Protein AF-0000000066988654 (afdb_homodimer)

Nearest PDB structures (foldseek):
  7bqj-assembly1_A  TM=7.215E-01  e=1.063E-19  Aspergillus bombycis
  7bql-assembly1_B  TM=7.149E-01  e=2.206E-19  Aspergillus bombycis
  7bql-assembly1_A  TM=7.098E-01  e=1.613E-19  Aspergillus bombycis
  7bqj-assembly1_B  TM=7.060E-01  e=3.916E-19  Aspergillus bombycis
  7bqk-assembly1_B  TM=7.089E-01  e=3.916E-19  Aspergillus bombycis

Solvent-accessible surface area (backbone atoms only — not comparable to full-atom values): 42427 Å² total; per-residue (Å²): 127,85,69,79,77,72,83,55,58,46,62,52,28,48,52,42,31,52,50,34,45,50,61,68,60,55,52,78,53,91,38,76,63,52,49,52,49,50,27,44,48,46,15,51,53,20,43,49,50,16,62,74,42,30,53,47,67,55,57,61,50,50,53,50,42,47,49,45,48,51,35,37,55,51,46,33,43,74,54,45,44,49,63,70,41,41,66,72,91,40,52,38,38,45,62,56,51,12,59,74,51,67,32,37,44,70,47,46,44,58,42,48,47,39,36,39,42,71,54,41,24,34,76,32,98,50,89,67,23,35,23,51,26,86,45,36,58,42,44,16,82,87,29,57,56,26,28,44,53,52,40,47,38,65,51,30,46,35,17,45,59,34,42,65,63,44,33,70,72,74,38,53,53,69,40,67,49,65,35,58,15,43,40,14,46,55,74,75,38,31,84,33,35,50,69,60,51,34,62,76,34,57,72,57,36,51,36,45,55,51,28,69,62,31,29,85,74,79,68,45,86,61,50,52,37,56,90,80,16,76,56,61,47,46,65,53,13,58,51,36,66,72,46,60,90,77,45,50,34,38,34,32,49,61,34,58,75,36,63,65,58,38,54,43,51,74,59,21,62,74,44,52,43,56,23,28,34,40,24,16,48,57,74,44,38,52,50,33,59,69,63,61,53,74,78,50,55,60,38,45,74,40,69,41,60,66,86,41,79,53,83,74,60,49,27,44,31,40,37,32,57,68,50,55,41,53,29,20,69,66,50,33,18,48,33,47,30,30,51,48,72,20,45,34,87,89,38,87,79,25,33,39,38,38,39,35,66,35,40,55,93,76,50,47,42,72,55,37,39,54,29,53,36,19,40,21,50,7,16,34,52,41,34,72,68,53,50,46,51,37,22,57,73,22,59,32,36,66,78,42,77,33,70,53,90,94,47,46,52,32,37,37,33,33,28,69,115,128,85,68,79,76,72,83,57,57,48,61,51,28,49,52,43,32,53,51,33,45,50,62,68,63,54,52,77,53,91,39,75,63,52,49,51,48,48,27,44,49,46,16,51,53,21,44,50,50,15,60,75,41,30,52,47,68,56,56,61,50,49,51,53,40,48,49,45,49,52,34,36,54,49,46,33,40,74,55,46,45,49,64,71,41,41,64,74,90,41,54,36,38,46,62,57,51,12,59,75,53,66,32,37,45,69,46,47,44,58,41,49,48,39,36,39,43,72,53,41,24,35,76,32,96,50,88,67,23,34,22,50,27,86,44,37,58,42,44,16,81,86,30,56,55,25,28,44,54,51,40,47,39,66,51,30,44,36,17,45,59,34,42,65,61,47,34,69,73,74,37,54,53,70,41,66,48,65,35,59,16,44,37,13,45,55,75,75,38,31,85,33,35,50,71,59,52,36,61,77,35,57,70,57,36,52,36,45,55,50,26,69,63,32,27,86,74,80,70,46,87,60,51,54,36,56,90,80,16,76,52,60,48,45,66,54,13,59,51,36,66,71,46,59,89,76,46,50,32,38,34,31,48,63,34,60,74,35,63,66,56,39,53,45,52,73,57,21,60,73,41,52,45,55,23,28,34,41,24,16,49,59,72,43,37,52,50,34,60,70,64,59,54,73,79,50,56,60,39,44,74,38,68,42,60,67,87,41,80,52,84,73,61,48,28,44,31,40,38,32,58,70,50,57,42,54,30,18,71,67,48,34,18,51,34,47,29,30,50,47,73,18,46,34,86,90,40,90,78,26,33,40,39,37,38,36,65,35,40,54,94,76,50,47,43,72,56,38,40,54,29,52,35,19,39,23,51,8,16,33,52,42,34,74,69,54,52,44,52,36,22,56,70,24,59,32,36,65,78,43,79,34,69,52,88,94,46,44,53,32,35,38,35,32,29,71,114

Foldseek 3Di:
DPPPPQPDLVVLVVVLVVLVCVLVVVPVPVDPVSNVVSVVVSVVSVVVSCCSPDDPVVVVVVVVLVVLLLVLLLVCLVLLLLVPADAPPDKDALVVSCVVSVHDSVVSLVSVVSCCVVPQWDAHPDPRIIHGDPNSNCCHPVHLSVLVSNCCCLLPVQLVVCVVVLCVVPNPDFFADQFSFSNCVSLPHRPHGNLVSCVVPVVNVVSNVSNVVPLVPQVHDAQAADPRHLDHPLVLLVVLVVDDQQAAAEEEEQCQLCPVVLNCCVHHPNDDLLNYEYEHAPVRLVVSVVVVDPSNVNHHYDYDDLLDADPRAAHQEYEAEADQQLADLVSSLSSLLSVLVRHDPVDQNRKYKYKYFAADPDHDPVSVSSQVSSSSSSGGHHDPVSVQVSQVSSQWHFPDWGDDPPGRIIMTIITHD/DPPPPQPDLVVLVVVLVVLVVVLVVVPVPVDPVSNVVSVVVSVVSVVVSCCSPDDPVVVVVVVVLVVLLLVLLLVCLVLLLLVPADAPPDKDALVVSCVVSVHDSVVSLVSVVSCCVVPQWDAHPDPRIIHGDPNSNCCHPPHLSVLVSNCCCLLPVQLVVCVVVLCVVPNPDFFADQFSFSNCVSLPHRPHGNLVSCVVPVVNVVSNVSNVVPLVPQVHDAQAADPRHLDHPLVLLVVLVVDDQQAAAEEEEQCQLPPVVLNCCVHHPNDDLLNYEYEHAPVRLVVSVVVVDPSNVNHHYDYDDLLDADPRAAHQEYEAEADQQLADLVSSLSSLLSVLVRHDPVDQNRKYKYKYFAADPDHDPVSVSSQVSSSSSSGGHHHPVSVQVSQVSSQWHFPDWGDDPPGRIIMTIITHD

Radius of gyration: 30.55 Å; Cα contacts (8 Å, |Δi|>4): 1547; chains: 2; bounding box: 59×98×73 Å

InterPro domains:
  IPR001077 O-methyltransferase, C-terminal domain [PF00891] (190-396)
  IPR016461 O-methyltransferase-like [PS51683] (61-416)
  IPR029063 S-adenosyl-L-methionine-dependent methyltransferase superfamily [G3DSA:3.40.50.150] (143-414)
  IPR029063 S-adenosyl-L-methionine-dependent methyltransferase superfamily [SSF53335] (158-408)

Organism: NCBI:txid100816

Structure (mmCIF, N/CA/C/O backbone):
data_AF-0000000066988654-model_v1
#
loop_
_entity.id
_entity.type
_entity.pdbx_description
1 polymer 'Demethylsterigmatocystin 6-O-methyltransferase'
#
loop_
_atom_site.group_PDB
_atom_site.id
_atom_site.type_symbol
_atom_site.label_atom_id
_atom_site.label_alt_id
_atom_site.label_comp_id
_atom_site.label_asym_id
_atom_site.label_entity_id
_atom_site.label_seq_id
_atom_site.pdbx_PDB_ins_code
_atom_site.Cartn_x
_atom_site.Cartn_y
_atom_site.Cartn_z
_atom_site.occupancy
_atom_site.B_iso_or_equiv
_atom_site.auth_seq_id
_atom_site.auth_comp_id
_atom_site.auth_asym_id
_atom_site.auth_atom_id
_atom_site.pdbx_PDB_model_num
ATOM 1 N N . MET A 1 1 ? -22.656 -23 20.594 1 20 1 MET A N 1
ATOM 2 C CA . MET A 1 1 ? -22.234 -21.625 20.375 1 20 1 MET A CA 1
ATOM 3 C C . MET A 1 1 ? -20.734 -21.484 20.516 1 20 1 MET A C 1
ATOM 5 O O . MET A 1 1 ? -20.188 -21.578 21.609 1 20 1 MET A O 1
ATOM 9 N N . ALA A 1 2 ? -19.938 -21.953 19.656 1 29.58 2 ALA A N 1
ATOM 10 C CA . ALA A 1 2 ? -18.516 -22.125 19.906 1 29.58 2 ALA A CA 1
ATOM 11 C C . ALA A 1 2 ? -17.891 -20.812 20.375 1 29.58 2 ALA A C 1
ATOM 13 O O . ALA A 1 2 ? -17.953 -19.797 19.688 1 29.58 2 ALA A O 1
ATOM 14 N N . SER A 1 3 ? -17.781 -20.453 21.516 1 32.28 3 SER A N 1
ATOM 15 C CA . SER A 1 3 ? -17.328 -19.266 22.219 1 32.28 3 SER A CA 1
ATOM 16 C C . SER A 1 3 ? -16 -18.766 21.656 1 32.28 3 SER A C 1
ATOM 18 O O . SER A 1 3 ? -15.055 -19.547 21.5 1 32.28 3 SER A O 1
ATOM 20 N N . ALA A 1 4 ? -15.961 -17.906 20.672 1 40.44 4 ALA A N 1
ATOM 21 C CA . ALA A 1 4 ? -14.75 -17.25 20.188 1 40.44 4 ALA A CA 1
ATOM 22 C C . ALA A 1 4 ? -13.688 -17.172 21.281 1 40.44 4 ALA A C 1
ATOM 24 O O . ALA A 1 4 ? -13.867 -16.484 22.281 1 40.44 4 ALA A O 1
ATOM 25 N N . SER A 1 5 ? -13.055 -18.141 21.719 1 48.09 5 SER A N 1
ATOM 26 C CA . SER A 1 5 ? -12.062 -18.203 22.797 1 48.09 5 SER A CA 1
ATOM 27 C C . SER A 1 5 ? -11.141 -16.984 22.766 1 48.09 5 SER A C 1
ATOM 29 O O . SER A 1 5 ? -10.617 -16.625 21.719 1 48.09 5 SER A O 1
ATOM 31 N N . SER A 1 6 ? -11.359 -15.898 23.625 1 66.75 6 SER A N 1
ATOM 32 C CA . SER A 1 6 ? -10.68 -14.625 23.875 1 66.75 6 SER A CA 1
ATOM 33 C C . SER A 1 6 ? -9.164 -14.789 23.844 1 66.75 6 SER A C 1
ATOM 35 O O . SER A 1 6 ? -8.633 -15.797 24.312 1 66.75 6 SER A O 1
ATOM 37 N N . PHE A 1 7 ? -8.5 -14.273 22.859 1 80.81 7 PHE A N 1
ATOM 38 C CA . PHE A 1 7 ? -7.043 -14.25 22.812 1 80.81 7 PHE A CA 1
ATOM 39 C C . PHE A 1 7 ? -6.461 -14.102 24.203 1 80.81 7 PHE A C 1
ATOM 41 O O . PHE A 1 7 ? -6.766 -13.133 24.906 1 80.81 7 PHE A O 1
ATOM 48 N N . ASP A 1 8 ? -5.852 -15.188 24.672 1 90.31 8 ASP A N 1
ATOM 49 C CA . ASP A 1 8 ? -5.184 -15.148 25.969 1 90.31 8 ASP A CA 1
ATOM 50 C C . ASP A 1 8 ? -3.803 -14.508 25.859 1 90.31 8 ASP A C 1
ATOM 52 O O . ASP A 1 8 ? -2.818 -15.188 25.562 1 90.31 8 ASP A O 1
ATOM 56 N N . LEU A 1 9 ? -3.725 -13.297 26.203 1 91.5 9 LEU A N 1
ATOM 57 C CA . LEU A 1 9 ? -2.521 -12.492 26.016 1 91.5 9 LEU A CA 1
ATOM 58 C C . LEU A 1 9 ? -1.376 -13.023 26.875 1 91.5 9 LEU A C 1
ATOM 60 O O . LEU A 1 9 ? -0.246 -13.148 26.391 1 91.5 9 LEU A O 1
ATOM 64 N N . VAL A 1 10 ? -1.632 -13.344 28.094 1 92.81 10 VAL A N 1
ATOM 65 C CA . VAL A 1 10 ? -0.591 -13.789 29.016 1 92.81 10 VAL A CA 1
ATOM 66 C C . VAL A 1 10 ? -0.024 -15.133 28.547 1 92.81 10 VAL A C 1
ATOM 68 O O . VAL A 1 10 ? 1.194 -15.312 28.516 1 92.81 10 VAL A O 1
ATOM 71 N N . ARG A 1 11 ? -0.885 -15.992 28.203 1 92.31 11 ARG A N 1
ATOM 72 C CA . ARG A 1 11 ? -0.431 -17.281 27.703 1 92.31 11 ARG A CA 1
ATOM 73 C C . ARG A 1 11 ? 0.415 -17.125 26.453 1 92.31 11 ARG A C 1
ATOM 75 O O . ARG A 1 11 ? 1.434 -17.797 26.281 1 92.31 11 ARG A O 1
ATOM 82 N N . ALA A 1 12 ? -0.025 -16.266 25.594 1 91.06 12 ALA A N 1
ATOM 83 C CA . ALA A 1 12 ? 0.728 -16 24.375 1 91.06 12 ALA A CA 1
ATOM 84 C C . ALA A 1 12 ? 2.102 -15.422 24.688 1 91.06 12 ALA A C 1
ATOM 86 O O . ALA A 1 12 ? 3.1 -15.797 24.078 1 91.06 12 ALA A O 1
ATOM 87 N N . ALA A 1 13 ? 2.16 -14.555 25.609 1 93.62 13 ALA A N 1
ATOM 88 C CA . ALA A 1 13 ? 3.424 -13.938 26 1 93.62 13 ALA A CA 1
ATOM 89 C C . ALA A 1 13 ? 4.355 -14.953 26.641 1 93.62 13 ALA A C 1
ATOM 91 O O . ALA A 1 13 ? 5.57 -14.906 26.453 1 93.62 13 ALA A O 1
ATOM 92 N N . GLU A 1 14 ? 3.781 -15.852 27.406 1 94.19 14 GLU A N 1
ATOM 93 C CA . GLU A 1 14 ? 4.566 -16.922 28.016 1 94.19 14 GLU A CA 1
ATOM 94 C C . GLU A 1 14 ? 5.172 -17.844 26.953 1 94.19 14 GLU A C 1
ATOM 96 O O . GLU A 1 14 ? 6.352 -18.188 27.031 1 94.19 14 GLU A O 1
ATOM 101 N N . ALA A 1 15 ? 4.328 -18.203 26.062 1 91.19 15 ALA A N 1
ATOM 102 C CA . ALA A 1 15 ? 4.801 -19.047 24.969 1 91.19 15 ALA A CA 1
ATOM 103 C C . ALA A 1 15 ? 5.906 -18.344 24.172 1 91.19 15 ALA A C 1
ATOM 105 O O . ALA A 1 15 ? 6.891 -18.984 23.781 1 91.19 15 ALA A O 1
ATOM 106 N N . LEU A 1 16 ? 5.738 -17.109 23.906 1 92.88 16 LEU A N 1
ATOM 107 C CA . LEU A 1 16 ? 6.734 -16.328 23.203 1 92.88 16 LEU A CA 1
ATOM 108 C C . LEU A 1 16 ? 8.062 -16.312 23.953 1 92.88 16 LEU A C 1
ATOM 110 O O . LEU A 1 16 ? 9.125 -16.438 23.344 1 92.88 16 LEU A O 1
ATOM 114 N N . LEU A 1 17 ? 8.008 -16.141 25.25 1 93.5 17 LEU A N 1
ATOM 115 C CA . LEU A 1 17 ? 9.227 -16.125 26.047 1 93.5 17 LEU A CA 1
ATOM 116 C C . LEU A 1 17 ? 9.922 -17.484 26 1 93.5 17 LEU A C 1
ATOM 118 O O . LEU A 1 17 ? 11.148 -17.547 25.906 1 93.5 17 LEU A O 1
ATOM 122 N N . GLU A 1 18 ? 9.148 -18.531 26.047 1 92.38 18 GLU A N 1
ATOM 123 C CA . GLU A 1 18 ? 9.727 -19.859 25.953 1 92.38 18 GLU A CA 1
ATOM 124 C C . GLU A 1 18 ? 10.453 -20.062 24.609 1 92.38 18 GLU A C 1
ATOM 126 O O . GLU A 1 18 ? 11.57 -20.578 24.578 1 92.38 18 GLU A O 1
ATOM 131 N N . ASP A 1 19 ? 9.82 -19.672 23.562 1 90.88 19 ASP A N 1
ATOM 132 C CA . ASP A 1 19 ? 10.414 -19.797 22.234 1 90.88 19 ASP A CA 1
ATOM 133 C C . ASP A 1 19 ? 11.648 -18.906 22.094 1 90.88 19 ASP A C 1
ATOM 135 O O . ASP A 1 19 ? 12.625 -19.297 21.453 1 90.88 19 ASP A O 1
ATOM 139 N N . ALA A 1 20 ? 11.57 -17.734 22.641 1 91.75 20 ALA A N 1
ATOM 140 C CA . ALA A 1 20 ? 12.711 -16.812 22.609 1 91.75 20 ALA A CA 1
ATOM 141 C C . ALA A 1 20 ? 13.922 -17.422 23.312 1 91.75 20 ALA A C 1
ATOM 143 O O . ALA A 1 20 ? 15.047 -17.328 22.812 1 91.75 20 ALA A O 1
ATOM 144 N N . LYS A 1 21 ? 13.68 -18.047 24.453 1 91.31 21 LYS A N 1
ATOM 145 C CA . LYS A 1 21 ? 14.75 -18.703 25.188 1 91.31 21 LYS A CA 1
ATOM 146 C C . LYS A 1 21 ? 15.328 -19.875 24.391 1 91.31 21 LYS A C 1
ATOM 148 O O . LYS A 1 21 ? 16.531 -20.094 24.375 1 91.31 21 LYS A O 1
ATOM 153 N N . LYS A 1 22 ? 14.43 -20.594 23.781 1 87.94 22 LYS A N 1
ATOM 154 C CA . LYS A 1 22 ? 14.875 -21.703 22.938 1 87.94 22 LYS A CA 1
ATOM 155 C C . LYS A 1 22 ? 15.758 -21.203 21.797 1 87.94 22 LYS A C 1
ATOM 157 O O . LYS A 1 22 ? 16.781 -21.812 21.484 1 87.94 22 LYS A O 1
ATOM 162 N N . LEU A 1 23 ? 15.367 -20.156 21.188 1 87.44 23 LEU A N 1
ATOM 163 C CA . LEU A 1 23 ? 16.125 -19.609 20.078 1 87.44 23 LEU A CA 1
ATOM 164 C C . LEU A 1 23 ? 17.484 -19.094 20.547 1 87.44 23 LEU A C 1
ATOM 166 O O . LEU A 1 23 ? 18.5 -19.281 19.859 1 87.44 23 LEU A O 1
ATOM 170 N N . ALA A 1 24 ? 17.516 -18.453 21.656 1 82.94 24 ALA A N 1
ATOM 171 C CA . ALA A 1 24 ? 18.75 -17.891 22.203 1 82.94 24 ALA A CA 1
ATOM 172 C C . ALA A 1 24 ? 19.703 -19 22.641 1 82.94 24 ALA A C 1
ATOM 174 O O . ALA A 1 24 ? 20.922 -18.844 22.578 1 82.94 24 ALA A O 1
ATOM 175 N N . ALA A 1 25 ? 19.156 -19.969 23.312 1 75.88 25 ALA A N 1
ATOM 176 C CA . ALA A 1 25 ? 19.969 -21.062 23.828 1 75.88 25 ALA A CA 1
ATOM 177 C C . ALA A 1 25 ? 20.641 -21.844 22.688 1 75.88 25 ALA A C 1
ATOM 179 O O . ALA A 1 25 ? 21.516 -22.656 22.938 1 75.88 25 ALA A O 1
ATOM 180 N N . THR A 1 26 ? 20.719 -21.188 21.516 1 59.22 26 THR A N 1
ATOM 181 C CA . THR A 1 26 ? 21.359 -21.859 20.391 1 59.22 26 THR A CA 1
ATOM 182 C C . THR A 1 26 ? 21.141 -23.375 20.469 1 59.22 26 THR A C 1
ATOM 184 O O . THR A 1 26 ? 22.078 -24.156 20.281 1 59.22 26 THR A O 1
ATOM 187 N N . ILE A 1 27 ? 20.141 -23.672 21.078 1 51.34 27 ILE A N 1
ATOM 188 C CA . ILE A 1 27 ? 20.047 -25.125 21.062 1 51.34 27 ILE A CA 1
ATOM 189 C C . ILE A 1 27 ? 20.344 -25.641 19.656 1 51.34 27 ILE A C 1
ATOM 191 O O . ILE A 1 27 ? 19.922 -25.047 18.656 1 51.34 27 ILE A O 1
ATOM 195 N N . GLU A 1 28 ? 21.391 -26.406 19.641 1 54.25 28 GLU A N 1
ATOM 196 C CA . GLU A 1 28 ? 21.781 -27.141 18.438 1 54.25 28 GLU A CA 1
ATOM 197 C C . GLU A 1 28 ? 20.578 -27.453 17.562 1 54.25 28 GLU A C 1
ATOM 199 O O . GLU A 1 28 ? 19.734 -28.281 17.922 1 54.25 28 GLU A O 1
ATOM 204 N N . PHE A 1 29 ? 20.188 -26.344 16.984 1 59.72 29 PHE A N 1
ATOM 205 C CA . PHE A 1 29 ? 19.172 -26.719 16 1 59.72 29 PHE A CA 1
ATOM 206 C C . PHE A 1 29 ? 19.656 -27.844 15.109 1 59.72 29 PHE A C 1
ATOM 208 O O . PHE A 1 29 ? 20.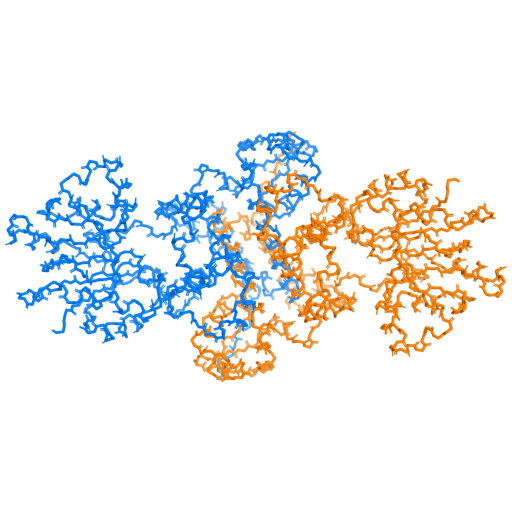828 -27.859 14.703 1 59.72 29 PHE A O 1
ATOM 215 N N . HIS A 1 30 ? 19.094 -28.859 15.156 1 58.12 30 HIS A N 1
ATOM 216 C CA . HIS A 1 30 ? 19.469 -29.984 14.32 1 58.12 30 HIS A CA 1
ATOM 217 C C . HIS A 1 30 ? 19.531 -29.578 12.852 1 58.12 30 HIS A C 1
ATOM 219 O O . HIS A 1 30 ? 20.219 -30.234 12.055 1 58.12 30 HIS A O 1
ATOM 225 N N . SER A 1 31 ? 18.781 -28.5 12.445 1 63.44 31 SER A N 1
ATOM 226 C CA . SER A 1 31 ? 18.781 -28.109 11.047 1 63.44 31 SER A CA 1
ATOM 227 C C . SER A 1 31 ? 18.438 -26.625 10.883 1 63.44 31 SER A C 1
ATOM 229 O O . SER A 1 31 ? 17.828 -26.031 11.773 1 63.44 31 SER A O 1
ATOM 231 N N . GLU A 1 32 ? 19 -26.031 9.945 1 73.31 32 GLU A N 1
ATOM 232 C CA . GLU A 1 32 ? 18.672 -24.672 9.531 1 73.31 32 GLU A CA 1
ATOM 233 C C . GLU A 1 32 ? 17.156 -24.5 9.391 1 73.31 32 GLU A C 1
ATOM 235 O O . GLU A 1 32 ? 16.625 -23.422 9.688 1 73.31 32 GLU A O 1
ATOM 240 N N . SER A 1 33 ? 16.578 -25.594 9.148 1 77.62 33 SER A N 1
ATOM 241 C CA . SER A 1 33 ? 15.133 -25.562 8.953 1 77.62 33 SER A CA 1
ATOM 242 C C . SER A 1 33 ? 14.398 -25.391 10.273 1 77.62 33 SER A C 1
ATOM 244 O O . SER A 1 33 ? 13.398 -24.672 10.352 1 77.62 33 SER A O 1
ATOM 246 N N . GLU A 1 34 ? 14.961 -25.953 11.281 1 79.69 34 GLU A N 1
ATOM 247 C CA . GLU A 1 34 ? 14.32 -25.859 12.586 1 79.69 34 GLU A CA 1
ATOM 248 C C . GLU A 1 34 ? 14.414 -24.438 13.141 1 79.69 34 GLU A C 1
ATOM 250 O O . GLU A 1 34 ? 13.453 -23.922 13.703 1 79.69 34 GLU A O 1
ATOM 255 N N . GLU A 1 35 ? 15.531 -23.938 13.008 1 84.75 35 GLU A N 1
ATOM 256 C CA . GLU A 1 35 ? 15.711 -22.562 13.453 1 84.75 35 GLU A CA 1
ATOM 257 C C . GLU A 1 35 ? 14.773 -21.609 12.711 1 84.75 35 GLU A C 1
ATOM 259 O O . GLU A 1 35 ? 14.164 -20.734 13.312 1 84.75 35 GLU A O 1
ATOM 264 N N . LEU A 1 36 ? 14.727 -21.844 11.43 1 86.38 36 LEU A N 1
ATOM 265 C CA . LEU A 1 36 ? 13.875 -21.016 10.586 1 86.38 36 LEU A CA 1
ATOM 266 C C . LEU A 1 36 ? 12.414 -21.109 11.023 1 86.38 36 LEU A C 1
ATOM 268 O O . LEU A 1 36 ? 11.719 -20.094 11.102 1 86.38 36 LEU A O 1
ATOM 272 N N . MET A 1 37 ? 12.023 -22.219 11.375 1 86.44 37 MET A N 1
ATOM 273 C CA . MET A 1 37 ? 10.641 -22.422 11.797 1 86.44 37 MET A CA 1
ATOM 274 C C . MET A 1 37 ? 10.375 -21.766 13.148 1 86.44 37 MET A C 1
ATOM 276 O O . MET A 1 37 ? 9.297 -21.219 13.367 1 86.44 37 MET A O 1
ATOM 280 N N . LEU A 1 38 ? 11.328 -21.906 13.977 1 88.56 38 LEU A N 1
ATOM 281 C CA . LEU A 1 38 ? 11.188 -21.297 15.289 1 88.56 38 LEU A CA 1
ATOM 282 C C . LEU A 1 38 ? 11.117 -19.766 15.172 1 88.56 38 LEU A C 1
ATOM 284 O O . LEU A 1 38 ? 10.289 -19.125 15.82 1 88.56 38 LEU A O 1
ATOM 288 N N . ARG A 1 39 ? 11.953 -19.219 14.336 1 90.56 39 ARG A N 1
ATOM 289 C CA . ARG A 1 39 ? 11.938 -17.781 14.094 1 90.56 39 ARG A CA 1
ATOM 290 C C . ARG A 1 39 ? 10.594 -17.328 13.547 1 90.56 39 ARG A C 1
ATOM 292 O O . ARG A 1 39 ? 10.047 -16.312 13.984 1 90.56 39 ARG A O 1
ATOM 299 N N . ARG A 1 40 ? 10.062 -18.062 12.656 1 90.44 40 ARG A N 1
ATOM 300 C CA . ARG A 1 40 ? 8.758 -17.75 12.078 1 90.44 40 ARG A CA 1
ATOM 301 C C . ARG A 1 40 ? 7.656 -17.844 13.125 1 90.44 40 ARG A C 1
ATOM 303 O O . ARG A 1 40 ? 6.734 -17.016 13.141 1 90.44 40 ARG A O 1
ATOM 310 N N . SER A 1 41 ? 7.797 -18.797 13.945 1 90.38 41 SER A N 1
ATOM 311 C CA . SER A 1 41 ? 6.809 -18.984 15.008 1 90.38 41 SER A CA 1
ATOM 312 C C . SER A 1 41 ? 6.82 -17.797 15.977 1 90.38 41 SER A C 1
ATOM 314 O O . SER A 1 41 ? 5.766 -17.281 16.344 1 90.38 41 SER A O 1
ATOM 316 N N . ILE A 1 42 ? 7.977 -17.375 16.391 1 92.69 42 ILE A N 1
ATOM 317 C CA . ILE A 1 42 ? 8.125 -16.234 17.281 1 92.69 42 ILE A CA 1
ATOM 318 C C . ILE A 1 42 ? 7.531 -14.984 16.641 1 92.69 42 ILE A C 1
ATOM 320 O O . ILE A 1 42 ? 6.742 -14.266 17.25 1 92.69 42 ILE A O 1
ATOM 324 N N . ALA A 1 43 ? 7.891 -14.797 15.383 1 93.5 43 ALA A N 1
ATOM 325 C CA . ALA A 1 43 ? 7.41 -13.625 14.664 1 93.5 43 ALA A CA 1
ATOM 326 C C . ALA A 1 43 ? 5.887 -13.641 14.539 1 93.5 43 ALA A C 1
ATOM 328 O O . ALA A 1 43 ? 5.234 -12.617 14.75 1 93.5 43 ALA A O 1
ATOM 329 N N . GLN A 1 44 ? 5.359 -14.766 14.242 1 90.31 44 GLN A N 1
ATOM 330 C CA . GLN A 1 44 ? 3.918 -14.891 14.07 1 90.31 44 GLN A CA 1
ATOM 331 C C . GLN A 1 44 ? 3.178 -14.625 15.375 1 90.31 44 GLN A C 1
ATOM 333 O O . GLN A 1 44 ? 2.182 -13.898 15.391 1 90.31 44 GLN A O 1
ATOM 338 N N . THR A 1 45 ? 3.645 -15.234 16.422 1 92.5 45 THR A N 1
ATOM 339 C CA . THR A 1 45 ? 3.029 -15.031 17.719 1 92.5 45 THR A CA 1
ATOM 340 C C . THR A 1 45 ? 3.117 -13.562 18.141 1 92.5 45 THR A C 1
ATOM 342 O O . THR A 1 45 ? 2.152 -13 18.656 1 92.5 45 THR A O 1
ATOM 345 N N . SER A 1 46 ? 4.242 -12.984 17.906 1 94.88 46 SER A N 1
ATOM 346 C CA . SER A 1 46 ? 4.445 -11.578 18.234 1 94.88 46 SER A CA 1
ATOM 347 C C . SER A 1 46 ? 3.496 -10.68 17.453 1 94.88 46 SER A C 1
ATOM 349 O O . SER A 1 46 ? 2.924 -9.734 18 1 94.88 46 SER A O 1
ATOM 351 N N . ARG A 1 47 ? 3.301 -10.953 16.203 1 92.19 47 ARG A N 1
ATOM 352 C CA . ARG A 1 47 ? 2.383 -10.172 15.375 1 92.19 47 ARG A CA 1
ATOM 353 C C . ARG A 1 47 ? 0.952 -10.289 15.883 1 92.19 47 ARG A C 1
ATOM 355 O O . ARG A 1 47 ? 0.205 -9.305 15.891 1 92.19 47 ARG A O 1
ATOM 362 N N . ARG A 1 48 ? 0.648 -11.484 16.266 1 90.62 48 ARG A N 1
ATOM 363 C CA . ARG A 1 48 ? -0.693 -11.695 16.797 1 90.62 48 ARG A CA 1
ATOM 364 C C . ARG A 1 48 ? -0.9 -10.914 18.094 1 90.62 48 ARG A C 1
ATOM 366 O O . ARG A 1 48 ? -1.947 -10.289 18.281 1 90.62 48 ARG A O 1
ATOM 373 N N . ILE A 1 49 ? 0.056 -10.922 18.984 1 93.06 49 ILE A N 1
ATOM 374 C CA . ILE A 1 49 ? -0.014 -10.164 20.219 1 93.06 49 ILE A CA 1
ATOM 375 C C . ILE A 1 49 ? -0.163 -8.68 19.922 1 93.06 49 ILE A C 1
ATOM 377 O O . ILE A 1 49 ? -1.012 -8 20.5 1 93.06 49 ILE A O 1
ATOM 381 N N . ALA A 1 50 ? 0.635 -8.203 19 1 93.75 50 ALA A N 1
ATOM 382 C CA . ALA A 1 50 ? 0.574 -6.789 18.625 1 93.75 50 ALA A CA 1
ATOM 383 C C . ALA A 1 50 ? -0.813 -6.422 18.109 1 93.75 50 ALA A C 1
ATOM 385 O O . ALA A 1 50 ? -1.391 -5.414 18.516 1 93.75 50 ALA A O 1
ATOM 386 N N . PHE A 1 51 ? -1.342 -7.266 17.281 1 91.44 51 PHE A N 1
ATOM 387 C CA . PHE A 1 51 ? -2.643 -7.008 16.688 1 91.44 51 PHE A CA 1
ATOM 388 C C . PHE A 1 51 ? -3.74 -7 17.734 1 91.44 51 PHE A C 1
ATOM 390 O O . PHE A 1 51 ? -4.598 -6.117 17.734 1 91.44 51 PHE A O 1
ATOM 397 N N . GLU A 1 52 ? -3.686 -7.941 18.609 1 89.81 52 GLU A N 1
ATOM 398 C CA . GLU A 1 52 ? -4.75 -8.125 19.578 1 89.81 52 GLU A CA 1
ATOM 399 C C . GLU A 1 52 ? -4.676 -7.07 20.688 1 89.81 52 GLU A C 1
ATOM 401 O O . GLU A 1 52 ? -5.664 -6.809 21.375 1 89.81 52 GLU A O 1
ATOM 406 N N . THR A 1 53 ? -3.576 -6.457 20.828 1 91.5 53 THR A N 1
ATOM 407 C CA . THR A 1 53 ? -3.418 -5.527 21.953 1 91.5 53 THR A CA 1
ATOM 408 C C . THR A 1 53 ? -3.479 -4.082 21.453 1 91.5 53 THR A C 1
ATOM 410 O O . THR A 1 53 ? -3.896 -3.188 22.203 1 91.5 53 THR A O 1
ATOM 413 N N . ALA A 1 54 ? -3.092 -3.824 20.219 1 92.38 54 ALA A N 1
ATOM 414 C CA . ALA A 1 54 ? -3.084 -2.465 19.688 1 92.38 54 ALA A CA 1
ATOM 415 C C . ALA A 1 54 ? -4.492 -1.878 19.672 1 92.38 54 ALA A C 1
ATOM 417 O O . ALA A 1 54 ? -5.449 -2.564 19.312 1 92.38 54 ALA A O 1
ATOM 418 N N . PRO A 1 55 ? -4.605 -0.606 20.078 1 91.25 55 PRO A N 1
ATOM 419 C CA . PRO A 1 55 ? -5.887 0.043 19.781 1 91.25 55 PRO A CA 1
ATOM 420 C C . PRO A 1 55 ? -6.285 -0.072 18.312 1 91.25 55 PRO A C 1
ATOM 422 O O . PRO A 1 55 ? -5.43 0.023 17.438 1 91.25 55 PRO A O 1
ATOM 425 N N . PRO A 1 56 ? -7.566 -0.314 18.078 1 92.06 56 PRO A N 1
ATOM 426 C CA . PRO A 1 56 ? -8.023 -0.563 16.719 1 92.06 56 PRO A CA 1
ATOM 427 C C . PRO A 1 56 ? -7.57 0.515 15.734 1 92.06 56 PRO A C 1
ATOM 429 O O . PRO A 1 56 ? -7.156 0.202 14.617 1 92.06 56 PRO A O 1
ATOM 432 N N . ILE A 1 57 ? -7.555 1.752 16.125 1 90.69 57 ILE A N 1
ATOM 433 C CA . ILE A 1 57 ? -7.188 2.842 15.234 1 90.69 57 ILE A CA 1
ATOM 434 C C . ILE A 1 57 ? -5.711 2.732 14.859 1 90.69 57 ILE A C 1
ATOM 436 O O . ILE A 1 57 ? -5.316 3.076 13.742 1 90.69 57 ILE A O 1
ATOM 440 N N . ASP A 1 58 ? -4.883 2.232 15.797 1 92.06 58 ASP A N 1
ATOM 441 C CA . ASP A 1 58 ? -3.457 2.074 15.523 1 92.06 58 ASP A CA 1
ATOM 442 C C . ASP A 1 58 ? -3.213 1.005 14.461 1 92.06 58 ASP A C 1
ATOM 444 O O . ASP A 1 58 ? -2.252 1.093 13.695 1 92.06 58 ASP A O 1
ATOM 448 N N . VAL A 1 59 ? -4.109 0.013 14.414 1 93.06 59 VAL A N 1
ATOM 449 C CA . VAL A 1 59 ? -4.023 -1.024 13.391 1 93.06 59 VAL A CA 1
ATOM 450 C C . VAL A 1 59 ? -4.297 -0.419 12.016 1 93.06 59 VAL A C 1
ATOM 452 O O . VAL A 1 59 ? -3.57 -0.689 11.055 1 93.06 59 VAL A O 1
ATOM 455 N N . VAL A 1 60 ? -5.277 0.416 11.953 1 93.94 60 VAL A N 1
ATOM 456 C CA . VAL A 1 60 ? -5.629 1.091 10.703 1 93.94 60 VAL A CA 1
ATOM 457 C C . VAL A 1 60 ? -4.469 1.979 10.258 1 93.94 60 VAL A C 1
ATOM 459 O O . VAL A 1 60 ? -4.062 1.937 9.094 1 93.94 60 VAL A O 1
ATOM 462 N N . LYS A 1 61 ? -3.865 2.678 11.164 1 92.81 61 LYS A N 1
ATOM 463 C CA . LYS A 1 61 ? -2.789 3.613 10.852 1 92.81 61 LYS A CA 1
ATOM 464 C C . LYS A 1 61 ? -1.525 2.875 10.422 1 92.81 61 LYS A C 1
ATOM 466 O O . LYS A 1 61 ? -0.755 3.381 9.602 1 92.81 61 LYS A O 1
ATOM 471 N N . SER A 1 62 ? -1.354 1.705 10.969 1 93.88 62 SER A N 1
ATOM 472 C CA . SER A 1 62 ? -0.171 0.929 10.609 1 93.88 62 SER A CA 1
ATOM 473 C C . SER A 1 62 ? -0.162 0.582 9.125 1 93.88 62 SER A C 1
ATOM 475 O O . SER A 1 62 ? 0.902 0.493 8.516 1 93.88 62 SER A O 1
ATOM 477 N N . ASP A 1 63 ? -1.343 0.433 8.508 1 96.56 63 ASP A N 1
ATOM 478 C CA . ASP A 1 63 ? -1.429 0.188 7.074 1 96.56 63 ASP A CA 1
ATOM 479 C C . ASP A 1 63 ? -0.87 1.368 6.281 1 96.56 63 ASP A C 1
ATOM 481 O O . ASP A 1 63 ? -0.212 1.179 5.254 1 96.56 63 ASP A O 1
ATOM 485 N N . TRP A 1 64 ? -1.118 2.531 6.824 1 96.44 64 TRP A N 1
ATOM 486 C CA . TRP A 1 64 ? -0.678 3.74 6.133 1 96.44 64 TRP A CA 1
ATOM 487 C C . TRP A 1 64 ? 0.843 3.854 6.152 1 96.44 64 TRP A C 1
ATOM 489 O O . TRP A 1 64 ? 1.45 4.309 5.18 1 96.44 64 TRP A O 1
ATOM 499 N N . VAL A 1 65 ? 1.396 3.428 7.246 1 96.19 65 VAL A N 1
ATOM 500 C CA . VAL A 1 65 ? 2.85 3.43 7.367 1 96.19 65 VAL A CA 1
ATOM 501 C C . VAL A 1 65 ? 3.457 2.496 6.324 1 96.19 65 VAL A C 1
ATOM 503 O O . VAL A 1 65 ? 4.426 2.855 5.648 1 96.19 65 VAL A O 1
ATOM 506 N N . VAL A 1 66 ? 2.867 1.375 6.137 1 97.06 66 VAL A N 1
ATOM 507 C CA . VAL A 1 66 ? 3.398 0.387 5.203 1 97.06 66 VAL A CA 1
ATOM 508 C C . VAL A 1 66 ? 3.268 0.904 3.771 1 97.06 66 VAL A C 1
ATOM 510 O O . VAL A 1 66 ? 4.152 0.684 2.943 1 97.06 66 VAL A O 1
ATOM 513 N N . LEU A 1 67 ? 2.174 1.594 3.449 1 97.94 67 LEU A N 1
ATOM 514 C CA . LEU A 1 67 ? 2.02 2.184 2.123 1 97.94 67 LEU A CA 1
ATOM 515 C C . LEU A 1 67 ? 3.189 3.107 1.8 1 97.94 67 LEU A C 1
ATOM 517 O O . LEU A 1 67 ? 3.771 3.023 0.715 1 97.94 67 LEU A O 1
ATOM 521 N N . ALA A 1 68 ? 3.525 3.928 2.779 1 97.94 68 ALA A N 1
ATOM 522 C CA . ALA A 1 68 ? 4.625 4.867 2.582 1 97.94 68 ALA A CA 1
ATOM 523 C C . ALA A 1 68 ? 5.965 4.137 2.523 1 97.94 68 ALA A C 1
ATOM 525 O O . ALA A 1 68 ? 6.859 4.527 1.767 1 97.94 68 ALA A O 1
ATOM 526 N N . ASP A 1 69 ? 6.074 3.15 3.338 1 97.75 69 ASP A N 1
ATOM 527 C CA . ASP A 1 69 ? 7.273 2.314 3.344 1 97.75 69 ASP A CA 1
ATOM 528 C C . ASP A 1 69 ? 7.508 1.683 1.973 1 97.75 69 ASP A C 1
ATOM 530 O O . ASP A 1 69 ? 8.609 1.764 1.427 1 97.75 69 ASP A O 1
ATOM 534 N N . VAL A 1 70 ? 6.48 1.137 1.382 1 98.25 70 VAL A N 1
ATOM 535 C CA . VAL A 1 70 ? 6.547 0.521 0.06 1 98.25 70 VAL A CA 1
ATOM 536 C C . VAL A 1 70 ? 6.93 1.571 -0.981 1 98.25 70 VAL A C 1
ATOM 538 O O . VAL A 1 70 ? 7.75 1.31 -1.862 1 98.25 70 VAL A O 1
ATOM 541 N N . ALA A 1 71 ? 6.348 2.717 -0.864 1 98.19 71 ALA A N 1
ATOM 542 C CA . ALA A 1 71 ? 6.668 3.797 -1.793 1 98.19 71 ALA A CA 1
ATOM 543 C C . ALA A 1 71 ? 8.148 4.156 -1.727 1 98.19 71 ALA A C 1
ATOM 545 O O . ALA A 1 71 ? 8.797 4.324 -2.76 1 98.19 71 ALA A O 1
ATOM 546 N N . ALA A 1 72 ? 8.664 4.238 -0.528 1 98.44 72 ALA A N 1
ATOM 547 C CA . ALA A 1 72 ? 10.047 4.672 -0.307 1 98.44 72 ALA A CA 1
ATOM 548 C C . ALA A 1 72 ? 11.039 3.639 -0.832 1 98.44 72 ALA A C 1
ATOM 550 O O . ALA A 1 72 ? 11.953 3.977 -1.582 1 98.44 72 ALA A O 1
ATOM 551 N N . TRP A 1 73 ? 10.859 2.369 -0.429 1 98.44 73 TRP A N 1
ATOM 552 C CA . TRP A 1 73 ? 11.844 1.405 -0.911 1 98.44 73 TRP A CA 1
ATOM 553 C C . TRP A 1 73 ? 11.68 1.155 -2.406 1 98.44 73 TRP A C 1
ATOM 555 O O . TRP A 1 73 ? 12.648 0.866 -3.107 1 98.44 73 TRP A O 1
ATOM 565 N N . ASN A 1 74 ? 10.445 1.276 -2.979 1 98.12 74 ASN A N 1
ATOM 566 C CA . ASN A 1 74 ? 10.242 1.094 -4.414 1 98.12 74 ASN A CA 1
ATOM 567 C C . ASN A 1 74 ? 11 2.146 -5.223 1 98.12 74 ASN A C 1
ATOM 569 O O . ASN A 1 74 ? 11.633 1.825 -6.227 1 98.12 74 ASN A O 1
ATOM 573 N N . ILE A 1 75 ? 10.922 3.406 -4.805 1 98.12 75 ILE A N 1
ATOM 574 C CA . ILE A 1 75 ? 11.602 4.457 -5.555 1 98.12 75 ILE A CA 1
ATOM 575 C C . ILE A 1 75 ? 13.109 4.328 -5.379 1 98.12 75 ILE A C 1
ATOM 577 O O . ILE A 1 75 ? 13.875 4.582 -6.312 1 98.12 75 ILE A O 1
ATOM 581 N N . PHE A 1 76 ? 13.594 3.949 -4.125 1 98.69 76 PHE A N 1
ATOM 582 C CA . PHE A 1 76 ? 15.016 3.686 -3.9 1 98.69 76 PHE A CA 1
ATOM 583 C C . PHE A 1 76 ? 15.5 2.545 -4.789 1 98.69 76 PHE A C 1
ATOM 585 O O . PHE A 1 76 ? 16.609 2.592 -5.316 1 98.69 76 PHE A O 1
ATOM 592 N N . MET A 1 77 ? 14.688 1.526 -4.977 1 97.62 77 MET A N 1
ATOM 593 C CA . MET A 1 77 ? 15.016 0.426 -5.875 1 97.62 77 MET A CA 1
ATOM 594 C C . MET A 1 77 ? 15.086 0.905 -7.32 1 97.62 77 MET A C 1
ATOM 596 O O . MET A 1 77 ? 16.031 0.59 -8.039 1 97.62 77 MET A O 1
ATOM 600 N N . ASP A 1 78 ? 14.086 1.659 -7.703 1 96.62 78 ASP A N 1
ATOM 601 C CA . ASP A 1 78 ? 14.016 2.188 -9.062 1 96.62 78 ASP A CA 1
ATOM 602 C C . ASP A 1 78 ? 15.25 3.021 -9.391 1 96.62 78 ASP A C 1
ATOM 604 O O . ASP A 1 78 ? 15.773 2.953 -10.508 1 96.62 78 ASP A O 1
ATOM 608 N N . TRP A 1 79 ? 15.742 3.756 -8.398 1 98.06 79 TRP A N 1
ATOM 609 C CA . TRP A 1 79 ? 16.906 4.617 -8.57 1 98.06 79 TRP A CA 1
ATOM 610 C C . TRP A 1 79 ? 18.203 3.842 -8.328 1 98.06 79 TRP A C 1
ATOM 612 O O . TRP A 1 79 ? 19.297 4.398 -8.43 1 98.06 79 TRP A O 1
ATOM 622 N N . LYS A 1 80 ? 18.125 2.566 -7.902 1 97.69 80 LYS A N 1
ATOM 623 C CA . LYS A 1 80 ? 19.25 1.717 -7.527 1 97.69 80 LYS A CA 1
ATOM 624 C C . LYS A 1 80 ? 20.016 2.305 -6.344 1 97.69 80 LYS A C 1
ATOM 626 O O . LYS A 1 80 ? 21.25 2.199 -6.277 1 97.69 80 LYS A O 1
ATOM 631 N N . ALA A 1 81 ? 19.281 2.986 -5.508 1 98.75 81 ALA A N 1
ATOM 632 C CA . ALA A 1 81 ? 19.891 3.607 -4.336 1 98.75 81 ALA A CA 1
ATOM 633 C C . ALA A 1 81 ? 20.484 2.555 -3.404 1 98.75 81 ALA A C 1
ATOM 635 O O . ALA A 1 81 ? 21.578 2.744 -2.855 1 98.75 81 ALA A O 1
ATOM 636 N N . PHE A 1 82 ? 19.812 1.431 -3.207 1 98.62 82 PHE A N 1
ATOM 637 C CA . PHE A 1 82 ? 20.281 0.386 -2.305 1 98.62 82 PHE A CA 1
ATOM 638 C C . PHE A 1 82 ? 21.625 -0.178 -2.779 1 98.62 82 PHE A C 1
ATOM 640 O O . PHE A 1 82 ? 22.438 -0.622 -1.968 1 98.62 82 PHE A O 1
ATOM 647 N N . ASP A 1 83 ? 21.906 -0.162 -4.094 1 98.44 83 ASP A N 1
ATOM 648 C CA . ASP A 1 83 ? 23.156 -0.67 -4.66 1 98.44 83 ASP A CA 1
ATOM 649 C C . ASP A 1 83 ? 24.344 0.194 -4.238 1 98.44 83 ASP A C 1
ATOM 651 O O . ASP A 1 83 ? 25.469 -0.285 -4.184 1 98.44 83 ASP A O 1
ATOM 655 N N . HIS A 1 84 ? 24.062 1.412 -3.961 1 98.62 84 HIS A N 1
ATOM 656 C CA . HIS A 1 84 ? 25.125 2.355 -3.648 1 98.62 84 HIS A CA 1
ATOM 657 C C . HIS A 1 84 ? 25.422 2.369 -2.154 1 98.62 84 HIS A C 1
ATOM 659 O O . HIS A 1 84 ? 26.422 2.947 -1.726 1 98.62 84 HIS A O 1
ATOM 665 N N . ILE A 1 85 ? 24.547 1.809 -1.35 1 98.56 85 ILE A N 1
ATOM 666 C CA . ILE A 1 85 ? 24.828 1.673 0.076 1 98.56 85 ILE A CA 1
ATOM 667 C C . ILE A 1 85 ? 25.797 0.52 0.303 1 98.56 85 ILE A C 1
ATOM 669 O O . ILE A 1 85 ? 25.578 -0.595 -0.175 1 98.56 85 ILE A O 1
ATOM 673 N N . PRO A 1 86 ? 26.891 0.753 0.928 1 97.19 86 PRO A N 1
ATOM 674 C CA . PRO A 1 86 ? 27.859 -0.332 1.152 1 97.19 86 PRO A CA 1
ATOM 675 C C . PRO A 1 86 ? 27.312 -1.419 2.076 1 97.19 86 PRO A C 1
ATOM 677 O O . PRO A 1 86 ? 26.391 -1.162 2.865 1 97.19 86 PRO A O 1
ATOM 680 N N . PHE A 1 87 ? 27.875 -2.592 1.975 1 93.06 87 PHE A N 1
ATOM 681 C CA . PHE A 1 87 ? 27.469 -3.678 2.861 1 93.06 87 PHE A CA 1
ATOM 682 C C . PHE A 1 87 ? 27.859 -3.375 4.301 1 93.06 87 PHE A C 1
ATOM 684 O O . PHE A 1 87 ? 28.859 -2.682 4.547 1 93.06 87 PHE A O 1
ATOM 691 N N . PRO A 1 88 ? 27.047 -3.879 5.199 1 83.88 88 PRO A N 1
ATOM 692 C CA . PRO A 1 88 ? 27.406 -3.68 6.605 1 83.88 88 PRO A CA 1
ATOM 693 C C . PRO A 1 88 ? 28.812 -4.156 6.926 1 83.88 88 PRO A C 1
ATOM 695 O O . PRO A 1 88 ? 29.281 -5.141 6.352 1 83.88 88 PRO A O 1
ATOM 698 N N . PRO A 1 89 ? 29.562 -3.445 7.703 1 85.94 89 PRO A N 1
ATOM 699 C CA . PRO A 1 89 ? 29.094 -2.424 8.648 1 85.94 89 PRO A CA 1
ATOM 700 C C . PRO A 1 89 ? 29.281 -1.004 8.117 1 85.94 89 PRO A C 1
ATOM 702 O O . PRO A 1 89 ? 29.109 -0.035 8.852 1 85.94 89 PRO A O 1
ATOM 705 N N . ASP A 1 90 ? 29.625 -0.909 6.836 1 94.06 90 ASP A N 1
ATOM 706 C CA . ASP A 1 90 ? 29.922 0.414 6.289 1 94.06 90 ASP A CA 1
ATOM 707 C C . ASP A 1 90 ? 28.625 1.188 6.023 1 94.06 90 ASP A C 1
ATOM 709 O O . ASP A 1 90 ? 27.547 0.603 5.969 1 94.06 90 ASP A O 1
ATOM 713 N N . SER A 1 91 ? 28.75 2.518 5.996 1 97.5 91 SER A N 1
ATOM 714 C CA . SER A 1 91 ? 27.625 3.426 5.832 1 97.5 91 SER A CA 1
ATOM 715 C C . SER A 1 91 ? 27.906 4.477 4.766 1 97.5 91 SER A C 1
ATOM 717 O O . SER A 1 91 ? 29.031 4.57 4.262 1 97.5 91 SER A O 1
ATOM 719 N N . ILE A 1 92 ? 26.953 5.141 4.355 1 98.5 92 ILE A N 1
ATOM 720 C CA . ILE A 1 92 ? 27.062 6.219 3.381 1 98.5 92 ILE A CA 1
ATOM 721 C C . ILE A 1 92 ? 26.297 7.445 3.877 1 98.5 92 ILE A C 1
ATOM 723 O O . ILE A 1 92 ? 25.297 7.312 4.578 1 98.5 92 ILE A O 1
ATOM 727 N N . SER A 1 93 ? 26.75 8.602 3.537 1 98.5 93 SER A N 1
ATOM 728 C CA . SER A 1 93 ? 26 9.805 3.891 1 98.5 93 SER A CA 1
ATOM 729 C C . SER A 1 93 ? 24.812 10.008 2.963 1 98.5 93 SER A C 1
ATOM 731 O O . SER A 1 93 ? 24.844 9.602 1.799 1 98.5 93 SER A O 1
ATOM 733 N N . ILE A 1 94 ? 23.828 10.648 3.434 1 98.31 94 ILE A N 1
ATOM 734 C CA . ILE A 1 94 ? 22.656 10.969 2.617 1 98.31 94 ILE A CA 1
ATOM 735 C C . ILE A 1 94 ? 23.094 11.836 1.432 1 98.31 94 ILE A C 1
ATOM 737 O O . ILE A 1 94 ? 22.594 11.648 0.314 1 98.31 94 ILE A O 1
ATOM 741 N N . ARG A 1 95 ? 23.984 12.734 1.685 1 98.44 95 ARG A N 1
ATOM 742 C CA . ARG A 1 95 ? 24.516 13.586 0.627 1 98.44 95 ARG A CA 1
ATOM 743 C C . ARG A 1 95 ? 25.172 12.758 -0.469 1 98.44 95 ARG A C 1
ATOM 745 O O . ARG A 1 95 ? 24.875 12.945 -1.653 1 98.44 95 ARG A O 1
ATOM 752 N N . ASP A 1 96 ? 26.031 11.836 -0.078 1 98.75 96 ASP A N 1
ATOM 753 C CA . ASP A 1 96 ? 26.734 11.008 -1.05 1 98.75 96 ASP A CA 1
ATOM 754 C C . ASP A 1 96 ? 25.766 10.086 -1.791 1 98.75 96 ASP A C 1
ATOM 756 O O . ASP A 1 96 ? 25.938 9.828 -2.984 1 98.75 96 ASP A O 1
ATOM 760 N N . LEU A 1 97 ? 24.797 9.602 -1.089 1 98.81 97 LEU A N 1
ATOM 761 C CA . LEU A 1 97 ? 23.781 8.758 -1.729 1 98.81 97 LEU A CA 1
ATOM 762 C C . LEU A 1 97 ? 23 9.555 -2.766 1 98.81 97 LEU A C 1
ATOM 764 O O . LEU A 1 97 ? 22.75 9.07 -3.873 1 98.81 97 LEU A O 1
ATOM 768 N N . ALA A 1 98 ? 22.594 10.781 -2.393 1 98.88 98 ALA A N 1
ATOM 769 C CA . ALA A 1 98 ? 21.875 11.656 -3.311 1 98.88 98 ALA A CA 1
ATOM 770 C C . ALA A 1 98 ? 22.688 11.914 -4.574 1 98.88 98 ALA A C 1
ATOM 772 O O . ALA A 1 98 ? 22.156 11.867 -5.688 1 98.88 98 ALA A O 1
ATOM 773 N N . LEU A 1 99 ? 23.953 12.133 -4.402 1 98.75 99 LEU A N 1
ATOM 774 C CA . LEU A 1 99 ? 24.844 12.352 -5.535 1 98.75 99 LEU A CA 1
ATOM 775 C C . LEU A 1 99 ? 24.922 11.102 -6.406 1 98.75 99 LEU A C 1
ATOM 777 O O . LEU A 1 99 ? 24.891 11.195 -7.633 1 98.75 99 LEU A O 1
ATOM 781 N N . ALA A 1 100 ? 25.078 9.992 -5.758 1 98.69 100 ALA A N 1
ATOM 782 C CA . ALA A 1 100 ? 25.234 8.727 -6.469 1 98.69 100 ALA A CA 1
ATOM 783 C C . ALA A 1 100 ? 24.031 8.43 -7.355 1 98.69 100 ALA A C 1
ATOM 785 O O . ALA A 1 100 ? 24.172 7.848 -8.438 1 98.69 100 ALA A O 1
ATOM 786 N N . VAL A 1 101 ? 22.875 8.844 -6.922 1 98.56 101 VAL A N 1
ATOM 787 C CA . VAL A 1 101 ? 21.672 8.5 -7.68 1 98.56 101 VAL A CA 1
ATOM 788 C C . VAL A 1 101 ? 21.188 9.734 -8.445 1 98.56 101 VAL A C 1
ATOM 790 O O . VAL A 1 101 ? 20.094 9.711 -9.023 1 98.56 101 VAL A O 1
ATOM 793 N N . ASN A 1 102 ? 21.906 10.812 -8.422 1 98.5 102 ASN A N 1
ATOM 794 C CA . ASN A 1 102 ? 21.578 12.047 -9.109 1 98.5 102 ASN A CA 1
ATOM 795 C C . ASN A 1 102 ? 20.188 12.555 -8.727 1 98.5 102 ASN A C 1
ATOM 797 O O . ASN A 1 102 ? 19.344 12.773 -9.586 1 98.5 102 ASN A O 1
ATOM 801 N N . ALA A 1 103 ? 19.953 12.695 -7.492 1 98.75 103 ALA A N 1
ATOM 802 C CA . ALA A 1 103 ? 18.703 13.172 -6.934 1 98.75 103 ALA A CA 1
ATOM 803 C C . ALA A 1 103 ? 18.938 14.305 -5.938 1 98.75 103 ALA A C 1
ATOM 805 O O . ALA A 1 103 ? 20.031 14.438 -5.387 1 98.75 103 ALA A O 1
ATOM 806 N N . GLN A 1 104 ? 17.938 15.133 -5.781 1 98.56 104 GLN A N 1
ATOM 807 C CA . GLN A 1 104 ? 18 16.203 -4.793 1 98.56 104 GLN A CA 1
ATOM 808 C C . GLN A 1 104 ? 18.203 15.648 -3.389 1 98.56 104 GLN A C 1
ATOM 810 O O . GLN A 1 104 ? 17.5 14.719 -2.975 1 98.56 104 GLN A O 1
ATOM 815 N N . GLU A 1 105 ? 19.156 16.188 -2.672 1 98.31 105 GLU A N 1
ATOM 816 C CA . GLU A 1 105 ? 19.531 15.688 -1.354 1 98.31 105 GLU A CA 1
ATOM 817 C C . GLU A 1 105 ? 18.344 15.711 -0.394 1 98.31 105 GLU A C 1
ATOM 819 O O . GLU A 1 105 ? 18.141 14.766 0.37 1 98.31 105 GLU A O 1
ATOM 824 N N . SER A 1 106 ? 17.531 16.781 -0.412 1 97.06 106 SER A N 1
ATOM 825 C CA . SER A 1 106 ? 16.406 16.891 0.505 1 97.06 106 SER A CA 1
ATOM 826 C C . SER A 1 106 ? 15.375 15.805 0.256 1 97.06 106 SER A C 1
ATOM 828 O O . SER A 1 106 ? 14.789 15.266 1.2 1 97.06 106 SER A O 1
ATOM 830 N N . LEU A 1 107 ? 15.141 15.508 -0.994 1 98.25 107 LEU A N 1
ATOM 831 C CA . LEU A 1 107 ? 14.211 14.438 -1.343 1 98.25 107 LEU A CA 1
ATOM 832 C C . LEU A 1 107 ? 14.727 13.094 -0.838 1 98.25 107 LEU A C 1
ATOM 834 O O . LEU A 1 107 ? 13.977 12.344 -0.203 1 98.25 107 LEU A O 1
ATOM 838 N N . VAL A 1 108 ? 16.031 12.758 -1.104 1 98.69 108 VAL A N 1
ATOM 839 C CA . VAL A 1 108 ? 16.625 11.508 -0.655 1 98.69 108 VAL A CA 1
ATOM 840 C C . VAL A 1 108 ? 16.578 11.422 0.868 1 98.69 108 VAL A C 1
ATOM 842 O O . VAL A 1 108 ? 16.312 10.352 1.427 1 98.69 108 VAL A O 1
ATOM 845 N N . SER A 1 109 ? 16.781 12.516 1.475 1 97.31 109 SER A N 1
ATOM 846 C CA . SER A 1 109 ? 16.734 12.578 2.932 1 97.31 109 SER A CA 1
ATOM 847 C C . SER A 1 109 ? 15.352 12.203 3.453 1 97.31 109 SER A C 1
ATOM 849 O O . SER A 1 109 ? 15.234 11.445 4.418 1 97.31 109 SER A O 1
ATOM 851 N N . ARG A 1 110 ? 14.305 12.719 2.898 1 97.38 110 ARG A N 1
ATOM 852 C CA . ARG A 1 110 ? 12.938 12.43 3.318 1 97.38 110 ARG A CA 1
ATOM 853 C C . ARG A 1 110 ? 12.609 10.953 3.139 1 97.38 110 ARG A C 1
ATOM 855 O O . ARG A 1 110 ? 12.031 10.328 4.027 1 97.38 110 ARG A O 1
ATOM 862 N N . LEU A 1 111 ? 13 10.398 2.023 1 98.19 111 LEU A N 1
ATOM 863 C CA . LEU A 1 111 ? 12.758 8.992 1.734 1 98.19 111 LEU A CA 1
ATOM 864 C C . LEU A 1 111 ? 13.562 8.102 2.678 1 98.19 111 LEU A C 1
ATOM 866 O O . LEU A 1 111 ? 13.016 7.168 3.27 1 98.19 111 LEU A O 1
ATOM 870 N N . ALA A 1 112 ? 14.836 8.422 2.861 1 97.94 112 ALA A N 1
ATOM 871 C CA . ALA A 1 112 ? 15.719 7.648 3.736 1 97.94 112 ALA A CA 1
ATOM 872 C C . ALA A 1 112 ? 15.234 7.699 5.184 1 97.94 112 ALA A C 1
ATOM 874 O O . ALA A 1 112 ? 15.32 6.707 5.91 1 97.94 112 ALA A O 1
ATOM 875 N N . SER A 1 113 ? 14.75 8.836 5.539 1 96.38 113 SER A N 1
ATOM 876 C CA . SER A 1 113 ? 14.305 9.016 6.918 1 96.38 113 SER A CA 1
ATOM 877 C C . SER A 1 113 ? 13.133 8.102 7.242 1 96.38 113 SER A C 1
ATOM 879 O O . SER A 1 113 ? 13.016 7.609 8.367 1 96.38 113 SER A O 1
ATOM 881 N N . LEU A 1 114 ? 12.211 7.945 6.312 1 97.38 114 LEU A N 1
ATOM 882 C CA . LEU A 1 114 ? 11.125 6.996 6.523 1 97.38 114 LEU A CA 1
ATOM 883 C C . LEU A 1 114 ? 11.664 5.574 6.668 1 97.38 114 LEU A C 1
ATOM 885 O O . LEU A 1 114 ? 11.258 4.84 7.57 1 97.38 114 LEU A O 1
ATOM 889 N N . LEU A 1 115 ? 12.617 5.16 5.805 1 97.94 115 LEU A N 1
ATOM 890 C CA . LEU A 1 115 ? 13.172 3.811 5.824 1 97.94 115 LEU A CA 1
ATOM 891 C C . LEU A 1 115 ? 13.953 3.564 7.113 1 97.94 115 LEU A C 1
ATOM 893 O O . LEU A 1 115 ? 13.969 2.445 7.629 1 97.94 115 LEU A O 1
ATOM 897 N N . LEU A 1 116 ? 14.578 4.633 7.617 1 96.5 116 LEU A N 1
ATOM 898 C CA . LEU A 1 116 ? 15.242 4.562 8.914 1 96.5 116 LEU A CA 1
ATOM 899 C C . LEU A 1 116 ? 14.219 4.398 10.039 1 96.5 116 LEU A C 1
ATOM 901 O O . LEU A 1 116 ? 14.406 3.57 10.93 1 96.5 116 LEU A O 1
ATOM 905 N N . ALA A 1 117 ? 13.133 5.148 9.945 1 94.62 117 ALA A N 1
ATOM 906 C CA . ALA A 1 117 ? 12.117 5.156 10.992 1 94.62 117 ALA A CA 1
ATOM 907 C C . ALA A 1 117 ? 11.438 3.795 11.109 1 94.62 117 ALA A C 1
ATOM 909 O O . ALA A 1 117 ? 11.039 3.381 12.203 1 94.62 117 ALA A O 1
ATOM 910 N N . VAL A 1 118 ? 11.297 3.049 10.031 1 94.69 118 VAL A N 1
ATOM 911 C CA . VAL A 1 118 ? 10.594 1.772 10.07 1 94.69 118 VAL A CA 1
ATOM 912 C C . VAL A 1 118 ? 11.594 0.63 10.211 1 94.69 118 VAL A C 1
ATOM 914 O O . VAL A 1 118 ? 11.211 -0.543 10.195 1 94.69 118 VAL A O 1
ATOM 917 N N . GLY A 1 119 ? 12.883 0.945 10.18 1 94 119 GLY A N 1
ATOM 918 C CA . GLY A 1 119 ? 13.914 -0.03 10.5 1 94 119 GLY A CA 1
ATOM 919 C C . GLY A 1 119 ? 14.445 -0.752 9.281 1 94 119 GLY A C 1
ATOM 920 O O . GLY A 1 119 ? 15.211 -1.712 9.406 1 94 119 GLY A O 1
ATOM 921 N N . LYS A 1 120 ? 14.133 -0.392 8.102 1 96.56 120 LYS A N 1
ATOM 922 C CA . LYS A 1 120 ? 14.633 -1.049 6.891 1 96.56 120 LYS A CA 1
ATOM 923 C C . LYS A 1 120 ? 16.031 -0.551 6.527 1 96.56 120 LYS A C 1
ATOM 925 O O . LYS A 1 120 ? 16.75 -1.213 5.781 1 96.56 120 LYS A O 1
ATOM 930 N N . LEU A 1 121 ? 16.328 0.612 6.953 1 97.19 121 LEU A N 1
ATOM 931 C CA . LEU A 1 121 ? 17.719 1.09 7.023 1 97.19 121 LEU A CA 1
ATOM 932 C C . LEU A 1 121 ? 18.125 1.35 8.469 1 97.19 121 LEU A C 1
ATOM 934 O O . LEU A 1 121 ? 17.266 1.463 9.352 1 97.19 121 LEU A O 1
ATOM 938 N N . VAL A 1 122 ? 19.438 1.393 8.719 1 95.56 122 VAL A N 1
ATOM 939 C CA . VAL A 1 122 ? 19.938 1.675 10.062 1 95.56 122 VAL A CA 1
ATOM 940 C C . VAL A 1 122 ? 20.859 2.889 10.031 1 95.56 122 VAL A C 1
ATOM 942 O O . VAL A 1 122 ? 21.547 3.119 9.039 1 95.56 122 VAL A O 1
ATOM 945 N N . PRO A 1 123 ? 20.797 3.658 11.109 1 94.94 123 PRO A N 1
ATOM 946 C CA . PRO A 1 123 ? 21.688 4.812 11.156 1 94.94 123 PRO A CA 1
ATOM 947 C C . PRO A 1 123 ? 23.156 4.41 11.164 1 94.94 123 PRO A C 1
ATOM 949 O O . PRO A 1 123 ? 23.531 3.41 11.781 1 94.94 123 PRO A O 1
ATOM 952 N N . GLY A 1 124 ? 23.984 5.184 10.422 1 94.75 124 GLY A N 1
ATOM 953 C CA . GLY A 1 124 ? 25.422 5.027 10.523 1 94.75 124 GLY A CA 1
ATOM 954 C C . GLY A 1 124 ? 26 5.648 11.781 1 94.75 124 GLY A C 1
ATOM 955 O O . GLY A 1 124 ? 25.266 6.156 12.625 1 94.75 124 GLY A O 1
ATOM 956 N N . PRO A 1 125 ? 27.281 5.5 11.891 1 93.69 125 PRO A N 1
ATOM 957 C CA . PRO A 1 125 ? 27.953 6 13.094 1 93.69 125 PRO A CA 1
ATOM 958 C C . PRO A 1 125 ? 27.984 7.527 13.164 1 93.69 125 PRO A C 1
ATOM 960 O O . PRO A 1 125 ? 28.125 8.094 14.25 1 93.69 125 PRO A O 1
ATOM 963 N N . LYS A 1 126 ? 27.906 8.188 12.016 1 94 126 LYS A N 1
ATOM 964 C CA . LYS A 1 126 ? 27.906 9.648 11.953 1 94 126 LYS A CA 1
ATOM 965 C C . LYS A 1 126 ? 26.516 10.18 11.625 1 94 126 LYS A C 1
ATOM 967 O O . LYS A 1 126 ? 25.688 9.461 11.055 1 94 126 LYS A O 1
ATOM 972 N N . PRO A 1 127 ? 26.203 11.398 12.055 1 92.5 127 PRO A N 1
ATOM 973 C CA . PRO A 1 127 ? 24.922 11.992 11.688 1 92.5 127 PRO A CA 1
ATOM 974 C C . PRO A 1 127 ? 24.688 12 10.18 1 92.5 127 PRO A C 1
ATOM 976 O O . PRO A 1 127 ? 25.625 12.211 9.406 1 92.5 127 PRO A O 1
ATOM 979 N N . ASN A 1 128 ? 23.516 11.734 9.797 1 94.38 128 ASN A N 1
ATOM 980 C CA . ASN A 1 128 ? 23.062 11.805 8.414 1 94.38 128 ASN A CA 1
ATOM 981 C C . ASN A 1 128 ? 23.719 10.727 7.555 1 94.38 128 ASN A C 1
ATOM 983 O O . ASN A 1 128 ? 23.953 10.938 6.359 1 94.38 128 ASN A O 1
ATOM 987 N N . THR A 1 129 ? 24.141 9.727 8.203 1 97.12 129 THR A N 1
ATOM 988 C CA . THR A 1 129 ? 24.625 8.562 7.48 1 97.12 129 THR A CA 1
ATOM 989 C C . THR A 1 129 ? 23.688 7.371 7.695 1 97.12 129 THR A C 1
ATOM 991 O O . THR A 1 129 ? 22.953 7.328 8.68 1 97.12 129 THR A O 1
ATOM 994 N N . LEU A 1 130 ? 23.672 6.504 6.723 1 98 130 LEU A N 1
ATOM 995 C CA . LEU A 1 130 ? 22.797 5.34 6.809 1 98 130 LEU A CA 1
ATOM 996 C C . LEU A 1 130 ? 23.5 4.098 6.266 1 98 130 LEU A C 1
ATOM 998 O O . LEU A 1 130 ? 24.469 4.203 5.508 1 98 130 LEU A O 1
ATOM 1002 N N . ALA A 1 131 ? 23.047 2.961 6.742 1 97.94 131 ALA A N 1
ATOM 1003 C CA . ALA A 1 131 ? 23.578 1.658 6.344 1 97.94 131 ALA A CA 1
ATOM 1004 C C . ALA A 1 131 ? 22.453 0.675 6.055 1 97.94 131 ALA A C 1
ATOM 1006 O O . ALA A 1 131 ? 21.281 0.946 6.367 1 97.94 131 ALA A O 1
ATOM 1007 N N . HIS A 1 132 ? 22.844 -0.449 5.422 1 97.31 132 HIS A N 1
ATOM 1008 C CA . HIS A 1 132 ? 21.891 -1.522 5.184 1 97.31 132 HIS A CA 1
ATOM 1009 C C . HIS A 1 132 ? 21.453 -2.166 6.492 1 97.31 132 HIS A C 1
ATOM 1011 O O . HIS A 1 132 ? 22.25 -2.338 7.406 1 97.31 132 HIS A O 1
ATOM 1017 N N . SER A 1 133 ? 20.188 -2.465 6.582 1 95.38 133 SER A N 1
ATOM 1018 C CA . SER A 1 133 ? 19.703 -3.441 7.555 1 95.38 133 SER A CA 1
ATOM 1019 C C . SER A 1 133 ? 19.75 -4.855 6.984 1 95.38 133 SER A C 1
ATOM 1021 O O . SER A 1 133 ? 20.109 -5.051 5.824 1 95.38 133 SER A O 1
ATOM 1023 N N . ARG A 1 134 ? 19.344 -5.816 7.781 1 92.81 134 ARG A N 1
ATOM 1024 C CA . ARG A 1 134 ? 19.234 -7.195 7.312 1 92.81 134 ARG A CA 1
ATOM 1025 C C . ARG A 1 134 ? 18.156 -7.332 6.242 1 92.81 134 ARG A C 1
ATOM 1027 O O . ARG A 1 134 ? 18.156 -8.297 5.477 1 92.81 134 ARG A O 1
ATOM 1034 N N . VAL A 1 135 ? 17.281 -6.387 6.141 1 95.44 135 VAL A N 1
ATOM 1035 C CA . VAL A 1 135 ? 16.172 -6.453 5.203 1 95.44 135 VAL A CA 1
ATOM 1036 C C . VAL A 1 135 ? 16.516 -5.711 3.918 1 95.44 135 VAL A C 1
ATOM 1038 O O . VAL A 1 135 ? 16.312 -6.223 2.818 1 95.44 135 VAL A O 1
ATOM 1041 N N . SER A 1 136 ? 17.141 -4.535 4.039 1 97.19 136 SER A N 1
ATOM 1042 C CA . SER A 1 136 ? 17.312 -3.648 2.895 1 97.19 136 SER A CA 1
ATOM 1043 C C . SER A 1 136 ? 18.297 -4.234 1.891 1 97.19 136 SER A C 1
ATOM 1045 O O . SER A 1 136 ? 18.266 -3.896 0.706 1 97.19 136 SER A O 1
ATOM 1047 N N . VAL A 1 137 ? 19.172 -5.121 2.324 1 96.25 137 VAL A N 1
ATOM 1048 C CA . VAL A 1 137 ? 20.125 -5.766 1.419 1 96.25 137 VAL A CA 1
ATOM 1049 C C . VAL A 1 137 ? 19.359 -6.543 0.347 1 96.25 137 VAL A C 1
ATOM 1051 O O . VAL A 1 137 ? 19.828 -6.68 -0.783 1 96.25 137 VAL A O 1
ATOM 1054 N N . LEU A 1 138 ? 18.172 -6.965 0.646 1 95 138 LEU A N 1
ATOM 1055 C CA . LEU A 1 138 ? 17.375 -7.773 -0.27 1 95 138 LEU A CA 1
ATOM 1056 C C . LEU A 1 138 ? 16.828 -6.922 -1.415 1 95 138 LEU A C 1
ATOM 1058 O O . LEU A 1 138 ? 16.375 -7.457 -2.426 1 95 138 LEU A O 1
ATOM 1062 N N . TYR A 1 139 ? 16.859 -5.602 -1.257 1 96.88 139 TYR A N 1
ATOM 1063 C CA . TYR A 1 139 ? 16.312 -4.707 -2.271 1 96.88 139 TYR A CA 1
ATOM 1064 C C . TYR A 1 139 ? 17.375 -4.348 -3.311 1 96.88 139 TYR A C 1
ATOM 1066 O O . TYR A 1 139 ? 17.078 -3.68 -4.301 1 96.88 139 TYR A O 1
ATOM 1074 N N . ARG A 1 140 ? 18.594 -4.762 -3.082 1 96.88 140 ARG A N 1
ATOM 1075 C CA . ARG A 1 140 ? 19.625 -4.527 -4.082 1 96.88 140 ARG A CA 1
ATOM 1076 C C . ARG A 1 140 ? 19.297 -5.23 -5.395 1 96.88 140 ARG A C 1
ATOM 1078 O O . ARG A 1 140 ? 18.703 -6.316 -5.391 1 96.88 140 ARG A O 1
ATOM 1085 N N . SER A 1 141 ? 19.734 -4.668 -6.477 1 93.44 141 SER A N 1
ATOM 1086 C CA . SER A 1 141 ? 19.375 -5.152 -7.805 1 93.44 141 SER A CA 1
ATOM 1087 C C . SER A 1 141 ? 19.922 -6.555 -8.047 1 93.44 141 SER A C 1
ATOM 1089 O O . SER A 1 141 ? 19.406 -7.297 -8.883 1 93.44 141 SER A O 1
ATOM 1091 N N . SER A 1 142 ? 20.906 -6.93 -7.328 1 90.12 142 SER A N 1
ATOM 1092 C CA . SER A 1 142 ? 21.531 -8.242 -7.492 1 90.12 142 SER A CA 1
ATOM 1093 C C . SER A 1 142 ? 20.703 -9.328 -6.812 1 90.12 142 SER A C 1
ATOM 1095 O O . SER A 1 142 ? 20.891 -10.516 -7.078 1 90.12 142 SER A O 1
ATOM 1097 N N . SER A 1 143 ? 19.844 -8.914 -5.922 1 89.56 143 SER A N 1
ATOM 1098 C CA . SER A 1 143 ? 19 -9.867 -5.203 1 89.56 143 SER A CA 1
ATOM 1099 C C . SER A 1 143 ? 17.781 -10.25 -6.02 1 89.56 143 SER A C 1
ATOM 1101 O O . SER A 1 143 ? 17.109 -9.383 -6.582 1 89.56 143 SER A O 1
ATOM 1103 N N . PRO A 1 144 ? 17.453 -11.5 -6.078 1 84.44 144 PRO A N 1
ATOM 1104 C CA . PRO A 1 144 ? 16.219 -11.906 -6.766 1 84.44 144 PRO A CA 1
ATOM 1105 C C . PRO A 1 144 ? 14.961 -11.367 -6.086 1 84.44 144 PRO A C 1
ATOM 1107 O O . PRO A 1 144 ? 13.93 -11.211 -6.734 1 84.44 144 PRO A O 1
ATOM 1110 N N . VAL A 1 145 ? 15.07 -11.07 -4.84 1 90.38 145 VAL A N 1
ATOM 1111 C CA . VAL A 1 145 ? 13.938 -10.57 -4.07 1 90.38 145 VAL A CA 1
ATOM 1112 C C . VAL A 1 145 ? 13.531 -9.188 -4.586 1 90.38 145 VAL A C 1
ATOM 1114 O O . VAL A 1 145 ? 12.352 -8.844 -4.578 1 90.38 145 VAL A O 1
ATOM 1117 N N . SER A 1 146 ? 14.531 -8.461 -5.082 1 93.75 146 SER A N 1
ATOM 1118 C CA . SER A 1 146 ? 14.266 -7.109 -5.566 1 93.75 146 SER A CA 1
ATOM 1119 C C . SER A 1 146 ? 13.312 -7.129 -6.758 1 93.75 146 SER A C 1
ATOM 1121 O O . SER A 1 146 ? 12.43 -6.273 -6.871 1 93.75 146 SER A O 1
ATOM 1123 N N . ALA A 1 147 ? 13.445 -8.102 -7.633 1 92.12 147 ALA A N 1
ATOM 1124 C CA . ALA A 1 147 ? 12.562 -8.219 -8.789 1 92.12 147 ALA A CA 1
ATOM 1125 C C . ALA A 1 147 ? 11.141 -8.555 -8.359 1 92.12 147 ALA A C 1
ATOM 1127 O O . ALA A 1 147 ? 10.18 -7.98 -8.883 1 92.12 147 ALA A O 1
ATOM 1128 N N . LEU A 1 148 ? 11.008 -9.43 -7.414 1 91.19 148 LEU A N 1
ATOM 1129 C CA . LEU A 1 148 ? 9.695 -9.789 -6.895 1 91.19 148 LEU A CA 1
ATOM 1130 C C . LEU A 1 148 ? 9.023 -8.602 -6.223 1 91.19 148 LEU A C 1
ATOM 1132 O O . LEU A 1 148 ? 7.812 -8.406 -6.359 1 91.19 148 LEU A O 1
ATOM 1136 N N . ALA A 1 149 ? 9.828 -7.891 -5.5 1 94.69 149 ALA A N 1
ATOM 1137 C CA . ALA A 1 149 ? 9.312 -6.699 -4.836 1 94.69 149 ALA A CA 1
ATOM 1138 C C . ALA A 1 149 ? 8.781 -5.691 -5.852 1 94.69 149 ALA A C 1
ATOM 1140 O O . ALA A 1 149 ? 7.699 -5.129 -5.668 1 94.69 149 ALA A O 1
ATOM 1141 N N . ALA A 1 150 ? 9.508 -5.516 -6.918 1 94.44 150 ALA A N 1
ATOM 1142 C CA . ALA A 1 150 ? 9.07 -4.602 -7.973 1 94.44 150 ALA A CA 1
ATOM 1143 C C . ALA A 1 150 ? 7.773 -5.082 -8.609 1 94.44 150 ALA A C 1
ATOM 1145 O O . ALA A 1 150 ? 6.895 -4.277 -8.93 1 94.44 150 ALA A O 1
ATOM 1146 N N . VAL A 1 151 ? 7.656 -6.316 -8.766 1 92.88 151 VAL A N 1
ATOM 1147 C CA . VAL A 1 151 ? 6.461 -6.902 -9.367 1 92.88 151 VAL A CA 1
ATOM 1148 C C . VAL A 1 151 ? 5.27 -6.727 -8.43 1 92.88 151 VAL A C 1
ATOM 1150 O O . VAL A 1 151 ? 4.141 -6.516 -8.875 1 92.88 151 VAL A O 1
ATOM 1153 N N . SER A 1 152 ? 5.52 -6.84 -7.117 1 94.69 152 SER A N 1
ATOM 1154 C CA . SER A 1 152 ? 4.449 -6.648 -6.148 1 94.69 152 SER A CA 1
ATOM 1155 C C . SER A 1 152 ? 3.848 -5.25 -6.258 1 94.69 152 SER A C 1
ATOM 1157 O O . SER A 1 152 ? 2.664 -5.055 -5.98 1 94.69 152 SER A O 1
ATOM 1159 N N . VAL A 1 153 ? 4.648 -4.32 -6.684 1 96.38 153 VAL A N 1
ATOM 1160 C CA . VAL A 1 153 ? 4.145 -2.965 -6.871 1 96.38 153 VAL A CA 1
ATOM 1161 C C . VAL A 1 153 ? 3.453 -2.854 -8.227 1 96.38 153 VAL A C 1
ATOM 1163 O O . VAL A 1 153 ? 2.309 -2.402 -8.312 1 96.38 153 VAL A O 1
ATOM 1166 N N . GLY A 1 154 ? 4.078 -3.32 -9.266 1 96.25 154 GLY A N 1
ATOM 1167 C CA . GLY A 1 154 ? 3.559 -3.164 -10.609 1 96.25 154 GLY A CA 1
ATOM 1168 C C . GLY A 1 154 ? 2.318 -3.996 -10.875 1 96.25 154 GLY A C 1
ATOM 1169 O O . GLY A 1 154 ? 1.392 -3.543 -11.547 1 96.25 154 GLY A O 1
ATOM 1170 N N . ASN A 1 155 ? 2.299 -5.23 -10.359 1 96.44 155 ASN A N 1
ATOM 1171 C CA . ASN A 1 155 ? 1.16 -6.125 -10.539 1 96.44 155 ASN A CA 1
ATOM 1172 C C . ASN A 1 155 ? 0.142 -5.973 -9.414 1 96.44 155 ASN A C 1
ATOM 1174 O O . ASN A 1 155 ? -1.011 -6.387 -9.555 1 96.44 155 ASN A O 1
ATOM 1178 N N . GLY A 1 156 ? 0.617 -5.477 -8.305 1 97.31 156 GLY A N 1
ATOM 1179 C CA . GLY A 1 156 ? -0.238 -5.387 -7.137 1 97.31 156 GLY A CA 1
ATOM 1180 C C . GLY A 1 156 ? -0.679 -3.969 -6.824 1 97.31 156 GLY A C 1
ATOM 1181 O O . GLY A 1 156 ? -1.753 -3.539 -7.25 1 97.31 156 GLY A O 1
ATOM 1182 N N . MET A 1 157 ? 0.162 -3.176 -6.266 1 97.94 157 MET A N 1
ATOM 1183 C CA . MET A 1 157 ? -0.16 -1.855 -5.734 1 97.94 157 MET A CA 1
ATOM 1184 C C . MET A 1 157 ? -0.78 -0.971 -6.809 1 97.94 157 MET A C 1
ATOM 1186 O O . MET A 1 157 ? -1.797 -0.317 -6.574 1 97.94 157 MET A O 1
ATOM 1190 N N . LYS A 1 158 ? -0.188 -0.894 -8 1 97.25 158 LYS A N 1
ATOM 1191 C CA . LYS A 1 158 ? -0.658 -0.003 -9.055 1 97.25 158 LYS A CA 1
ATOM 1192 C C . LYS A 1 158 ? -2.09 -0.34 -9.461 1 97.25 158 LYS A C 1
ATOM 1194 O O . LYS A 1 158 ? -2.969 0.523 -9.43 1 97.25 158 LYS A O 1
ATOM 1199 N N . PRO A 1 159 ? -2.383 -1.606 -9.773 1 98.25 159 PRO A N 1
ATOM 1200 C CA . PRO A 1 159 ? -3.783 -1.925 -10.07 1 98.25 159 PRO A CA 1
ATOM 1201 C C . PRO A 1 159 ? -4.695 -1.736 -8.859 1 98.25 159 PRO A C 1
ATOM 1203 O O . PRO A 1 159 ? -5.824 -1.262 -9.008 1 98.25 159 PRO A O 1
ATOM 1206 N N . TYR A 1 160 ? -4.281 -2.129 -7.617 1 98.44 160 TYR A N 1
ATOM 1207 C CA . TYR A 1 160 ? -5.082 -1.979 -6.406 1 98.44 160 TYR A CA 1
ATOM 1208 C C . TYR A 1 160 ? -5.559 -0.542 -6.238 1 98.44 160 TYR A C 1
ATOM 1210 O O . TYR A 1 160 ? -6.715 -0.301 -5.887 1 98.44 160 TYR A O 1
ATOM 1218 N N . ALA A 1 161 ? -4.668 0.384 -6.535 1 96.44 161 ALA A N 1
ATOM 1219 C CA . ALA A 1 161 ? -4.957 1.806 -6.367 1 96.44 161 ALA A CA 1
ATOM 1220 C C . ALA A 1 161 ? -6.047 2.26 -7.332 1 96.44 161 ALA A C 1
ATOM 1222 O O . ALA A 1 161 ? -6.66 3.312 -7.137 1 96.44 161 ALA A O 1
ATOM 1223 N N . HIS A 1 162 ? -6.387 1.476 -8.359 1 96.81 162 HIS A N 1
ATOM 1224 C CA . HIS A 1 162 ? -7.34 1.873 -9.383 1 96.81 162 HIS A CA 1
ATOM 1225 C C . HIS A 1 162 ? -8.609 1.03 -9.312 1 96.81 162 HIS A C 1
ATOM 1227 O O . HIS A 1 162 ? -9.508 1.181 -10.148 1 96.81 162 HIS A O 1
ATOM 1233 N N . TRP A 1 163 ? -8.719 0.124 -8.336 1 98.06 163 TRP A N 1
ATOM 1234 C CA . TRP A 1 163 ? -9.859 -0.773 -8.234 1 98.06 163 TRP A CA 1
ATOM 1235 C C . TRP A 1 163 ? -11.164 0.014 -8.211 1 98.06 163 TRP A C 1
ATOM 1237 O O . TRP A 1 163 ? -12.125 -0.334 -8.898 1 98.06 163 TRP A O 1
ATOM 1247 N N . PRO A 1 164 ? -11.266 1.153 -7.402 1 96.38 164 PRO A N 1
ATOM 1248 C CA . PRO A 1 164 ? -12.547 1.862 -7.387 1 96.38 164 PRO A CA 1
ATOM 1249 C C . PRO A 1 164 ? -12.969 2.348 -8.773 1 96.38 164 PRO A C 1
ATOM 1251 O O . PRO A 1 164 ? -14.117 2.15 -9.18 1 96.38 164 PRO A O 1
ATOM 1254 N N . GLU A 1 165 ? -12.047 2.953 -9.516 1 95.12 165 GLU A N 1
ATOM 1255 C CA . GLU A 1 165 ? -12.352 3.43 -10.859 1 95.12 165 GLU A CA 1
ATOM 1256 C C . GLU A 1 165 ? -12.641 2.268 -11.805 1 95.12 165 GLU A C 1
ATOM 1258 O O . GLU A 1 165 ? -13.555 2.346 -12.633 1 95.12 165 GLU A O 1
ATOM 1263 N N . TYR A 1 166 ? -11.859 1.208 -11.688 1 97.69 166 TYR A N 1
ATOM 1264 C CA . TYR A 1 166 ? -12.023 0.038 -12.539 1 97.69 166 TYR A CA 1
ATOM 1265 C C . TYR A 1 166 ? -13.406 -0.58 -12.367 1 97.69 166 TYR A C 1
ATOM 1267 O O . TYR A 1 166 ? -14.117 -0.813 -13.344 1 97.69 166 TYR A O 1
ATOM 1275 N N . PHE A 1 167 ? -13.828 -0.824 -11.109 1 98.12 167 PHE A N 1
ATOM 1276 C CA . PHE A 1 167 ? -15.078 -1.524 -10.852 1 98.12 167 PHE A CA 1
ATOM 1277 C C . PHE A 1 167 ? -16.281 -0.618 -11.125 1 98.12 167 PHE A C 1
ATOM 1279 O O . PHE A 1 167 ? -17.375 -1.1 -11.414 1 98.12 167 PHE A O 1
ATOM 1286 N N . ARG A 1 168 ? -16.078 0.664 -11.055 1 96.44 168 ARG A N 1
ATOM 1287 C CA . ARG A 1 168 ? -17.125 1.59 -11.477 1 96.44 168 ARG A CA 1
ATOM 1288 C C . ARG A 1 168 ? -17.359 1.504 -12.984 1 96.44 168 ARG A C 1
ATOM 1290 O O . ARG A 1 168 ? -18.5 1.568 -13.445 1 96.44 168 ARG A O 1
ATOM 1297 N N . LYS A 1 169 ? -16.281 1.34 -13.695 1 97 169 LYS A N 1
ATOM 1298 C CA . LYS A 1 169 ? -16.344 1.358 -15.148 1 97 169 LYS A CA 1
ATOM 1299 C C . LYS A 1 169 ? -16.781 0.003 -15.695 1 97 169 LYS A C 1
ATOM 1301 O O . LYS A 1 169 ? -17.578 -0.066 -16.641 1 97 169 LYS A O 1
ATOM 1306 N N . TYR A 1 170 ? -16.25 -1.023 -15.125 1 97.56 170 TYR A N 1
ATOM 1307 C CA . TYR A 1 170 ? -16.422 -2.328 -15.75 1 97.56 170 TYR A CA 1
ATOM 1308 C C . TYR A 1 170 ? -17.328 -3.215 -14.906 1 97.56 170 TYR A C 1
ATOM 1310 O O . TYR A 1 170 ? -17.562 -4.379 -15.242 1 97.56 170 TYR A O 1
ATOM 1318 N N . GLY A 1 171 ? -17.859 -2.684 -13.789 1 97.62 171 GLY A N 1
ATOM 1319 C CA . GLY A 1 171 ? -18.812 -3.406 -12.953 1 97.62 171 GLY A CA 1
ATOM 1320 C C . GLY A 1 171 ? -18.156 -4.121 -11.789 1 97.62 171 GLY A C 1
ATOM 1321 O O . GLY A 1 171 ? -16.938 -4.34 -11.789 1 97.62 171 GLY A O 1
ATOM 1322 N N . ARG A 1 172 ? -18.953 -4.473 -10.781 1 98.38 172 ARG A N 1
ATOM 1323 C CA . ARG A 1 172 ? -18.484 -5.152 -9.586 1 98.38 172 ARG A CA 1
ATOM 1324 C C . ARG A 1 172 ? -18.484 -6.668 -9.773 1 98.38 172 ARG A C 1
ATOM 1326 O O . ARG A 1 172 ? -19.203 -7.383 -9.078 1 98.38 172 ARG A O 1
ATOM 1333 N N . ARG A 1 173 ? -17.641 -7.055 -10.68 1 98.19 173 ARG A N 1
ATOM 1334 C CA . ARG A 1 173 ? -17.5 -8.453 -11.07 1 98.19 173 ARG A CA 1
ATOM 1335 C C . ARG A 1 173 ? -16.062 -8.781 -11.453 1 98.19 173 ARG A C 1
ATOM 1337 O O . ARG A 1 173 ? -15.273 -7.879 -11.742 1 98.19 173 ARG A O 1
ATOM 1344 N N . GLU A 1 174 ? -15.695 -10.062 -11.406 1 97.69 174 GLU A N 1
ATOM 1345 C CA . GLU A 1 174 ? -14.383 -10.508 -11.859 1 97.69 174 GLU A CA 1
ATOM 1346 C C . GLU A 1 174 ? -14.203 -10.273 -13.359 1 97.69 174 GLU A C 1
ATOM 1348 O O . GLU A 1 174 ? -15.164 -10.367 -14.125 1 97.69 174 GLU A O 1
ATOM 1353 N N . PRO A 1 175 ? -12.969 -10 -13.773 1 95.88 175 PRO A N 1
ATOM 1354 C CA . PRO A 1 175 ? -12.742 -9.938 -15.219 1 95.88 175 PRO A CA 1
ATOM 1355 C C . PRO A 1 175 ? -13.039 -11.266 -15.922 1 95.88 175 PRO A C 1
ATOM 1357 O O . PRO A 1 175 ? -12.727 -12.328 -15.383 1 95.88 175 PRO A O 1
ATOM 1360 N N . ALA A 1 176 ? -13.633 -11.18 -17.094 1 91.56 176 ALA A N 1
ATOM 1361 C CA . ALA A 1 176 ? -14.062 -12.391 -17.797 1 91.56 176 ALA A CA 1
ATOM 1362 C C . ALA A 1 176 ? -13.164 -12.688 -18.984 1 91.56 176 ALA A C 1
ATOM 1364 O O . ALA A 1 176 ? -13.047 -13.844 -19.406 1 91.56 176 ALA A O 1
ATOM 1365 N N . GLY A 1 177 ? -12.555 -11.664 -19.562 1 93 177 GLY A N 1
ATOM 1366 C CA . GLY A 1 177 ? -11.758 -11.82 -20.766 1 93 177 GLY A CA 1
ATOM 1367 C C . GLY A 1 177 ? -10.297 -11.477 -20.578 1 93 177 GLY A C 1
ATOM 1368 O O . GLY A 1 177 ? -9.844 -11.266 -19.453 1 93 177 GLY A O 1
ATOM 1369 N N . GLN A 1 178 ? -9.578 -11.477 -21.688 1 94.56 178 GLN A N 1
ATOM 1370 C CA . GLN A 1 178 ? -8.141 -11.234 -21.641 1 94.56 178 GLN A CA 1
ATOM 1371 C C . GLN A 1 178 ? -7.84 -9.75 -21.469 1 94.56 178 GLN A C 1
ATOM 1373 O O . GLN A 1 178 ? -6.734 -9.375 -21.078 1 94.56 178 GLN A O 1
ATOM 1378 N N . THR A 1 179 ? -8.859 -8.953 -21.891 1 96.69 179 THR A N 1
ATOM 1379 C CA . THR A 1 179 ? -8.68 -7.508 -21.828 1 96.69 179 THR A CA 1
ATOM 1380 C C . THR A 1 179 ? -9.57 -6.898 -20.766 1 96.69 179 THR A C 1
ATOM 1382 O O . THR A 1 179 ? -10.305 -7.613 -20.078 1 96.69 179 THR A O 1
ATOM 1385 N N . HIS A 1 180 ? -9.445 -5.637 -20.562 1 97.56 180 HIS A N 1
ATOM 1386 C CA . HIS A 1 180 ? -10.211 -4.906 -19.562 1 97.56 180 HIS A CA 1
ATOM 1387 C C . HIS A 1 180 ? -10.008 -5.5 -18.172 1 97.56 180 HIS A C 1
ATOM 1389 O O . HIS A 1 180 ? -10.977 -5.738 -17.438 1 97.56 180 HIS A O 1
ATOM 1395 N N . THR A 1 181 ? -8.758 -5.844 -17.875 1 98.12 181 THR A N 1
ATOM 1396 C CA . THR A 1 181 ? -8.367 -6.281 -16.547 1 98.12 181 THR A CA 1
ATOM 1397 C C . THR A 1 181 ? -7.918 -5.094 -15.703 1 98.12 181 THR A C 1
ATOM 1399 O O . THR A 1 181 ? -7.566 -4.039 -16.234 1 98.12 181 THR A O 1
ATOM 1402 N N . PRO A 1 182 ? -7.922 -5.246 -14.359 1 98.38 182 PRO A N 1
ATOM 1403 C CA . PRO A 1 182 ? -7.398 -4.156 -13.531 1 98.38 182 PRO A CA 1
ATOM 1404 C C . PRO A 1 182 ? -5.965 -3.775 -13.891 1 98.38 182 PRO A C 1
ATOM 1406 O O . PRO A 1 182 ? -5.605 -2.596 -13.844 1 98.38 182 PRO A O 1
ATOM 1409 N N . PHE A 1 183 ? -5.152 -4.75 -14.281 1 98.12 183 PHE A N 1
ATOM 1410 C CA . PHE A 1 183 ? -3.775 -4.477 -14.672 1 98.12 183 PHE A CA 1
ATOM 1411 C C . PHE A 1 183 ? -3.732 -3.605 -15.922 1 98.12 183 PHE A C 1
ATOM 1413 O O . PHE A 1 183 ? -3.135 -2.527 -15.914 1 98.12 183 PHE A O 1
ATOM 1420 N N . GLY A 1 184 ? -4.402 -4.078 -16.984 1 97.94 184 GLY A N 1
ATOM 1421 C CA . GLY A 1 184 ? -4.418 -3.303 -18.219 1 97.94 184 GLY A CA 1
ATOM 1422 C C . GLY A 1 184 ? -4.969 -1.901 -18.031 1 97.94 184 GLY A C 1
ATOM 1423 O O . GLY A 1 184 ? -4.41 -0.936 -18.562 1 97.94 184 GLY A O 1
ATOM 1424 N N . PHE A 1 185 ? -5.973 -1.793 -17.25 1 97.88 185 PHE A N 1
ATOM 1425 C CA . PHE A 1 185 ? -6.617 -0.515 -16.969 1 97.88 185 PHE A CA 1
ATOM 1426 C C . PHE A 1 185 ? -5.66 0.427 -16.25 1 97.88 185 PHE A C 1
ATOM 1428 O O . PHE A 1 185 ? -5.492 1.579 -16.656 1 97.88 185 PHE A O 1
ATOM 1435 N N . SER A 1 186 ? -4.977 -0.057 -15.234 1 97.12 186 SER A N 1
ATOM 1436 C CA . SER A 1 186 ? -4.145 0.772 -14.367 1 97.12 186 SER A CA 1
ATOM 1437 C C . SER A 1 186 ? -2.854 1.182 -15.062 1 97.12 186 SER A C 1
ATOM 1439 O O . SER A 1 186 ? -2.234 2.184 -14.703 1 97.12 186 SER A O 1
ATOM 1441 N N . TRP A 1 187 ? -2.434 0.419 -16.047 1 96.56 187 TRP A N 1
ATOM 1442 C CA . TRP A 1 187 ? -1.219 0.73 -16.797 1 96.56 187 TRP A CA 1
ATOM 1443 C C . TRP A 1 187 ? -1.545 1.526 -18.062 1 96.56 187 TRP A C 1
ATOM 1445 O O . TRP A 1 187 ? -0.664 1.786 -18.875 1 96.56 187 TRP A O 1
ATOM 1455 N N . GLY A 1 188 ? -2.85 1.84 -18.281 1 95.5 188 GLY A N 1
ATOM 1456 C CA . GLY A 1 188 ? -3.256 2.787 -19.312 1 95.5 188 GLY A CA 1
ATOM 1457 C C . GLY A 1 188 ? -3.625 2.123 -20.625 1 95.5 188 GLY A C 1
ATOM 1458 O O . GLY A 1 188 ? -3.777 2.797 -21.641 1 95.5 188 GLY A O 1
ATOM 1459 N N . HIS A 1 189 ? -3.771 0.745 -20.578 1 97.5 189 HIS A N 1
ATOM 1460 C CA . HIS A 1 189 ? -4.074 0.006 -21.797 1 97.5 189 HIS A CA 1
ATOM 1461 C C . HIS A 1 189 ? -5.129 -1.065 -21.547 1 97.5 189 HIS A C 1
ATOM 1463 O O . HIS A 1 189 ? -4.863 -2.258 -21.719 1 97.5 189 HIS A O 1
ATOM 1469 N N . PRO A 1 190 ? -6.344 -0.651 -21.219 1 97.25 190 PRO A N 1
ATOM 1470 C CA . PRO A 1 190 ? -7.383 -1.622 -20.875 1 97.25 190 PRO A CA 1
ATOM 1471 C C . PRO A 1 190 ? -7.742 -2.539 -22.047 1 97.25 190 PRO A C 1
ATOM 1473 O O . PRO A 1 190 ? -8.328 -3.607 -21.828 1 97.25 190 PRO A O 1
ATOM 1476 N N . GLU A 1 191 ? -7.363 -2.146 -23.266 1 97.56 191 GLU A N 1
ATOM 1477 C CA . GLU A 1 191 ? -7.746 -2.896 -24.469 1 97.56 191 GLU A CA 1
ATOM 1478 C C . GLU A 1 191 ? -6.742 -4.004 -24.766 1 97.56 191 GLU A C 1
ATOM 1480 O O . GLU A 1 191 ? -6.934 -4.781 -25.703 1 97.56 191 GLU A O 1
ATOM 1485 N N . LEU A 1 192 ? -5.703 -4.102 -24.016 1 97 192 LEU A N 1
ATOM 1486 C CA . LEU A 1 192 ? -4.656 -5.094 -24.234 1 97 192 LEU A CA 1
ATOM 1487 C C . LEU A 1 192 ? -4.602 -6.102 -23.094 1 97 192 LEU A C 1
ATOM 1489 O O . LEU A 1 192 ? -4.859 -5.75 -21.938 1 97 192 LEU A O 1
ATOM 1493 N N . PRO A 1 193 ? -4.215 -7.355 -23.438 1 95.38 193 PRO A N 1
ATOM 1494 C CA . PRO A 1 193 ? -3.939 -8.305 -22.359 1 95.38 193 PRO A CA 1
ATOM 1495 C C . PRO A 1 193 ? -2.703 -7.926 -21.547 1 95.38 193 PRO A C 1
ATOM 1497 O O . PRO A 1 193 ? -1.806 -7.25 -22.062 1 95.38 193 PRO A O 1
ATOM 1500 N N . PRO A 1 194 ? -2.605 -8.359 -20.328 1 94.81 194 PRO A N 1
ATOM 1501 C CA . PRO A 1 194 ? -1.529 -7.965 -19.422 1 94.81 194 PRO A CA 1
ATOM 1502 C C . PRO A 1 194 ? -0.141 -8.203 -20 1 94.81 194 PRO A C 1
ATOM 1504 O O . PRO A 1 194 ? 0.765 -7.391 -19.812 1 94.81 194 PRO A O 1
ATOM 1507 N N . TRP A 1 195 ? 0.118 -9.305 -20.703 1 89.56 195 TRP A N 1
ATOM 1508 C CA . TRP A 1 195 ? 1.444 -9.609 -21.219 1 89.56 195 TRP A CA 1
ATOM 1509 C C . TRP A 1 195 ? 1.85 -8.609 -22.297 1 89.56 195 TRP A C 1
ATOM 1511 O O . TRP A 1 195 ? 3.027 -8.258 -22.422 1 89.56 195 TRP A O 1
ATOM 1521 N N . GLU A 1 196 ? 0.871 -8.18 -23.125 1 92.25 196 GLU A N 1
ATOM 1522 C CA . GLU A 1 196 ? 1.149 -7.152 -24.125 1 92.25 196 GLU A CA 1
ATOM 1523 C C . GLU A 1 196 ? 1.416 -5.801 -23.469 1 92.25 196 GLU A C 1
ATOM 1525 O O . GLU A 1 196 ? 2.252 -5.027 -23.938 1 92.25 196 GLU A O 1
ATOM 1530 N N . VAL A 1 197 ? 0.675 -5.547 -22.391 1 95.62 197 VAL A N 1
ATOM 1531 C CA . VAL A 1 197 ? 0.898 -4.32 -21.641 1 95.62 197 VAL A CA 1
ATOM 1532 C C . VAL A 1 197 ? 2.32 -4.305 -21.078 1 95.62 197 VAL A C 1
ATOM 1534 O O . VAL A 1 197 ? 3.01 -3.285 -21.156 1 95.62 197 VAL A O 1
ATOM 1537 N N . LYS A 1 198 ? 2.775 -5.441 -20.516 1 93 198 LYS A N 1
ATOM 1538 C CA . LYS A 1 198 ? 4.133 -5.551 -19.984 1 93 198 LYS A CA 1
ATOM 1539 C C . LYS A 1 198 ? 5.172 -5.324 -21.078 1 93 198 LYS A C 1
ATOM 1541 O O . LYS A 1 198 ? 6.191 -4.672 -20.859 1 93 198 LYS A O 1
ATOM 1546 N N . ALA A 1 199 ? 4.871 -5.793 -22.281 1 89.5 199 ALA A N 1
ATOM 1547 C CA . ALA A 1 199 ? 5.793 -5.66 -23.406 1 89.5 199 ALA A CA 1
ATOM 1548 C C . ALA A 1 199 ? 5.957 -4.199 -23.812 1 89.5 199 ALA A C 1
ATOM 1550 O O . ALA A 1 199 ? 7.008 -3.803 -24.312 1 89.5 199 ALA A O 1
ATOM 1551 N N . LEU A 1 200 ? 4.949 -3.367 -23.562 1 93.25 200 LEU A N 1
ATOM 1552 C CA . LEU A 1 200 ? 5.004 -1.942 -23.859 1 93.25 200 LEU A CA 1
ATOM 1553 C C . LEU A 1 200 ? 5.875 -1.199 -22.859 1 93.25 200 LEU A C 1
ATOM 1555 O O . LEU A 1 200 ? 6.234 -0.041 -23.078 1 93.25 200 LEU A O 1
ATOM 1559 N N . ASN A 1 201 ? 6.227 -1.879 -21.781 1 91.31 201 ASN A N 1
ATOM 1560 C CA . ASN A 1 201 ? 7.105 -1.344 -20.75 1 91.31 201 ASN A CA 1
ATOM 1561 C C . ASN A 1 201 ? 8.336 -2.221 -20.547 1 91.31 201 ASN A C 1
ATOM 1563 O O . ASN A 1 201 ? 8.422 -2.973 -19.578 1 91.31 201 ASN A O 1
ATOM 1567 N N . PRO A 1 202 ? 9.312 -2.055 -21.375 1 89.44 202 PRO A N 1
ATOM 1568 C CA . PRO A 1 202 ? 10.445 -2.986 -21.438 1 89.44 202 PRO A CA 1
ATOM 1569 C C . PRO A 1 202 ? 11.172 -3.117 -20.094 1 89.44 202 PRO A C 1
ATOM 1571 O O . PRO A 1 202 ? 11.633 -4.207 -19.75 1 89.44 202 PRO A O 1
ATOM 1574 N N . GLU A 1 203 ? 11.312 -2.012 -19.438 1 87.88 203 GLU A N 1
ATOM 1575 C CA . GLU A 1 203 ? 11.984 -2.082 -18.141 1 87.88 203 GLU A CA 1
ATOM 1576 C C . GLU A 1 203 ? 11.234 -2.994 -17.188 1 87.88 203 GLU A C 1
ATOM 1578 O O . GLU A 1 203 ? 11.836 -3.854 -16.531 1 87.88 203 GLU A O 1
ATOM 1583 N N . TYR A 1 204 ? 9.977 -2.816 -17.172 1 90.06 204 TYR A N 1
ATOM 1584 C CA . TYR A 1 204 ? 9.164 -3.645 -16.281 1 90.06 204 TYR A CA 1
ATOM 1585 C C . TYR A 1 204 ? 9.141 -5.09 -16.75 1 90.06 204 TYR A C 1
ATOM 1587 O O . TYR A 1 204 ? 9.172 -6.02 -15.945 1 90.06 204 TYR A O 1
ATOM 1595 N N . ALA A 1 205 ? 9.062 -5.281 -18.047 1 87.56 205 ALA A N 1
ATOM 1596 C CA . ALA A 1 205 ? 9.07 -6.625 -18.609 1 87.56 205 ALA A CA 1
ATOM 1597 C C . ALA A 1 205 ? 10.32 -7.395 -18.203 1 87.56 205 ALA A C 1
ATOM 1599 O O . ALA A 1 205 ? 10.25 -8.578 -17.875 1 87.56 205 ALA A O 1
ATOM 1600 N N . THR A 1 206 ? 11.414 -6.691 -18.188 1 84.69 206 THR A N 1
ATOM 1601 C CA . THR A 1 206 ? 12.688 -7.297 -17.812 1 84.69 206 THR A CA 1
ATOM 1602 C C . THR A 1 206 ? 12.68 -7.688 -16.328 1 84.69 206 THR A C 1
ATOM 1604 O O . THR A 1 206 ? 13.125 -8.781 -15.969 1 84.69 206 THR A O 1
ATOM 1607 N N . ILE A 1 207 ? 12.18 -6.82 -15.57 1 87.94 207 ILE A N 1
ATOM 1608 C CA . ILE A 1 207 ? 12.086 -7.078 -14.141 1 87.94 207 ILE A CA 1
ATOM 1609 C C . ILE A 1 207 ? 11.172 -8.266 -13.883 1 87.94 207 ILE A C 1
ATOM 1611 O O . ILE A 1 207 ? 11.484 -9.148 -13.078 1 87.94 207 ILE A O 1
ATOM 1615 N N . PHE A 1 208 ? 10.109 -8.32 -14.594 1 87.12 208 PHE A N 1
ATOM 1616 C CA . PHE A 1 208 ? 9.156 -9.406 -14.438 1 87.12 208 PHE A CA 1
ATOM 1617 C C . PHE A 1 208 ? 9.789 -10.742 -14.812 1 87.12 208 PHE A C 1
ATOM 1619 O O . PHE A 1 208 ? 9.672 -11.719 -14.07 1 87.12 208 PHE A O 1
ATOM 1626 N N . ALA A 1 209 ? 10.414 -10.75 -15.844 1 78.5 209 ALA A N 1
ATOM 1627 C CA . ALA A 1 209 ? 11.086 -11.961 -16.297 1 78.5 209 ALA A CA 1
ATOM 1628 C C . ALA A 1 209 ? 12.094 -12.453 -15.266 1 78.5 209 ALA A C 1
ATOM 1630 O O . ALA A 1 209 ? 12.188 -13.648 -15.008 1 78.5 209 ALA A O 1
ATOM 1631 N N . LYS A 1 210 ? 12.805 -11.508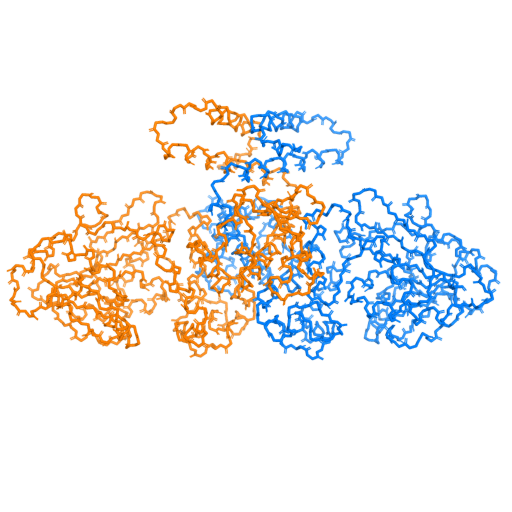 -14.695 1 80.5 210 LYS A N 1
ATOM 1632 C CA . LYS A 1 210 ? 13.781 -11.836 -13.656 1 80.5 210 LYS A CA 1
ATOM 1633 C C . LYS A 1 210 ? 13.094 -12.422 -12.422 1 80.5 210 LYS A C 1
ATOM 1635 O O . LYS A 1 210 ? 13.602 -13.367 -11.805 1 80.5 210 LYS A O 1
ATOM 1640 N N . SER A 1 211 ? 12 -11.852 -12.117 1 82.12 211 SER A N 1
ATOM 1641 C CA . SER A 1 211 ? 11.258 -12.305 -10.945 1 82.12 211 SER A CA 1
ATOM 1642 C C . SER A 1 211 ? 10.742 -13.727 -11.125 1 82.12 211 SER A C 1
ATOM 1644 O O . SER A 1 211 ? 10.656 -14.492 -10.164 1 82.12 211 SER A O 1
ATOM 1646 N N . MET A 1 212 ? 10.398 -14.086 -12.328 1 72.75 212 MET A N 1
ATOM 1647 C CA . MET A 1 212 ? 9.867 -15.422 -12.617 1 72.75 212 MET A CA 1
ATOM 1648 C C . MET A 1 212 ? 10.953 -16.484 -12.5 1 72.75 212 MET A C 1
ATOM 1650 O O . MET A 1 212 ? 10.664 -17.656 -12.32 1 72.75 212 MET A O 1
ATOM 1654 N N . LYS A 1 213 ? 12.195 -16.031 -12.711 1 64.19 213 LYS A N 1
ATOM 1655 C CA . LYS A 1 213 ? 13.32 -16.953 -12.625 1 64.19 213 LYS A CA 1
ATOM 1656 C C . LYS A 1 213 ? 13.688 -17.234 -11.172 1 64.19 213 LYS A C 1
ATOM 1658 O O . LYS A 1 213 ? 14.43 -18.172 -10.891 1 64.19 213 LYS A O 1
ATOM 1663 N N . SER A 1 214 ? 13.211 -16.344 -10.375 1 58 214 SER A N 1
ATOM 1664 C CA . SER A 1 214 ? 13.547 -16.516 -8.969 1 58 214 SER A CA 1
ATOM 1665 C C . SER A 1 214 ? 12.844 -17.734 -8.383 1 58 214 SER A C 1
ATOM 1667 O O . SER A 1 214 ? 11.727 -17.625 -7.871 1 58 214 SER A O 1
ATOM 1669 N N . LYS A 1 215 ? 13.164 -19 -8.938 1 51.31 215 LYS A N 1
ATOM 1670 C CA . LYS A 1 215 ? 12.664 -20.328 -8.625 1 51.31 215 LYS A CA 1
ATOM 1671 C C . LYS A 1 215 ? 12.352 -20.469 -7.137 1 51.31 215 LYS A C 1
ATOM 1673 O O . LYS A 1 215 ? 11.352 -21.078 -6.758 1 51.31 215 LYS A O 1
ATOM 1678 N N . GLN A 1 216 ? 13.312 -20.125 -6.316 1 45.72 216 GLN A N 1
ATOM 1679 C CA . GLN A 1 216 ? 13.336 -20.406 -4.883 1 45.72 216 GLN A CA 1
ATOM 1680 C C . GLN A 1 216 ? 12.266 -19.594 -4.148 1 45.72 216 GLN A C 1
ATOM 1682 O O . GLN A 1 216 ? 11.797 -20.016 -3.084 1 45.72 216 GLN A O 1
ATOM 1687 N N . ILE A 1 217 ? 11.867 -18.562 -4.742 1 45.03 217 ILE A N 1
ATOM 1688 C CA . ILE A 1 217 ? 11.039 -17.688 -3.928 1 45.03 217 ILE A CA 1
ATOM 1689 C C . ILE A 1 217 ? 9.562 -17.875 -4.293 1 45.03 217 ILE A C 1
ATOM 1691 O O . ILE A 1 217 ? 8.703 -17.906 -3.414 1 45.03 217 ILE A O 1
ATOM 1695 N N . VAL A 1 218 ? 9.219 -17.969 -5.602 1 44.91 218 VAL A N 1
ATOM 1696 C CA . VAL A 1 218 ? 7.82 -18.062 -6.023 1 44.91 218 VAL A CA 1
ATOM 1697 C C . VAL A 1 218 ? 7.469 -19.516 -6.316 1 44.91 218 VAL A C 1
ATOM 1699 O O . VAL A 1 218 ? 6.398 -19.812 -6.855 1 44.91 218 VAL A O 1
ATOM 1702 N N . GLY A 1 219 ? 8.117 -20.594 -5.547 1 47.12 219 GLY A N 1
ATOM 1703 C CA . GLY A 1 219 ? 7.637 -21.969 -5.637 1 47.12 219 GLY A CA 1
ATOM 1704 C C . GLY A 1 219 ? 8.352 -22.781 -6.695 1 47.12 219 GLY A C 1
ATOM 1705 O O . GLY A 1 219 ? 7.828 -23.797 -7.164 1 47.12 219 GLY A O 1
ATOM 1706 N N . GLY A 1 220 ? 9.508 -22.406 -7.145 1 49.16 220 GLY A N 1
ATOM 1707 C CA . GLY A 1 220 ? 9.812 -22.938 -8.469 1 49.16 220 GLY A CA 1
ATOM 1708 C C . GLY A 1 220 ? 10.328 -24.359 -8.438 1 49.16 220 GLY A C 1
ATOM 1709 O O . GLY A 1 220 ? 9.953 -25.172 -9.281 1 49.16 220 GLY A O 1
ATOM 1710 N N . HIS A 1 221 ? 11.266 -24.859 -7.52 1 57.31 221 HIS A N 1
ATOM 1711 C CA . HIS A 1 221 ? 11.82 -26.109 -8.016 1 57.31 221 HIS A CA 1
ATOM 1712 C C . HIS A 1 221 ? 10.953 -27.297 -7.594 1 57.31 221 HIS A C 1
ATOM 1714 O O . HIS A 1 221 ? 10.844 -27.594 -6.402 1 57.31 221 HIS A O 1
ATOM 1720 N N . MET A 1 222 ? 10.062 -27.562 -8.352 1 70.69 222 MET A N 1
ATOM 1721 C CA . MET A 1 222 ? 9.266 -28.766 -8.133 1 70.69 222 MET A CA 1
ATOM 1722 C C . MET A 1 222 ? 9.852 -29.953 -8.891 1 70.69 222 MET A C 1
ATOM 1724 O O . MET A 1 222 ? 10.094 -29.859 -10.102 1 70.69 222 MET A O 1
ATOM 1728 N N . ALA A 1 223 ? 10.211 -30.906 -8.062 1 78.69 223 ALA A N 1
ATOM 1729 C CA . ALA A 1 223 ? 10.617 -32.125 -8.734 1 78.69 223 ALA A CA 1
ATOM 1730 C C . ALA A 1 223 ? 9.531 -32.625 -9.695 1 78.69 223 ALA A C 1
ATOM 1732 O O . ALA A 1 223 ? 8.344 -32.562 -9.375 1 78.69 223 ALA A O 1
ATOM 1733 N N . VAL A 1 224 ? 10 -33 -10.875 1 87.62 224 VAL A N 1
ATOM 1734 C CA . VAL A 1 224 ? 9.023 -33.375 -11.891 1 87.62 224 VAL A CA 1
ATOM 1735 C C . VAL A 1 224 ? 8.938 -34.875 -12 1 87.62 224 VAL A C 1
ATOM 1737 O O . VAL A 1 224 ? 8 -35.406 -12.609 1 87.62 224 VAL A O 1
ATOM 1740 N N . ALA A 1 225 ? 9.961 -35.562 -11.422 1 88.12 225 ALA A N 1
ATOM 1741 C CA . ALA A 1 225 ? 9.969 -37 -11.453 1 88.12 225 ALA A CA 1
ATOM 1742 C C . ALA A 1 225 ? 10.648 -37.594 -10.211 1 88.12 225 ALA A C 1
ATOM 1744 O O . ALA A 1 225 ? 11.398 -36.875 -9.531 1 88.12 225 ALA A O 1
ATOM 1745 N N . GLY A 1 226 ? 10.312 -38.844 -9.914 1 86.75 226 GLY A N 1
ATOM 1746 C CA . GLY A 1 226 ? 10.93 -39.5 -8.781 1 86.75 226 GLY A CA 1
ATOM 1747 C C . GLY A 1 226 ? 10.141 -39.375 -7.496 1 86.75 226 GLY A C 1
ATOM 1748 O O . GLY A 1 226 ? 9.031 -38.844 -7.5 1 86.75 226 GLY A O 1
ATOM 1749 N N . PRO A 1 227 ? 10.602 -39.844 -6.418 1 86.69 227 PRO A N 1
ATOM 1750 C CA . PRO A 1 227 ? 9.867 -39.938 -5.152 1 86.69 227 PRO A CA 1
ATOM 1751 C C . PRO A 1 227 ? 9.594 -38.562 -4.535 1 86.69 227 PRO A C 1
ATOM 1753 O O . PRO A 1 227 ? 8.641 -38.406 -3.766 1 86.69 227 PRO A O 1
ATOM 1756 N N . ALA A 1 228 ? 10.375 -37.688 -4.891 1 85.81 228 ALA A N 1
ATOM 1757 C CA . ALA A 1 228 ? 10.25 -36.344 -4.293 1 85.81 228 ALA A CA 1
ATOM 1758 C C . ALA A 1 228 ? 9.227 -35.5 -5.047 1 85.81 228 ALA A C 1
ATOM 1760 O O . ALA A 1 228 ? 8.797 -34.469 -4.555 1 85.81 228 ALA A O 1
ATOM 1761 N N . ALA A 1 229 ? 8.852 -36 -6.199 1 89.94 229 ALA A N 1
ATOM 1762 C CA . ALA A 1 229 ? 7.934 -35.219 -7.035 1 89.94 229 ALA A CA 1
ATOM 1763 C C . ALA A 1 229 ? 6.5 -35.344 -6.512 1 89.94 229 ALA A C 1
ATOM 1765 O O . ALA A 1 229 ? 6.078 -36.375 -6.035 1 89.94 229 ALA A O 1
ATOM 1766 N N . LEU A 1 230 ? 5.82 -34.25 -6.547 1 90.69 230 LEU A N 1
ATOM 1767 C CA . LEU A 1 230 ? 4.398 -34.25 -6.219 1 90.69 230 LEU A CA 1
ATOM 1768 C C . LEU A 1 230 ? 3.623 -35.156 -7.184 1 90.69 230 LEU A C 1
ATOM 1770 O O . LEU A 1 230 ? 2.68 -35.844 -6.781 1 90.69 230 LEU A O 1
ATOM 1774 N N . TYR A 1 231 ? 4.02 -35.094 -8.383 1 93.5 231 TYR A N 1
ATOM 1775 C CA . TYR A 1 231 ? 3.523 -35.938 -9.469 1 93.5 231 TYR A CA 1
ATOM 1776 C C . TYR A 1 231 ? 4.676 -36.531 -10.273 1 93.5 231 TYR A C 1
ATOM 1778 O O . TYR A 1 231 ? 5.5 -35.781 -10.82 1 93.5 231 TYR A O 1
ATOM 1786 N N . ASP A 1 232 ? 4.723 -37.781 -10.383 1 94.75 232 ASP A N 1
ATOM 1787 C CA . ASP A 1 232 ? 5.844 -38.469 -11.023 1 94.75 232 ASP A CA 1
ATOM 1788 C C . ASP A 1 232 ? 5.609 -38.625 -12.523 1 94.75 232 ASP A C 1
ATOM 1790 O O . ASP A 1 232 ? 4.793 -39.469 -12.938 1 94.75 232 ASP A O 1
ATOM 1794 N N . LEU A 1 233 ? 6.402 -37.969 -13.344 1 95.5 233 LEU A N 1
ATOM 1795 C CA . LEU A 1 233 ? 6.266 -38 -14.797 1 95.5 233 LEU A CA 1
ATOM 1796 C C . LEU A 1 233 ? 7.078 -39.125 -15.406 1 95.5 233 LEU A C 1
ATOM 1798 O O . LEU A 1 233 ? 7.207 -39.219 -16.641 1 95.5 233 LEU A O 1
ATOM 1802 N N . SER A 1 234 ? 7.605 -40 -14.609 1 94.69 234 SER A N 1
ATOM 1803 C CA . SER A 1 234 ? 8.469 -41.062 -15.117 1 94.69 234 SER A CA 1
ATOM 1804 C C . SER A 1 234 ? 7.73 -41.938 -16.141 1 94.69 234 SER A C 1
ATOM 1806 O O . SER A 1 234 ? 8.352 -42.469 -17.047 1 94.69 234 SER A O 1
ATOM 1808 N N . TRP A 1 235 ? 6.438 -42.062 -16.062 1 94.62 235 TRP A N 1
ATOM 1809 C CA . TRP A 1 235 ? 5.637 -42.875 -16.969 1 94.62 235 TRP A CA 1
ATOM 1810 C C . TRP A 1 235 ? 5.746 -42.375 -18.406 1 94.62 235 TRP A C 1
ATOM 1812 O O . TRP A 1 235 ? 5.551 -43.125 -19.344 1 94.62 235 TRP A O 1
ATOM 1822 N N . VAL A 1 236 ? 6.074 -41.094 -18.594 1 95.81 236 VAL A N 1
ATOM 1823 C CA . VAL A 1 236 ? 6.223 -40.5 -19.922 1 95.81 236 VAL A CA 1
ATOM 1824 C C . VAL A 1 236 ? 7.371 -41.156 -20.672 1 95.81 236 VAL A C 1
ATOM 1826 O O . VAL A 1 236 ? 7.34 -41.281 -21.891 1 95.81 236 VAL A O 1
ATOM 1829 N N . GLY A 1 237 ? 8.398 -41.562 -19.922 1 94.12 237 GLY A N 1
ATOM 1830 C CA . GLY A 1 237 ? 9.508 -42.281 -20.516 1 94.12 237 GLY A CA 1
ATOM 1831 C C . GLY A 1 237 ? 9.086 -43.562 -21.203 1 94.12 237 GLY A C 1
ATOM 1832 O O . GLY A 1 237 ? 9.602 -43.906 -22.281 1 94.12 237 GLY A O 1
ATOM 1833 N N . GLU A 1 238 ? 8.219 -44.219 -20.594 1 93.06 238 GLU A N 1
ATOM 1834 C CA . GLU A 1 238 ? 7.699 -45.438 -21.188 1 93.06 238 GLU A CA 1
ATOM 1835 C C . GLU A 1 238 ? 6.926 -45.156 -22.469 1 93.06 238 GLU A C 1
ATOM 1837 O O . GLU A 1 238 ? 7.023 -45.906 -23.438 1 93.06 238 GLU A O 1
ATOM 1842 N N . GLU A 1 239 ? 6.211 -44.125 -22.422 1 93.75 239 GLU A N 1
ATOM 1843 C CA . GLU A 1 239 ? 5.496 -43.688 -23.625 1 93.75 239 GLU A CA 1
ATOM 1844 C C . GLU A 1 239 ? 6.469 -43.312 -24.734 1 93.75 239 GLU A C 1
ATOM 1846 O O . GLU A 1 239 ? 6.227 -43.594 -25.906 1 93.75 239 GLU A O 1
ATOM 1851 N N . ALA A 1 240 ? 7.484 -42.656 -24.344 1 94.44 240 ALA A N 1
ATOM 1852 C CA . ALA A 1 240 ? 8.5 -42.219 -25.297 1 94.44 240 ALA A CA 1
ATOM 1853 C C . ALA A 1 240 ? 9.133 -43.438 -26.016 1 94.44 240 ALA A C 1
ATOM 1855 O O . ALA A 1 240 ? 9.414 -43.375 -27.203 1 94.44 240 ALA A O 1
ATOM 1856 N N . ALA A 1 241 ? 9.328 -44.469 -25.281 1 92.44 241 ALA A N 1
ATOM 1857 C CA . ALA A 1 241 ? 9.953 -45.656 -25.828 1 92.44 241 ALA A CA 1
ATOM 1858 C C . ALA A 1 241 ? 9.039 -46.344 -26.828 1 92.44 241 ALA A C 1
ATOM 1860 O O . ALA A 1 241 ? 9.516 -47.031 -27.75 1 92.44 241 ALA A O 1
ATOM 1861 N N . ARG A 1 242 ? 7.777 -46.156 -26.672 1 90 242 ARG A N 1
ATOM 1862 C CA . ARG A 1 242 ? 6.797 -46.812 -27.531 1 90 242 ARG A CA 1
ATOM 1863 C C . ARG A 1 242 ? 6.531 -46 -28.797 1 90 242 ARG A C 1
ATOM 1865 O O . ARG A 1 242 ? 6.113 -46.531 -29.812 1 90 242 ARG A O 1
ATOM 1872 N N . LYS A 1 243 ? 6.812 -44.781 -28.688 1 86.81 243 LYS A N 1
ATOM 1873 C CA . LYS A 1 243 ? 6.508 -43.906 -29.812 1 86.81 243 LYS A CA 1
ATOM 1874 C C . LYS A 1 243 ? 7.691 -43.812 -30.781 1 86.81 243 LYS A C 1
ATOM 1876 O O . LYS A 1 243 ? 8.836 -44.031 -30.375 1 86.81 243 LYS A O 1
ATOM 1881 N N . GLY A 1 244 ? 7.328 -43.688 -32.031 1 76.62 244 GLY A N 1
ATOM 1882 C CA . GLY A 1 244 ? 8.359 -43.562 -33.062 1 76.62 244 GLY A CA 1
ATOM 1883 C C . GLY A 1 244 ? 9.117 -42.25 -33 1 76.62 244 GLY A C 1
ATOM 1884 O O . GLY A 1 244 ? 8.688 -41.312 -32.344 1 76.62 244 GLY A O 1
ATOM 1885 N N . ASP A 1 245 ? 10.188 -42.312 -33.75 1 72.44 245 ASP A N 1
ATOM 1886 C CA . ASP A 1 245 ? 11.047 -41.125 -33.844 1 72.44 245 ASP A CA 1
ATOM 1887 C C . ASP A 1 245 ? 10.297 -39.969 -34.5 1 72.44 245 ASP A C 1
ATOM 1889 O O . ASP A 1 245 ? 9.516 -40.156 -35.406 1 72.44 245 ASP A O 1
ATOM 1893 N N . GLY A 1 246 ? 10.258 -38.812 -33.938 1 75.81 246 GLY A N 1
ATOM 1894 C CA . GLY A 1 246 ? 9.664 -37.625 -34.531 1 75.81 246 GLY A CA 1
ATOM 1895 C C . GLY A 1 246 ? 8.297 -37.312 -33.938 1 75.81 246 GLY A C 1
ATOM 1896 O O . GLY A 1 246 ? 7.734 -36.25 -34.219 1 75.81 246 GLY A O 1
ATOM 1897 N N . GLU A 1 247 ? 7.738 -38.312 -33.281 1 87.31 247 GLU A N 1
ATOM 1898 C CA . GLU A 1 247 ? 6.441 -38.062 -32.656 1 87.31 247 GLU A CA 1
ATOM 1899 C C . GLU A 1 247 ? 6.594 -37.312 -31.344 1 87.31 247 GLU A C 1
ATOM 1901 O O . GLU A 1 247 ? 7.5 -37.594 -30.562 1 87.31 247 GLU A O 1
ATOM 1906 N N . ALA A 1 248 ? 5.723 -36.406 -31.25 1 93.81 248 ALA A N 1
ATOM 1907 C CA . ALA A 1 248 ? 5.777 -35.625 -30.016 1 93.81 248 ALA A CA 1
ATOM 1908 C C . ALA A 1 248 ? 5.25 -36.406 -28.828 1 93.81 248 ALA A C 1
ATOM 1910 O O . ALA A 1 248 ? 4.184 -37.031 -28.906 1 93.81 248 ALA A O 1
ATOM 1911 N N . VAL A 1 249 ? 5.992 -36.469 -27.797 1 96.88 249 VAL A N 1
ATOM 1912 C CA . VAL A 1 249 ? 5.609 -37.156 -26.562 1 96.88 249 VAL A CA 1
ATOM 1913 C C . VAL A 1 249 ? 5.203 -36.125 -25.516 1 96.88 249 VAL A C 1
ATOM 1915 O O . VAL A 1 249 ? 4.184 -36.281 -24.844 1 96.88 249 VAL A O 1
ATOM 1918 N N . VAL A 1 250 ? 6 -35.062 -25.375 1 97.88 250 VAL A N 1
ATOM 1919 C CA . VAL A 1 250 ? 5.75 -34 -24.406 1 97.88 250 VAL A CA 1
ATOM 1920 C C . VAL A 1 250 ? 5.582 -32.688 -25.109 1 97.88 250 VAL A C 1
ATOM 1922 O O . VAL A 1 250 ? 6.418 -32.281 -25.938 1 97.88 250 VAL A O 1
ATOM 1925 N N . VAL A 1 251 ? 4.52 -32.031 -24.891 1 98.5 251 VAL A N 1
ATOM 1926 C CA . VAL A 1 251 ? 4.34 -30.641 -25.328 1 98.5 251 VAL A CA 1
ATOM 1927 C C . VAL A 1 251 ? 4.281 -29.719 -24.109 1 98.5 251 VAL A C 1
ATOM 1929 O O . VAL A 1 251 ? 3.387 -29.844 -23.266 1 98.5 251 VAL A O 1
ATOM 1932 N N . ASP A 1 252 ? 5.234 -28.875 -23.906 1 97.94 252 ASP A N 1
ATOM 1933 C CA . ASP A 1 252 ? 5.25 -27.844 -22.891 1 97.94 252 ASP A CA 1
ATOM 1934 C C . ASP A 1 252 ? 4.578 -26.562 -23.391 1 97.94 252 ASP A C 1
ATOM 1936 O O . ASP A 1 252 ? 5.207 -25.75 -24.078 1 97.94 252 ASP A O 1
ATOM 1940 N N . VAL A 1 253 ? 3.336 -26.406 -23.016 1 98.12 253 VAL A N 1
ATOM 1941 C CA . VAL A 1 253 ? 2.49 -25.328 -23.5 1 98.12 253 VAL A CA 1
ATOM 1942 C C . VAL A 1 253 ? 2.775 -24.047 -22.719 1 98.12 253 VAL A C 1
ATOM 1944 O O . VAL A 1 253 ? 2.656 -24.031 -21.484 1 98.12 253 VAL A O 1
ATOM 1947 N N . GLY A 1 254 ? 3.084 -22.969 -23.422 1 95.75 254 GLY A N 1
ATOM 1948 C CA . GLY A 1 254 ? 3.471 -21.75 -22.734 1 95.75 254 GLY A CA 1
ATOM 1949 C C . GLY A 1 254 ? 4.703 -21.938 -21.859 1 95.75 254 GLY A C 1
ATOM 1950 O O . GLY A 1 254 ? 4.719 -21.516 -20.703 1 95.75 254 GLY A O 1
ATOM 1951 N N . GLY A 1 255 ? 5.746 -22.562 -22.391 1 93.38 255 GLY A N 1
ATOM 1952 C CA . GLY A 1 255 ? 6.848 -23.078 -21.578 1 93.38 255 GLY A CA 1
ATOM 1953 C C . GLY A 1 255 ? 7.965 -22.062 -21.391 1 93.38 255 GLY A C 1
ATOM 1954 O O . GLY A 1 255 ? 8.977 -22.359 -20.75 1 93.38 255 GLY A O 1
ATOM 1955 N N . GLY A 1 256 ? 7.84 -20.859 -21.953 1 90.19 256 GLY A N 1
ATOM 1956 C CA . GLY A 1 256 ? 8.844 -19.828 -21.781 1 90.19 256 GLY A CA 1
ATOM 1957 C C . GLY A 1 256 ? 10.195 -20.203 -22.344 1 90.19 256 GLY A C 1
ATOM 1958 O O . GLY A 1 256 ? 10.297 -20.625 -23.5 1 90.19 256 GLY A O 1
ATOM 1959 N N . LEU A 1 257 ? 11.203 -20.141 -21.516 1 88.62 257 LEU A N 1
ATOM 1960 C CA . LEU A 1 257 ? 12.555 -20.422 -21.984 1 88.62 257 LEU A CA 1
ATOM 1961 C C . LEU A 1 257 ? 12.883 -21.906 -21.828 1 88.62 257 LEU A C 1
ATOM 1963 O O . LEU A 1 257 ? 14.016 -22.328 -22.078 1 88.62 257 LEU A O 1
ATOM 1967 N N . GLY A 1 258 ? 11.953 -22.625 -21.359 1 91.75 258 GLY A N 1
ATOM 1968 C CA . GLY A 1 258 ? 12.055 -24.078 -21.438 1 91.75 258 GLY A CA 1
ATOM 1969 C C . GLY A 1 258 ? 12.617 -24.703 -20.172 1 91.75 258 GLY A C 1
ATOM 1970 O O . GLY A 1 258 ? 13.125 -25.828 -20.203 1 91.75 258 GLY A O 1
ATOM 1971 N N . GLN A 1 259 ? 12.516 -24 -19.078 1 87.81 259 GLN A N 1
ATOM 1972 C CA . GLN A 1 259 ? 13.086 -24.516 -17.828 1 87.81 259 GLN A CA 1
ATOM 1973 C C . GLN A 1 259 ? 12.422 -25.828 -17.438 1 87.81 259 GLN A C 1
ATOM 1975 O O . GLN A 1 259 ? 13.102 -26.781 -17.047 1 87.81 259 GLN A O 1
ATOM 1980 N N . LEU A 1 260 ? 11.109 -25.938 -17.469 1 90.81 260 LEU A N 1
ATOM 1981 C CA . LEU A 1 260 ? 10.406 -27.172 -17.109 1 90.81 260 LEU A CA 1
ATOM 1982 C C . LEU A 1 260 ? 10.836 -28.328 -18 1 90.81 260 LEU A C 1
ATOM 1984 O O . LEU A 1 260 ? 11.086 -29.422 -17.516 1 90.81 260 LEU A O 1
ATOM 1988 N N . LEU A 1 261 ? 10.906 -28.062 -19.25 1 93.06 261 LEU A N 1
ATOM 1989 C CA . LEU A 1 261 ? 11.258 -29.094 -20.203 1 93.06 261 LEU A CA 1
ATOM 1990 C C . LEU A 1 261 ? 12.672 -29.609 -19.938 1 93.06 261 LEU A C 1
ATOM 1992 O O . LEU A 1 261 ? 12.938 -30.812 -20.078 1 93.06 261 LEU A O 1
ATOM 1996 N N . LYS A 1 262 ? 13.562 -28.641 -19.609 1 93.25 262 LYS A N 1
ATOM 1997 C CA . LYS A 1 262 ? 14.914 -29.062 -19.234 1 93.25 262 LYS A CA 1
ATOM 1998 C C . LYS A 1 262 ? 14.891 -30.047 -18.078 1 93.25 262 LYS A C 1
ATOM 2000 O O . LYS A 1 262 ? 15.578 -31.062 -18.125 1 93.25 262 LYS A O 1
ATOM 2005 N N . ASP A 1 263 ? 14.117 -29.734 -17.094 1 91.56 263 ASP A N 1
ATOM 2006 C CA . ASP A 1 263 ? 14.008 -30.594 -15.914 1 91.56 263 ASP A CA 1
ATOM 2007 C C . ASP A 1 263 ? 13.414 -31.953 -16.297 1 91.56 263 ASP A C 1
ATOM 2009 O O . ASP A 1 263 ? 13.867 -33 -15.789 1 91.56 263 ASP A O 1
ATOM 2013 N N . VAL A 1 264 ? 12.438 -31.984 -17.172 1 94.75 264 VAL A N 1
ATOM 2014 C CA . VAL A 1 264 ? 11.758 -33.219 -17.578 1 94.75 264 VAL A CA 1
ATOM 2015 C C . VAL A 1 264 ? 12.703 -34.094 -18.375 1 94.75 264 VAL A C 1
ATOM 2017 O O . VAL A 1 264 ? 12.859 -35.281 -18.078 1 94.75 264 VAL A O 1
ATOM 2020 N N . ILE A 1 265 ? 13.352 -33.469 -19.359 1 95.19 265 ILE A N 1
ATOM 2021 C CA . ILE A 1 265 ? 14.281 -34.219 -20.203 1 95.19 265 ILE A CA 1
ATOM 2022 C C . ILE A 1 265 ? 15.398 -34.812 -19.359 1 95.19 265 ILE A C 1
ATOM 2024 O O . ILE A 1 265 ? 15.812 -35.938 -19.562 1 95.19 265 ILE A O 1
ATOM 2028 N N . GLY A 1 266 ? 15.828 -34.062 -18.375 1 94.06 266 GLY A N 1
ATOM 2029 C CA . GLY A 1 266 ? 16.922 -34.5 -17.516 1 94.06 266 GLY A CA 1
ATOM 2030 C C . GLY A 1 266 ? 16.5 -35.531 -16.516 1 94.06 266 GLY A C 1
ATOM 2031 O O . GLY A 1 266 ? 17.328 -36.312 -16.047 1 94.06 266 GLY A O 1
ATOM 2032 N N . SER A 1 267 ? 15.227 -35.656 -16.203 1 94 267 SER A N 1
ATOM 2033 C CA . SER A 1 267 ? 14.797 -36.469 -15.07 1 94 267 SER A CA 1
ATOM 2034 C C . SER A 1 267 ? 14.039 -37.719 -15.547 1 94 267 SER A C 1
ATOM 2036 O O . SER A 1 267 ? 13.883 -38.688 -14.805 1 94 267 SER A O 1
ATOM 2038 N N . VAL A 1 268 ? 13.469 -37.719 -16.766 1 94.88 268 VAL A N 1
ATOM 2039 C CA . VAL A 1 268 ? 12.648 -38.812 -17.266 1 94.88 268 VAL A CA 1
ATOM 2040 C C . VAL A 1 268 ? 13.492 -39.719 -18.172 1 94.88 268 VAL A C 1
ATOM 2042 O O . VAL A 1 268 ? 13.852 -39.344 -19.281 1 94.88 268 VAL A O 1
ATOM 2045 N N . PRO A 1 269 ? 13.695 -40.875 -17.688 1 92.12 269 PRO A N 1
ATOM 2046 C CA . PRO A 1 269 ? 14.508 -41.781 -18.5 1 92.12 269 PRO A CA 1
ATOM 2047 C C . PRO A 1 269 ? 13.859 -42.094 -19.844 1 92.12 269 PRO A C 1
ATOM 2049 O O . PRO A 1 269 ? 12.633 -42.188 -19.938 1 92.12 269 PRO A O 1
ATOM 2052 N N . MET A 1 270 ? 14.648 -42.25 -20.953 1 92.25 270 MET A N 1
ATOM 2053 C CA . MET A 1 270 ? 14.242 -42.75 -22.281 1 92.25 270 MET A CA 1
ATOM 2054 C C . MET A 1 270 ? 13.617 -41.625 -23.094 1 92.25 270 MET A C 1
ATOM 2056 O O . MET A 1 270 ? 13.398 -41.75 -24.297 1 92.25 270 MET A O 1
ATOM 2060 N N . LEU A 1 271 ? 13.273 -40.531 -22.438 1 95.19 271 LEU A N 1
ATOM 2061 C CA . LEU A 1 271 ? 12.727 -39.375 -23.172 1 95.19 271 LEU A CA 1
ATOM 2062 C C . LEU A 1 271 ? 13.828 -38.656 -23.953 1 95.19 271 LEU A C 1
ATOM 2064 O O . LEU A 1 271 ? 14.875 -38.312 -23.375 1 95.19 271 LEU A O 1
ATOM 2068 N N . LYS A 1 272 ? 13.602 -38.438 -25.219 1 94.44 272 LYS A N 1
ATOM 2069 C CA . LYS A 1 272 ? 14.562 -37.719 -26.047 1 94.44 272 LYS A CA 1
ATOM 2070 C C . LYS A 1 272 ? 14.102 -36.281 -26.297 1 94.44 272 LYS A C 1
ATOM 2072 O O . LYS A 1 272 ? 12.906 -36.031 -26.422 1 94.44 272 LYS A O 1
ATOM 2077 N N . ALA A 1 273 ? 15.023 -35.375 -26.391 1 94.94 273 ALA A N 1
ATOM 2078 C CA . ALA A 1 273 ? 14.727 -33.969 -26.625 1 94.94 273 ALA A CA 1
ATOM 2079 C C . ALA A 1 273 ? 13.914 -33.781 -27.891 1 94.94 273 ALA A C 1
ATOM 2081 O O . ALA A 1 273 ? 13.047 -32.906 -27.969 1 94.94 273 ALA A O 1
ATOM 2082 N N . GLU A 1 274 ? 14.164 -34.625 -28.891 1 94.75 274 GLU A N 1
ATOM 2083 C CA . GLU A 1 274 ? 13.508 -34.5 -30.188 1 94.75 274 GLU A CA 1
ATOM 2084 C C . GLU A 1 274 ? 12.023 -34.844 -30.078 1 94.75 274 GLU A C 1
ATOM 2086 O O . GLU A 1 274 ? 11.25 -34.562 -31 1 94.75 274 GLU A O 1
ATOM 2091 N N . GLN A 1 275 ? 11.656 -35.469 -29 1 96.75 275 GLN A N 1
ATOM 2092 C CA . GLN A 1 275 ? 10.266 -35.875 -28.781 1 96.75 275 GLN A CA 1
ATOM 2093 C C . GLN A 1 275 ? 9.516 -34.812 -27.969 1 96.75 275 GLN A C 1
ATOM 2095 O O . GLN A 1 275 ? 8.367 -35.031 -27.578 1 96.75 275 GLN A O 1
ATOM 2100 N N . CYS A 1 276 ? 10.172 -33.719 -27.688 1 97.44 276 CYS A N 1
ATOM 2101 C CA . CYS A 1 276 ? 9.609 -32.656 -26.875 1 97.44 276 CYS A CA 1
ATOM 2102 C C . CYS A 1 276 ? 9.383 -31.391 -27.703 1 97.44 276 CYS A C 1
ATOM 2104 O O . CYS A 1 276 ? 10.195 -31.062 -28.578 1 97.44 276 CYS A O 1
ATOM 2106 N N . VAL A 1 277 ? 8.266 -30.75 -27.469 1 98.19 277 VAL A N 1
ATOM 2107 C CA . VAL A 1 277 ? 7.922 -29.5 -28.125 1 98.19 277 VAL A CA 1
ATOM 2108 C C . VAL A 1 277 ? 7.781 -28.375 -27.094 1 98.19 277 VAL A C 1
ATOM 2110 O O . VAL A 1 277 ? 7.109 -28.562 -26.078 1 98.19 277 VAL A O 1
ATOM 2113 N N . LEU A 1 278 ? 8.461 -27.297 -27.266 1 98.06 278 LEU A N 1
ATOM 2114 C CA . LEU A 1 278 ? 8.32 -26.078 -26.469 1 98.06 278 LEU A CA 1
ATOM 2115 C C . LEU A 1 278 ? 7.484 -25.047 -27.203 1 98.06 278 LEU A C 1
ATOM 2117 O O . LEU A 1 278 ? 7.867 -24.578 -28.281 1 98.06 278 LEU A O 1
ATOM 2121 N N . GLN A 1 279 ? 6.348 -24.734 -26.641 1 98.19 279 GLN A N 1
ATOM 2122 C CA . GLN A 1 279 ? 5.453 -23.766 -27.266 1 98.19 279 GLN A CA 1
ATOM 2123 C C . GLN A 1 279 ? 5.371 -22.484 -26.453 1 98.19 279 GLN A C 1
ATOM 2125 O O . GLN A 1 279 ? 5.344 -22.531 -25.219 1 98.19 279 GLN A O 1
ATOM 2130 N N . ASP A 1 280 ? 5.316 -21.359 -27.031 1 95.88 280 ASP A N 1
ATOM 2131 C CA . ASP A 1 280 ? 5.031 -20.047 -26.469 1 95.88 280 ASP A CA 1
ATOM 2132 C C . ASP A 1 280 ? 4.789 -19.016 -27.562 1 95.88 280 ASP A C 1
ATOM 2134 O O . ASP A 1 280 ? 4.77 -19.359 -28.75 1 95.88 280 ASP A O 1
ATOM 2138 N N . ARG A 1 281 ? 4.527 -17.812 -27.188 1 92.62 281 ARG A N 1
ATOM 2139 C CA . ARG A 1 281 ? 4.398 -16.734 -28.156 1 92.62 281 ARG A CA 1
ATOM 2140 C C . ARG A 1 281 ? 5.684 -16.547 -28.953 1 92.62 281 ARG A C 1
ATOM 2142 O O . ARG A 1 281 ? 6.766 -16.922 -28.5 1 92.62 281 ARG A O 1
ATOM 2149 N N . GLY A 1 282 ? 5.578 -15.922 -30.125 1 93.44 282 GLY A N 1
ATOM 2150 C CA . GLY A 1 282 ? 6.688 -15.781 -31.062 1 93.44 282 GLY A CA 1
ATOM 2151 C C . GLY A 1 282 ? 7.902 -15.117 -30.438 1 93.44 282 GLY A C 1
ATOM 2152 O O . GLY A 1 282 ? 9.016 -15.625 -30.547 1 93.44 282 GLY A O 1
ATOM 2153 N N . GLU A 1 283 ? 7.688 -14.031 -29.781 1 87.62 283 GLU A N 1
ATOM 2154 C CA . GLU A 1 283 ? 8.797 -13.281 -29.188 1 87.62 283 GLU A CA 1
ATOM 2155 C C . GLU A 1 283 ? 9.523 -14.102 -28.125 1 87.62 283 GLU A C 1
ATOM 2157 O O . GLU A 1 283 ? 10.742 -14 -27.984 1 87.62 283 GLU A O 1
ATOM 2162 N N . VAL A 1 284 ? 8.875 -14.93 -27.438 1 88.06 284 VAL A N 1
ATOM 2163 C CA . VAL A 1 284 ? 9.453 -15.75 -26.375 1 88.06 284 VAL A CA 1
ATOM 2164 C C . VAL A 1 284 ? 10.25 -16.906 -26.984 1 88.06 284 VAL A C 1
ATOM 2166 O O . VAL A 1 284 ? 11.352 -17.219 -26.516 1 88.06 284 VAL A O 1
ATOM 2169 N N . ILE A 1 285 ? 9.703 -17.516 -27.984 1 94.94 285 ILE A N 1
ATOM 2170 C CA . ILE A 1 285 ? 10.383 -18.609 -28.656 1 94.94 285 ILE A CA 1
ATOM 2171 C C . ILE A 1 285 ? 11.68 -18.109 -29.281 1 94.94 285 ILE A C 1
ATOM 2173 O O . ILE A 1 285 ? 12.703 -18.797 -29.234 1 94.94 285 ILE A O 1
ATOM 2177 N N . GLU A 1 286 ? 11.578 -16.906 -29.859 1 94.19 286 GLU A N 1
ATOM 2178 C CA . GLU A 1 286 ? 12.797 -16.312 -30.422 1 94.19 286 GLU A CA 1
ATOM 2179 C C . GLU A 1 286 ? 13.852 -16.109 -29.344 1 94.19 286 GLU A C 1
ATOM 2181 O O . GLU A 1 286 ? 15.039 -16.344 -29.578 1 94.19 286 GLU A O 1
ATOM 2186 N N . GLU A 1 287 ? 13.398 -15.664 -28.219 1 87.5 287 GLU A N 1
ATOM 2187 C CA . GLU A 1 287 ? 14.32 -15.484 -27.094 1 87.5 287 GLU A CA 1
ATOM 2188 C C . GLU A 1 287 ? 14.906 -16.828 -26.641 1 87.5 287 GLU A C 1
ATOM 2190 O O . GLU A 1 287 ? 16.094 -16.906 -26.328 1 87.5 287 GLU A O 1
ATOM 2195 N N . ALA A 1 288 ? 14.133 -17.859 -26.562 1 91.5 288 ALA A N 1
ATOM 2196 C CA . ALA A 1 288 ? 14.586 -19.188 -26.156 1 91.5 288 ALA A CA 1
ATOM 2197 C C . ALA A 1 288 ? 15.625 -19.734 -27.141 1 91.5 288 ALA A C 1
ATOM 2199 O O . ALA A 1 288 ? 16.641 -20.297 -26.734 1 91.5 288 ALA A O 1
ATOM 2200 N N . ARG A 1 289 ? 15.359 -19.531 -28.422 1 95.62 289 ARG A N 1
ATOM 2201 C CA . ARG A 1 289 ? 16.297 -19.953 -29.453 1 95.62 289 ARG A CA 1
ATOM 2202 C C . ARG A 1 289 ? 17.625 -19.219 -29.312 1 95.62 289 ARG A C 1
ATOM 2204 O O . ARG A 1 289 ? 18.703 -19.828 -29.406 1 95.62 289 ARG A O 1
ATOM 2211 N N . ALA A 1 290 ? 17.5 -17.922 -29.078 1 94 290 ALA A N 1
ATOM 2212 C CA . ALA A 1 290 ? 18.688 -17.078 -28.953 1 94 290 ALA A CA 1
ATOM 2213 C C . ALA A 1 290 ? 19.516 -17.469 -27.734 1 94 290 ALA A C 1
ATOM 2215 O O . ALA A 1 290 ? 20.734 -17.344 -27.75 1 94 290 ALA A O 1
ATOM 2216 N N . ALA A 1 291 ? 18.891 -17.891 -26.734 1 89.75 291 ALA A N 1
ATOM 2217 C CA . ALA A 1 291 ? 19.594 -18.281 -25.516 1 89.75 291 ALA A CA 1
ATOM 2218 C C . ALA A 1 291 ? 20.5 -19.484 -25.75 1 89.75 291 ALA A C 1
ATOM 2220 O O . ALA A 1 291 ? 21.516 -19.641 -25.078 1 89.75 291 ALA A O 1
ATOM 2221 N N . GLY A 1 292 ? 20.156 -20.297 -26.688 1 92.5 292 GLY A N 1
ATOM 2222 C CA . GLY A 1 292 ? 21 -21.406 -27.094 1 92.5 292 GLY A CA 1
ATOM 2223 C C . GLY A 1 292 ? 21.297 -22.375 -25.953 1 92.5 292 GLY A C 1
ATOM 2224 O O . GLY A 1 292 ? 22.453 -22.797 -25.797 1 92.5 292 GLY A O 1
ATOM 2225 N N . ASP A 1 293 ? 20.391 -22.688 -25.172 1 92.94 293 ASP A N 1
ATOM 2226 C CA . ASP A 1 293 ? 20.562 -23.594 -24.047 1 92.94 293 ASP A CA 1
ATOM 2227 C C . ASP A 1 293 ? 20.844 -25.016 -24.547 1 92.94 293 ASP A C 1
ATOM 2229 O O . ASP A 1 293 ? 20.016 -25.625 -25.234 1 92.94 293 ASP A O 1
ATOM 2233 N N . GLU A 1 294 ? 21.906 -25.594 -24.141 1 95.19 294 GLU A N 1
ATOM 2234 C CA . GLU A 1 294 ? 22.359 -26.906 -24.609 1 95.19 294 GLU A CA 1
ATOM 2235 C C . GLU A 1 294 ? 21.391 -28 -24.156 1 95.19 294 GLU A C 1
ATOM 2237 O O . GLU A 1 294 ? 21.203 -28.984 -24.875 1 95.19 294 GLU A O 1
ATOM 2242 N N . ALA A 1 295 ? 20.766 -27.781 -23.078 1 94.12 295 ALA A N 1
ATOM 2243 C CA . ALA A 1 295 ? 19.844 -28.781 -22.531 1 94.12 295 ALA A CA 1
ATOM 2244 C C . ALA A 1 295 ? 18.578 -28.891 -23.375 1 94.12 295 ALA A C 1
ATOM 2246 O O . ALA A 1 295 ? 17.828 -29.859 -23.25 1 94.12 295 ALA A O 1
ATOM 2247 N N . LEU A 1 296 ? 18.375 -27.969 -24.281 1 96.25 296 LEU A N 1
ATOM 2248 C CA . LEU A 1 296 ? 17.172 -27.969 -25.109 1 96.25 296 LEU A CA 1
ATOM 2249 C C . LEU A 1 296 ? 17.516 -28.297 -26.562 1 96.25 296 LEU A C 1
ATOM 2251 O O . LEU A 1 296 ? 16.688 -28.125 -27.453 1 96.25 296 LEU A O 1
ATOM 2255 N N . ARG A 1 297 ? 18.781 -28.656 -26.719 1 95.5 297 ARG A N 1
ATOM 2256 C CA . ARG A 1 297 ? 19.156 -29.047 -28.078 1 95.5 297 ARG A CA 1
ATOM 2257 C C . ARG A 1 297 ? 18.297 -30.203 -28.562 1 95.5 297 ARG A C 1
ATOM 2259 O O . ARG A 1 297 ? 18.156 -31.219 -27.859 1 95.5 297 ARG A O 1
ATOM 2266 N N . GLY A 1 298 ? 17.734 -30.047 -29.703 1 95 298 GLY A N 1
ATOM 2267 C CA . GLY A 1 298 ? 16.891 -31.078 -30.266 1 95 298 GLY A CA 1
ATOM 2268 C C . GLY A 1 298 ? 15.406 -30.828 -30.031 1 95 298 GLY A C 1
ATOM 2269 O O . GLY A 1 298 ? 14.562 -31.406 -30.719 1 95 298 GLY A O 1
ATOM 2270 N N . VAL A 1 299 ? 15.039 -30.031 -29 1 97.06 299 VAL A N 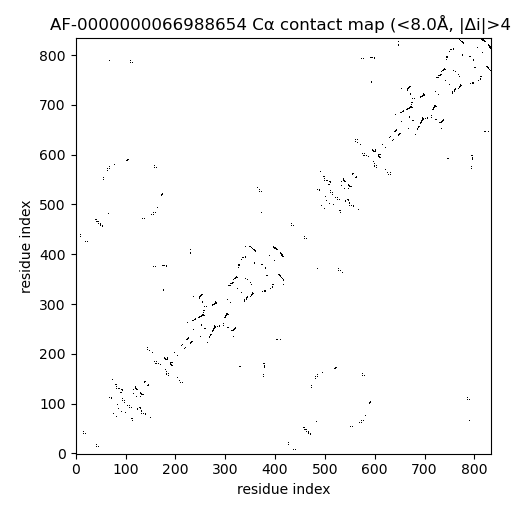1
ATOM 2271 C CA . VAL A 1 299 ? 13.648 -29.688 -28.703 1 97.06 299 VAL A CA 1
ATOM 2272 C C . VAL A 1 299 ? 13.047 -28.891 -29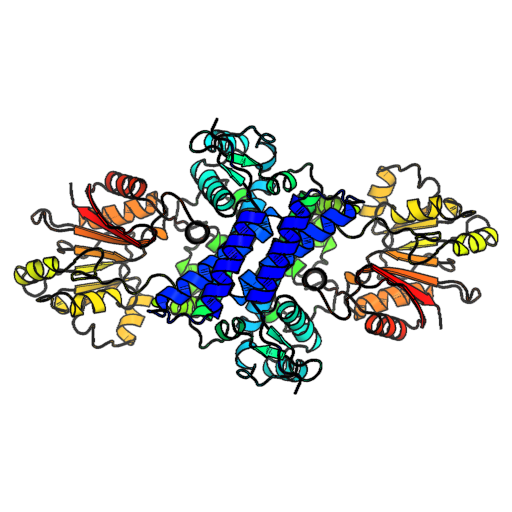.859 1 97.06 299 VAL A C 1
ATOM 2274 O O . VAL A 1 299 ? 13.703 -28.016 -30.422 1 97.06 299 VAL A O 1
ATOM 2277 N N . VAL A 1 300 ? 11.867 -29.25 -30.281 1 97.19 300 VAL A N 1
ATOM 2278 C CA . VAL A 1 300 ? 11.164 -28.469 -31.297 1 97.19 300 VAL A CA 1
ATOM 2279 C C . VAL A 1 300 ? 10.555 -27.219 -30.656 1 97.19 300 VAL A C 1
ATOM 2281 O O . VAL A 1 300 ? 9.664 -27.328 -29.812 1 97.19 300 VAL A O 1
ATOM 2284 N N . MET A 1 301 ? 11.023 -26.094 -31 1 97.75 301 MET A N 1
ATOM 2285 C CA . MET A 1 301 ? 10.484 -24.828 -30.5 1 97.75 301 MET A CA 1
ATOM 2286 C C . MET A 1 301 ? 9.461 -24.266 -31.484 1 97.75 301 MET A C 1
ATOM 2288 O O . MET A 1 301 ? 9.758 -24.094 -32.656 1 97.75 301 MET A O 1
ATOM 2292 N N . MET A 1 302 ? 8.273 -23.984 -31 1 97.81 302 MET A N 1
ATOM 2293 C CA . MET A 1 302 ? 7.148 -23.656 -31.875 1 97.81 302 MET A CA 1
ATOM 2294 C C . MET A 1 302 ? 6.383 -22.438 -31.344 1 97.81 302 MET A C 1
ATOM 2296 O O . MET A 1 302 ? 5.996 -22.406 -30.188 1 97.81 302 MET A O 1
ATOM 2300 N N . GLU A 1 303 ? 6.211 -21.422 -32.188 1 97.62 303 GLU A N 1
ATOM 2301 C CA . GLU A 1 303 ? 5.305 -20.328 -31.875 1 97.62 303 GLU A CA 1
ATOM 2302 C C . GLU A 1 303 ? 3.861 -20.812 -31.781 1 97.62 303 GLU A C 1
ATOM 2304 O O . GLU A 1 303 ? 3.367 -21.469 -32.719 1 97.62 303 GLU A O 1
ATOM 2309 N N . HIS A 1 304 ? 3.225 -20.516 -30.641 1 97.62 304 HIS A N 1
ATOM 2310 C CA . HIS A 1 304 ? 1.835 -20.922 -30.484 1 97.62 304 HIS A CA 1
ATOM 2311 C C . HIS A 1 304 ? 1.127 -20.078 -29.422 1 97.62 304 HIS A C 1
ATOM 2313 O O . HIS A 1 304 ? 1.702 -19.781 -28.375 1 97.62 304 HIS A O 1
ATOM 2319 N N . ASP A 1 305 ? -0.08 -19.672 -29.75 1 95.62 305 ASP A N 1
ATOM 2320 C CA . ASP A 1 305 ? -1.033 -19.078 -28.812 1 95.62 305 ASP A CA 1
ATOM 2321 C C . ASP A 1 305 ? -2.014 -20.125 -28.297 1 95.62 305 ASP A C 1
ATOM 2323 O O . ASP A 1 305 ? -2.893 -20.578 -29.031 1 95.62 305 ASP A O 1
ATOM 2327 N N . PHE A 1 306 ? -1.901 -20.469 -27.016 1 97.31 306 PHE A N 1
ATOM 2328 C CA . PHE A 1 306 ? -2.66 -21.609 -26.5 1 97.31 306 PHE A CA 1
ATOM 2329 C C . PHE A 1 306 ? -4.141 -21.266 -26.406 1 97.31 306 PHE A C 1
ATOM 2331 O O . PHE A 1 306 ? -4.949 -22.109 -26 1 97.31 306 PHE A O 1
ATOM 2338 N N . HIS A 1 307 ? -4.562 -20.094 -26.797 1 95.88 307 HIS A N 1
ATOM 2339 C CA . HIS A 1 307 ? -5.977 -19.766 -26.938 1 95.88 307 HIS A CA 1
ATOM 2340 C C . HIS A 1 307 ? -6.52 -20.203 -28.297 1 95.88 307 HIS A C 1
ATOM 2342 O O . HIS A 1 307 ? -7.727 -20.141 -28.531 1 95.88 307 HIS A O 1
ATOM 2348 N N . THR A 1 308 ? -5.684 -20.641 -29.156 1 96.94 308 THR A N 1
ATOM 2349 C CA . THR A 1 308 ? -6.066 -21.141 -30.469 1 96.94 308 THR A CA 1
ATOM 2350 C C . THR A 1 308 ? -5.906 -22.656 -30.547 1 96.94 308 THR A C 1
ATOM 2352 O O . THR A 1 308 ? -5.441 -23.281 -29.594 1 96.94 308 THR A O 1
ATOM 2355 N N . VAL A 1 309 ? -6.238 -23.156 -31.688 1 97.75 309 VAL A N 1
ATOM 2356 C CA . VAL A 1 309 ? -6.211 -24.594 -31.875 1 97.75 309 VAL A CA 1
ATOM 2357 C C . VAL A 1 309 ? -4.793 -25.125 -31.656 1 97.75 309 VAL A C 1
ATOM 2359 O O . VAL A 1 309 ? -3.828 -24.547 -32.156 1 97.75 309 VAL A O 1
ATOM 2362 N N . GLN A 1 310 ? -4.676 -26.219 -30.859 1 98.25 310 GLN A N 1
ATOM 2363 C CA . GLN A 1 310 ? -3.389 -26.859 -30.625 1 98.25 310 GLN A CA 1
ATOM 2364 C C . GLN A 1 310 ? -2.877 -27.562 -31.875 1 98.25 310 GLN A C 1
ATOM 2366 O O . GLN A 1 310 ? -3.486 -28.516 -32.344 1 98.25 310 GLN A O 1
ATOM 2371 N N . PRO A 1 311 ? -1.761 -27.062 -32.375 1 97.62 311 PRO A N 1
ATOM 2372 C CA . PRO A 1 311 ? -1.271 -27.641 -33.625 1 97.62 311 PRO A CA 1
ATOM 2373 C C . PRO A 1 311 ? -0.637 -29.016 -33.469 1 97.62 311 PRO A C 1
ATOM 2375 O O . PRO A 1 311 ? -0.602 -29.812 -34.406 1 97.62 311 PRO A O 1
ATOM 2378 N N . VAL A 1 312 ? -0.052 -29.297 -32.344 1 97.69 312 VAL A N 1
ATOM 2379 C CA . VAL A 1 312 ? 0.562 -30.594 -32.094 1 97.69 312 VAL A CA 1
ATOM 2380 C C . VAL A 1 312 ? -0.475 -31.547 -31.5 1 97.69 312 VAL A C 1
ATOM 2382 O O . VAL A 1 312 ? -0.876 -31.406 -30.344 1 97.69 312 VAL A O 1
ATOM 2385 N N . LYS A 1 313 ? -0.795 -32.531 -32.281 1 95.88 313 LYS A N 1
ATOM 2386 C CA . LYS A 1 313 ? -1.799 -33.5 -31.859 1 95.88 313 LYS A CA 1
ATOM 2387 C C . LYS A 1 313 ? -1.152 -34.844 -31.516 1 95.88 313 LYS A C 1
ATOM 2389 O O . LYS A 1 313 ? -0.061 -35.156 -31.984 1 95.88 313 LYS A O 1
ATOM 2394 N N . GLY A 1 314 ? -1.813 -35.469 -30.562 1 94.88 314 GLY A N 1
ATOM 2395 C CA . GLY A 1 314 ? -1.468 -36.875 -30.328 1 94.88 314 GLY A CA 1
ATOM 2396 C C . GLY A 1 314 ? -0.325 -37.031 -29.344 1 94.88 314 GLY A C 1
ATOM 2397 O O . GLY A 1 314 ? 0.213 -38.156 -29.203 1 94.88 314 GLY A O 1
ATOM 2398 N N . ALA A 1 315 ? 0.139 -36 -28.688 1 96.94 315 ALA A N 1
ATOM 2399 C CA . ALA A 1 315 ? 1.188 -36.125 -27.688 1 96.94 315 ALA A CA 1
ATOM 2400 C C . ALA A 1 315 ? 0.702 -36.938 -26.484 1 96.94 315 ALA A C 1
ATOM 2402 O O . ALA A 1 315 ? -0.505 -37.094 -26.281 1 96.94 315 ALA A O 1
ATOM 2403 N N . SER A 1 316 ? 1.673 -37.531 -25.766 1 96.62 316 SER A N 1
ATOM 2404 C CA . SER A 1 316 ? 1.332 -38.312 -24.578 1 96.62 316 SER A CA 1
ATOM 2405 C C . SER A 1 316 ? 0.976 -37.438 -23.406 1 96.62 316 SER A C 1
ATOM 2407 O O . SER A 1 316 ? 0.179 -37.812 -22.547 1 96.62 316 SER A O 1
ATOM 2409 N N . VAL A 1 317 ? 1.626 -36.25 -23.328 1 98.06 317 VAL A N 1
ATOM 2410 C CA . VAL A 1 317 ? 1.327 -35.344 -22.219 1 98.06 317 VAL A CA 1
ATOM 2411 C C . VAL A 1 317 ? 1.473 -33.875 -22.672 1 98.06 317 VAL A C 1
ATOM 2413 O O . VAL A 1 317 ? 2.395 -33.562 -23.422 1 98.06 317 VAL A O 1
ATOM 2416 N N . TYR A 1 318 ? 0.528 -33.125 -22.406 1 98.56 318 TYR A N 1
ATOM 2417 C CA . TYR A 1 318 ? 0.575 -31.672 -22.484 1 98.56 318 TYR A CA 1
ATOM 2418 C C . TYR A 1 318 ? 0.755 -31.047 -21.109 1 98.56 318 TYR A C 1
ATOM 2420 O O . TYR A 1 318 ? -0.047 -31.297 -20.203 1 98.56 318 TYR A O 1
ATOM 2428 N N . LEU A 1 319 ? 1.821 -30.281 -20.906 1 97.75 319 LEU A N 1
ATOM 2429 C CA . LEU A 1 319 ? 2.16 -29.703 -19.609 1 97.75 319 LEU A CA 1
ATOM 2430 C C . LEU A 1 319 ? 1.808 -28.219 -19.562 1 97.75 319 LEU A C 1
ATOM 2432 O O . LEU A 1 319 ? 2.125 -27.469 -20.5 1 97.75 319 LEU A O 1
ATOM 2436 N N . LEU A 1 320 ? 1.085 -27.844 -18.562 1 97.06 320 LEU A N 1
ATOM 2437 C CA . LEU A 1 320 ? 0.808 -26.453 -18.25 1 97.06 320 LEU A CA 1
ATOM 2438 C C . LEU A 1 320 ? 1.385 -26.078 -16.891 1 97.06 320 LEU A C 1
ATOM 2440 O O . LEU A 1 320 ? 0.875 -26.5 -15.859 1 97.06 320 LEU A O 1
ATOM 2444 N N . ARG A 1 321 ? 2.412 -25.328 -16.938 1 94.19 321 ARG A N 1
ATOM 2445 C CA . ARG A 1 321 ? 2.98 -24.875 -15.68 1 94.19 321 ARG A CA 1
ATOM 2446 C C . ARG A 1 321 ? 2.689 -23.391 -15.453 1 94.19 321 ARG A C 1
ATOM 2448 O O . ARG A 1 321 ? 3.209 -22.531 -16.172 1 94.19 321 ARG A O 1
ATOM 2455 N N . ARG A 1 322 ? 1.861 -23.094 -14.391 1 91.56 322 ARG A N 1
ATOM 2456 C CA . ARG A 1 322 ? 1.534 -21.734 -14 1 91.56 322 ARG A CA 1
ATOM 2457 C C . ARG A 1 322 ? 0.929 -20.953 -15.164 1 91.56 322 ARG A C 1
ATOM 2459 O O . ARG A 1 322 ? 1.42 -19.875 -15.523 1 91.56 322 ARG A O 1
ATOM 2466 N N . ILE A 1 323 ? -0.107 -21.516 -15.742 1 94.88 323 ILE A N 1
ATOM 2467 C CA . ILE A 1 323 ? -0.774 -20.922 -16.891 1 94.88 323 ILE A CA 1
ATOM 2468 C C . ILE A 1 323 ? -2.213 -20.562 -16.531 1 94.88 323 ILE A C 1
ATOM 2470 O O . ILE A 1 323 ? -2.619 -19.391 -16.641 1 94.88 323 ILE A O 1
ATOM 2474 N N . LEU A 1 324 ? -2.945 -21.562 -16.031 1 97.25 324 LEU A N 1
ATOM 2475 C CA . LEU A 1 324 ? -4.387 -21.375 -15.875 1 97.25 324 LEU A CA 1
ATOM 2476 C C . LEU A 1 324 ? -4.695 -20.312 -14.836 1 97.25 324 LEU A C 1
ATOM 2478 O O . LEU A 1 324 ? -5.727 -19.625 -14.93 1 97.25 324 LEU A O 1
ATOM 2482 N N . LEU A 1 325 ? -3.824 -20.078 -13.852 1 96.44 325 LEU A N 1
ATOM 2483 C CA . LEU A 1 325 ? -4.074 -19.125 -12.781 1 96.44 325 LEU A CA 1
ATOM 2484 C C . LEU A 1 325 ? -4.09 -17.703 -13.312 1 96.44 325 LEU A C 1
ATOM 2486 O O . LEU A 1 325 ? -4.57 -16.781 -12.641 1 96.44 325 LEU A O 1
ATOM 2490 N N . ASP A 1 326 ? -3.607 -17.484 -14.539 1 95.25 326 ASP A N 1
ATOM 2491 C CA . ASP A 1 326 ? -3.555 -16.156 -15.133 1 95.25 326 ASP A CA 1
ATOM 2492 C C . ASP A 1 326 ? -4.871 -15.82 -15.828 1 95.25 326 ASP A C 1
ATOM 2494 O O . ASP A 1 326 ? -5.059 -14.688 -16.297 1 95.25 326 ASP A O 1
ATOM 2498 N N . TYR A 1 327 ? -5.805 -16.766 -15.812 1 97.38 327 TYR A N 1
ATOM 2499 C CA . TYR A 1 327 ? -6.98 -16.578 -16.656 1 97.38 327 TYR A CA 1
ATOM 2500 C C . TYR A 1 327 ? -8.258 -16.859 -15.883 1 97.38 327 TYR A C 1
ATOM 2502 O O . TYR A 1 327 ? -8.25 -17.625 -14.906 1 97.38 327 TYR A O 1
ATOM 2510 N N . SER A 1 328 ? -9.352 -16.266 -16.375 1 97.31 328 SER A N 1
ATOM 2511 C CA . SER A 1 328 ? -10.68 -16.547 -15.844 1 97.31 328 SER A CA 1
ATOM 2512 C C . SER A 1 328 ? -11.078 -18 -16.078 1 97.31 328 SER A C 1
ATOM 2514 O O . SER A 1 328 ? -10.43 -18.703 -16.859 1 97.31 328 SER A O 1
ATOM 2516 N N . ASP A 1 329 ? -12.125 -18.422 -15.414 1 96.88 329 ASP A N 1
ATOM 2517 C CA . ASP A 1 329 ? -12.594 -19.797 -15.578 1 96.88 329 ASP A CA 1
ATOM 2518 C C . ASP A 1 329 ? -12.977 -20.062 -17.031 1 96.88 329 ASP A C 1
ATOM 2520 O O . ASP A 1 329 ? -12.672 -21.141 -17.562 1 96.88 329 ASP A O 1
ATOM 2524 N N . LYS A 1 330 ? -13.609 -19.109 -17.594 1 96.31 330 LYS A N 1
ATOM 2525 C CA . LYS A 1 330 ? -14.039 -19.266 -18.984 1 96.31 330 LYS A CA 1
ATOM 2526 C C . LYS A 1 330 ? -12.836 -19.469 -19.906 1 96.31 330 LYS A C 1
ATOM 2528 O O . LYS A 1 330 ? -12.82 -20.375 -20.734 1 96.31 330 LYS A O 1
ATOM 2533 N N . LEU A 1 331 ? -11.844 -18.656 -19.781 1 97.5 331 LEU A N 1
ATOM 2534 C CA . LEU A 1 331 ? -10.656 -18.719 -20.625 1 97.5 331 LEU A CA 1
ATOM 2535 C C . LEU A 1 331 ? -9.836 -19.969 -20.312 1 97.5 331 LEU A C 1
ATOM 2537 O O . LEU A 1 331 ? -9.305 -20.609 -21.219 1 97.5 331 LEU A O 1
ATOM 2541 N N . ALA A 1 332 ? -9.695 -20.297 -19.047 1 98.12 332 ALA A N 1
ATOM 2542 C CA . ALA A 1 332 ? -8.961 -21.5 -18.641 1 98.12 332 ALA A CA 1
ATOM 2543 C C . ALA A 1 332 ? -9.609 -22.75 -19.203 1 98.12 332 ALA A C 1
ATOM 2545 O O . ALA A 1 332 ? -8.914 -23.641 -19.703 1 98.12 332 ALA A O 1
ATOM 2546 N N . ALA A 1 333 ? -10.906 -22.828 -19.141 1 98 333 ALA A N 1
ATOM 2547 C CA . ALA A 1 333 ? -11.625 -23.953 -19.734 1 98 333 ALA A CA 1
ATOM 2548 C C . ALA A 1 333 ? -11.391 -24.016 -21.25 1 98 333 ALA A C 1
ATOM 2550 O O . ALA A 1 333 ? -11.289 -25.094 -21.828 1 98 333 ALA A O 1
ATOM 2551 N N . GLY A 1 334 ? -11.391 -22.828 -21.812 1 97.88 334 GLY A N 1
ATOM 2552 C CA . GLY A 1 334 ? -11.102 -22.766 -23.234 1 97.88 334 GLY A CA 1
ATOM 2553 C C . GLY A 1 334 ? -9.742 -23.328 -23.594 1 97.88 334 GLY A C 1
ATOM 2554 O O . GLY A 1 334 ? -9.609 -24.078 -24.578 1 97.88 334 GLY A O 1
ATOM 2555 N N . ILE A 1 335 ? -8.727 -22.984 -22.828 1 98.38 335 ILE A N 1
ATOM 2556 C CA . ILE A 1 335 ? -7.379 -23.5 -23.031 1 98.38 335 ILE A CA 1
ATOM 2557 C C . ILE A 1 335 ? -7.387 -25.016 -22.906 1 98.38 335 ILE A C 1
ATOM 2559 O O . ILE A 1 335 ? -6.836 -25.719 -23.75 1 98.38 335 ILE A O 1
ATOM 2563 N N . LEU A 1 336 ? -8.016 -25.5 -21.891 1 98.56 336 LEU A N 1
ATOM 2564 C CA . LEU A 1 336 ? -8.078 -26.938 -21.641 1 98.56 336 LEU A CA 1
ATOM 2565 C C . LEU A 1 336 ? -8.836 -27.641 -22.766 1 98.56 336 LEU A C 1
ATOM 2567 O O . LEU A 1 336 ? -8.477 -28.766 -23.156 1 98.56 336 LEU A O 1
ATOM 2571 N N . ARG A 1 337 ? -9.859 -27.031 -23.297 1 98 337 ARG A N 1
ATOM 2572 C CA . ARG A 1 337 ? -10.633 -27.625 -24.391 1 98 337 ARG A CA 1
ATOM 2573 C C . ARG A 1 337 ? -9.758 -27.812 -25.641 1 98 337 ARG A C 1
ATOM 2575 O O . ARG A 1 337 ? -9.898 -28.797 -26.359 1 98 337 ARG A O 1
ATOM 2582 N N . ARG A 1 338 ? -8.945 -26.797 -25.922 1 97.88 338 ARG A N 1
ATOM 2583 C CA . ARG A 1 338 ? -8.023 -26.906 -27.047 1 97.88 338 ARG A CA 1
ATOM 2584 C C . ARG A 1 338 ? -7.09 -28.094 -26.891 1 97.88 338 ARG A C 1
ATOM 2586 O O . ARG A 1 338 ? -6.785 -28.781 -27.859 1 97.88 338 ARG A O 1
ATOM 2593 N N . LEU A 1 339 ? -6.66 -28.344 -25.688 1 98.31 339 LEU A N 1
ATOM 2594 C CA . LEU A 1 339 ? -5.766 -29.469 -25.406 1 98.31 339 LEU A CA 1
ATOM 2595 C C . LEU A 1 339 ? -6.527 -30.781 -25.422 1 98.31 339 LEU A C 1
ATOM 2597 O O . LEU A 1 339 ? -5.988 -31.812 -25.844 1 98.31 339 LEU A O 1
ATOM 2601 N N . ALA A 1 340 ? -7.746 -30.766 -24.953 1 97.69 340 ALA A N 1
ATOM 2602 C CA . ALA A 1 340 ? -8.594 -31.953 -25 1 97.69 340 ALA A CA 1
ATOM 2603 C C . ALA A 1 340 ? -8.742 -32.469 -26.422 1 97.69 340 ALA A C 1
ATOM 2605 O O . ALA A 1 340 ? -8.648 -33.656 -26.688 1 97.69 340 ALA A O 1
ATOM 2606 N N . ASP A 1 341 ? -8.961 -31.484 -27.312 1 96.94 341 ASP A N 1
ATOM 2607 C CA . ASP A 1 341 ? -9.133 -31.812 -28.719 1 96.94 341 ASP A CA 1
ATOM 2608 C C . ASP A 1 341 ? -7.855 -32.406 -29.312 1 96.94 341 ASP A C 1
ATOM 2610 O O . ASP A 1 341 ? -7.902 -33.125 -30.328 1 96.94 341 ASP A O 1
ATOM 2614 N N . ALA A 1 342 ? -6.738 -32.125 -28.672 1 97.25 342 ALA A N 1
ATOM 2615 C CA . ALA A 1 342 ? -5.445 -32.562 -29.203 1 97.25 342 ALA A CA 1
ATOM 2616 C C . ALA A 1 342 ? -5.039 -33.906 -28.625 1 97.25 342 ALA A C 1
ATOM 2618 O O . ALA A 1 342 ? -4.129 -34.562 -29.141 1 97.25 342 ALA A O 1
ATOM 2619 N N . LEU A 1 343 ? -5.676 -34.375 -27.547 1 96.81 343 LEU A N 1
ATOM 2620 C CA . LEU A 1 343 ? -5.367 -35.656 -26.953 1 96.81 343 LEU A CA 1
ATOM 2621 C C . LEU A 1 343 ? -5.633 -36.781 -27.953 1 96.81 343 LEU A C 1
ATOM 2623 O O . LEU A 1 343 ? -6.609 -36.75 -28.703 1 96.81 343 LEU A O 1
ATOM 2627 N N . PRO A 1 344 ? -4.785 -37.781 -27.938 1 93.69 344 PRO A N 1
ATOM 2628 C CA . PRO A 1 344 ? -5.02 -38.906 -28.859 1 93.69 344 PRO A CA 1
ATOM 2629 C C . PRO A 1 344 ? -6.195 -39.75 -28.422 1 93.69 344 PRO A C 1
ATOM 2631 O O . PRO A 1 344 ? -6.309 -40.125 -27.25 1 93.69 344 PRO A O 1
ATOM 2634 N N . ALA A 1 345 ? -6.969 -40.094 -29.344 1 88.69 345 ALA A N 1
ATOM 2635 C CA . ALA A 1 345 ? -8.141 -40.906 -29.078 1 88.69 345 ALA A CA 1
ATOM 2636 C C . ALA A 1 345 ? -7.738 -42.375 -28.812 1 88.69 345 ALA A C 1
ATOM 2638 O O . ALA A 1 345 ? -8.43 -43.094 -28.078 1 88.69 345 ALA A O 1
ATOM 2639 N N . ASP A 1 346 ? -6.613 -42.719 -29.328 1 88.81 346 ASP A N 1
ATOM 2640 C CA . ASP A 1 346 ? -6.227 -44.125 -29.281 1 88.81 346 ASP A CA 1
ATOM 2641 C C . ASP A 1 346 ? -5.262 -44.375 -28.125 1 88.81 346 ASP A C 1
ATOM 2643 O O . ASP A 1 346 ? -4.711 -45.469 -28.016 1 88.81 346 ASP A O 1
ATOM 2647 N N . ASN A 1 347 ? -4.965 -43.406 -27.344 1 91.38 347 ASN A N 1
ATOM 2648 C CA . ASN A 1 347 ? -4.102 -43.562 -26.172 1 91.38 347 ASN A CA 1
ATOM 2649 C C . ASN A 1 347 ? -4.785 -43.062 -24.906 1 91.38 347 ASN A C 1
ATOM 2651 O O . ASN A 1 347 ? -4.648 -41.875 -24.531 1 91.38 347 ASN A O 1
ATOM 2655 N N . PRO A 1 348 ? -5.434 -43.875 -24.172 1 91 348 PRO A N 1
ATOM 2656 C CA . PRO A 1 348 ? -6.152 -43.469 -22.969 1 91 348 PRO A CA 1
ATOM 2657 C C . PRO A 1 348 ? -5.215 -43.031 -21.844 1 91 348 PRO A C 1
ATOM 2659 O O . PRO A 1 348 ? -5.668 -42.438 -20.859 1 91 348 PRO A O 1
ATOM 2662 N N . GLU A 1 349 ? -3.949 -43.219 -22.047 1 92.88 349 GLU A N 1
ATOM 2663 C CA . GLU A 1 349 ? -2.986 -42.844 -21.016 1 92.88 349 GLU A CA 1
ATOM 2664 C C . GLU A 1 349 ? -2.518 -41.406 -21.203 1 92.88 349 GLU A C 1
ATOM 2666 O O . GLU A 1 349 ? -1.911 -40.844 -20.297 1 92.88 349 GLU A O 1
ATOM 2671 N N . ALA A 1 350 ? -2.852 -40.812 -22.359 1 96.38 350 ALA A N 1
ATOM 2672 C CA . ALA A 1 350 ? -2.459 -39.438 -22.609 1 96.38 350 ALA A CA 1
ATOM 2673 C C . ALA A 1 350 ? -3.098 -38.5 -21.594 1 96.38 350 ALA A C 1
ATOM 2675 O O . ALA A 1 350 ? -4.207 -38.75 -21.109 1 96.38 350 ALA A O 1
ATOM 2676 N N . ARG A 1 351 ? -2.326 -37.438 -21.172 1 98.12 351 ARG A N 1
ATOM 2677 C CA . ARG A 1 351 ? -2.777 -36.594 -20.078 1 98.12 351 ARG A CA 1
ATOM 2678 C C . ARG A 1 351 ? -2.494 -35.125 -20.375 1 98.12 351 ARG A C 1
ATOM 2680 O O . ARG A 1 351 ? -1.597 -34.812 -21.156 1 98.12 351 ARG A O 1
ATOM 2687 N N . ILE A 1 352 ? -3.297 -34.312 -19.828 1 98.62 352 ILE A N 1
ATOM 2688 C CA . ILE A 1 352 ? -2.969 -32.906 -19.578 1 98.62 352 ILE A CA 1
ATOM 2689 C C . ILE A 1 352 ? -2.584 -32.719 -18.109 1 98.62 352 ILE A C 1
ATOM 2691 O O . ILE A 1 352 ? -3.334 -33.094 -17.219 1 98.62 352 ILE A O 1
ATOM 2695 N N . VAL A 1 353 ? -1.433 -32.188 -17.859 1 98.25 353 VAL A N 1
ATOM 2696 C CA . VAL A 1 353 ? -0.944 -32 -16.484 1 98.25 353 VAL A CA 1
ATOM 2697 C C . VAL A 1 353 ? -0.75 -30.531 -16.203 1 98.25 353 VAL A C 1
ATOM 2699 O O . VAL A 1 353 ? -0 -29.844 -16.891 1 98.25 353 VAL A O 1
ATOM 2702 N N . VAL A 1 354 ? -1.444 -30.062 -15.203 1 97.62 354 VAL A N 1
ATOM 2703 C CA . VAL A 1 354 ? -1.351 -28.672 -14.766 1 97.62 354 VAL A CA 1
ATOM 2704 C C . VAL A 1 354 ? -0.543 -28.594 -13.477 1 97.62 354 VAL A C 1
ATOM 2706 O O . VAL A 1 354 ? -0.835 -29.297 -12.508 1 97.62 354 VAL A O 1
ATOM 2709 N N . MET A 1 355 ? 0.514 -27.797 -13.469 1 95.06 355 MET A N 1
ATOM 2710 C CA . MET A 1 355 ? 1.346 -27.562 -12.289 1 95.06 355 MET A CA 1
ATOM 2711 C C . MET A 1 355 ? 1.312 -26.094 -11.875 1 95.06 355 MET A C 1
ATOM 2713 O O . MET A 1 355 ? 1.939 -25.25 -12.516 1 95.06 355 MET A O 1
ATOM 2717 N N . GLU A 1 356 ? 0.646 -25.812 -10.773 1 93.31 356 GLU A N 1
ATOM 2718 C CA . GLU A 1 356 ? 0.603 -24.406 -10.383 1 93.31 356 GLU A CA 1
ATOM 2719 C C . GLU A 1 356 ? 0.16 -24.266 -8.93 1 93.31 356 GLU A C 1
ATOM 2721 O O . GLU A 1 356 ? 0.137 -25.234 -8.18 1 93.31 356 GLU A O 1
ATOM 2726 N N . GLU A 1 357 ? 0.073 -23.031 -8.445 1 93.31 357 GLU A N 1
ATOM 2727 C CA . GLU A 1 357 ? -0.361 -22.75 -7.078 1 93.31 357 GLU A CA 1
ATOM 2728 C C . GLU A 1 357 ? -1.873 -22.906 -6.938 1 93.31 357 GLU A C 1
ATOM 2730 O O . GLU A 1 357 ? -2.627 -22.531 -7.84 1 93.31 357 GLU A O 1
ATOM 2735 N N . ARG A 1 358 ? -2.271 -23.469 -5.801 1 95.62 358 ARG A N 1
ATOM 2736 C CA . ARG A 1 358 ? -3.691 -23.688 -5.547 1 95.62 358 ARG A CA 1
ATOM 2737 C C . ARG A 1 358 ? -4.207 -22.734 -4.473 1 95.62 358 ARG A C 1
ATOM 2739 O O . ARG A 1 358 ? -3.424 -22.156 -3.719 1 95.62 358 ARG A O 1
ATOM 2746 N N . LEU A 1 359 ? -5.52 -22.547 -4.48 1 96.12 359 LEU A N 1
ATOM 2747 C CA . LEU A 1 359 ? -6.207 -21.906 -3.359 1 96.12 359 LEU A CA 1
ATOM 2748 C C . LEU A 1 359 ? -6.344 -22.875 -2.188 1 96.12 359 LEU A C 1
ATOM 2750 O O . LEU A 1 359 ? -6.965 -23.938 -2.32 1 96.12 359 LEU A O 1
ATOM 2754 N N . LEU A 1 360 ? -5.789 -22.5 -1.102 1 93.81 360 LEU A N 1
ATOM 2755 C CA . LEU A 1 360 ? -5.844 -23.359 0.078 1 93.81 360 LEU A CA 1
ATOM 2756 C C . LEU A 1 360 ? -7.254 -23.391 0.657 1 93.81 360 LEU A C 1
ATOM 2758 O O . LEU A 1 360 ? -8.008 -22.422 0.535 1 93.81 360 LEU A O 1
ATOM 2762 N N . GLU A 1 361 ? -7.59 -24.484 1.27 1 88 361 GLU A N 1
ATOM 2763 C CA . GLU A 1 361 ? -8.898 -24.609 1.91 1 88 361 GLU A CA 1
ATOM 2764 C C . GLU A 1 361 ? -9.078 -23.578 3.016 1 88 361 GLU A C 1
ATOM 2766 O O . GLU A 1 361 ? -10.156 -23 3.17 1 88 361 GLU A O 1
ATOM 2771 N N . VAL A 1 362 ? -8.117 -23.453 3.773 1 86.69 362 VAL A N 1
ATOM 2772 C CA . VAL A 1 362 ? -8.016 -22.359 4.727 1 86.69 362 VAL A CA 1
ATOM 2773 C C . VAL A 1 362 ? -6.91 -21.391 4.289 1 86.69 362 VAL A C 1
ATOM 2775 O O . VAL A 1 362 ? -5.742 -21.578 4.637 1 86.69 362 VAL A O 1
ATOM 2778 N N . PRO A 1 363 ? -7.262 -20.406 3.625 1 87.44 363 PRO A N 1
ATOM 2779 C CA . PRO A 1 363 ? -6.238 -19.562 3.008 1 87.44 363 PRO A CA 1
ATOM 2780 C C . PRO A 1 363 ? -5.469 -18.734 4.027 1 87.44 363 PRO A C 1
ATOM 2782 O O . PRO A 1 363 ? -6.066 -18.172 4.953 1 87.44 363 PRO A O 1
ATOM 2785 N N . THR A 1 364 ? -4.152 -18.766 3.885 1 90.62 364 THR A N 1
ATOM 2786 C CA . THR A 1 364 ? -3.293 -17.828 4.594 1 90.62 364 THR A CA 1
ATOM 2787 C C . THR A 1 364 ? -3.277 -16.469 3.887 1 90.62 364 THR A C 1
ATOM 2789 O O . THR A 1 364 ? -3.697 -16.359 2.732 1 90.62 364 THR A O 1
ATOM 2792 N N . PRO A 1 365 ? -2.84 -15.438 4.578 1 92.94 365 PRO A N 1
ATOM 2793 C CA . PRO A 1 365 ? -2.701 -14.148 3.896 1 92.94 365 PRO A CA 1
ATOM 2794 C C . PRO A 1 365 ? -1.836 -14.227 2.641 1 92.94 365 PRO A C 1
ATOM 2796 O O . PRO A 1 365 ? -2.182 -13.648 1.608 1 92.94 365 PRO A O 1
ATOM 2799 N N . GLN A 1 366 ? -0.769 -15.031 2.662 1 91.31 366 GLN A N 1
ATOM 2800 C CA . GLN A 1 366 ? 0.142 -15.172 1.53 1 91.31 366 GLN A CA 1
ATOM 2801 C C . GLN A 1 366 ? -0.556 -15.836 0.344 1 91.31 366 GLN A C 1
ATOM 2803 O O . GLN A 1 366 ? -0.334 -15.445 -0.806 1 91.31 366 GLN A O 1
ATOM 2808 N N . ASN A 1 367 ? -1.356 -16.812 0.667 1 93.5 367 ASN A N 1
ATOM 2809 C CA . ASN A 1 367 ? -2.119 -17.484 -0.376 1 93.5 367 ASN A CA 1
ATOM 2810 C C . ASN A 1 367 ? -3.143 -16.547 -1.017 1 93.5 367 ASN A C 1
ATOM 2812 O O . ASN A 1 367 ? -3.307 -16.547 -2.238 1 93.5 367 ASN A O 1
ATOM 2816 N N . ARG A 1 368 ? -3.723 -15.719 -0.225 1 94.38 368 ARG A N 1
ATOM 2817 C CA . ARG A 1 368 ? -4.785 -14.844 -0.71 1 94.38 368 ARG A CA 1
ATOM 2818 C C . ARG A 1 368 ? -4.215 -13.68 -1.52 1 94.38 368 ARG A C 1
ATOM 2820 O O . ARG A 1 368 ? -4.84 -13.219 -2.475 1 94.38 368 ARG A O 1
ATOM 2827 N N . ILE A 1 369 ? -3.061 -13.219 -1.155 1 95.19 369 ILE A N 1
ATOM 2828 C CA . ILE A 1 369 ? -2.516 -12.094 -1.912 1 95.19 369 ILE A CA 1
ATOM 2829 C C . ILE A 1 369 ? -2.143 -12.555 -3.32 1 95.19 369 ILE A C 1
ATOM 2831 O O . ILE A 1 369 ? -2.295 -11.805 -4.285 1 95.19 369 ILE A O 1
ATOM 2835 N N . VAL A 1 370 ? -1.664 -13.805 -3.455 1 94.12 370 VAL A N 1
ATOM 2836 C CA . VAL A 1 370 ? -1.399 -14.328 -4.789 1 94.12 370 VAL A CA 1
ATOM 2837 C C . VAL A 1 370 ? -2.689 -14.344 -5.605 1 94.12 370 VAL A C 1
ATOM 2839 O O . VAL A 1 370 ? -2.707 -13.906 -6.758 1 94.12 370 VAL A O 1
ATOM 2842 N N . ASP A 1 371 ? -3.725 -14.773 -4.953 1 96.69 371 ASP A N 1
ATOM 2843 C CA . ASP A 1 371 ? -5.023 -14.82 -5.621 1 96.69 371 ASP A CA 1
ATOM 2844 C C . ASP A 1 371 ? -5.465 -13.422 -6.062 1 96.69 371 ASP A C 1
ATOM 2846 O O . ASP A 1 371 ? -5.988 -13.25 -7.164 1 96.69 371 ASP A O 1
ATOM 2850 N N . LEU A 1 372 ? -5.266 -12.406 -5.273 1 97.56 372 LEU A N 1
ATOM 2851 C CA . LEU A 1 372 ? -5.719 -11.062 -5.609 1 97.56 372 LEU A CA 1
ATOM 2852 C C . LEU A 1 372 ? -4.836 -10.445 -6.691 1 97.56 372 LEU A C 1
ATOM 2854 O O . LEU A 1 372 ? -5.312 -9.648 -7.508 1 97.56 372 LEU A O 1
ATOM 2858 N N . VAL A 1 373 ? -3.584 -10.805 -6.707 1 96.75 373 VAL A N 1
ATOM 2859 C CA . VAL A 1 373 ? -2.727 -10.367 -7.805 1 96.75 373 VAL A CA 1
ATOM 2860 C C . VAL A 1 373 ? -3.193 -11 -9.109 1 96.75 373 VAL A C 1
ATOM 2862 O O . VAL A 1 373 ? -3.217 -10.344 -10.156 1 96.75 373 VAL A O 1
ATOM 2865 N N . MET A 1 374 ? -3.621 -12.258 -9.023 1 97.12 374 MET A N 1
ATOM 2866 C CA . MET A 1 374 ? -4.164 -12.891 -10.219 1 97.12 374 MET A CA 1
ATOM 2867 C C . MET A 1 374 ? -5.445 -12.203 -10.672 1 97.12 374 MET A C 1
ATOM 2869 O O . MET A 1 374 ? -5.711 -12.094 -1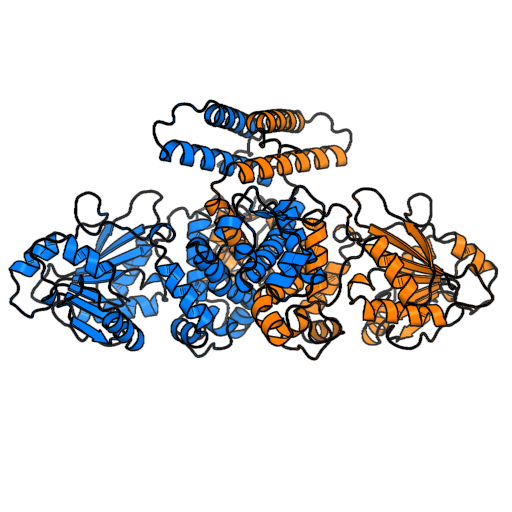1.867 1 97.12 374 MET A O 1
ATOM 2873 N N . LEU A 1 375 ? -6.25 -11.781 -9.734 1 98.12 375 LEU A N 1
ATOM 2874 C CA . LEU A 1 375 ? -7.445 -11.016 -10.078 1 98.12 375 LEU A CA 1
ATOM 2875 C C . LEU A 1 375 ? -7.09 -9.812 -10.945 1 98.12 375 LEU A C 1
ATOM 2877 O O . LEU A 1 375 ? -7.789 -9.516 -11.914 1 98.12 375 LEU A O 1
ATOM 2881 N N . ASN A 1 376 ? -6 -9.102 -10.617 1 98.19 376 ASN A N 1
ATOM 2882 C CA . ASN A 1 376 ? -5.555 -7.945 -11.391 1 98.19 376 ASN A CA 1
ATOM 2883 C C . ASN A 1 376 ? -5.23 -8.328 -12.836 1 98.19 376 ASN A C 1
ATOM 2885 O O . ASN A 1 376 ? -5.379 -7.508 -13.742 1 98.19 376 ASN A O 1
ATOM 2889 N N . LEU A 1 377 ? -4.816 -9.617 -13.023 1 97.06 377 LEU A N 1
ATOM 2890 C CA . LEU A 1 377 ? -4.43 -10.086 -14.352 1 97.06 377 LEU A CA 1
ATOM 2891 C C . LEU A 1 377 ? -5.617 -10.711 -15.07 1 97.06 377 LEU A C 1
ATOM 2893 O O . LEU A 1 377 ? -5.52 -11.062 -16.25 1 97.06 377 LEU A O 1
ATOM 2897 N N . GLY A 1 378 ? -6.719 -10.859 -14.367 1 97.38 378 GLY A N 1
ATOM 2898 C CA . GLY A 1 378 ? -7.895 -11.484 -14.945 1 97.38 378 GLY A CA 1
ATOM 2899 C C . GLY A 1 378 ? -8.016 -12.961 -14.602 1 97.38 378 GLY A C 1
ATOM 2900 O O . GLY A 1 378 ? -8.867 -13.664 -15.148 1 97.38 378 GLY A O 1
ATOM 2901 N N . GLY A 1 379 ? -7.172 -13.398 -13.711 1 97.62 379 GLY A N 1
ATOM 2902 C CA . GLY A 1 379 ? -7.133 -14.805 -13.352 1 97.62 379 GLY A CA 1
ATOM 2903 C C . GLY A 1 379 ? -7.551 -15.07 -11.922 1 97.62 379 GLY A C 1
ATOM 2904 O O . GLY A 1 379 ? -8.312 -14.297 -11.336 1 97.62 379 GLY A O 1
ATOM 2905 N N . LYS A 1 380 ? -7.152 -16.297 -11.375 1 97.25 380 LYS A N 1
ATOM 2906 C CA . LYS A 1 380 ? -7.488 -16.688 -10.008 1 97.25 380 LYS A CA 1
ATOM 2907 C C . LYS A 1 380 ? -6.785 -17.984 -9.617 1 97.25 380 LYS A C 1
ATOM 2909 O O . LYS A 1 380 ? -6.387 -18.766 -10.484 1 97.25 380 LYS A O 1
ATOM 2914 N N . LEU A 1 381 ? -6.586 -18.141 -8.328 1 97.19 381 LEU A N 1
ATOM 2915 C CA . LEU A 1 381 ? -6.219 -19.453 -7.809 1 97.19 381 LEU A CA 1
ATOM 2916 C C . LEU A 1 381 ? -7.445 -20.359 -7.691 1 97.19 381 LEU A C 1
ATOM 2918 O O . LEU A 1 381 ? -8.562 -19.875 -7.496 1 97.19 381 LEU A O 1
ATOM 2922 N N . ARG A 1 382 ? -7.176 -21.594 -7.82 1 97.75 382 ARG A N 1
ATOM 2923 C CA . ARG A 1 382 ? -8.266 -22.562 -7.777 1 97.75 382 ARG A CA 1
ATOM 2924 C C . ARG A 1 382 ? -7.961 -23.688 -6.801 1 97.75 382 ARG A C 1
ATOM 2926 O O . ARG A 1 382 ? -6.801 -24.062 -6.613 1 97.75 382 ARG A O 1
ATOM 2933 N N . ASN A 1 383 ? -9 -24.141 -6.117 1 96.12 383 ASN A N 1
ATOM 2934 C CA . ASN A 1 383 ? -8.883 -25.328 -5.277 1 96.12 383 ASN A CA 1
ATOM 2935 C C . ASN A 1 383 ? -9.32 -26.578 -6.023 1 96.12 383 ASN A C 1
ATOM 2937 O O . ASN A 1 383 ? -9.656 -26.516 -7.207 1 96.12 383 ASN A O 1
ATOM 2941 N N . ARG A 1 384 ? -9.289 -27.703 -5.363 1 97.06 384 ARG A N 1
ATOM 2942 C CA . ARG A 1 384 ? -9.594 -28.984 -5.984 1 97.06 384 ARG A CA 1
ATOM 2943 C C . ARG A 1 384 ? -10.961 -28.969 -6.66 1 97.06 384 ARG A C 1
ATOM 2945 O O . ARG A 1 384 ? -11.109 -29.422 -7.797 1 97.06 384 ARG A O 1
ATOM 2952 N N . THR A 1 385 ? -11.945 -28.438 -5.98 1 96.88 385 THR A N 1
ATOM 2953 C CA . THR A 1 385 ? -13.312 -28.375 -6.5 1 96.88 385 THR A CA 1
ATOM 2954 C C . THR A 1 385 ? -13.375 -27.531 -7.77 1 96.88 385 THR A C 1
ATOM 2956 O O . THR A 1 385 ? -13.977 -27.938 -8.766 1 96.88 385 THR A O 1
ATOM 2959 N N . MET A 1 386 ? -12.734 -26.453 -7.754 1 97.06 386 MET A N 1
ATOM 2960 C CA . MET A 1 386 ? -12.734 -25.531 -8.883 1 97.06 386 MET A CA 1
ATOM 2961 C C . MET A 1 386 ? -12.023 -26.141 -10.086 1 97.06 386 MET A C 1
ATOM 2963 O O . MET A 1 386 ? -12.445 -25.953 -11.227 1 97.06 386 MET A O 1
ATOM 2967 N N . PHE A 1 387 ? -10.938 -26.875 -9.852 1 98.19 387 PHE A N 1
ATOM 2968 C CA . PHE A 1 387 ? -10.25 -27.562 -10.938 1 98.19 387 PHE A CA 1
ATOM 2969 C C . PHE A 1 387 ? -11.148 -28.625 -11.555 1 98.19 387 PHE A C 1
ATOM 2971 O O . PHE A 1 387 ? -11.102 -28.844 -12.766 1 98.19 387 PHE A O 1
ATOM 2978 N N . GLY A 1 388 ? -11.891 -29.297 -10.711 1 98.12 388 GLY A N 1
ATOM 2979 C CA . GLY A 1 388 ? -12.867 -30.25 -11.219 1 98.12 388 GLY A CA 1
ATOM 2980 C C . GLY A 1 388 ? -13.914 -29.625 -12.109 1 98.12 388 GLY A C 1
ATOM 2981 O O . GLY A 1 388 ? -14.273 -30.188 -13.148 1 98.12 388 GLY A O 1
ATOM 2982 N N . GLU A 1 389 ? -14.375 -28.469 -11.695 1 97.62 389 GLU A N 1
ATOM 2983 C CA . GLU A 1 389 ? -15.367 -27.75 -12.484 1 97.62 389 GLU A CA 1
ATOM 2984 C C . GLU A 1 389 ? -14.789 -27.328 -13.836 1 97.62 389 GLU A C 1
ATOM 2986 O O . GLU A 1 389 ? -15.508 -27.328 -14.844 1 97.62 389 GLU A O 1
ATOM 2991 N N . LEU A 1 390 ? -13.531 -27 -13.859 1 97.56 390 LEU A N 1
ATOM 2992 C CA . LEU A 1 390 ? -12.875 -26.656 -15.109 1 97.56 390 LEU A CA 1
ATOM 2993 C C . LEU A 1 390 ? -12.852 -27.844 -16.062 1 97.56 390 LEU A C 1
ATOM 2995 O O . LEU A 1 390 ? -13.047 -27.703 -17.266 1 97.56 390 LEU A O 1
ATOM 2999 N N . ALA A 1 391 ? -12.539 -28.984 -15.516 1 97.5 391 ALA A N 1
ATOM 3000 C CA . ALA A 1 391 ? -12.5 -30.219 -16.312 1 97.5 391 ALA A CA 1
ATOM 3001 C C . ALA A 1 391 ? -13.844 -30.453 -17 1 97.5 391 ALA A C 1
ATOM 3003 O O . ALA A 1 391 ? -13.898 -30.734 -18.203 1 97.5 391 ALA A O 1
ATOM 3004 N N . ALA A 1 392 ? -14.867 -30.312 -16.234 1 96.88 392 ALA A N 1
ATOM 3005 C CA . ALA A 1 392 ? -16.219 -30.531 -16.75 1 96.88 392 ALA A CA 1
ATOM 3006 C C . ALA A 1 392 ? -16.531 -29.547 -17.875 1 96.88 392 ALA A C 1
ATOM 3008 O O . ALA A 1 392 ? -17.078 -29.938 -18.906 1 96.88 392 ALA A O 1
ATOM 3009 N N . ALA A 1 393 ? -16.188 -28.375 -17.672 1 97.38 393 ALA A N 1
ATOM 3010 C CA . ALA A 1 393 ? -16.453 -27.312 -18.641 1 97.38 393 ALA A CA 1
ATOM 3011 C C . ALA A 1 393 ? -15.641 -27.516 -19.922 1 97.38 393 ALA A C 1
ATOM 3013 O O . ALA A 1 393 ? -16.031 -27.062 -21 1 97.38 393 ALA A O 1
ATOM 3014 N N . ALA A 1 394 ? -14.523 -28.188 -19.797 1 97.88 394 ALA A N 1
ATOM 3015 C CA . ALA A 1 394 ? -13.609 -28.359 -20.922 1 97.88 394 ALA A CA 1
ATOM 3016 C C . ALA A 1 394 ? -13.828 -29.703 -21.609 1 97.88 394 ALA A C 1
ATOM 3018 O O . ALA A 1 394 ? -13.164 -30 -22.609 1 97.88 394 ALA A O 1
ATOM 3019 N N . GLY A 1 395 ? -14.75 -30.484 -21.109 1 96.62 395 GLY A N 1
ATOM 3020 C CA . GLY A 1 395 ? -14.953 -31.812 -21.656 1 96.62 395 GLY A CA 1
ATOM 3021 C C . GLY A 1 395 ? -13.844 -32.781 -21.297 1 96.62 395 GLY A C 1
ATOM 3022 O O . GLY A 1 395 ? -13.422 -33.594 -22.125 1 96.62 395 GLY A O 1
ATOM 3023 N N . LEU A 1 396 ? -13.297 -32.656 -20.125 1 98.12 396 LEU A N 1
ATOM 3024 C CA . LEU A 1 396 ? -12.234 -33.531 -19.594 1 98.12 396 LEU A CA 1
ATOM 3025 C C . LEU A 1 396 ? -12.656 -34.156 -18.281 1 98.12 396 LEU A C 1
ATOM 3027 O O . LEU A 1 396 ? -13.68 -33.812 -17.703 1 98.12 396 LEU A O 1
ATOM 3031 N N . LYS A 1 397 ? -11.93 -35.125 -17.859 1 97.38 397 LYS A N 1
ATOM 3032 C CA . LYS A 1 397 ? -12.047 -35.719 -16.531 1 97.38 397 LYS A CA 1
ATOM 3033 C C . LYS A 1 397 ? -10.812 -35.406 -15.688 1 97.38 397 LYS A C 1
ATOM 3035 O O . LYS A 1 397 ? -9.68 -35.594 -16.156 1 97.38 397 LYS A O 1
ATOM 3040 N N . MET A 1 398 ? -11.047 -34.969 -14.492 1 98.19 398 MET A N 1
ATOM 3041 C CA . MET A 1 398 ? -9.93 -34.844 -13.555 1 98.19 398 MET A CA 1
ATOM 3042 C C . MET A 1 398 ? -9.625 -36.219 -12.922 1 98.19 398 MET A C 1
ATOM 3044 O O . MET A 1 398 ? -10.406 -36.719 -12.117 1 98.19 398 MET A O 1
ATOM 3048 N N . VAL A 1 399 ? -8.562 -36.75 -13.188 1 97.88 399 VAL A N 1
ATOM 3049 C CA . VAL A 1 399 ? -8.273 -38.125 -12.758 1 97.88 399 VAL A CA 1
ATOM 3050 C C . VAL A 1 399 ? -7.254 -38.094 -11.617 1 97.88 399 VAL A C 1
ATOM 3052 O O . VAL A 1 399 ? -6.988 -39.125 -10.992 1 97.88 399 VAL A O 1
ATOM 3055 N N . GLY A 1 400 ? -6.711 -36.938 -11.367 1 97.81 400 GLY A N 1
ATOM 3056 C CA . GLY A 1 400 ? -5.773 -36.812 -10.266 1 97.81 400 GLY A CA 1
ATOM 3057 C C . GLY A 1 400 ? -5.629 -35.375 -9.75 1 97.81 400 GLY A C 1
ATOM 3058 O O . GLY A 1 400 ? -5.684 -34.438 -10.523 1 97.81 400 GLY A O 1
ATOM 3059 N N . PHE A 1 401 ? -5.426 -35.219 -8.438 1 97.44 401 PHE A N 1
ATOM 3060 C CA . PHE A 1 401 ? -5.09 -34 -7.742 1 97.44 401 PHE A CA 1
ATOM 3061 C C . PHE A 1 401 ? -4.031 -34.25 -6.676 1 97.44 401 PHE A C 1
ATOM 3063 O O . PHE A 1 401 ? -4.285 -34.938 -5.691 1 97.44 401 PHE A O 1
ATOM 3070 N N . TYR A 1 402 ? -2.885 -33.688 -6.875 1 96.44 402 TYR A N 1
ATOM 3071 C CA . TYR A 1 402 ? -1.729 -33.938 -6.027 1 96.44 402 TYR A CA 1
ATOM 3072 C C . TYR A 1 402 ? -1.284 -32.688 -5.301 1 96.44 402 TYR A C 1
ATOM 3074 O O . TYR A 1 402 ? -0.923 -31.688 -5.934 1 96.44 402 TYR A O 1
ATOM 3082 N N . ALA A 1 403 ? -1.361 -32.75 -4.016 1 93.62 403 ALA A N 1
ATOM 3083 C CA . ALA A 1 403 ? -0.981 -31.609 -3.184 1 93.62 403 ALA A CA 1
ATOM 3084 C C . ALA A 1 403 ? -0.537 -32.062 -1.799 1 93.62 403 ALA A C 1
ATOM 3086 O O . ALA A 1 403 ? -0.866 -33.188 -1.369 1 93.62 403 ALA A O 1
ATOM 3087 N N . ARG A 1 404 ? 0.318 -31.312 -1.144 1 88.62 404 ARG A N 1
ATOM 3088 C CA . ARG A 1 404 ? 0.722 -31.547 0.239 1 88.62 404 ARG A CA 1
ATOM 3089 C C . ARG A 1 404 ? 0.095 -30.516 1.173 1 88.62 404 ARG A C 1
ATOM 3091 O O . ARG A 1 404 ? -0.172 -29.391 0.767 1 88.62 404 ARG A O 1
ATOM 3098 N N . GLY A 1 405 ? -0.088 -30.938 2.398 1 84.5 405 GLY A N 1
ATOM 3099 C CA . GLY A 1 405 ? -0.713 -30.047 3.363 1 84.5 405 GLY A CA 1
ATOM 3100 C C . GLY A 1 405 ? 0.03 -28.734 3.533 1 84.5 405 GLY A C 1
ATOM 3101 O O . GLY A 1 405 ? 1.257 -28.719 3.652 1 84.5 405 GLY A O 1
ATOM 3102 N N . GLY A 1 406 ? -0.657 -27.656 3.471 1 83.44 406 GLY A N 1
ATOM 3103 C CA . GLY A 1 406 ? -0.105 -26.344 3.723 1 83.44 406 GLY A CA 1
ATOM 3104 C C . GLY A 1 406 ? 0.696 -25.797 2.555 1 83.44 406 GLY A C 1
ATOM 3105 O O . GLY A 1 406 ? 0.979 -24.594 2.492 1 83.44 406 GLY A O 1
ATOM 3106 N N . ASP A 1 407 ? 1.135 -26.625 1.671 1 86.44 407 ASP A N 1
ATOM 3107 C CA . ASP A 1 407 ? 1.858 -26.219 0.471 1 86.44 407 ASP A CA 1
ATOM 3108 C C . ASP A 1 407 ? 0.894 -25.797 -0.632 1 86.44 407 ASP A C 1
ATOM 3110 O O . ASP A 1 407 ? 0.02 -26.562 -1.034 1 86.44 407 ASP A O 1
ATOM 3114 N N . PRO A 1 408 ? 1.059 -24.609 -1.104 1 91.56 408 PRO A N 1
ATOM 3115 C CA . PRO A 1 408 ? 0.116 -24.125 -2.115 1 91.56 408 PRO A CA 1
ATOM 3116 C C . PRO A 1 408 ? 0.366 -24.734 -3.494 1 91.56 408 PRO A C 1
ATOM 3118 O O . PRO A 1 408 ? -0.442 -24.547 -4.41 1 91.56 408 PRO A O 1
ATOM 3121 N N . THR A 1 409 ? 1.424 -25.453 -3.686 1 91.75 409 THR A N 1
ATOM 3122 C CA . THR A 1 409 ? 1.699 -26.094 -4.969 1 91.75 409 THR A CA 1
ATOM 3123 C C . THR A 1 409 ? 0.792 -27.297 -5.18 1 91.75 409 THR A C 1
ATOM 3125 O O . THR A 1 409 ? 0.54 -28.062 -4.246 1 91.75 409 THR A O 1
ATOM 3128 N N . CYS A 1 410 ? 0.364 -27.406 -6.418 1 94.88 410 CYS A N 1
ATOM 3129 C CA . CYS A 1 410 ? -0.44 -28.578 -6.734 1 94.88 410 CYS A CA 1
ATOM 3130 C C . CYS A 1 410 ? -0.207 -29.031 -8.172 1 94.88 410 CYS A C 1
ATOM 3132 O O . CYS A 1 410 ? 0.362 -28.281 -8.977 1 94.88 410 CYS A O 1
ATOM 3134 N N . VAL A 1 411 ? -0.5 -30.219 -8.43 1 96.75 411 VAL A N 1
ATOM 3135 C CA . VAL A 1 411 ? -0.534 -30.797 -9.773 1 96.75 411 VAL A CA 1
ATOM 3136 C C . VAL A 1 411 ? -1.907 -31.406 -10.039 1 96.75 411 VAL A C 1
ATOM 3138 O O . VAL A 1 411 ? -2.438 -32.156 -9.211 1 96.75 411 VAL A O 1
ATOM 3141 N N . VAL A 1 412 ? -2.492 -31.062 -11.156 1 98.12 412 VAL A N 1
ATOM 3142 C CA . VAL A 1 412 ? -3.789 -31.594 -11.57 1 98.12 412 VAL A CA 1
ATOM 3143 C C . VAL A 1 412 ? -3.629 -32.438 -12.844 1 98.12 412 VAL A C 1
ATOM 3145 O O . VAL A 1 412 ? -2.959 -32 -13.789 1 98.12 412 VAL A O 1
ATOM 3148 N N . GLU A 1 413 ? -4.141 -33.562 -12.82 1 98.25 413 GLU A N 1
ATOM 3149 C CA . GLU A 1 413 ? -4.082 -34.469 -13.953 1 98.25 413 GLU A CA 1
ATOM 3150 C C . GLU A 1 413 ? -5.445 -34.625 -14.625 1 98.25 413 GLU A C 1
ATOM 3152 O O . GLU A 1 413 ? -6.418 -35.031 -13.984 1 98.25 413 GLU A O 1
ATOM 3157 N N . TYR A 1 414 ? -5.492 -34.25 -15.906 1 98.44 414 TYR A N 1
ATOM 3158 C CA . TYR A 1 414 ? -6.723 -34.375 -16.688 1 98.44 414 TYR A CA 1
ATOM 3159 C C . TYR A 1 414 ? -6.578 -35.438 -17.766 1 98.44 414 TYR A C 1
ATOM 3161 O O . TYR A 1 414 ? -5.484 -35.656 -18.281 1 98.44 414 TYR A O 1
ATOM 3169 N N . ALA A 1 415 ? -7.672 -36.094 -18.125 1 97.75 415 ALA A N 1
ATOM 3170 C CA . ALA A 1 415 ? -7.777 -37.062 -19.203 1 97.75 415 ALA A CA 1
ATOM 3171 C C . ALA A 1 415 ? -9.008 -36.812 -20.062 1 97.75 415 ALA A C 1
ATOM 3173 O O . ALA A 1 415 ? -9.922 -36.094 -19.656 1 97.75 415 ALA A O 1
ATOM 3174 N N . GLY A 1 416 ? -8.914 -37.312 -21.281 1 94.62 416 GLY A N 1
ATOM 3175 C CA . GLY A 1 416 ? -10.102 -37.25 -22.109 1 94.62 416 GLY A CA 1
ATOM 3176 C C . GLY A 1 416 ? -11.281 -38 -21.516 1 94.62 416 GLY A C 1
ATOM 3177 O O . GLY A 1 416 ? -11.102 -38.844 -20.641 1 94.62 416 GLY A O 1
ATOM 3178 N N . LEU A 1 417 ? -12.477 -37.656 -21.969 1 88.19 417 LEU A N 1
ATOM 3179 C CA . LEU A 1 417 ? -13.672 -38.375 -21.516 1 88.19 417 LEU A CA 1
ATOM 3180 C C . LEU A 1 417 ? -13.75 -39.75 -22.125 1 88.19 417 LEU A C 1
ATOM 3182 O O . LEU A 1 417 ? -13.289 -39.969 -23.25 1 88.19 417 LEU A O 1
ATOM 3186 N N . MET B 1 1 ? 33.062 3.666 19.188 1 19.53 1 MET B N 1
ATOM 3187 C CA . MET B 1 1 ? 32.375 2.801 18.219 1 19.53 1 MET B CA 1
ATOM 3188 C C . MET B 1 1 ? 31.031 2.326 18.766 1 19.53 1 MET B C 1
ATOM 3190 O O . MET B 1 1 ? 30.984 1.486 19.672 1 19.53 1 MET B O 1
ATOM 3194 N N . ALA B 1 2 ? 30.094 3.076 18.953 1 30.64 2 ALA B N 1
ATOM 3195 C CA . ALA B 1 2 ? 28.906 2.738 19.734 1 30.64 2 ALA B CA 1
ATOM 3196 C C . ALA B 1 2 ? 28.297 1.418 19.266 1 30.64 2 ALA B C 1
ATOM 3198 O O . ALA B 1 2 ? 27.906 1.285 18.094 1 30.64 2 ALA B O 1
ATOM 3199 N N . SER B 1 3 ? 28.594 0.341 19.625 1 31.64 3 SER B N 1
ATOM 3200 C CA . SER B 1 3 ? 28.266 -1.04 19.297 1 31.64 3 SER B CA 1
ATOM 3201 C C . SER B 1 3 ? 26.75 -1.229 19.141 1 31.64 3 SER B C 1
ATOM 3203 O O . SER B 1 3 ? 25.984 -0.774 20 1 31.64 3 SER B O 1
ATOM 3205 N N . ALA B 1 4 ? 26.203 -1.121 17.969 1 40.88 4 ALA B N 1
ATOM 3206 C CA . ALA B 1 4 ? 24.812 -1.469 17.703 1 40.88 4 ALA B CA 1
ATOM 3207 C C . ALA B 1 4 ? 24.297 -2.494 18.703 1 40.88 4 ALA B C 1
ATOM 3209 O O . ALA B 1 4 ? 24.719 -3.654 18.688 1 40.88 4 ALA B O 1
ATOM 3210 N N . SER B 1 5 ? 24.062 -2.303 19.906 1 48.69 5 SER B N 1
ATOM 3211 C CA . SER B 1 5 ? 23.594 -3.238 20.922 1 48.69 5 SER B CA 1
ATOM 3212 C C . SER B 1 5 ? 22.531 -4.176 20.375 1 48.69 5 SER B C 1
ATOM 3214 O O . SER B 1 5 ? 21.578 -3.73 19.734 1 48.69 5 SER B O 1
ATOM 3216 N N . SER B 1 6 ? 22.828 -5.469 19.984 1 66.75 6 SER B N 1
ATOM 3217 C CA . SER B 1 6 ? 22.078 -6.602 19.453 1 66.75 6 SER B CA 1
ATOM 3218 C C . SER B 1 6 ? 20.734 -6.754 20.141 1 66.75 6 SER B C 1
ATOM 3220 O O . SER B 1 6 ? 20.625 -6.527 21.344 1 66.75 6 SER B O 1
ATOM 3222 N N . PHE B 1 7 ? 19.625 -6.488 19.5 1 81.19 7 PHE B N 1
ATOM 3223 C CA . PHE B 1 7 ? 18.297 -6.734 20.016 1 81.19 7 PHE B CA 1
ATOM 3224 C C . PHE B 1 7 ? 18.281 -7.977 20.906 1 81.19 7 PHE B C 1
ATOM 3226 O O . PHE B 1 7 ? 18.641 -9.062 20.453 1 81.19 7 PHE B O 1
ATOM 3233 N N . ASP B 1 8 ? 18.109 -7.719 22.219 1 90.44 8 ASP B N 1
ATOM 3234 C CA . ASP B 1 8 ? 18.016 -8.82 23.156 1 90.44 8 ASP B CA 1
ATOM 3235 C C . ASP B 1 8 ? 16.609 -9.414 23.172 1 90.44 8 ASP B C 1
ATOM 3237 O O . ASP B 1 8 ? 15.727 -8.938 23.891 1 90.44 8 ASP B O 1
ATOM 3241 N N . LEU B 1 9 ? 16.438 -10.461 22.484 1 91.62 9 LEU B N 1
ATOM 3242 C CA . LEU B 1 9 ? 15.133 -11.078 22.25 1 91.62 9 LEU B CA 1
ATOM 3243 C C . LEU B 1 9 ? 14.531 -11.57 23.562 1 91.62 9 LEU B C 1
ATOM 3245 O O . LEU B 1 9 ? 13.344 -11.344 23.828 1 91.62 9 LEU B O 1
ATOM 3249 N N . VAL B 1 10 ? 15.297 -12.227 24.375 1 92.94 10 VAL B N 1
ATOM 3250 C CA . VAL B 1 10 ? 14.797 -12.812 25.625 1 92.94 10 VAL B CA 1
ATOM 3251 C C . VAL B 1 10 ? 14.352 -11.703 26.562 1 92.94 10 VAL B C 1
ATOM 3253 O O . VAL B 1 10 ? 13.273 -11.781 27.156 1 92.94 10 VAL B O 1
ATOM 3256 N N . ARG B 1 11 ? 15.148 -10.734 26.672 1 92.56 11 ARG B N 1
ATOM 3257 C CA . ARG B 1 11 ? 14.789 -9.609 27.531 1 92.56 11 ARG B CA 1
ATOM 3258 C C . ARG B 1 11 ? 13.508 -8.945 27.047 1 92.56 11 ARG B C 1
ATOM 3260 O O . ARG B 1 11 ? 12.648 -8.57 27.859 1 92.56 11 ARG B O 1
ATOM 3267 N N . ALA B 1 12 ? 13.406 -8.789 25.781 1 91.25 12 ALA B N 1
ATOM 3268 C CA . ALA B 1 12 ? 12.203 -8.188 25.203 1 91.25 12 ALA B CA 1
ATOM 3269 C C . ALA B 1 12 ? 10.977 -9.055 25.484 1 91.25 12 ALA B C 1
ATOM 3271 O O . ALA B 1 12 ? 9.906 -8.539 25.812 1 91.25 12 ALA B O 1
ATOM 3272 N N . ALA B 1 13 ? 11.125 -10.297 25.375 1 93.81 13 ALA B N 1
ATOM 3273 C CA . ALA B 1 13 ? 10.031 -11.227 25.625 1 93.81 13 ALA B CA 1
ATOM 3274 C C . ALA B 1 13 ? 9.633 -11.219 27.109 1 93.81 13 ALA B C 1
ATOM 3276 O O . ALA B 1 13 ? 8.445 -11.336 27.438 1 93.81 13 ALA B O 1
ATOM 3277 N N . GLU B 1 14 ? 10.609 -11.102 27.953 1 94.19 14 GLU B N 1
ATOM 3278 C CA . GLU B 1 14 ? 10.336 -11 29.391 1 94.19 14 GLU B CA 1
ATOM 3279 C C . GLU B 1 14 ? 9.539 -9.734 29.719 1 94.19 14 GLU B C 1
ATOM 3281 O O . GLU B 1 14 ? 8.57 -9.781 30.469 1 94.19 14 GLU B O 1
ATOM 3286 N N . ALA B 1 15 ? 10.023 -8.68 29.156 1 91.44 15 ALA B N 1
ATOM 3287 C CA . ALA B 1 15 ? 9.328 -7.41 29.359 1 91.44 15 ALA B CA 1
ATOM 3288 C C . ALA B 1 15 ? 7.891 -7.484 28.859 1 91.44 15 ALA B C 1
ATOM 3290 O O . ALA B 1 15 ? 6.969 -6.965 29.484 1 91.44 15 ALA B O 1
ATOM 3291 N N . LEU B 1 16 ? 7.715 -8.055 27.719 1 92.94 16 LEU B N 1
ATOM 3292 C CA . LEU B 1 16 ? 6.391 -8.227 27.141 1 92.94 16 LEU B CA 1
ATOM 3293 C C . LEU B 1 16 ? 5.484 -9.031 28.062 1 92.94 16 LEU B C 1
ATOM 3295 O O . LEU B 1 16 ? 4.312 -8.695 28.234 1 92.94 16 LEU B O 1
ATOM 3299 N N . LEU B 1 17 ? 6 -10.086 28.625 1 93.56 17 LEU B N 1
ATOM 3300 C CA . LEU B 1 17 ? 5.223 -10.914 29.531 1 93.56 17 LEU B CA 1
ATOM 3301 C C . LEU B 1 17 ? 4.82 -10.133 30.781 1 93.56 17 LEU B C 1
ATOM 3303 O O . LEU B 1 17 ? 3.686 -10.242 31.25 1 93.56 17 LEU B O 1
ATOM 3307 N N . GLU B 1 18 ? 5.723 -9.344 31.281 1 92.44 18 GLU B N 1
ATOM 3308 C CA . GLU B 1 18 ? 5.414 -8.508 32.438 1 92.44 18 GLU B CA 1
ATOM 3309 C C . GLU B 1 18 ? 4.277 -7.535 32.125 1 92.44 18 GLU B C 1
ATOM 3311 O O . GLU B 1 18 ? 3.352 -7.383 32.938 1 92.44 18 GLU B O 1
ATOM 3316 N N . ASP B 1 19 ? 4.363 -6.895 31.016 1 90.94 19 ASP B N 1
ATOM 3317 C CA . ASP B 1 19 ? 3.332 -5.941 30.609 1 90.94 19 ASP B CA 1
ATOM 3318 C C . ASP B 1 19 ? 1.999 -6.648 30.375 1 90.94 19 ASP B C 1
ATOM 3320 O O . ASP B 1 19 ? 0.938 -6.102 30.672 1 90.94 19 ASP B O 1
ATOM 3324 N N . ALA B 1 20 ? 2.07 -7.809 29.75 1 91.69 20 ALA B N 1
ATOM 3325 C CA . ALA B 1 20 ? 0.861 -8.586 29.5 1 91.69 20 ALA B CA 1
ATOM 3326 C C . ALA B 1 20 ? 0.158 -8.945 30.812 1 91.69 20 ALA B C 1
ATOM 3328 O O . ALA B 1 20 ? -1.069 -8.859 30.906 1 91.69 20 ALA B O 1
ATOM 3329 N N . LYS B 1 21 ? 0.937 -9.336 31.812 1 91.31 21 LYS B N 1
ATOM 3330 C CA . LYS B 1 21 ? 0.377 -9.648 33.125 1 91.31 21 LYS B CA 1
ATOM 3331 C C . LYS B 1 21 ? -0.231 -8.406 33.781 1 91.31 21 LYS B C 1
ATOM 3333 O O . LYS B 1 21 ? -1.296 -8.484 34.406 1 91.31 21 LYS B O 1
ATOM 3338 N N . LYS B 1 22 ? 0.462 -7.324 33.625 1 88.19 22 LYS B N 1
ATOM 3339 C CA . LYS B 1 22 ? -0.063 -6.066 34.156 1 88.19 22 LYS B CA 1
ATOM 3340 C C . LYS B 1 22 ? -1.395 -5.711 33.5 1 88.19 22 LYS B C 1
ATOM 3342 O O . LYS B 1 22 ? -2.326 -5.27 34.156 1 88.19 22 LYS B O 1
ATOM 3347 N N . LEU B 1 23 ? -1.461 -5.863 32.219 1 87.75 23 LEU B N 1
ATOM 3348 C CA . LEU B 1 23 ? -2.684 -5.539 31.484 1 87.75 23 LEU B CA 1
ATOM 3349 C C . LEU B 1 23 ? -3.824 -6.461 31.906 1 87.75 23 LEU B C 1
ATOM 3351 O O . LEU B 1 23 ? -4.965 -6.02 32.062 1 87.75 23 LEU B O 1
ATOM 3355 N N . ALA B 1 24 ? -3.527 -7.711 32.062 1 83.19 24 ALA B N 1
ATOM 3356 C CA . ALA B 1 24 ? -4.535 -8.703 32.438 1 83.19 24 ALA B CA 1
ATOM 3357 C C . ALA B 1 24 ? -5.016 -8.484 33.875 1 83.19 24 ALA B C 1
ATOM 3359 O O . ALA B 1 24 ? -6.176 -8.766 34.188 1 83.19 24 ALA B O 1
ATOM 3360 N N . ALA B 1 25 ? -4.074 -8.25 34.75 1 76.06 25 ALA B N 1
ATOM 3361 C CA . ALA B 1 25 ? -4.406 -8.07 36.156 1 76.06 25 ALA B CA 1
ATOM 3362 C C . ALA B 1 25 ? -5.301 -6.852 36.344 1 76.06 25 ALA B C 1
ATOM 3364 O O . ALA B 1 25 ? -5.859 -6.656 37.438 1 76.06 25 ALA B O 1
ATOM 3365 N N . THR B 1 26 ? -5.965 -6.402 35.281 1 59.41 26 THR B N 1
ATOM 3366 C CA . THR B 1 26 ? -6.855 -5.254 35.406 1 59.41 26 THR B CA 1
ATOM 3367 C C . THR B 1 26 ? -6.344 -4.301 36.5 1 59.41 26 THR B C 1
ATOM 3369 O O . THR B 1 26 ? -7.133 -3.725 37.25 1 59.41 26 THR B O 1
ATOM 3372 N N . ILE B 1 27 ? -5.184 -4.371 36.688 1 51.25 27 ILE B N 1
ATOM 3373 C CA . ILE B 1 27 ? -4.867 -3.41 37.75 1 51.25 27 ILE B CA 1
ATOM 3374 C C . ILE B 1 27 ? -5.555 -2.078 37.469 1 51.25 27 ILE B C 1
ATOM 3376 O O . ILE B 1 27 ? -5.586 -1.63 36.312 1 51.25 27 ILE B O 1
ATOM 3380 N N . GLU B 1 28 ? -6.383 -1.739 38.375 1 53.72 28 GLU B N 1
ATOM 3381 C CA . GLU B 1 28 ? -7.066 -0.45 38.375 1 53.72 28 GLU B CA 1
ATOM 3382 C C . GLU B 1 28 ? -6.25 0.614 37.656 1 53.72 28 GLU B C 1
ATOM 3384 O O . GLU B 1 28 ? -5.219 1.063 38.156 1 53.72 28 GLU B O 1
ATOM 3389 N N . PHE B 1 29 ? -6.293 0.395 36.375 1 59.94 29 PHE B N 1
ATOM 3390 C CA . PHE B 1 29 ? -5.691 1.543 35.719 1 59.94 29 PHE B CA 1
ATOM 3391 C C . PHE B 1 29 ? -6.281 2.846 36.25 1 59.94 29 PHE B C 1
ATOM 3393 O O . PHE B 1 29 ? -7.484 2.932 36.469 1 59.94 29 PHE B O 1
ATOM 3400 N N . HIS B 1 30 ? -5.551 3.57 36.812 1 57.66 30 HIS B N 1
ATOM 3401 C CA . HIS B 1 30 ? -6.012 4.852 37.312 1 57.66 30 HIS B CA 1
ATOM 3402 C C . HIS B 1 30 ? -6.723 5.66 36.25 1 57.66 30 HIS B C 1
ATOM 3404 O O . HIS B 1 30 ? -7.516 6.551 36.531 1 57.66 30 HIS B O 1
ATOM 3410 N N . SER B 1 31 ? -6.41 5.387 34.906 1 63.91 31 SER B N 1
ATOM 3411 C CA . SER B 1 31 ? -7.031 6.172 33.844 1 63.91 31 SER B CA 1
ATOM 3412 C C . SER B 1 31 ? -7.062 5.395 32.531 1 63.91 31 SER B C 1
ATOM 3414 O O . SER B 1 31 ? -6.285 4.457 32.344 1 63.91 31 SER B O 1
ATOM 3416 N N . GLU B 1 32 ? -8.047 5.59 31.812 1 73.38 32 GLU B N 1
ATOM 3417 C CA . GLU B 1 32 ? -8.164 5.078 30.438 1 73.38 32 GLU B CA 1
ATOM 3418 C C . GLU B 1 32 ? -6.895 5.344 29.641 1 73.38 32 GLU B C 1
ATOM 3420 O O . GLU B 1 32 ? -6.496 4.531 28.797 1 73.38 32 GLU B O 1
ATOM 3425 N N . SER B 1 33 ? -6.266 6.328 30.078 1 77.69 33 SER B N 1
ATOM 3426 C CA . SER B 1 33 ? -5.043 6.727 29.391 1 77.69 33 SER B CA 1
ATOM 3427 C C . SER B 1 33 ? -3.895 5.777 29.703 1 77.69 33 SER B C 1
ATOM 3429 O O . SER B 1 33 ? -3.098 5.441 28.828 1 77.69 33 SER B O 1
ATOM 3431 N N . GLU B 1 34 ? -3.898 5.289 30.906 1 79.94 34 GLU B N 1
ATOM 3432 C CA . GLU B 1 34 ? -2.826 4.379 31.297 1 79.94 34 GLU B CA 1
ATOM 3433 C C . GLU B 1 34 ? -2.961 3.031 30.594 1 79.94 34 GLU B C 1
ATOM 3435 O O . GLU B 1 34 ? -1.968 2.459 30.141 1 79.94 34 GLU B O 1
ATOM 3440 N N . GLU B 1 35 ? -4.121 2.602 30.578 1 84.94 35 GLU B N 1
ATOM 3441 C CA . GLU B 1 35 ? -4.371 1.348 29.875 1 84.94 35 GLU B CA 1
ATOM 3442 C C . GLU B 1 35 ? -3.99 1.46 28.406 1 84.94 35 GLU B C 1
ATOM 3444 O O . GLU B 1 35 ? -3.369 0.553 27.844 1 84.94 35 GLU B O 1
ATOM 3449 N N . LEU B 1 36 ? -4.398 2.553 27.844 1 86.38 36 LEU B N 1
ATOM 3450 C CA . LEU B 1 36 ? -4.109 2.799 26.422 1 86.38 36 LEU B CA 1
ATOM 3451 C C . LEU B 1 36 ? -2.605 2.809 26.172 1 86.38 36 LEU B C 1
ATOM 3453 O O . LEU B 1 36 ? -2.133 2.225 25.203 1 86.38 36 LEU B O 1
ATOM 3457 N N . MET B 1 37 ? -1.905 3.344 27.047 1 86.38 37 MET B N 1
ATOM 3458 C CA . MET B 1 37 ? -0.455 3.424 26.891 1 86.38 37 MET B CA 1
ATOM 3459 C C . MET B 1 37 ? 0.185 2.047 27.031 1 86.38 37 MET B C 1
ATOM 3461 O O . MET B 1 37 ? 1.15 1.731 26.344 1 86.38 37 MET B O 1
ATOM 3465 N N . LEU B 1 38 ? -0.329 1.35 27.969 1 88.5 38 LEU B N 1
ATOM 3466 C CA . LEU B 1 38 ? 0.191 0.003 28.188 1 88.5 38 LEU B CA 1
ATOM 3467 C C . LEU B 1 38 ? -0.073 -0.881 26.969 1 88.5 38 LEU B C 1
ATOM 3469 O O . LEU B 1 38 ? 0.808 -1.626 26.531 1 88.5 38 LEU B O 1
ATOM 3473 N N . ARG B 1 39 ? -1.247 -0.773 26.406 1 90.62 39 ARG B N 1
ATOM 3474 C CA . ARG B 1 39 ? -1.597 -1.524 25.219 1 90.62 39 ARG B CA 1
ATOM 3475 C C . ARG B 1 39 ? -0.677 -1.16 24.047 1 90.62 39 ARG B C 1
ATOM 3477 O O . ARG B 1 39 ? -0.204 -2.039 23.328 1 90.62 39 ARG B O 1
ATOM 3484 N N . ARG B 1 40 ? -0.402 0.07 23.906 1 90.5 40 ARG B N 1
ATOM 3485 C CA . ARG B 1 40 ? 0.487 0.536 22.844 1 90.5 40 ARG B CA 1
ATOM 3486 C C . ARG B 1 40 ? 1.908 0.029 23.062 1 90.5 40 ARG B C 1
ATOM 3488 O O . ARG B 1 40 ? 2.592 -0.346 22.109 1 90.5 40 ARG B O 1
ATOM 3495 N N . SER B 1 41 ? 2.279 0.023 24.281 1 90.25 41 SER B N 1
ATOM 3496 C CA . SER B 1 41 ? 3.617 -0.461 24.609 1 90.25 41 SER B CA 1
ATOM 3497 C C . SER B 1 41 ? 3.766 -1.942 24.281 1 90.25 41 SER B C 1
ATOM 3499 O O . SER B 1 41 ? 4.762 -2.354 23.688 1 90.25 41 SER B O 1
ATOM 3501 N N . ILE B 1 42 ? 2.805 -2.744 24.641 1 92.62 42 ILE B N 1
ATOM 3502 C CA . ILE B 1 42 ? 2.811 -4.172 24.359 1 92.62 42 ILE B CA 1
ATOM 3503 C C . ILE B 1 42 ? 2.859 -4.391 22.844 1 92.62 42 ILE B C 1
ATOM 3505 O O . ILE B 1 42 ? 3.674 -5.172 22.344 1 92.62 42 ILE B O 1
ATOM 3509 N N . ALA B 1 43 ? 2.02 -3.654 22.156 1 93.56 43 ALA B N 1
ATOM 3510 C CA . ALA B 1 43 ? 1.954 -3.793 20.703 1 93.56 43 ALA B CA 1
ATOM 3511 C C . ALA B 1 43 ? 3.283 -3.412 20.047 1 93.56 43 ALA B C 1
ATOM 3513 O O . ALA B 1 43 ? 3.766 -4.109 19.156 1 93.56 43 ALA B O 1
ATOM 3514 N N . GLN B 1 44 ? 3.852 -2.367 20.516 1 90.31 44 GLN B N 1
ATOM 3515 C CA . GLN B 1 44 ? 5.109 -1.886 19.953 1 90.31 44 GLN B CA 1
ATOM 3516 C C . GLN B 1 44 ? 6.234 -2.889 20.188 1 90.31 44 GLN B C 1
ATOM 3518 O O . GLN B 1 44 ? 7 -3.193 19.266 1 90.31 44 GLN B O 1
ATOM 3523 N N . THR B 1 45 ? 6.328 -3.346 21.391 1 92.5 45 THR B N 1
ATOM 3524 C CA . THR B 1 45 ? 7.355 -4.328 21.719 1 92.5 45 THR B CA 1
ATOM 3525 C C . THR B 1 45 ? 7.164 -5.602 20.906 1 92.5 45 THR B C 1
ATOM 3527 O O . THR B 1 45 ? 8.133 -6.176 20.391 1 92.5 45 THR B O 1
ATOM 3530 N N . SER B 1 46 ? 5.949 -6.027 20.781 1 94.94 46 SER B N 1
ATOM 3531 C CA . SER B 1 46 ? 5.637 -7.223 20.016 1 94.94 46 SER B CA 1
ATOM 3532 C C . SER B 1 46 ? 6.016 -7.047 18.547 1 94.94 46 SER B C 1
ATOM 3534 O O . SER B 1 46 ? 6.574 -7.957 17.938 1 94.94 46 SER B O 1
ATOM 3536 N N . ARG B 1 47 ? 5.758 -5.902 17.984 1 92.31 47 ARG B N 1
ATOM 3537 C CA . ARG B 1 47 ? 6.121 -5.629 16.594 1 92.31 47 ARG B CA 1
ATOM 3538 C C . ARG B 1 47 ? 7.633 -5.664 16.406 1 92.31 47 ARG B C 1
ATOM 3540 O O . ARG B 1 47 ? 8.125 -6.168 15.391 1 92.31 47 ARG B O 1
ATOM 3547 N N . ARG B 1 48 ? 8.281 -5.109 17.375 1 90.75 48 ARG B N 1
ATOM 3548 C CA . ARG B 1 48 ? 9.742 -5.117 17.297 1 90.75 48 ARG B CA 1
ATOM 3549 C C . ARG B 1 48 ? 10.281 -6.543 17.359 1 90.75 48 ARG B C 1
ATOM 3551 O O . ARG B 1 48 ? 11.188 -6.895 16.594 1 90.75 48 ARG B O 1
ATOM 3558 N N . ILE B 1 49 ? 9.766 -7.371 18.219 1 93.06 49 ILE B N 1
ATOM 3559 C CA . ILE B 1 49 ? 10.172 -8.766 18.328 1 93.06 49 ILE B CA 1
ATOM 3560 C C . ILE B 1 49 ? 9.914 -9.477 17 1 93.06 49 ILE B C 1
ATOM 3562 O O . ILE B 1 49 ? 10.781 -10.195 16.484 1 93.06 49 ILE B O 1
ATOM 3566 N N . ALA B 1 50 ? 8.75 -9.258 16.453 1 93.75 50 ALA B N 1
ATOM 3567 C CA . ALA B 1 50 ? 8.398 -9.891 15.18 1 93.75 50 ALA B CA 1
ATOM 3568 C C . ALA B 1 50 ? 9.383 -9.492 14.086 1 93.75 50 ALA B C 1
ATOM 3570 O O . ALA B 1 50 ? 9.875 -10.344 13.352 1 93.75 50 ALA B O 1
ATOM 3571 N N . PHE B 1 51 ? 9.695 -8.242 14.047 1 91.38 51 PHE B N 1
ATOM 3572 C CA . PHE B 1 51 ? 10.586 -7.719 13.023 1 91.38 51 PHE B CA 1
ATOM 3573 C C . PHE B 1 51 ? 11.984 -8.305 13.172 1 91.38 51 PHE B C 1
ATOM 3575 O O . PHE B 1 51 ? 12.594 -8.727 12.188 1 91.38 51 PHE B O 1
ATOM 3582 N N . GLU B 1 52 ? 12.445 -8.344 14.367 1 89.81 52 GLU B N 1
ATOM 3583 C CA . GLU B 1 52 ? 13.82 -8.75 14.633 1 89.81 52 GLU B CA 1
ATOM 3584 C C . GLU B 1 52 ? 13.984 -10.266 14.492 1 89.81 52 GLU B C 1
ATOM 3586 O O . GLU B 1 52 ? 15.102 -10.758 14.289 1 89.81 52 GLU B O 1
ATOM 3591 N N . THR B 1 53 ? 12.938 -10.961 14.547 1 91.56 53 THR B N 1
ATOM 3592 C CA . THR B 1 53 ? 13.055 -12.414 14.539 1 91.56 53 THR B CA 1
ATOM 3593 C C . THR B 1 53 ? 12.656 -12.984 13.172 1 91.56 53 THR B C 1
ATOM 3595 O O . THR B 1 53 ? 13.156 -14.031 12.758 1 91.56 53 THR B O 1
ATOM 3598 N N . ALA B 1 54 ? 11.781 -12.328 12.453 1 92.5 54 ALA B N 1
ATOM 3599 C CA . ALA B 1 54 ? 11.312 -12.82 11.156 1 92.5 54 ALA B CA 1
ATOM 3600 C C . ALA B 1 54 ? 12.469 -12.922 10.164 1 92.5 54 ALA B C 1
ATOM 3602 O O . ALA B 1 54 ? 13.32 -12.039 10.102 1 92.5 54 ALA B O 1
ATOM 3603 N N . PRO B 1 55 ? 12.492 -14.023 9.406 1 91.25 55 PRO B N 1
ATOM 3604 C CA . PRO B 1 55 ? 13.414 -13.992 8.266 1 91.25 55 PRO B CA 1
ATOM 3605 C C . PRO B 1 55 ? 13.227 -12.758 7.387 1 91.25 55 PRO B C 1
ATOM 3607 O O . PRO B 1 55 ? 12.094 -12.32 7.16 1 91.25 55 PRO B O 1
ATOM 3610 N N . PRO B 1 56 ? 14.344 -12.195 6.945 1 92.12 56 PRO B N 1
ATOM 3611 C CA . PRO B 1 56 ? 14.273 -10.938 6.195 1 92.12 56 PRO B CA 1
ATOM 3612 C C . PRO B 1 56 ? 13.281 -10.992 5.035 1 92.12 56 PRO B C 1
ATOM 3614 O O . PRO B 1 56 ? 12.531 -10.039 4.812 1 92.12 56 PRO B O 1
ATOM 3617 N N . ILE B 1 57 ? 13.195 -12.086 4.344 1 90.81 57 ILE B N 1
ATOM 3618 C CA . ILE B 1 57 ? 12.312 -12.195 3.188 1 90.81 57 ILE B CA 1
ATOM 3619 C C . ILE B 1 57 ? 10.852 -12.125 3.639 1 90.81 57 ILE B C 1
ATOM 3621 O O . ILE B 1 57 ? 10 -11.594 2.922 1 90.81 57 ILE B O 1
ATOM 3625 N N . ASP B 1 58 ? 10.555 -12.641 4.84 1 92.12 58 ASP B N 1
ATOM 3626 C CA . ASP B 1 58 ? 9.188 -12.609 5.359 1 92.12 58 ASP B CA 1
ATOM 3627 C C . ASP B 1 58 ? 8.758 -11.172 5.66 1 92.12 58 ASP B C 1
ATOM 3629 O O . ASP B 1 58 ? 7.574 -10.844 5.547 1 92.12 58 ASP B O 1
ATOM 3633 N N . VAL B 1 59 ? 9.727 -10.328 6.02 1 93.19 59 VAL B N 1
ATOM 3634 C CA . VAL B 1 59 ? 9.445 -8.922 6.254 1 93.19 59 VAL B CA 1
ATOM 3635 C C . VAL B 1 59 ? 9.047 -8.242 4.945 1 93.19 59 VAL B C 1
ATOM 3637 O O . VAL B 1 59 ? 8.07 -7.492 4.898 1 93.19 59 VAL B O 1
ATOM 3640 N N . VAL B 1 60 ? 9.758 -8.562 3.908 1 94.06 60 VAL B N 1
ATOM 3641 C CA . VAL B 1 60 ? 9.469 -8.008 2.588 1 94.06 60 VAL B CA 1
ATOM 3642 C C . VAL B 1 60 ? 8.086 -8.469 2.133 1 94.06 60 VAL B C 1
ATOM 3644 O O . VAL B 1 60 ? 7.273 -7.66 1.679 1 94.06 60 VAL B O 1
ATOM 3647 N N . LYS B 1 61 ? 7.762 -9.711 2.352 1 92.94 61 LYS B N 1
ATOM 3648 C CA . LYS B 1 61 ? 6.496 -10.289 1.908 1 92.94 61 LYS B CA 1
ATOM 3649 C C . LYS B 1 61 ? 5.324 -9.719 2.705 1 92.94 61 LYS B C 1
ATOM 3651 O O . LYS B 1 61 ? 4.219 -9.586 2.18 1 92.94 61 LYS B O 1
ATOM 3656 N N . SER B 1 62 ? 5.602 -9.398 3.939 1 94 62 SER B N 1
ATOM 3657 C CA . SER B 1 62 ? 4.539 -8.852 4.777 1 94 62 SER B CA 1
ATOM 3658 C C . SER B 1 62 ? 4.02 -7.527 4.219 1 94 62 SER B C 1
ATOM 3660 O O . SER B 1 62 ? 2.838 -7.211 4.359 1 94 62 SER B O 1
ATOM 3662 N N . ASP B 1 63 ? 4.875 -6.758 3.525 1 96.62 63 ASP B N 1
ATOM 3663 C CA . ASP B 1 63 ? 4.441 -5.52 2.881 1 96.62 63 ASP B CA 1
ATOM 3664 C C . ASP B 1 63 ? 3.414 -5.801 1.788 1 96.62 63 ASP B C 1
ATOM 3666 O O . ASP B 1 63 ? 2.459 -5.043 1.616 1 96.62 63 ASP B O 1
ATOM 3670 N N . TRP B 1 64 ? 3.633 -6.914 1.137 1 96.5 64 TRP B N 1
ATOM 3671 C CA . TRP B 1 64 ? 2.744 -7.266 0.035 1 96.5 64 TRP B CA 1
ATOM 3672 C C . TRP B 1 64 ? 1.356 -7.637 0.551 1 96.5 64 TRP B C 1
ATOM 3674 O O . TRP B 1 64 ? 0.347 -7.328 -0.087 1 96.5 64 TRP B O 1
ATOM 3684 N N . VAL B 1 65 ? 1.356 -8.273 1.683 1 96.25 65 VAL B N 1
ATOM 3685 C CA . VAL B 1 65 ? 0.089 -8.633 2.311 1 96.25 65 VAL B CA 1
ATOM 3686 C C . VAL B 1 65 ? -0.691 -7.367 2.66 1 96.25 65 VAL B C 1
ATOM 3688 O O . VAL B 1 65 ? -1.893 -7.277 2.398 1 96.25 65 VAL B O 1
ATOM 3691 N N . VAL B 1 66 ? -0.017 -6.395 3.158 1 97.12 66 VAL B N 1
ATOM 3692 C CA . VAL B 1 66 ? -0.676 -5.16 3.58 1 97.12 66 VAL B CA 1
ATOM 3693 C C . VAL B 1 66 ? -1.207 -4.414 2.359 1 97.12 66 VAL B C 1
ATOM 3695 O O . VAL B 1 66 ? -2.289 -3.824 2.406 1 97.12 66 VAL B O 1
ATOM 3698 N N . LEU B 1 67 ? -0.474 -4.418 1.25 1 97.94 67 LEU B N 1
ATOM 3699 C CA . LEU B 1 67 ? -0.954 -3.793 0.023 1 97.94 67 LEU B CA 1
ATOM 3700 C C . LEU B 1 67 ? -2.305 -4.367 -0.388 1 97.94 67 LEU B C 1
ATOM 3702 O O . LEU B 1 67 ? -3.234 -3.619 -0.699 1 97.94 67 LEU B O 1
ATOM 3706 N N . ALA B 1 68 ? -2.375 -5.684 -0.327 1 98 68 ALA B N 1
ATOM 3707 C CA . ALA B 1 68 ? -3.619 -6.348 -0.708 1 98 68 ALA B CA 1
ATOM 3708 C C . ALA B 1 68 ? -4.719 -6.082 0.316 1 98 68 ALA B C 1
ATOM 3710 O O . ALA B 1 68 ? -5.891 -5.941 -0.043 1 98 68 ALA B O 1
ATOM 3711 N N . ASP B 1 69 ? -4.332 -6.066 1.542 1 97.81 69 ASP B N 1
ATOM 3712 C CA . ASP B 1 69 ? -5.258 -5.754 2.625 1 97.81 69 ASP B CA 1
ATOM 3713 C C . ASP B 1 69 ? -5.887 -4.375 2.428 1 97.81 69 ASP B C 1
ATOM 3715 O O . ASP B 1 69 ? -7.109 -4.227 2.49 1 97.81 69 ASP B O 1
ATOM 3719 N N . VAL B 1 70 ? -5.086 -3.391 2.105 1 98.31 70 VAL B N 1
ATOM 3720 C CA . VAL B 1 70 ? -5.547 -2.029 1.856 1 98.31 70 VAL B CA 1
ATOM 3721 C C . VAL B 1 70 ? -6.488 -2.01 0.655 1 98.31 70 VAL B C 1
ATOM 3723 O O . VAL B 1 70 ? -7.523 -1.345 0.681 1 98.31 70 VAL B O 1
ATOM 3726 N N . ALA B 1 71 ? -6.125 -2.736 -0.347 1 98.25 71 ALA B N 1
ATOM 3727 C CA . ALA B 1 71 ? -6.973 -2.807 -1.535 1 98.25 71 ALA B CA 1
ATOM 3728 C C . ALA B 1 71 ? -8.352 -3.367 -1.195 1 98.25 71 ALA B C 1
ATOM 3730 O O . ALA B 1 71 ? -9.367 -2.83 -1.632 1 98.25 71 ALA B O 1
ATOM 3731 N N . ALA B 1 72 ? -8.367 -4.398 -0.393 1 98.5 72 ALA B N 1
ATOM 3732 C CA . ALA B 1 72 ? -9.602 -5.098 -0.061 1 98.5 72 ALA B CA 1
ATOM 3733 C C . ALA B 1 72 ? -10.516 -4.227 0.797 1 98.5 72 ALA B C 1
ATOM 3735 O O . ALA B 1 72 ? -11.695 -4.059 0.488 1 98.5 72 ALA B O 1
ATOM 3736 N N . TRP B 1 73 ? -9.977 -3.664 1.897 1 98.44 73 TRP B N 1
ATOM 3737 C CA . TRP B 1 73 ? -10.875 -2.867 2.725 1 98.44 73 TRP B CA 1
ATOM 3738 C C . TRP B 1 73 ? -11.258 -1.569 2.02 1 98.44 73 TRP B C 1
ATOM 3740 O O . TRP B 1 73 ? -12.352 -1.045 2.225 1 98.44 73 TRP B O 1
ATOM 3750 N N . ASN B 1 74 ? -10.383 -1 1.137 1 98.12 74 ASN B N 1
ATOM 3751 C CA . ASN B 1 74 ? -10.719 0.215 0.405 1 98.12 74 ASN B CA 1
ATOM 3752 C C . ASN B 1 74 ? -11.906 -0.009 -0.533 1 98.12 74 ASN B C 1
ATOM 3754 O O . ASN B 1 74 ? -12.812 0.825 -0.608 1 98.12 74 ASN B O 1
ATOM 3758 N N . ILE B 1 75 ? -11.914 -1.116 -1.255 1 98.12 75 ILE B N 1
ATOM 3759 C CA . ILE B 1 75 ? -13.008 -1.373 -2.186 1 98.12 75 ILE B CA 1
ATOM 3760 C C . ILE B 1 75 ? -14.281 -1.697 -1.408 1 98.12 75 ILE B C 1
ATOM 3762 O O . ILE B 1 75 ? -15.375 -1.315 -1.817 1 98.12 75 ILE B O 1
ATOM 3766 N N . PHE B 1 76 ? -14.164 -2.461 -0.249 1 98.69 76 PHE B N 1
ATOM 3767 C CA . PHE B 1 76 ? -15.312 -2.717 0.617 1 98.69 76 PHE B CA 1
ATOM 3768 C C . PHE B 1 76 ? -15.883 -1.41 1.154 1 98.69 76 PHE B C 1
ATOM 3770 O O . PHE B 1 76 ? -17.109 -1.258 1.259 1 98.69 76 PHE B O 1
ATOM 3777 N N . MET B 1 77 ? -15.039 -0.468 1.485 1 97.69 77 MET B N 1
ATOM 3778 C CA . MET B 1 77 ? -15.492 0.848 1.931 1 97.69 77 MET B CA 1
ATOM 3779 C C . MET B 1 77 ? -16.203 1.591 0.803 1 97.69 77 MET B C 1
ATOM 3781 O O . MET B 1 77 ? -17.281 2.154 1.006 1 97.69 77 MET B O 1
ATOM 3785 N N . ASP B 1 78 ? -15.578 1.579 -0.356 1 96.62 78 ASP B N 1
ATOM 3786 C CA . ASP B 1 78 ? -16.141 2.25 -1.525 1 96.62 78 ASP B CA 1
ATOM 3787 C C . ASP B 1 78 ? -17.531 1.724 -1.845 1 96.62 78 ASP B C 1
ATOM 3789 O O . ASP B 1 78 ? -18.422 2.494 -2.213 1 96.62 78 ASP B O 1
ATOM 3793 N N . TRP B 1 79 ? -17.719 0.42 -1.642 1 98.06 79 TRP B N 1
ATOM 3794 C CA . TRP B 1 79 ? -19 -0.23 -1.919 1 98.06 79 TRP B CA 1
ATOM 3795 C C . TRP B 1 79 ? -19.922 -0.145 -0.712 1 98.06 79 TRP B C 1
ATOM 3797 O O . TRP B 1 79 ? -21.062 -0.628 -0.758 1 98.06 79 TRP B O 1
ATOM 3807 N N . LYS B 1 80 ? -19.469 0.372 0.439 1 97.69 80 LYS B N 1
ATOM 3808 C CA . LYS B 1 80 ? -20.172 0.441 1.71 1 97.69 80 LYS B CA 1
ATOM 3809 C C . LYS B 1 80 ? -20.516 -0.955 2.225 1 97.69 80 LYS B C 1
ATOM 3811 O O . LYS B 1 80 ? -21.594 -1.161 2.811 1 97.69 80 LYS B O 1
ATOM 3816 N N . ALA B 1 81 ? -19.672 -1.878 1.909 1 98.75 81 ALA B N 1
ATOM 3817 C CA . ALA B 1 81 ? -19.875 -3.26 2.334 1 98.75 81 ALA B CA 1
ATOM 3818 C C . ALA B 1 81 ? -19.859 -3.373 3.855 1 98.75 81 ALA B C 1
ATOM 3820 O O . ALA B 1 81 ? -20.672 -4.102 4.438 1 98.75 81 ALA B O 1
ATOM 3821 N N . PHE B 1 82 ? -18.969 -2.656 4.535 1 98.69 82 PHE B N 1
ATOM 3822 C CA . PHE B 1 82 ? -18.859 -2.732 5.988 1 98.69 82 PHE B CA 1
ATOM 3823 C C . PHE B 1 82 ? -20.141 -2.264 6.66 1 98.69 82 PHE B C 1
ATOM 3825 O O . PHE B 1 82 ? -20.484 -2.727 7.75 1 98.69 82 PHE B O 1
ATOM 3832 N N . ASP B 1 83 ? -20.922 -1.365 6.023 1 98.44 83 ASP B N 1
ATOM 3833 C CA . ASP B 1 83 ? -22.172 -0.848 6.57 1 98.44 83 ASP B CA 1
ATOM 3834 C C . ASP B 1 83 ? -23.234 -1.938 6.621 1 98.44 83 ASP B C 1
ATOM 3836 O O . ASP B 1 83 ? -24.156 -1.879 7.445 1 98.44 83 ASP B O 1
ATOM 3840 N N . HIS B 1 84 ? -23.094 -2.885 5.766 1 98.62 84 HIS B N 1
ATOM 3841 C CA . HIS B 1 84 ? -24.109 -3.926 5.652 1 98.62 84 HIS B CA 1
ATOM 3842 C C . HIS B 1 84 ? -23.812 -5.094 6.586 1 98.62 84 HIS B C 1
ATOM 3844 O O . HIS B 1 84 ? -24.656 -5.969 6.789 1 98.62 84 HIS B O 1
ATOM 3850 N N . ILE B 1 85 ? -22.594 -5.164 7.105 1 98.56 85 ILE B N 1
ATOM 3851 C CA . ILE B 1 85 ? -22.266 -6.184 8.102 1 98.56 85 ILE B CA 1
ATOM 3852 C C . ILE B 1 85 ? -22.844 -5.785 9.453 1 98.56 85 ILE B C 1
ATOM 3854 O O . ILE B 1 85 ? -22.625 -4.668 9.93 1 98.56 85 ILE B O 1
ATOM 3858 N N . PRO B 1 86 ? -23.625 -6.578 10.055 1 97.25 86 PRO B N 1
ATOM 3859 C CA . PRO B 1 86 ? -24.203 -6.219 11.352 1 97.25 86 PRO B CA 1
ATOM 3860 C C . PRO B 1 86 ? -23.156 -6.094 12.453 1 97.25 86 PRO B C 1
ATOM 3862 O O . PRO B 1 86 ? -22.078 -6.676 12.344 1 97.25 86 PRO B O 1
ATOM 3865 N N . PHE B 1 87 ? -23.484 -5.371 13.469 1 93.12 87 PHE B N 1
ATOM 3866 C CA . PHE B 1 87 ? -22.578 -5.246 14.609 1 93.12 87 PHE B CA 1
ATOM 3867 C C . PHE B 1 87 ? -22.438 -6.578 15.328 1 93.12 87 PHE B C 1
ATOM 3869 O O . PHE B 1 87 ? -23.359 -7.391 15.344 1 93.12 87 PHE B O 1
ATOM 3876 N N . PRO B 1 88 ? -21.25 -6.75 15.883 1 84 88 PRO B N 1
ATOM 3877 C CA . PRO B 1 88 ? -21.062 -7.984 16.656 1 84 88 PRO B CA 1
ATOM 3878 C C . PRO B 1 88 ? -22.125 -8.18 17.719 1 84 88 PRO B C 1
ATOM 3880 O O . PRO B 1 88 ? -22.594 -7.199 18.312 1 84 88 PRO B O 1
ATOM 3883 N N . PRO B 1 89 ? -22.625 -9.344 17.906 1 86.19 89 PRO B N 1
ATOM 3884 C CA . PRO B 1 89 ? -22.031 -10.617 17.5 1 86.19 89 PRO B CA 1
ATOM 3885 C C . PRO B 1 89 ? -22.672 -11.18 16.234 1 86.19 89 PRO B C 1
ATOM 3887 O O . PRO B 1 89 ? -22.391 -12.328 15.852 1 86.19 89 PRO B O 1
ATOM 3890 N N . ASP B 1 90 ? -23.484 -10.367 15.578 1 94.12 90 ASP B N 1
ATOM 3891 C CA . ASP B 1 90 ? -24.203 -10.875 14.414 1 94.12 90 ASP B CA 1
ATOM 3892 C C . ASP B 1 90 ? -23.281 -10.945 13.195 1 94.12 90 ASP B C 1
ATOM 3894 O O . ASP B 1 90 ? -22.219 -10.336 13.18 1 94.12 90 ASP B O 1
ATOM 3898 N N . SER B 1 91 ? -23.656 -11.812 12.242 1 97.5 91 SER B N 1
ATOM 3899 C CA . SER B 1 91 ? -22.875 -12.078 11.047 1 97.5 91 SER B CA 1
ATOM 3900 C C . SER B 1 91 ? -23.734 -12.023 9.789 1 97.5 91 SER B C 1
ATOM 3902 O O . SER B 1 91 ? -24.969 -11.922 9.883 1 97.5 91 SER B O 1
ATOM 3904 N N . ILE B 1 92 ? -23.156 -11.969 8.703 1 98.5 92 ILE B N 1
ATOM 3905 C CA . ILE B 1 92 ? -23.828 -11.969 7.41 1 98.5 92 ILE B CA 1
ATOM 3906 C C . ILE B 1 92 ? -23.172 -12.984 6.48 1 98.5 92 ILE B C 1
ATOM 3908 O O . ILE B 1 92 ? -21.969 -13.234 6.578 1 98.5 92 ILE B O 1
ATOM 3912 N N . SER B 1 93 ? -23.938 -13.562 5.613 1 98.5 93 SER B N 1
ATOM 3913 C CA . SER B 1 93 ? -23.344 -14.469 4.629 1 98.5 93 SER B CA 1
ATOM 3914 C C . SER B 1 93 ? -22.656 -13.695 3.508 1 98.5 93 SER B C 1
ATOM 3916 O O . SER B 1 93 ? -23.062 -12.578 3.178 1 98.5 93 SER B O 1
ATOM 3918 N N . ILE B 1 94 ? -21.719 -14.281 2.916 1 98.31 94 ILE B N 1
ATOM 3919 C CA . ILE B 1 94 ? -21.031 -13.68 1.774 1 98.31 94 ILE B CA 1
ATOM 3920 C C . ILE B 1 94 ? -22.031 -13.438 0.646 1 98.31 94 ILE B C 1
ATOM 3922 O O . ILE B 1 94 ? -22 -12.406 -0.021 1 98.31 94 ILE B O 1
ATOM 3926 N N . ARG B 1 95 ? -22.922 -14.375 0.466 1 98.44 95 ARG B N 1
ATOM 3927 C CA . ARG B 1 95 ? -23.953 -14.242 -0.545 1 98.44 95 ARG B CA 1
ATOM 3928 C C . ARG B 1 95 ? -24.828 -13.023 -0.283 1 98.44 95 ARG B C 1
ATOM 3930 O O . ARG B 1 95 ? -25.062 -12.211 -1.186 1 98.44 95 ARG B O 1
ATOM 3937 N N . ASP B 1 96 ? -25.281 -12.867 0.938 1 98.75 96 ASP B N 1
ATOM 3938 C CA . ASP B 1 96 ? -26.141 -11.742 1.288 1 98.75 96 ASP B CA 1
ATOM 3939 C C . ASP B 1 96 ? -25.375 -10.414 1.184 1 98.75 96 ASP B C 1
ATOM 3941 O O . ASP B 1 96 ? -25.953 -9.398 0.778 1 98.75 96 ASP B O 1
ATOM 3945 N N . LEU B 1 97 ? -24.141 -10.445 1.563 1 98.81 97 LEU B N 1
ATOM 3946 C CA . LEU B 1 97 ? -23.328 -9.242 1.439 1 98.81 97 LEU B CA 1
ATOM 3947 C C . LEU B 1 97 ? -23.156 -8.844 -0.024 1 98.81 97 LEU B C 1
ATOM 3949 O O . LEU B 1 97 ? -23.281 -7.664 -0.37 1 98.81 97 LEU B O 1
ATOM 3953 N N . ALA B 1 98 ? -22.875 -9.836 -0.879 1 98.88 98 ALA B N 1
ATOM 3954 C CA . ALA B 1 98 ? -22.734 -9.594 -2.312 1 98.88 98 ALA B CA 1
ATOM 3955 C C . ALA B 1 98 ? -24 -8.977 -2.889 1 98.88 98 ALA B C 1
ATOM 3957 O O . ALA B 1 98 ? -23.938 -8.023 -3.674 1 98.88 98 ALA B O 1
ATOM 3958 N N . LEU B 1 99 ? -25.125 -9.469 -2.473 1 98.75 99 LEU B N 1
ATOM 3959 C CA . LEU B 1 99 ? -26.406 -8.945 -2.918 1 98.75 99 LEU B CA 1
ATOM 3960 C C . LEU B 1 99 ? -26.594 -7.508 -2.441 1 98.75 99 LEU B C 1
ATOM 3962 O O . LEU B 1 99 ? -27.047 -6.652 -3.203 1 98.75 99 LEU B O 1
ATOM 3966 N N . ALA B 1 100 ? -26.281 -7.297 -1.207 1 98.69 100 ALA B N 1
ATOM 3967 C CA . ALA B 1 100 ? -26.484 -5.984 -0.604 1 98.69 100 ALA B CA 1
ATOM 3968 C C . ALA B 1 100 ? -25.672 -4.914 -1.343 1 98.69 100 ALA B C 1
ATOM 3970 O O . ALA B 1 100 ? -26.109 -3.766 -1.452 1 98.69 100 ALA B O 1
ATOM 3971 N N . VAL B 1 101 ? -24.516 -5.289 -1.847 1 98.56 101 VAL B N 1
ATOM 3972 C CA . VAL B 1 101 ? -23.672 -4.289 -2.479 1 98.56 101 VAL B CA 1
ATOM 3973 C C . VAL B 1 101 ? -23.75 -4.43 -3.998 1 98.56 101 VAL B C 1
ATOM 3975 O O . VAL B 1 101 ? -22.984 -3.789 -4.727 1 98.56 101 VAL B O 1
ATOM 3978 N N . ASN B 1 102 ? -24.594 -5.285 -4.496 1 98.5 102 ASN B N 1
ATOM 3979 C CA . ASN B 1 102 ? -24.781 -5.52 -5.922 1 98.5 102 ASN B CA 1
ATOM 3980 C C . ASN B 1 102 ? -23.469 -5.883 -6.617 1 98.5 102 ASN B C 1
ATOM 3982 O O . ASN B 1 102 ? -23.078 -5.227 -7.582 1 98.5 102 ASN B O 1
ATOM 3986 N N . ALA B 1 103 ? -22.812 -6.844 -6.125 1 98.75 103 ALA B N 1
ATOM 3987 C CA . ALA B 1 103 ? -21.547 -7.332 -6.66 1 98.75 103 ALA B CA 1
ATOM 3988 C C . ALA B 1 103 ? -21.578 -8.844 -6.852 1 98.75 103 ALA B C 1
ATOM 3990 O O . ALA B 1 103 ? -22.375 -9.539 -6.223 1 98.75 103 ALA B O 1
ATOM 3991 N N . GLN B 1 104 ? -20.766 -9.305 -7.766 1 98.62 104 GLN B N 1
ATOM 3992 C CA . GLN B 1 104 ? -20.625 -10.742 -7.988 1 98.62 104 GLN B CA 1
ATOM 3993 C C . GLN B 1 104 ? -20.172 -11.461 -6.723 1 98.62 104 GLN B C 1
ATOM 3995 O O . GLN B 1 104 ? -19.219 -11.031 -6.074 1 98.62 104 GLN B O 1
ATOM 4000 N N . GLU B 1 105 ? -20.859 -12.5 -6.355 1 98.31 105 GLU B N 1
ATOM 4001 C CA . GLU B 1 105 ? -20.594 -13.211 -5.109 1 98.31 105 GLU B CA 1
ATOM 4002 C C . GLU B 1 105 ? -19.156 -13.727 -5.055 1 98.31 105 GLU B C 1
ATOM 4004 O O . GLU B 1 105 ? -18.5 -13.641 -4.016 1 98.31 105 GLU B O 1
ATOM 4009 N N . SER B 1 106 ? -18.625 -14.242 -6.164 1 97.06 106 SER B N 1
ATOM 4010 C CA . SER B 1 106 ? -17.281 -14.797 -6.18 1 97.06 106 SER B CA 1
ATOM 4011 C C . SER B 1 106 ? -16.234 -13.711 -5.91 1 97.06 106 SER B C 1
ATOM 4013 O O . SER B 1 106 ? -15.25 -13.953 -5.215 1 97.06 106 SER B O 1
ATOM 4015 N N . LEU B 1 107 ? -16.469 -12.555 -6.48 1 98.25 107 LEU B N 1
ATOM 4016 C CA . LEU B 1 107 ? -15.562 -11.43 -6.238 1 98.25 107 LEU B CA 1
ATOM 4017 C C . LEU B 1 107 ? -15.586 -11.031 -4.77 1 98.25 107 LEU B C 1
ATOM 4019 O O . LEU B 1 107 ? -14.531 -10.875 -4.148 1 98.25 107 LEU B O 1
ATOM 4023 N N . VAL B 1 108 ? -16.797 -10.859 -4.16 1 98.69 108 VAL B N 1
ATOM 4024 C CA . VAL B 1 108 ? -16.938 -10.492 -2.756 1 98.69 108 VAL B CA 1
ATOM 4025 C C . VAL B 1 108 ? -16.281 -11.555 -1.873 1 98.69 108 VAL B C 1
ATOM 4027 O O . VAL B 1 108 ? -15.633 -11.227 -0.876 1 98.69 108 VAL B O 1
ATOM 4030 N N . SER B 1 109 ? -16.438 -12.75 -2.26 1 97.44 109 SER B N 1
ATOM 4031 C CA . SER B 1 109 ? -15.836 -13.852 -1.518 1 97.44 109 SER B CA 1
ATOM 4032 C C . SER B 1 109 ? -14.312 -13.742 -1.483 1 97.44 109 SER B C 1
ATOM 4034 O O . SER B 1 109 ? -13.695 -13.938 -0.437 1 97.44 109 SER B O 1
ATOM 4036 N N . ARG B 1 110 ? -13.672 -13.469 -2.584 1 97.44 110 ARG B N 1
ATOM 4037 C CA . ARG B 1 110 ? -12.227 -13.336 -2.664 1 97.44 110 ARG B CA 1
ATOM 4038 C C . ARG B 1 110 ? -11.727 -12.188 -1.796 1 97.44 110 ARG B C 1
ATOM 4040 O O . ARG B 1 110 ? -10.75 -12.328 -1.065 1 97.44 110 ARG B O 1
ATOM 4047 N N . LEU B 1 111 ? -12.422 -11.078 -1.852 1 98.25 111 LEU B N 1
ATOM 4048 C CA . LEU B 1 111 ? -12.055 -9.906 -1.062 1 98.25 111 LEU B CA 1
ATOM 4049 C C . LEU B 1 111 ? -12.25 -10.172 0.427 1 98.25 111 LEU B C 1
ATOM 4051 O O . LEU B 1 111 ? -11.352 -9.906 1.231 1 98.25 111 LEU B O 1
ATOM 4055 N N . ALA B 1 112 ? -13.391 -10.758 0.785 1 98 112 ALA B N 1
ATOM 4056 C CA . ALA B 1 112 ? -13.703 -11.07 2.176 1 98 112 ALA B CA 1
ATOM 4057 C C . ALA B 1 112 ? -12.719 -12.078 2.752 1 98 112 ALA B C 1
ATOM 4059 O O . ALA B 1 112 ? -12.328 -11.984 3.918 1 98 112 ALA B O 1
ATOM 4060 N N . SER B 1 113 ? -12.352 -12.984 1.922 1 96.5 113 SER B N 1
ATOM 4061 C CA . SER B 1 113 ? -11.445 -14.031 2.373 1 96.5 113 SER B CA 1
ATOM 4062 C C . SER B 1 113 ? -10.094 -13.461 2.775 1 96.5 113 SER B C 1
ATOM 4064 O O . SER B 1 113 ? -9.461 -13.945 3.715 1 96.5 113 SER B O 1
ATOM 4066 N N . LEU B 1 114 ? -9.594 -12.508 2.031 1 97.5 114 LEU B N 1
ATOM 4067 C CA . LEU B 1 114 ? -8.352 -11.844 2.43 1 97.5 114 LEU B CA 1
ATOM 4068 C C . LEU B 1 114 ? -8.523 -11.125 3.766 1 97.5 114 LEU B C 1
ATOM 4070 O O . LEU B 1 114 ? -7.672 -11.25 4.652 1 97.5 114 LEU B O 1
ATOM 4074 N N . LEU B 1 115 ? -9.633 -10.398 3.963 1 98 115 LEU B N 1
ATOM 4075 C CA . LEU B 1 115 ? -9.883 -9.648 5.188 1 98 115 LEU B CA 1
ATOM 4076 C C . LEU B 1 115 ? -10.039 -10.586 6.379 1 98 115 LEU B C 1
ATOM 4078 O O . LEU B 1 115 ? -9.656 -10.242 7.5 1 98 115 LEU B O 1
ATOM 4082 N N . LEU B 1 116 ? -10.609 -11.758 6.109 1 96.62 116 LEU B N 1
ATOM 4083 C CA . LEU B 1 116 ? -10.695 -12.797 7.133 1 96.62 116 LEU B CA 1
ATOM 4084 C C . LEU B 1 116 ? -9.312 -13.336 7.48 1 96.62 116 LEU B C 1
ATOM 4086 O O . LEU B 1 116 ? -8.977 -13.492 8.656 1 96.62 116 LEU B O 1
ATOM 4090 N N . ALA B 1 117 ? -8.5 -13.547 6.449 1 94.88 117 ALA B N 1
ATOM 4091 C CA . ALA B 1 117 ? -7.18 -14.141 6.637 1 94.88 117 ALA B CA 1
ATOM 4092 C C . ALA B 1 117 ? -6.273 -13.219 7.441 1 94.88 117 ALA B C 1
ATOM 4094 O O . ALA B 1 117 ? -5.422 -13.68 8.203 1 94.88 117 ALA B O 1
ATOM 4095 N N . VAL B 1 118 ? -6.418 -11.914 7.34 1 94.88 118 VAL B N 1
ATOM 4096 C CA . VAL B 1 118 ? -5.531 -10.984 8.031 1 94.88 118 VAL B CA 1
ATOM 4097 C C . VAL B 1 118 ? -6.176 -10.531 9.336 1 94.88 118 VAL B C 1
ATOM 4099 O O . VAL B 1 118 ? -5.621 -9.688 10.055 1 94.88 118 VAL B O 1
ATOM 4102 N N . GLY B 1 119 ? -7.41 -10.953 9.594 1 94.12 119 GLY B N 1
ATOM 4103 C CA . GLY B 1 119 ? -8.039 -10.75 10.891 1 94.12 119 GLY B CA 1
ATOM 4104 C C . GLY B 1 119 ? -8.859 -9.477 10.961 1 94.12 119 GLY B C 1
ATOM 4105 O O . GLY B 1 119 ? -9.328 -9.094 12.031 1 94.12 119 GLY B O 1
ATOM 4106 N N . LYS B 1 120 ? -9.102 -8.781 9.906 1 96.62 120 LYS B N 1
ATOM 4107 C CA . LYS B 1 120 ? -9.898 -7.559 9.922 1 96.62 120 LYS B CA 1
ATOM 4108 C C . LYS B 1 120 ? -11.391 -7.871 9.898 1 96.62 120 LYS B C 1
ATOM 4110 O O . LYS B 1 120 ? -12.211 -7.027 10.258 1 96.62 120 LYS B O 1
ATOM 4115 N N . LEU B 1 121 ? -11.719 -8.992 9.398 1 97.25 121 LEU B N 1
ATOM 4116 C CA . LEU B 1 121 ? -13.023 -9.609 9.617 1 97.25 121 LEU B CA 1
ATOM 4117 C C . LEU B 1 121 ? -12.883 -10.922 10.383 1 97.25 121 LEU B C 1
ATOM 4119 O O . LEU B 1 121 ? -11.789 -11.492 10.461 1 97.25 121 LEU B O 1
ATOM 4123 N N . VAL B 1 122 ? -13.984 -11.375 10.992 1 95.69 122 VAL B N 1
ATOM 4124 C CA . VAL B 1 122 ? -13.953 -12.648 11.711 1 95.69 122 VAL B CA 1
ATOM 4125 C C . VAL B 1 122 ? -15.023 -13.578 11.156 1 95.69 122 VAL B C 1
ATOM 4127 O O . VAL B 1 122 ? -16.078 -13.125 10.703 1 95.69 122 VAL B O 1
ATOM 4130 N N . PRO B 1 123 ? -14.711 -14.867 11.148 1 95 123 PRO B N 1
ATOM 4131 C CA . PRO B 1 123 ? -15.719 -15.812 10.664 1 95 123 PRO B CA 1
ATOM 4132 C C . PRO B 1 123 ? -16.969 -15.828 11.539 1 95 123 PRO B C 1
ATOM 4134 O O . PRO B 1 123 ? -16.891 -15.711 12.758 1 95 123 PRO B O 1
ATOM 4137 N N . GLY B 1 124 ? -18.141 -15.938 10.875 1 94.81 124 GLY B N 1
ATOM 4138 C CA . GLY B 1 124 ? -19.375 -16.172 11.602 1 94.81 124 GLY B CA 1
ATOM 4139 C C . GLY B 1 124 ? -19.531 -17.609 12.062 1 94.81 124 GLY B C 1
ATOM 4140 O O . GLY B 1 124 ? -18.625 -18.438 11.859 1 94.81 124 GLY B O 1
ATOM 4141 N N . PRO B 1 125 ? -20.609 -17.828 12.719 1 93.75 125 PRO B N 1
ATOM 4142 C CA . PRO B 1 125 ? -20.844 -19.172 13.273 1 93.75 125 PRO B CA 1
ATOM 4143 C C . PRO B 1 125 ? -21.125 -20.219 12.195 1 93.75 125 PRO B C 1
ATOM 4145 O O . PRO B 1 125 ? -20.953 -21.406 12.43 1 93.75 125 PRO B O 1
ATOM 4148 N N . LYS B 1 126 ? -21.641 -19.781 11.039 1 94 126 LYS B N 1
ATOM 4149 C CA . LYS B 1 126 ? -21.922 -20.672 9.93 1 94 126 LYS B CA 1
ATOM 4150 C C . LYS B 1 126 ? -20.891 -20.531 8.812 1 94 126 LYS B C 1
ATOM 4152 O O . LYS B 1 126 ? -20.234 -19.484 8.711 1 94 126 LYS B O 1
ATOM 4157 N N . PRO B 1 127 ? -20.672 -21.578 8.039 1 92.62 127 PRO B N 1
ATOM 4158 C CA . PRO B 1 127 ? -19.766 -21.469 6.902 1 92.62 127 PRO B CA 1
ATOM 4159 C C . PRO B 1 127 ? -20.141 -20.312 5.969 1 92.62 127 PRO B C 1
ATOM 4161 O O . PRO B 1 127 ? -21.312 -20.047 5.746 1 92.62 127 PRO B O 1
ATOM 4164 N N . ASN B 1 128 ? -19.188 -19.641 5.512 1 94.44 128 ASN B N 1
ATOM 4165 C CA . ASN B 1 128 ? -19.312 -18.578 4.516 1 94.44 128 ASN B CA 1
ATOM 4166 C C . ASN B 1 128 ? -20.031 -17.359 5.086 1 94.44 128 ASN B C 1
ATOM 4168 O O . ASN B 1 128 ? -20.75 -16.656 4.363 1 94.44 128 ASN B O 1
ATOM 4172 N N . THR B 1 129 ? -19.984 -17.266 6.355 1 97.19 129 THR B N 1
ATOM 4173 C CA . THR B 1 129 ? -20.484 -16.062 7.004 1 97.19 129 THR B CA 1
ATOM 4174 C C . THR B 1 129 ? -19.328 -15.273 7.641 1 97.19 129 THR B C 1
ATOM 4176 O O . THR B 1 129 ? -18.266 -15.836 7.922 1 97.19 129 THR B O 1
ATOM 4179 N N . LEU B 1 130 ? -19.531 -14 7.738 1 98 130 LEU B N 1
ATOM 4180 C CA . LEU B 1 130 ? -18.484 -13.148 8.312 1 98 130 LEU B CA 1
ATOM 4181 C C . LEU B 1 130 ? -19.094 -12.07 9.203 1 98 130 LEU B C 1
ATOM 4183 O O . LEU B 1 130 ? -20.281 -11.758 9.078 1 98 130 LEU B O 1
ATOM 4187 N N . ALA B 1 131 ? -18.297 -11.594 10.125 1 97.94 131 ALA B N 1
ATOM 4188 C CA . ALA B 1 131 ? -18.688 -10.555 11.07 1 97.94 131 ALA B CA 1
ATOM 4189 C C . ALA B 1 131 ? -17.594 -9.492 11.203 1 97.94 131 ALA B C 1
ATOM 4191 O O . ALA B 1 131 ? -16.469 -9.688 10.727 1 97.94 131 ALA B O 1
ATOM 4192 N N . HIS B 1 132 ? -18 -8.383 11.844 1 97.38 132 HIS B N 1
ATOM 4193 C CA . HIS B 1 132 ? -17.031 -7.332 12.141 1 97.38 132 HIS B CA 1
ATOM 4194 C C . HIS B 1 132 ? -16 -7.801 13.164 1 97.38 132 HIS B C 1
ATOM 4196 O O . HIS B 1 132 ? -16.344 -8.508 14.109 1 97.38 132 HIS B O 1
ATOM 4202 N N . SER B 1 133 ? -14.766 -7.441 12.953 1 95.5 133 SER B N 1
ATOM 4203 C CA . SER B 1 133 ? -13.781 -7.438 14.031 1 95.5 133 SER B CA 1
ATOM 4204 C C . SER B 1 133 ? -13.781 -6.109 14.773 1 95.5 133 SER B C 1
ATOM 4206 O O . SER B 1 133 ? -14.531 -5.195 14.43 1 95.5 133 SER B O 1
ATOM 4208 N N . ARG B 1 134 ? -12.93 -5.984 15.766 1 92.88 134 ARG B N 1
ATOM 4209 C CA . ARG B 1 134 ? -12.766 -4.727 16.484 1 92.88 134 ARG B CA 1
ATOM 4210 C C . ARG B 1 134 ? -12.188 -3.648 15.57 1 92.88 134 ARG B C 1
ATOM 4212 O O . ARG B 1 134 ? -12.305 -2.457 15.859 1 92.88 134 ARG B O 1
ATOM 4219 N N . VAL B 1 135 ? -11.602 -4.031 14.477 1 95.44 135 VAL B N 1
ATOM 4220 C CA . VAL B 1 135 ? -10.945 -3.092 13.57 1 95.44 135 VAL B CA 1
ATOM 4221 C C . VAL B 1 135 ? -11.898 -2.689 12.453 1 95.44 135 VAL B C 1
ATOM 4223 O O . VAL B 1 135 ? -12.047 -1.504 12.148 1 95.44 135 VAL B O 1
ATOM 4226 N N . SER B 1 136 ? -12.625 -3.65 11.891 1 97.25 136 SER B N 1
ATOM 4227 C CA . SER B 1 136 ? -13.398 -3.412 10.672 1 97.25 136 SER B CA 1
ATOM 4228 C C . SER B 1 136 ? -14.57 -2.475 10.938 1 97.25 136 SER B C 1
ATOM 4230 O O . SER B 1 136 ? -15.062 -1.812 10.023 1 97.25 136 SER B O 1
ATOM 4232 N N . VAL B 1 137 ? -15.023 -2.381 12.172 1 96.25 137 VAL B N 1
ATOM 4233 C CA . VAL B 1 137 ? -16.109 -1.47 12.516 1 96.25 137 VAL B CA 1
ATOM 4234 C C . VAL B 1 137 ? -15.695 -0.032 12.211 1 96.25 137 VAL B C 1
ATOM 4236 O O . VAL B 1 137 ? -16.531 0.802 11.867 1 96.25 137 VAL B O 1
ATOM 4239 N N . LEU B 1 138 ? -14.43 0.244 12.227 1 95 138 LEU B N 1
ATOM 4240 C CA . LEU B 1 138 ? -13.914 1.591 12 1 95 138 LEU B CA 1
ATOM 4241 C C . LEU B 1 138 ? -14.023 1.981 10.531 1 95 138 LEU B C 1
ATOM 4243 O O . LEU B 1 138 ? -13.906 3.16 10.188 1 95 138 LEU B O 1
ATOM 4247 N N . TYR B 1 139 ? -14.234 0.999 9.656 1 96.88 139 TYR B N 1
ATOM 4248 C CA . TYR B 1 139 ? -14.297 1.269 8.227 1 96.88 139 TYR B CA 1
ATOM 4249 C C . TYR B 1 139 ? -15.727 1.606 7.797 1 96.88 139 TYR B C 1
ATOM 4251 O O . TYR B 1 139 ? -15.961 1.953 6.637 1 96.88 139 TYR B O 1
ATOM 4259 N N . ARG B 1 140 ? -16.656 1.489 8.695 1 96.94 140 ARG B N 1
ATOM 4260 C CA 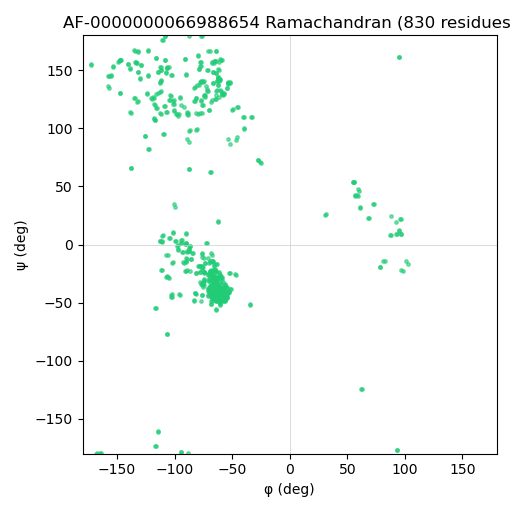. ARG B 1 140 ? -18.031 1.885 8.367 1 96.94 140 ARG B CA 1
ATOM 4261 C C . ARG B 1 140 ? -18.094 3.369 8.031 1 96.94 140 ARG B C 1
ATOM 4263 O O . ARG B 1 140 ? -17.375 4.18 8.609 1 96.94 140 ARG B O 1
ATOM 4270 N N . SER B 1 141 ? -19.031 3.723 7.191 1 93.38 141 SER B N 1
ATOM 4271 C CA . SER B 1 141 ? -19.125 5.086 6.676 1 93.38 141 SER B CA 1
ATOM 4272 C C . SER B 1 141 ? -19.453 6.07 7.793 1 93.38 141 SER B C 1
ATOM 4274 O O . SER B 1 141 ? -19.172 7.266 7.676 1 93.38 141 SER B O 1
ATOM 4276 N N . SER B 1 142 ? -20 5.609 8.852 1 90.06 142 SER B N 1
ATOM 4277 C CA . SER B 1 142 ? -20.375 6.469 9.969 1 90.06 142 SER B CA 1
ATOM 4278 C C . SER B 1 142 ? -19.172 6.824 10.828 1 90.06 142 SER B C 1
ATOM 4280 O O . SER B 1 142 ? -19.234 7.754 11.633 1 90.06 142 SER B O 1
ATOM 4282 N N . SER B 1 143 ? -18.125 6.039 10.68 1 89.69 143 SER B N 1
ATOM 4283 C CA . SER B 1 143 ? -16.922 6.281 11.461 1 89.69 143 SER B CA 1
ATOM 4284 C C . SER B 1 143 ? -16.047 7.363 10.82 1 89.69 143 SER B C 1
ATOM 4286 O O . SER B 1 143 ? -15.82 7.344 9.609 1 89.69 143 SER B O 1
ATOM 4288 N N . PRO B 1 144 ? -15.555 8.281 11.586 1 84.44 144 PRO B N 1
ATOM 4289 C CA . PRO B 1 144 ? -14.633 9.273 11.031 1 84.44 144 PRO B CA 1
ATOM 4290 C C . PRO B 1 144 ? -13.336 8.664 10.523 1 84.44 144 PRO B C 1
ATOM 4292 O O . PRO B 1 144 ? -12.672 9.234 9.656 1 84.44 144 PRO B O 1
ATOM 4295 N N . VAL B 1 145 ? -13.008 7.52 11.016 1 90.31 145 VAL B N 1
ATOM 4296 C CA . VAL B 1 145 ? -11.781 6.836 10.633 1 90.31 145 VAL B CA 1
ATOM 4297 C C . VAL B 1 145 ? -11.867 6.402 9.172 1 90.31 145 VAL B C 1
ATOM 4299 O O . VAL B 1 145 ? -10.859 6.387 8.453 1 90.31 145 VAL B O 1
ATOM 4302 N N . SER B 1 146 ? -13.094 6.113 8.742 1 93.75 146 SER B N 1
ATOM 4303 C CA . SER B 1 146 ? -13.289 5.648 7.371 1 93.75 146 SER B CA 1
ATOM 4304 C C . SER B 1 146 ? -12.883 6.715 6.363 1 93.75 146 SER B C 1
ATOM 4306 O O . SER B 1 146 ? -12.289 6.406 5.328 1 93.75 146 SER B O 1
ATOM 4308 N N . ALA B 1 147 ? -13.164 7.969 6.652 1 92.06 147 ALA B N 1
ATOM 4309 C CA . ALA B 1 147 ? -12.789 9.062 5.762 1 92.06 147 ALA B CA 1
ATOM 4310 C C . ALA B 1 147 ? -11.273 9.219 5.691 1 92.06 147 ALA B C 1
ATOM 4312 O O . ALA B 1 147 ? -10.711 9.406 4.609 1 92.06 147 ALA B O 1
ATOM 4313 N N . LEU B 1 148 ? -10.617 9.102 6.805 1 91.12 148 LEU B N 1
ATOM 4314 C CA . LEU B 1 148 ? -9.164 9.195 6.852 1 91.12 148 LEU B CA 1
ATOM 4315 C C . LEU B 1 148 ? -8.523 8.047 6.082 1 91.12 148 LEU B C 1
ATOM 4317 O O . LEU B 1 148 ? -7.508 8.234 5.402 1 91.12 148 LEU B O 1
ATOM 4321 N N . ALA B 1 149 ? -9.109 6.91 6.266 1 94.62 149 ALA B N 1
ATOM 4322 C CA . ALA B 1 149 ? -8.609 5.738 5.551 1 94.62 149 ALA B CA 1
ATOM 4323 C C . ALA B 1 149 ? -8.703 5.938 4.043 1 94.62 149 ALA B C 1
ATOM 4325 O O . ALA B 1 149 ? -7.758 5.629 3.311 1 94.62 149 ALA B O 1
ATOM 4326 N N . ALA B 1 150 ? -9.805 6.488 3.602 1 94.5 150 ALA B N 1
ATOM 4327 C CA . ALA B 1 150 ? -9.977 6.754 2.176 1 94.5 150 ALA B CA 1
ATOM 4328 C C . ALA B 1 150 ? -8.961 7.777 1.679 1 94.5 150 ALA B C 1
ATOM 4330 O O . ALA B 1 150 ? -8.438 7.648 0.57 1 94.5 150 ALA B O 1
ATOM 4331 N N . VAL B 1 151 ? -8.688 8.711 2.461 1 92.81 151 VAL B N 1
ATOM 4332 C CA . VAL B 1 151 ? -7.727 9.75 2.105 1 92.81 151 VAL B CA 1
ATOM 4333 C C . VAL B 1 151 ? -6.324 9.156 2.031 1 92.81 151 VAL B C 1
ATOM 4335 O O . VAL B 1 151 ? -5.512 9.562 1.194 1 92.81 151 VAL B O 1
ATOM 4338 N N . SER B 1 152 ? -6.031 8.211 2.928 1 94.69 152 SER B N 1
ATOM 4339 C CA . SER B 1 152 ? -4.723 7.562 2.906 1 94.69 152 SER B CA 1
ATOM 4340 C C . SER B 1 152 ? -4.48 6.848 1.581 1 94.69 152 SER B C 1
ATOM 4342 O O . SER B 1 152 ? -3.336 6.734 1.132 1 94.69 152 SER B O 1
ATOM 4344 N N . VAL B 1 153 ? -5.539 6.422 0.965 1 96.38 153 VAL B N 1
ATOM 4345 C CA . VAL B 1 153 ? -5.402 5.773 -0.336 1 96.38 153 VAL B CA 1
ATOM 4346 C C . VAL B 1 153 ? -5.324 6.832 -1.434 1 96.38 153 VAL B C 1
ATOM 4348 O O . VAL B 1 153 ? -4.406 6.812 -2.26 1 96.38 153 VAL B O 1
ATOM 4351 N N . GLY B 1 154 ? -6.199 7.793 -1.417 1 96.25 154 GLY B N 1
ATOM 4352 C CA . GLY B 1 154 ? -6.277 8.789 -2.477 1 96.25 154 GLY B CA 1
ATOM 4353 C C . GLY B 1 154 ? -5.102 9.75 -2.482 1 96.25 154 GLY B C 1
ATOM 4354 O O . GLY B 1 154 ? -4.609 10.125 -3.547 1 96.25 154 GLY B O 1
ATOM 4355 N N . ASN B 1 155 ? -4.652 10.172 -1.292 1 96.38 155 ASN B N 1
ATOM 4356 C CA . ASN B 1 155 ? -3.529 11.094 -1.17 1 96.38 155 ASN B CA 1
ATOM 4357 C C . ASN B 1 155 ? -2.201 10.352 -1.051 1 96.38 155 ASN B C 1
ATOM 4359 O O . ASN B 1 155 ? -1.137 10.938 -1.261 1 96.38 155 ASN B O 1
ATOM 4363 N N . GLY B 1 156 ? -2.301 9.125 -0.625 1 97.25 156 GLY B N 1
ATOM 4364 C CA . GLY B 1 156 ? -1.092 8.359 -0.37 1 97.25 156 GLY B CA 1
ATOM 4365 C C . GLY B 1 156 ? -0.83 7.293 -1.417 1 97.25 156 GLY B C 1
ATOM 4366 O O . GLY B 1 156 ? -0.099 7.527 -2.381 1 97.25 156 GLY B O 1
ATOM 4367 N N . MET B 1 157 ? -1.516 6.203 -1.369 1 97.88 157 MET B N 1
ATOM 4368 C CA . MET B 1 157 ? -1.258 5.016 -2.18 1 97.88 157 MET B CA 1
ATOM 4369 C C . MET B 1 157 ? -1.276 5.355 -3.666 1 97.88 157 MET B C 1
ATOM 4371 O O . MET B 1 157 ? -0.385 4.945 -4.41 1 97.88 157 MET B O 1
ATOM 4375 N N . LYS B 1 158 ? -2.279 6.078 -4.148 1 97.25 158 LYS B N 1
ATOM 4376 C CA . LYS B 1 158 ? -2.428 6.367 -5.57 1 97.25 158 LYS B CA 1
ATOM 4377 C C . LYS B 1 158 ? -1.231 7.152 -6.102 1 97.25 158 LYS B C 1
ATOM 4379 O O . LYS B 1 158 ? -0.581 6.73 -7.059 1 97.25 158 LYS B O 1
ATOM 4384 N N . PRO B 1 159 ? -0.863 8.258 -5.457 1 98.25 159 PRO B N 1
ATOM 4385 C CA . PRO B 1 159 ? 0.345 8.938 -5.926 1 98.25 159 PRO B CA 1
ATOM 4386 C C . PRO B 1 159 ? 1.605 8.094 -5.746 1 98.25 159 PRO B C 1
ATOM 4388 O O . PRO B 1 159 ? 2.486 8.102 -6.613 1 98.25 159 PRO B O 1
ATOM 4391 N N . TYR B 1 160 ? 1.781 7.355 -4.613 1 98.38 160 TYR B N 1
ATOM 4392 C CA . TYR B 1 160 ? 2.945 6.512 -4.363 1 98.38 160 TYR B CA 1
ATOM 4393 C C . TYR B 1 160 ? 3.174 5.543 -5.516 1 98.38 160 TYR B C 1
ATOM 4395 O O . TYR B 1 160 ? 4.312 5.336 -5.945 1 98.38 160 TYR B O 1
ATOM 4403 N N . ALA B 1 161 ? 2.088 5 -6.023 1 96.38 161 ALA B N 1
ATOM 4404 C CA . ALA B 1 161 ? 2.152 4.008 -7.094 1 96.38 161 ALA B CA 1
ATOM 4405 C C . ALA B 1 161 ? 2.684 4.625 -8.383 1 96.38 161 ALA B C 1
ATOM 4407 O O . ALA B 1 161 ? 3.133 3.912 -9.281 1 96.38 161 ALA B O 1
ATOM 4408 N N . HIS B 1 162 ? 2.723 5.957 -8.492 1 96.81 162 HIS B N 1
ATOM 4409 C CA . HIS B 1 162 ? 3.113 6.633 -9.727 1 96.81 162 HIS B CA 1
ATOM 4410 C C . HIS B 1 162 ? 4.441 7.363 -9.555 1 96.81 162 HIS B C 1
ATOM 4412 O O . HIS B 1 162 ? 4.902 8.047 -10.477 1 96.81 162 HIS B O 1
ATOM 4418 N N . TRP B 1 163 ? 5.086 7.25 -8.391 1 98.06 163 TRP B N 1
ATOM 4419 C CA . TRP B 1 163 ? 6.324 7.969 -8.117 1 98.06 163 TRP B CA 1
ATOM 4420 C C . TRP B 1 163 ? 7.371 7.676 -9.188 1 98.06 163 TRP B C 1
ATOM 4422 O O . TRP B 1 163 ? 8.039 8.586 -9.68 1 98.06 163 TRP B O 1
ATOM 4432 N N . PRO B 1 164 ? 7.555 6.352 -9.609 1 96.38 164 PRO B N 1
ATOM 4433 C CA . PRO B 1 164 ? 8.586 6.113 -10.617 1 96.38 164 PRO B CA 1
ATOM 4434 C C . PRO B 1 164 ? 8.344 6.898 -11.906 1 96.38 164 PRO B C 1
ATOM 4436 O O . PRO B 1 164 ? 9.266 7.531 -12.43 1 96.38 164 PRO B O 1
ATOM 4439 N N . GLU B 1 165 ? 7.117 6.891 -12.414 1 95.06 165 GLU B N 1
ATOM 4440 C CA . GLU B 1 165 ? 6.785 7.633 -13.633 1 95.06 165 GLU B CA 1
ATOM 4441 C C . GLU B 1 165 ? 6.898 9.133 -13.406 1 95.06 165 GLU B C 1
ATOM 4443 O O . GLU B 1 165 ? 7.391 9.859 -14.273 1 95.06 165 GLU B O 1
ATOM 4448 N N . TYR B 1 166 ? 6.441 9.586 -12.25 1 97.69 166 TYR B N 1
ATOM 4449 C CA . TYR B 1 166 ? 6.469 11.008 -11.922 1 97.69 166 TYR B CA 1
ATOM 4450 C C . TYR B 1 166 ? 7.898 11.539 -11.906 1 97.69 166 TYR B C 1
ATOM 4452 O O . TYR B 1 166 ? 8.203 12.547 -12.547 1 97.69 166 TYR B O 1
ATOM 4460 N N . PHE B 1 167 ? 8.805 10.836 -11.188 1 98.12 167 PHE B N 1
ATOM 4461 C CA . PHE B 1 167 ? 10.164 11.336 -11.016 1 98.12 167 PHE B CA 1
ATOM 4462 C C . PHE B 1 167 ? 10.969 11.164 -12.297 1 98.12 167 PHE B C 1
ATOM 4464 O O . PHE B 1 167 ? 11.945 11.891 -12.523 1 98.12 167 PHE B O 1
ATOM 4471 N N . ARG B 1 168 ? 10.586 10.25 -13.125 1 96.38 168 ARG B N 1
ATOM 4472 C CA . ARG B 1 168 ? 11.195 10.148 -14.453 1 96.38 168 ARG B CA 1
ATOM 4473 C C . ARG B 1 168 ? 10.836 11.367 -15.305 1 96.38 168 ARG B C 1
ATOM 4475 O O . ARG B 1 168 ? 11.68 11.867 -16.047 1 96.38 168 ARG B O 1
ATOM 4482 N N . LYS B 1 169 ? 9.617 11.797 -15.164 1 97 169 LYS B N 1
ATOM 4483 C CA . LYS B 1 169 ? 9.117 12.875 -16.016 1 97 169 LYS B CA 1
ATOM 4484 C C . LYS B 1 169 ? 9.555 14.242 -15.477 1 97 169 LYS B C 1
ATOM 4486 O O . LYS B 1 169 ? 9.922 15.125 -16.25 1 97 169 LYS B O 1
ATOM 4491 N N . TYR B 1 170 ? 9.477 14.391 -14.203 1 97.5 170 TYR B N 1
ATOM 4492 C CA . TYR B 1 170 ? 9.641 15.734 -13.656 1 97.5 170 TYR B CA 1
ATOM 4493 C C . TYR B 1 170 ? 10.953 15.844 -12.883 1 97.5 170 TYR B C 1
ATOM 4495 O O . TYR B 1 170 ? 11.242 16.891 -12.297 1 97.5 170 TYR B O 1
ATOM 4503 N N . GLY B 1 171 ? 11.758 14.773 -12.867 1 97.62 171 GLY B N 1
ATOM 4504 C CA . GLY B 1 171 ? 13.07 14.789 -12.234 1 97.62 171 GLY B CA 1
ATOM 4505 C C . GLY B 1 171 ? 13.055 14.273 -10.812 1 97.62 171 GLY B C 1
ATOM 4506 O O . GLY B 1 171 ? 12 14.203 -10.18 1 97.62 171 GLY B O 1
ATOM 4507 N N . ARG B 1 172 ? 14.25 13.906 -10.32 1 98.31 172 ARG B N 1
ATOM 4508 C CA . ARG B 1 172 ? 14.414 13.375 -8.969 1 98.31 172 ARG B CA 1
ATOM 4509 C C . ARG B 1 172 ? 14.617 14.5 -7.957 1 98.31 172 ARG B C 1
ATOM 4511 O O . ARG B 1 172 ? 15.672 14.586 -7.324 1 98.31 172 ARG B O 1
ATOM 4518 N N . ARG B 1 173 ? 13.562 15.273 -7.836 1 98.19 173 ARG B N 1
ATOM 4519 C CA . ARG B 1 173 ? 13.547 16.438 -6.969 1 98.19 173 ARG B CA 1
ATOM 4520 C C . ARG B 1 173 ? 12.164 16.672 -6.379 1 98.19 173 ARG B C 1
ATOM 4522 O O . ARG B 1 173 ? 11.172 16.156 -6.898 1 98.19 173 ARG B O 1
ATOM 4529 N N . GLU B 1 174 ? 12.086 17.406 -5.258 1 97.62 174 GLU B N 1
ATOM 4530 C CA . GLU B 1 174 ? 10.805 17.797 -4.668 1 97.62 174 GLU B CA 1
ATOM 4531 C C . GLU B 1 174 ? 10.023 18.719 -5.602 1 97.62 174 GLU B C 1
ATOM 4533 O O . GLU B 1 174 ? 10.609 19.531 -6.324 1 97.62 174 GLU B O 1
ATOM 4538 N N . PRO B 1 175 ? 8.695 18.609 -5.559 1 95.88 175 PRO B N 1
ATOM 4539 C CA . PRO B 1 175 ? 7.922 19.594 -6.316 1 95.88 175 PRO B CA 1
ATOM 4540 C C . PRO B 1 175 ? 8.164 21.031 -5.84 1 95.88 175 PRO B C 1
ATOM 4542 O O . PRO B 1 175 ? 8.281 21.281 -4.637 1 95.88 175 PRO B O 1
ATOM 4545 N N . ALA B 1 176 ? 8.219 21.969 -6.781 1 91.5 176 ALA B N 1
ATOM 4546 C CA . ALA B 1 176 ? 8.562 23.344 -6.441 1 91.5 176 ALA B CA 1
ATOM 4547 C C . ALA B 1 176 ? 7.34 24.25 -6.527 1 91.5 176 ALA B C 1
ATOM 4549 O O . ALA B 1 176 ? 7.281 25.281 -5.859 1 91.5 176 ALA B O 1
ATOM 4550 N N . GLY B 1 177 ? 6.379 23.906 -7.367 1 92.81 177 GLY B N 1
ATOM 4551 C CA . GLY B 1 177 ? 5.227 24.75 -7.609 1 92.81 177 GLY B CA 1
ATOM 4552 C C . GLY B 1 177 ? 3.914 24.125 -7.184 1 92.81 177 GLY B C 1
ATOM 4553 O O . GLY B 1 177 ? 3.904 23.062 -6.543 1 92.81 177 GLY B O 1
ATOM 4554 N N . GLN B 1 178 ? 2.842 24.812 -7.523 1 94.5 178 GLN B N 1
ATOM 4555 C CA . GLN B 1 178 ? 1.512 24.359 -7.125 1 94.5 178 GLN B CA 1
ATOM 4556 C C . GLN B 1 178 ? 1.029 23.219 -8.008 1 94.5 178 GLN B C 1
ATOM 4558 O O . GLN B 1 178 ? 0.112 22.484 -7.641 1 94.5 178 GLN B O 1
ATOM 4563 N N . THR B 1 179 ? 1.637 23.203 -9.219 1 96.62 179 THR B N 1
ATOM 4564 C CA . THR B 1 179 ? 1.235 22.188 -10.188 1 96.62 179 THR B CA 1
ATOM 4565 C C . THR B 1 179 ? 2.35 21.156 -10.391 1 96.62 179 THR B C 1
ATOM 4567 O O . THR B 1 179 ? 3.406 21.25 -9.758 1 96.62 179 THR B O 1
ATOM 4570 N N . HIS B 1 180 ? 2.082 20.156 -11.172 1 97.5 180 HIS B N 1
ATOM 4571 C CA . HIS B 1 180 ? 3.033 19.094 -11.453 1 97.5 180 HIS B CA 1
ATOM 4572 C C . HIS B 1 180 ? 3.494 18.422 -10.164 1 97.5 180 HIS B C 1
ATOM 4574 O O . HIS B 1 180 ? 4.695 18.219 -9.953 1 97.5 180 HIS B O 1
ATOM 4580 N N . THR B 1 181 ? 2.533 18.188 -9.273 1 98.06 181 THR B N 1
ATOM 4581 C CA . THR B 1 181 ? 2.773 17.422 -8.062 1 98.06 181 THR B CA 1
ATOM 4582 C C . THR B 1 181 ? 2.48 15.938 -8.297 1 98.06 181 THR B C 1
ATOM 4584 O O . THR B 1 181 ? 1.764 15.586 -9.242 1 98.06 181 THR B O 1
ATOM 4587 N N . PRO B 1 182 ? 3.031 15.047 -7.441 1 98.38 182 PRO B N 1
ATOM 4588 C CA . PRO B 1 182 ? 2.684 13.633 -7.586 1 98.38 182 PRO B CA 1
ATOM 4589 C C . PRO B 1 182 ? 1.178 13.383 -7.516 1 98.38 182 PRO B C 1
ATOM 4591 O O . PRO B 1 182 ? 0.657 12.516 -8.219 1 98.38 182 PRO B O 1
ATOM 4594 N N . PHE B 1 183 ? 0.476 14.148 -6.691 1 98.12 183 PHE B N 1
ATOM 4595 C CA . PHE B 1 183 ? -0.971 14.008 -6.574 1 98.12 183 PHE B CA 1
ATOM 4596 C C . PHE B 1 183 ? -1.656 14.352 -7.891 1 98.12 183 PHE B C 1
ATOM 4598 O O . PHE B 1 183 ? -2.391 13.539 -8.453 1 98.12 183 PHE B O 1
ATOM 4605 N N . GLY B 1 184 ? -1.386 15.578 -8.383 1 97.94 184 GLY B N 1
ATOM 4606 C CA . GLY B 1 184 ? -1.991 15.992 -9.641 1 97.94 184 GLY B CA 1
ATOM 4607 C C . GLY B 1 184 ? -1.68 15.047 -10.789 1 97.94 184 GLY B C 1
ATOM 4608 O O . GLY B 1 184 ? -2.564 14.703 -11.578 1 97.94 184 GLY B O 1
ATOM 4609 N N . PHE B 1 185 ? -0.483 14.594 -10.828 1 97.81 185 PHE B N 1
ATOM 4610 C CA . PHE B 1 185 ? -0.026 13.672 -11.867 1 97.81 185 PHE B CA 1
ATOM 4611 C C . PHE B 1 185 ? -0.786 12.359 -11.797 1 97.81 185 PHE B C 1
ATOM 4613 O O . PHE B 1 185 ? -1.304 11.875 -12.812 1 97.81 185 PHE B O 1
ATOM 4620 N N . SER B 1 186 ? -0.922 11.789 -10.617 1 97.12 186 SER B N 1
ATOM 4621 C CA . SER B 1 186 ? -1.487 10.453 -10.43 1 97.12 186 SER B CA 1
ATOM 4622 C C . SER B 1 186 ? -3 10.461 -10.617 1 97.12 186 SER B C 1
ATOM 4624 O O . SER B 1 186 ? -3.6 9.43 -10.922 1 97.12 186 SER B O 1
ATOM 4626 N N . TRP B 1 187 ? -3.621 11.609 -10.43 1 96.56 187 TRP B N 1
ATOM 4627 C CA . TRP B 1 187 ? -5.066 11.734 -10.602 1 96.56 187 TRP B CA 1
ATOM 4628 C C . TRP B 1 187 ? -5.406 12.211 -12.016 1 96.56 187 TRP B C 1
ATOM 4630 O O . TRP B 1 187 ? -6.57 12.484 -12.312 1 96.56 187 TRP B O 1
ATOM 4640 N N . GLY B 1 188 ? -4.383 12.422 -12.875 1 95.44 188 GLY B N 1
ATOM 4641 C CA . GLY B 1 188 ? -4.586 12.641 -14.297 1 95.44 188 GLY B CA 1
ATOM 4642 C C . GLY B 1 188 ? -4.645 14.109 -14.672 1 95.44 188 GLY B C 1
ATOM 4643 O O . GLY B 1 188 ? -5.031 14.453 -15.789 1 95.44 188 GLY B O 1
ATOM 4644 N N . HIS B 1 189 ? -4.242 15 -13.695 1 97.44 189 HIS B N 1
ATOM 4645 C CA . HIS B 1 189 ? -4.309 16.438 -13.938 1 97.44 189 HIS B CA 1
ATOM 4646 C C . HIS B 1 189 ? -3.061 17.141 -13.414 1 97.44 189 HIS B C 1
ATOM 4648 O O . HIS B 1 189 ? -3.148 17.984 -12.523 1 97.44 189 HIS B O 1
ATOM 4654 N N . PRO B 1 190 ? -1.908 16.859 -14 1 97.19 190 PRO B N 1
ATOM 4655 C CA . PRO B 1 190 ? -0.656 17.422 -13.492 1 97.19 190 PRO B CA 1
ATOM 4656 C C . PRO B 1 190 ? -0.615 18.938 -13.594 1 97.19 190 PRO B C 1
ATOM 4658 O O . PRO B 1 190 ? 0.188 19.594 -12.914 1 97.19 190 PRO B O 1
ATOM 4661 N N . GLU B 1 191 ? -1.513 19.531 -14.414 1 97.56 191 GLU B N 1
ATOM 4662 C CA . GLU B 1 191 ? -1.492 20.969 -14.672 1 97.56 191 GLU B CA 1
ATOM 4663 C C . GLU B 1 191 ? -2.312 21.719 -13.625 1 97.56 191 GLU B C 1
ATOM 4665 O O . GLU B 1 191 ? -2.354 22.953 -13.641 1 97.56 191 GLU B O 1
ATOM 4670 N N . LEU B 1 192 ? -2.951 21.016 -12.734 1 97 192 LEU B N 1
ATOM 4671 C CA . LEU B 1 192 ? -3.801 21.641 -11.727 1 97 192 LEU B CA 1
ATOM 4672 C C . LEU B 1 192 ? -3.219 21.438 -10.328 1 97 192 LEU B C 1
ATOM 4674 O O . LEU B 1 192 ? -2.6 20.406 -10.055 1 97 192 LEU B O 1
ATOM 4678 N N . PRO B 1 193 ? -3.469 22.422 -9.445 1 95.31 193 PRO B N 1
ATOM 4679 C CA . PRO B 1 193 ? -3.119 22.188 -8.039 1 95.31 193 PRO B CA 1
ATOM 4680 C C . PRO B 1 193 ? -3.992 21.109 -7.391 1 95.31 193 PRO B C 1
ATOM 4682 O O . PRO B 1 193 ? -5.125 20.891 -7.824 1 95.31 193 PRO B O 1
ATOM 4685 N N . PRO B 1 194 ? -3.533 20.484 -6.359 1 94.69 194 PRO B N 1
ATOM 4686 C CA . PRO B 1 194 ? -4.223 19.359 -5.727 1 94.69 194 PRO B CA 1
ATOM 4687 C C . PRO B 1 194 ? -5.66 19.688 -5.336 1 94.69 194 PRO B C 1
ATOM 4689 O O . PRO B 1 194 ? -6.551 18.844 -5.473 1 94.69 194 PRO B O 1
ATOM 4692 N N . TRP B 1 195 ? -5.953 20.875 -4.809 1 89.31 195 TRP B N 1
ATOM 4693 C CA . TRP B 1 195 ? -7.301 21.219 -4.359 1 89.31 195 TRP B CA 1
ATOM 4694 C C . TRP B 1 195 ? -8.266 21.281 -5.535 1 89.31 195 TRP B C 1
ATOM 4696 O O . TRP B 1 195 ? -9.438 20.922 -5.406 1 89.31 195 TRP B O 1
ATOM 4706 N N . GLU B 1 196 ? -7.793 21.797 -6.688 1 92.19 196 GLU B N 1
ATOM 4707 C CA . GLU B 1 196 ? -8.625 21.812 -7.887 1 92.19 196 GLU B CA 1
ATOM 4708 C C . GLU B 1 196 ? -8.852 20.391 -8.414 1 92.19 196 GLU B C 1
ATOM 4710 O O . GLU B 1 196 ? -9.938 20.078 -8.922 1 92.19 196 GLU B O 1
ATOM 4715 N N . VAL B 1 197 ? -7.82 19.578 -8.305 1 95.62 197 VAL B N 1
ATOM 4716 C CA . VAL B 1 197 ? -7.949 18.188 -8.711 1 95.62 197 VAL B CA 1
ATOM 4717 C C . VAL B 1 197 ? -9.023 17.5 -7.859 1 95.62 197 VAL B C 1
ATOM 4719 O O . VAL B 1 197 ? -9.852 16.75 -8.383 1 95.62 197 VAL B O 1
ATOM 4722 N N . LYS B 1 198 ? -9.008 17.734 -6.527 1 93.06 198 LYS B N 1
ATOM 4723 C CA . LYS B 1 198 ? -10.008 17.156 -5.625 1 93.06 198 LYS B CA 1
ATOM 4724 C C . LYS B 1 198 ? -11.406 17.641 -5.996 1 93.06 198 LYS B C 1
ATOM 4726 O O . LYS B 1 198 ? -12.359 16.844 -5.953 1 93.06 198 LYS B O 1
ATOM 4731 N N . ALA B 1 199 ? -11.516 18.875 -6.434 1 89.62 199 ALA B N 1
ATOM 4732 C CA . ALA B 1 199 ? -12.805 19.453 -6.797 1 89.62 199 ALA B CA 1
ATOM 4733 C C . ALA B 1 199 ? -13.383 18.781 -8.031 1 89.62 199 ALA B C 1
ATOM 4735 O O . ALA B 1 199 ? -14.602 18.688 -8.195 1 89.62 199 ALA B O 1
ATOM 4736 N N . LEU B 1 200 ? -12.531 18.234 -8.898 1 93.31 200 LEU B N 1
ATOM 4737 C CA . LEU B 1 200 ? -12.969 17.531 -10.102 1 93.31 200 LEU B CA 1
ATOM 4738 C C . LEU B 1 200 ? -13.492 16.141 -9.758 1 93.31 200 LEU B C 1
ATOM 4740 O O . LEU B 1 200 ? -14.117 15.484 -10.594 1 93.31 200 LEU B O 1
ATOM 4744 N N . ASN B 1 201 ? -13.273 15.727 -8.531 1 91.38 201 ASN B N 1
ATOM 4745 C CA . ASN B 1 201 ? -13.766 14.445 -8.016 1 91.38 201 ASN B CA 1
ATOM 4746 C C . ASN B 1 201 ? -14.641 14.641 -6.777 1 91.38 201 ASN B C 1
ATOM 4748 O O . ASN B 1 201 ? -14.195 14.398 -5.652 1 91.38 201 ASN B O 1
ATOM 4752 N N . PRO B 1 202 ? -15.852 14.953 -6.953 1 89.69 202 PRO B N 1
ATOM 4753 C CA . PRO B 1 202 ? -16.719 15.398 -5.863 1 89.69 202 PRO B CA 1
ATOM 4754 C C . PRO B 1 202 ? -16.844 14.367 -4.746 1 89.69 202 PRO B C 1
ATOM 4756 O O . PRO B 1 202 ? -16.906 14.727 -3.568 1 89.69 202 PRO B O 1
ATOM 4759 N N . GLU B 1 203 ? -16.938 13.133 -5.156 1 88 203 GLU B N 1
ATOM 4760 C CA . GLU B 1 203 ? -17.031 12.102 -4.125 1 88 203 GLU B CA 1
ATOM 4761 C C . GLU B 1 203 ? -15.805 12.117 -3.215 1 88 203 GLU B C 1
ATOM 4763 O O . GLU B 1 203 ? -15.93 12.086 -1.99 1 88 203 GLU B O 1
ATOM 4768 N N . TYR B 1 204 ? -14.695 12.227 -3.822 1 90.12 204 TYR B N 1
ATOM 4769 C CA . TYR B 1 204 ? -13.461 12.258 -3.041 1 90.12 204 TYR B CA 1
ATOM 4770 C C . TYR B 1 204 ? -13.352 13.555 -2.248 1 90.12 204 TYR B C 1
ATOM 4772 O O . TYR B 1 204 ? -12.891 13.555 -1.103 1 90.12 204 TYR B O 1
ATOM 4780 N N . ALA B 1 205 ? -13.734 14.641 -2.846 1 87.75 205 ALA B N 1
ATOM 4781 C CA . ALA B 1 205 ? -13.711 15.938 -2.17 1 87.75 205 ALA B CA 1
ATOM 4782 C C . ALA B 1 205 ? -14.539 15.906 -0.889 1 87.75 205 ALA B C 1
ATOM 4784 O O . ALA B 1 205 ? -14.125 16.453 0.14 1 87.75 205 ALA B O 1
ATOM 4785 N N . THR B 1 206 ? -15.656 15.242 -0.973 1 85.06 206 THR B N 1
ATOM 4786 C CA . THR B 1 206 ? -16.547 15.117 0.179 1 85.06 206 THR B CA 1
ATOM 4787 C C . THR B 1 206 ? -15.891 14.281 1.277 1 85.06 206 THR B C 1
ATOM 4789 O O . THR B 1 206 ? -15.945 14.641 2.455 1 85.06 206 THR B O 1
ATOM 4792 N N . ILE B 1 207 ? -15.305 13.25 0.857 1 88 207 ILE B N 1
ATOM 4793 C CA . ILE B 1 207 ? -14.625 12.367 1.8 1 88 207 ILE B CA 1
ATOM 4794 C C . ILE B 1 207 ? -13.469 13.125 2.465 1 88 207 ILE B C 1
ATOM 4796 O O . ILE B 1 207 ? -13.281 13.031 3.68 1 88 207 ILE B O 1
ATOM 4800 N N . PHE B 1 208 ? -12.789 13.883 1.703 1 87.06 208 PHE B N 1
ATOM 4801 C CA . PHE B 1 208 ? -11.656 14.648 2.221 1 87.06 208 PHE B CA 1
ATOM 4802 C C . PHE B 1 208 ? -12.125 15.672 3.248 1 87.06 208 PHE B C 1
ATOM 4804 O O . PHE B 1 208 ? -11.555 15.781 4.332 1 87.06 208 PHE B O 1
ATOM 4811 N N . ALA B 1 209 ? -13.086 16.312 2.92 1 78.62 209 ALA B N 1
ATOM 4812 C CA . ALA B 1 209 ? -13.648 17.312 3.824 1 78.62 209 ALA B CA 1
ATOM 4813 C C . ALA B 1 209 ? -14.07 16.688 5.148 1 78.62 209 ALA B C 1
ATOM 4815 O O . ALA B 1 209 ? -13.828 17.25 6.215 1 78.62 209 ALA B O 1
ATOM 4816 N N . LYS B 1 210 ? -14.664 15.516 5.039 1 80.56 210 LYS B N 1
ATOM 4817 C CA . LYS B 1 210 ? -15.086 14.781 6.23 1 80.56 210 LYS B CA 1
ATOM 4818 C C . LYS B 1 210 ? -13.883 14.375 7.074 1 80.56 210 LYS B C 1
ATOM 4820 O O . LYS B 1 210 ? -13.93 14.438 8.305 1 80.56 210 LYS B O 1
ATOM 4825 N N . SER B 1 211 ? -12.883 13.984 6.406 1 82.06 211 SER B N 1
ATOM 4826 C CA . SER B 1 211 ? -11.68 13.539 7.098 1 82.06 211 SER B CA 1
ATOM 4827 C C . SER B 1 211 ? -11.016 14.688 7.852 1 82.06 211 SER B C 1
ATOM 4829 O O . SER B 1 211 ? -10.422 14.484 8.914 1 82.06 211 SER B O 1
ATOM 4831 N N . MET B 1 212 ? -11.086 15.883 7.32 1 72.88 212 MET B N 1
ATOM 4832 C CA . MET B 1 212 ? -10.477 17.047 7.941 1 72.88 212 MET B CA 1
ATOM 4833 C C . MET B 1 212 ? -11.211 17.438 9.219 1 72.88 212 MET B C 1
ATOM 4835 O O . MET B 1 212 ? -10.656 18.125 10.07 1 72.88 212 MET B O 1
ATOM 4839 N N . LYS B 1 213 ? -12.5 17.078 9.258 1 64.06 213 LYS B N 1
ATOM 4840 C CA . LYS B 1 213 ? -13.312 17.391 10.43 1 64.06 213 LYS B CA 1
ATOM 4841 C C . LYS B 1 213 ? -13.023 16.438 11.578 1 64.06 213 LYS B C 1
ATOM 4843 O O . LYS B 1 213 ? -13.406 16.688 12.727 1 64.06 213 LYS B O 1
ATOM 4848 N N . SER B 1 214 ? -12.43 15.344 11.141 1 58.03 214 SER B N 1
ATOM 4849 C CA . SER B 1 214 ? -12.148 14.352 12.172 1 58.03 214 SER B CA 1
ATOM 4850 C C . SER B 1 214 ? -11.07 14.844 13.133 1 58.03 214 SER B C 1
ATOM 4852 O O . SER B 1 214 ? -9.875 14.641 12.891 1 58.03 214 SER B O 1
ATOM 4854 N N . LYS B 1 215 ? -11.352 15.992 13.875 1 51.59 215 LYS B N 1
ATOM 4855 C CA . LYS B 1 215 ? -10.531 16.719 14.844 1 51.59 215 LYS B CA 1
ATOM 4856 C C . LYS B 1 215 ? -9.648 15.766 15.641 1 51.59 215 LYS B C 1
ATOM 4858 O O . LYS B 1 215 ? -8.492 16.078 15.938 1 51.59 215 LYS B O 1
ATOM 4863 N N . GLN B 1 216 ? -10.273 14.75 16.188 1 45.53 216 GLN B N 1
ATOM 4864 C CA . GLN B 1 216 ? -9.68 13.859 17.172 1 45.53 216 GLN B CA 1
ATOM 4865 C C . GLN B 1 216 ? -8.555 13.031 16.578 1 45.53 216 GLN B C 1
ATOM 4867 O O . GLN B 1 216 ? -7.648 12.586 17.281 1 45.53 216 GLN B O 1
ATOM 4872 N N . ILE B 1 217 ? -8.578 12.891 15.312 1 45.22 217 ILE B N 1
ATOM 4873 C CA . ILE B 1 217 ? -7.656 11.891 14.781 1 45.22 217 ILE B CA 1
ATOM 4874 C C . ILE B 1 217 ? -6.441 12.578 14.164 1 45.22 217 ILE B C 1
ATOM 4876 O O . ILE B 1 217 ? -5.305 12.141 14.352 1 45.22 217 ILE B O 1
ATOM 4880 N N . VAL B 1 218 ? -6.633 13.695 13.375 1 46 218 VAL B N 1
ATOM 4881 C CA . VAL B 1 218 ? -5.527 14.352 12.68 1 46 218 VAL B CA 1
ATOM 4882 C C . VAL B 1 218 ? -5.094 15.594 13.461 1 46 218 VAL B C 1
ATOM 4884 O O . VAL B 1 218 ? -4.297 16.391 12.969 1 46 218 VAL B O 1
ATOM 4887 N N . GLY B 1 219 ? -5.152 15.594 14.93 1 47.91 219 GLY B N 1
ATOM 4888 C CA . GLY B 1 219 ? -4.535 16.641 15.727 1 47.91 219 GLY B CA 1
ATOM 4889 C C . GLY B 1 219 ? -5.453 17.828 15.961 1 47.91 219 GLY B C 1
ATOM 4890 O O . GLY B 1 219 ? -4.988 18.938 16.234 1 47.91 219 GLY B O 1
ATOM 4891 N N . GLY B 1 220 ? -6.734 17.656 15.906 1 49.81 220 GLY B N 1
ATOM 4892 C CA . GLY B 1 220 ? -7.52 18.859 15.68 1 49.81 220 GLY B CA 1
ATOM 4893 C C . GLY B 1 220 ? -7.66 19.719 16.922 1 49.81 220 GLY B C 1
ATOM 4894 O O . GLY B 1 220 ? -7.473 20.938 16.859 1 49.81 220 GLY B O 1
ATOM 4895 N N . HIS B 1 221 ? -8.031 19.234 18.172 1 57.75 221 HIS B N 1
ATOM 4896 C CA . HIS B 1 221 ? -8.484 20.312 19.031 1 57.75 221 HIS B CA 1
ATOM 4897 C C . HIS B 1 221 ? -7.324 20.922 19.812 1 57.75 221 HIS B C 1
ATOM 4899 O O . HIS B 1 221 ? -6.715 20.234 20.656 1 57.75 221 HIS B O 1
ATOM 4905 N N . MET B 1 222 ? -6.766 21.844 19.297 1 71.44 222 MET B N 1
ATOM 4906 C CA . MET B 1 222 ? -5.738 22.594 20 1 71.44 222 MET B CA 1
ATOM 4907 C C . MET B 1 222 ? -6.336 23.828 20.688 1 71.44 222 MET B C 1
ATOM 4909 O O . MET B 1 222 ? -7.039 24.609 20.047 1 71.44 222 MET B O 1
ATOM 4913 N N . ALA B 1 223 ? -6.152 23.781 21.969 1 79.06 223 ALA B N 1
ATOM 4914 C CA . ALA B 1 223 ? -6.543 25 22.672 1 79.06 223 ALA B CA 1
ATOM 4915 C C . ALA B 1 223 ? -5.844 26.219 22.078 1 79.06 223 ALA B C 1
ATOM 4917 O O . ALA B 1 223 ? -4.652 26.156 21.75 1 79.06 223 ALA B O 1
ATOM 4918 N N . VAL B 1 224 ? -6.645 27.25 21.891 1 87.81 224 VAL B N 1
ATOM 4919 C CA . VAL B 1 224 ? -6.086 28.406 21.203 1 87.81 224 VAL B CA 1
ATOM 4920 C C . VAL B 1 224 ? -5.762 29.5 22.234 1 87.81 224 VAL B C 1
ATOM 4922 O O . VAL B 1 224 ? -5.051 30.453 21.922 1 87.81 224 VAL B O 1
ATOM 4925 N N . ALA B 1 225 ? -6.336 29.328 23.438 1 88.5 225 ALA B N 1
ATOM 4926 C CA . ALA B 1 225 ? -6.078 30.297 24.5 1 88.5 225 ALA B CA 1
ATOM 4927 C C . ALA B 1 225 ? -6.121 29.641 25.875 1 88.5 225 ALA B C 1
ATOM 4929 O O . ALA B 1 225 ? -6.672 28.547 26.031 1 88.5 225 ALA B O 1
ATOM 4930 N N . GLY B 1 226 ? -5.465 30.281 26.828 1 87.12 226 GLY B N 1
ATOM 4931 C CA . GLY B 1 226 ? -5.473 29.766 28.188 1 87.12 226 GLY B CA 1
ATOM 4932 C C . GLY B 1 226 ? -4.293 28.859 28.5 1 87.12 226 GLY B C 1
ATOM 4933 O O . GLY B 1 226 ? -3.385 28.719 27.672 1 87.12 226 GLY B O 1
ATOM 4934 N N . PRO B 1 227 ? -4.219 28.297 29.625 1 87.25 227 PRO B N 1
ATOM 4935 C CA . PRO B 1 227 ? -3.059 27.547 30.109 1 87.25 227 PRO B CA 1
ATOM 4936 C C . PRO B 1 227 ? -2.826 26.25 29.344 1 87.25 227 PRO B C 1
ATOM 4938 O O . PRO B 1 227 ? -1.699 25.75 29.281 1 87.25 227 PRO B O 1
ATOM 4941 N N . ALA B 1 228 ? -3.832 25.797 28.797 1 86.12 228 ALA B N 1
ATOM 4942 C CA . ALA B 1 228 ? -3.736 24.531 28.094 1 86.12 228 ALA B CA 1
ATOM 4943 C C . ALA B 1 228 ? -3.256 24.719 26.656 1 86.12 228 ALA B C 1
ATOM 4945 O O . ALA B 1 228 ? -2.859 23.75 26 1 86.12 228 ALA B O 1
ATOM 4946 N N . ALA B 1 229 ? -3.264 25.953 26.234 1 90.19 229 ALA B N 1
ATOM 4947 C CA . ALA B 1 229 ? -2.895 26.234 24.859 1 90.19 229 ALA B CA 1
ATOM 4948 C C . ALA B 1 229 ? -1.381 26.172 24.672 1 90.19 229 ALA B C 1
ATOM 4950 O O . ALA B 1 229 ? -0.621 26.578 25.547 1 90.19 229 ALA B O 1
ATOM 4951 N N . LEU B 1 230 ? -0.982 25.625 23.594 1 90.75 230 LEU B N 1
ATOM 4952 C CA . LEU B 1 230 ? 0.431 25.641 23.219 1 90.75 230 LEU B CA 1
ATOM 4953 C C . LEU B 1 230 ? 0.931 27.062 23.047 1 90.75 230 LEU B C 1
ATOM 4955 O O . LEU B 1 230 ? 2.062 27.391 23.422 1 90.75 230 LEU B O 1
ATOM 4959 N N . TYR B 1 231 ? 0.117 27.844 22.5 1 93.5 231 TYR B N 1
ATOM 4960 C CA . TYR B 1 231 ? 0.303 29.281 22.312 1 93.5 231 TYR B CA 1
ATOM 4961 C C . TYR B 1 231 ? -0.939 30.047 22.75 1 93.5 231 TYR B C 1
ATOM 4963 O O . TYR B 1 231 ? -2.031 29.812 22.234 1 93.5 231 TYR B O 1
ATOM 4971 N N . ASP B 1 232 ? -0.788 30.938 23.656 1 94.88 232 ASP B N 1
ATOM 4972 C CA . ASP B 1 232 ? -1.917 31.656 24.25 1 94.88 232 ASP B CA 1
ATOM 4973 C C . ASP B 1 232 ? -2.252 32.906 23.438 1 94.88 232 ASP B C 1
ATOM 4975 O O . ASP B 1 232 ? -1.523 33.906 23.5 1 94.88 232 ASP B O 1
ATOM 4979 N N . LEU B 1 233 ? -3.402 32.938 22.812 1 95.56 233 LEU B N 1
ATOM 4980 C CA . LEU B 1 233 ? -3.836 34.062 21.953 1 95.56 233 LEU B CA 1
ATOM 4981 C C . LEU B 1 233 ? -4.59 35.094 22.781 1 95.56 233 LEU B C 1
ATOM 4983 O O . LEU B 1 233 ? -5.156 36.031 22.219 1 95.56 233 LEU B O 1
ATOM 4987 N N . SER B 1 234 ? -4.594 34.969 24.062 1 94.75 234 SER B N 1
ATOM 4988 C CA . SER B 1 234 ? -5.371 35.875 24.906 1 94.75 234 SER B CA 1
ATOM 4989 C C . SER B 1 234 ? -4.93 37.344 24.688 1 94.75 234 SER B C 1
ATOM 4991 O O . SER B 1 234 ? -5.734 38.25 24.828 1 94.75 234 SER B O 1
ATOM 4993 N N . TRP B 1 235 ? -3.709 37.594 24.344 1 94.62 235 TRP B N 1
ATOM 4994 C CA . TRP B 1 235 ? -3.18 38.938 24.141 1 94.62 235 TRP B CA 1
ATOM 4995 C C . TRP B 1 235 ? -3.922 39.656 23.016 1 94.62 235 TRP B C 1
ATOM 4997 O O . TRP B 1 235 ? -3.969 40.875 22.984 1 94.62 235 TRP B O 1
ATOM 5007 N N . VAL B 1 236 ? -4.535 38.906 22.094 1 95.81 236 VAL B N 1
ATOM 5008 C CA . VAL B 1 236 ? -5.289 39.469 20.969 1 95.81 236 VAL B CA 1
ATOM 5009 C C . VAL B 1 236 ? -6.488 40.25 21.5 1 95.81 236 VAL B C 1
ATOM 5011 O O . VAL B 1 236 ? -6.906 41.25 20.891 1 95.81 236 VAL B O 1
ATOM 5014 N N . GLY B 1 237 ? -7.062 39.781 22.594 1 94.12 237 GLY B N 1
ATOM 5015 C CA . GLY B 1 237 ? -8.156 40.5 23.234 1 94.12 237 GLY B CA 1
ATOM 5016 C C . GLY B 1 237 ? -7.797 41.906 23.641 1 94.12 237 GLY B C 1
ATOM 5017 O O . GLY B 1 237 ? -8.609 42.844 23.5 1 94.12 237 GLY B O 1
ATOM 5018 N N . GLU B 1 238 ? -6.648 42.031 24.125 1 93 238 GLU B N 1
ATOM 5019 C CA . GLU B 1 238 ? -6.168 43.344 24.5 1 93 238 GLU B CA 1
ATOM 5020 C C . GLU B 1 238 ? -6.016 44.25 23.281 1 93 238 GLU B C 1
ATOM 5022 O O . GLU B 1 238 ? -6.332 45.438 23.344 1 93 238 GLU B O 1
ATOM 5027 N N . GLU B 1 239 ? -5.559 43.656 22.266 1 93.69 239 GLU B N 1
ATOM 5028 C CA . GLU B 1 239 ? -5.453 44.406 21 1 93.69 239 GLU B CA 1
ATOM 5029 C C . GLU B 1 239 ? -6.832 44.812 20.484 1 93.69 239 GLU B C 1
ATOM 5031 O O . GLU B 1 239 ? -7.008 45.906 19.969 1 93.69 239 GLU B O 1
ATOM 5036 N N . ALA B 1 240 ? -7.715 43.938 20.625 1 94.38 240 ALA B N 1
ATOM 5037 C CA . ALA B 1 240 ? -9.086 44.188 20.188 1 94.38 240 ALA B CA 1
ATOM 5038 C C . ALA B 1 240 ? -9.695 45.375 20.922 1 94.38 240 ALA B C 1
ATOM 5040 O O . ALA B 1 240 ? -10.43 46.156 20.328 1 94.38 240 ALA B O 1
ATOM 5041 N N . ALA B 1 241 ? -9.398 45.469 22.156 1 92.31 241 ALA B N 1
ATOM 5042 C CA . ALA B 1 241 ? -9.938 46.531 22.984 1 92.31 241 ALA B CA 1
ATOM 5043 C C . ALA B 1 241 ? -9.367 47.875 22.578 1 92.31 241 ALA B C 1
ATOM 5045 O O . ALA B 1 241 ? -10.016 48.906 22.766 1 92.31 241 ALA B O 1
ATOM 5046 N N . ARG B 1 242 ? -8.227 47.844 22.016 1 89.88 242 ARG B N 1
ATOM 5047 C CA . ARG B 1 242 ? -7.539 49.094 21.656 1 89.88 242 ARG B CA 1
ATOM 5048 C C . ARG B 1 242 ? -7.93 49.531 20.25 1 89.88 242 ARG B C 1
ATOM 5050 O O . ARG B 1 242 ? -7.836 50.719 19.922 1 89.88 242 ARG B O 1
ATOM 5057 N N . LYS B 1 243 ? -8.359 48.656 19.516 1 86.62 243 LYS B N 1
ATOM 5058 C CA . LYS B 1 243 ? -8.688 48.969 18.141 1 86.62 243 LYS B CA 1
ATOM 5059 C C . LYS B 1 243 ? -10.133 49.406 18 1 86.62 243 LYS B C 1
ATOM 5061 O O . LYS B 1 243 ? -10.984 49.062 18.812 1 86.62 243 LYS B O 1
ATOM 5066 N N . GLY B 1 244 ? -10.312 50.312 17.047 1 76.56 244 GLY B N 1
ATOM 5067 C CA . GLY B 1 244 ? -11.648 50.844 16.797 1 76.56 244 GLY B CA 1
ATOM 5068 C C . GLY B 1 244 ? -12.57 49.812 16.156 1 76.56 244 GLY B C 1
ATOM 5069 O O . GLY B 1 244 ? -12.102 48.781 15.648 1 76.56 244 GLY B O 1
ATOM 5070 N N . ASP B 1 245 ? -13.805 50.188 16.203 1 72.25 245 ASP B N 1
ATOM 5071 C CA . ASP B 1 245 ? -14.852 49.375 15.609 1 72.25 245 ASP B CA 1
ATOM 5072 C C . ASP B 1 245 ? -14.641 49.219 14.109 1 72.25 245 ASP B C 1
ATOM 5074 O O . ASP B 1 245 ? -14.242 50.156 13.43 1 72.25 245 ASP B O 1
ATOM 5078 N N . GLY B 1 246 ? -14.609 48.062 13.562 1 75.69 246 GLY B N 1
ATOM 5079 C CA . GLY B 1 246 ? -14.516 47.812 12.133 1 75.69 246 GLY B CA 1
ATOM 5080 C C . GLY B 1 246 ? -13.125 47.438 11.68 1 75.69 246 GLY B C 1
ATOM 5081 O O . GLY B 1 246 ? -12.93 47.031 10.523 1 75.69 246 GLY B O 1
ATOM 5082 N N . GLU B 1 247 ? -12.18 47.688 12.57 1 87.31 247 GLU B N 1
ATOM 5083 C CA . GLU B 1 247 ? -10.82 47.281 12.219 1 87.31 247 GLU B CA 1
ATOM 5084 C C . GLU B 1 247 ? -10.594 45.812 12.461 1 87.31 247 GLU B C 1
ATOM 5086 O O . GLU B 1 247 ? -11.055 45.25 13.461 1 87.31 247 GLU B O 1
ATOM 5091 N N . ALA B 1 248 ? -9.945 45.281 11.508 1 93.75 248 ALA B N 1
ATOM 5092 C CA . ALA B 1 248 ? -9.68 43.875 11.625 1 93.75 248 ALA B CA 1
ATOM 5093 C C . ALA B 1 248 ? -8.594 43.594 12.664 1 93.75 248 ALA B C 1
ATOM 5095 O O . ALA B 1 248 ? -7.547 44.25 12.664 1 93.75 248 ALA B O 1
ATOM 5096 N N . VAL B 1 249 ? -8.859 42.75 13.578 1 96.88 249 VAL B N 1
ATOM 5097 C CA . VAL B 1 249 ? -7.918 42.344 14.609 1 96.88 249 VAL B CA 1
ATOM 5098 C C . VAL B 1 249 ? -7.34 40.969 14.273 1 96.88 249 VAL B C 1
ATOM 5100 O O . VAL B 1 249 ? -6.129 40.75 14.375 1 96.88 249 VAL B O 1
ATOM 5103 N N . VAL B 1 250 ? -8.203 40.031 13.867 1 97.88 250 VAL B N 1
ATOM 5104 C CA . VAL B 1 250 ? -7.801 38.688 13.531 1 97.88 250 VAL B CA 1
ATOM 5105 C C . VAL B 1 250 ? -8.172 38.375 12.078 1 97.88 250 VAL B C 1
ATOM 5107 O O . VAL B 1 250 ? -9.312 38.594 11.664 1 97.88 250 VAL B O 1
ATOM 5110 N N . VAL B 1 251 ? -7.254 37.969 11.32 1 98.5 251 VAL B N 1
ATOM 5111 C CA . VAL B 1 251 ? -7.516 37.438 9.992 1 98.5 251 VAL B CA 1
ATOM 5112 C C . VAL B 1 251 ? -7.176 35.938 9.961 1 98.5 251 VAL B C 1
ATOM 5114 O O . VAL B 1 251 ? -6.023 35.562 10.172 1 98.5 251 VAL B O 1
ATOM 5117 N N . ASP B 1 252 ? -8.117 35.094 9.812 1 98 252 ASP B N 1
ATOM 5118 C CA . ASP B 1 252 ? -7.938 33.656 9.617 1 98 252 ASP B CA 1
ATOM 5119 C C . ASP B 1 252 ? -7.758 33.312 8.141 1 98 252 ASP B C 1
ATOM 5121 O O . ASP B 1 252 ? -8.742 33.188 7.406 1 98 252 ASP B O 1
ATOM 5125 N N . VAL B 1 253 ? -6.516 33.156 7.75 1 98.12 253 VAL B N 1
ATOM 5126 C CA . VAL B 1 253 ? -6.141 32.969 6.352 1 98.12 253 VAL B CA 1
ATOM 5127 C C . VAL B 1 253 ? -6.336 31.516 5.957 1 98.12 253 VAL B C 1
ATOM 5129 O O . VAL B 1 253 ? -5.762 30.609 6.578 1 98.12 253 VAL B O 1
ATOM 5132 N N . GLY B 1 254 ? -7.086 31.281 4.887 1 95.81 254 GLY B N 1
ATOM 5133 C CA . GLY B 1 254 ? -7.398 29.906 4.523 1 95.81 254 GLY B CA 1
ATOM 5134 C C . GLY B 1 254 ? -8.148 29.156 5.605 1 95.81 254 GLY B C 1
ATOM 5135 O O . GLY B 1 254 ? -7.797 28.031 5.945 1 95.81 254 GLY B O 1
ATOM 5136 N N . GLY B 1 255 ? -9.18 29.781 6.188 1 93.5 255 GLY B N 1
ATOM 5137 C CA . GLY B 1 255 ? -9.773 29.312 7.426 1 93.5 255 GLY B CA 1
ATOM 5138 C C . GLY B 1 255 ? -10.906 28.328 7.211 1 93.5 255 GLY B C 1
ATOM 5139 O O . GLY B 1 255 ? -11.531 27.859 8.172 1 93.5 255 GLY B O 1
ATOM 5140 N N . GLY B 1 256 ? -11.227 27.969 5.984 1 90.31 256 GLY B N 1
ATOM 5141 C CA . GLY B 1 256 ? -12.258 26.984 5.691 1 90.31 256 GLY B CA 1
ATOM 5142 C C . GLY B 1 256 ? -13.633 27.406 6.176 1 90.31 256 GLY B C 1
ATOM 5143 O O . GLY B 1 256 ? -14.086 28.516 5.891 1 90.31 256 GLY B O 1
ATOM 5144 N N . LEU B 1 257 ? -14.242 26.578 6.98 1 88.69 257 LEU B N 1
ATOM 5145 C CA . LEU B 1 257 ? -15.586 26.875 7.457 1 88.69 257 LEU B CA 1
ATOM 5146 C C . LEU B 1 257 ? -15.547 27.656 8.766 1 88.69 257 LEU B C 1
ATOM 5148 O O . LEU B 1 257 ? -16.594 27.906 9.375 1 88.69 257 LEU B O 1
ATOM 5152 N N . GLY B 1 258 ? -14.391 27.922 9.195 1 91.94 258 GLY B N 1
ATOM 5153 C CA . GLY B 1 258 ? -14.234 28.906 10.258 1 91.94 258 GLY B CA 1
ATOM 5154 C C . GLY B 1 258 ? -14.141 28.281 11.641 1 91.94 258 GLY B C 1
ATOM 5155 O O . GLY B 1 258 ? -14.391 28.953 12.648 1 91.94 258 GLY B O 1
ATOM 5156 N N . GLN B 1 259 ? -13.766 27.031 11.695 1 87.94 259 GLN B N 1
ATOM 5157 C CA . GLN B 1 259 ? -13.703 26.359 12.984 1 87.94 259 GLN B CA 1
ATOM 5158 C C . GLN B 1 259 ? -12.703 27.031 13.914 1 87.94 259 GLN B C 1
ATOM 5160 O O . GLN B 1 259 ? -12.984 27.25 15.094 1 87.94 259 GLN B O 1
ATOM 5165 N N . LEU B 1 260 ? -11.5 27.359 13.469 1 90.94 260 LEU B N 1
ATOM 5166 C CA . LEU B 1 260 ? -10.5 28.016 14.297 1 90.94 260 LEU B CA 1
ATOM 5167 C C . LEU B 1 260 ? -11.016 29.359 14.82 1 90.94 260 LEU B C 1
ATOM 5169 O O . LEU B 1 260 ? -10.852 29.672 16 1 90.94 260 LEU B O 1
ATOM 5173 N N . LEU B 1 261 ? -11.594 30.078 13.961 1 93.12 261 LEU B N 1
ATOM 5174 C CA . LEU B 1 261 ? -12.086 31.406 14.336 1 93.12 261 LEU B CA 1
ATOM 5175 C C . LEU B 1 261 ? -13.172 31.297 15.406 1 93.12 261 LEU B C 1
ATOM 5177 O O . LEU B 1 261 ? -13.234 32.125 16.312 1 93.12 261 LEU B O 1
ATOM 5181 N N . LYS B 1 262 ? -14.031 30.266 15.227 1 93.38 262 LYS B N 1
ATOM 5182 C CA . LYS B 1 262 ? -15.039 30.031 16.25 1 93.38 262 LYS B CA 1
ATOM 5183 C C . LYS B 1 262 ? -14.391 29.812 17.625 1 93.38 262 LYS B C 1
ATOM 5185 O O . LYS B 1 262 ? -14.828 30.375 18.625 1 93.38 262 LYS B O 1
ATOM 5190 N N . ASP B 1 263 ? -13.367 29.016 17.625 1 91.62 263 ASP B N 1
ATOM 5191 C CA . ASP B 1 263 ? -12.656 28.719 18.875 1 91.62 263 ASP B CA 1
ATOM 5192 C C . ASP B 1 263 ? -12.008 29.984 19.438 1 91.62 263 ASP B C 1
ATOM 5194 O O . ASP B 1 263 ? -12.023 30.203 20.656 1 91.62 263 ASP B O 1
ATOM 5198 N N . VAL B 1 264 ? -11.453 30.812 18.594 1 94.75 264 VAL B N 1
ATOM 5199 C CA . VAL B 1 264 ? -10.766 32.031 19.016 1 94.75 264 VAL B CA 1
ATOM 5200 C C . VAL B 1 264 ? -11.766 33.031 19.594 1 94.75 264 VAL B C 1
ATOM 5202 O O . VAL B 1 264 ? -11.562 33.531 20.688 1 94.75 264 VAL B O 1
ATOM 5205 N N . ILE B 1 265 ? -12.844 33.219 18.844 1 95.25 265 ILE B N 1
ATOM 5206 C CA . ILE B 1 265 ? -13.867 34.188 19.297 1 95.25 265 ILE B CA 1
ATOM 5207 C C . ILE B 1 265 ? -14.438 33.719 20.625 1 95.25 265 ILE B C 1
ATOM 5209 O O . ILE B 1 265 ? -14.672 34.531 21.516 1 95.25 265 ILE B O 1
ATOM 5213 N N . GLY B 1 266 ? -14.586 32.438 20.781 1 94.06 266 GLY B N 1
ATOM 5214 C CA . GLY B 1 266 ? -15.156 31.891 22 1 94.06 266 GLY B CA 1
ATOM 5215 C C . GLY B 1 266 ? -14.195 31.906 23.156 1 94.06 266 GLY B C 1
ATOM 5216 O O . GLY B 1 266 ? -14.617 31.906 24.328 1 94.06 266 GLY B O 1
ATOM 5217 N N . SER B 1 267 ? -12.914 31.969 22.922 1 94.12 267 SER B N 1
ATOM 5218 C CA . SER B 1 267 ? -11.938 31.75 23.984 1 94.12 267 SER B CA 1
ATOM 5219 C C . SER B 1 267 ? -11.203 33.031 24.344 1 94.12 267 SER B C 1
ATOM 5221 O O . SER B 1 267 ? -10.586 33.125 25.406 1 94.12 267 SER B O 1
ATOM 5223 N N . VAL B 1 268 ? -11.156 34.031 23.453 1 95 268 VAL B N 1
ATOM 5224 C CA . VAL B 1 268 ? -10.406 35.281 23.672 1 95 268 VAL B CA 1
ATOM 5225 C C . VAL B 1 268 ? -11.336 36.375 24.172 1 95 268 VAL B C 1
ATOM 5227 O O . VAL B 1 268 ? -12.156 36.906 23.406 1 95 268 VAL B O 1
ATOM 5230 N N . PRO B 1 269 ? -11.109 36.719 25.359 1 92.12 269 PRO B N 1
ATOM 5231 C CA . PRO B 1 269 ? -11.984 37.781 25.891 1 92.12 269 PRO B CA 1
ATOM 5232 C C . PRO B 1 269 ? -11.852 39.094 25.141 1 92.12 269 PRO B C 1
ATOM 5234 O O . PRO B 1 269 ? -10.773 39.438 24.656 1 92.12 269 PRO B O 1
ATOM 5237 N N . MET B 1 270 ? -12.977 39.875 24.969 1 92.25 270 MET B N 1
ATOM 5238 C CA . MET B 1 270 ? -13.023 41.25 24.438 1 92.25 270 MET B CA 1
ATOM 5239 C C . MET B 1 270 ? -12.977 41.219 22.906 1 92.25 270 MET B C 1
ATOM 5241 O O . MET B 1 270 ? -13.219 42.25 22.266 1 92.25 270 MET B O 1
ATOM 5245 N N . LEU B 1 271 ? -12.633 40.094 22.328 1 95.19 271 LEU B N 1
ATOM 5246 C CA . LEU B 1 271 ? -12.633 40 20.875 1 95.19 271 LEU B CA 1
ATOM 5247 C C . LEU B 1 271 ? -14.062 39.906 20.328 1 95.19 271 LEU B C 1
ATOM 5249 O O . LEU B 1 271 ? -14.852 39.094 20.797 1 95.19 271 LEU B O 1
ATOM 5253 N N . LYS B 1 272 ? -14.375 40.75 19.391 1 94.38 272 LYS B N 1
ATOM 5254 C CA . LYS B 1 272 ? -15.695 40.75 18.781 1 94.38 272 LYS B CA 1
ATOM 5255 C C . LYS B 1 272 ? -15.648 40.062 17.406 1 94.38 272 LYS B C 1
ATOM 5257 O O . LYS B 1 272 ? -14.664 40.219 16.672 1 94.38 272 LYS B O 1
ATOM 5262 N N . ALA B 1 273 ? -16.703 39.375 17.016 1 94.88 273 ALA B N 1
ATOM 5263 C CA . ALA B 1 273 ? -16.781 38.688 15.742 1 94.88 273 ALA B CA 1
ATOM 5264 C C . ALA B 1 273 ? -16.578 39.656 14.578 1 94.88 273 ALA B C 1
ATOM 5266 O O . ALA B 1 273 ? -15.969 39.312 13.562 1 94.88 273 ALA B O 1
ATOM 5267 N N . GLU B 1 274 ? -17.016 40.906 14.758 1 94.75 274 GLU B N 1
ATOM 5268 C CA . GLU B 1 274 ? -16.938 41.906 13.703 1 94.75 274 GLU B CA 1
ATOM 5269 C C . GLU B 1 274 ? -15.492 42.312 13.438 1 94.75 274 GLU B C 1
ATOM 5271 O O . GLU B 1 274 ? -15.195 42.938 12.414 1 94.75 274 GLU B O 1
ATOM 5276 N N . GLN B 1 275 ? -14.617 41.969 14.375 1 96.69 275 GLN B N 1
ATOM 5277 C CA . GLN B 1 275 ? -13.203 42.312 14.242 1 96.69 275 GLN B CA 1
ATOM 5278 C C . GLN B 1 275 ? -12.414 41.188 13.617 1 96.69 275 GLN B C 1
ATOM 5280 O O . GLN B 1 275 ? -11.188 41.219 13.555 1 96.69 275 GLN B O 1
ATOM 5285 N N . CYS B 1 276 ? -13.109 40.125 13.211 1 97.44 276 CYS B N 1
ATOM 5286 C CA . CYS B 1 276 ? -12.492 38.938 12.648 1 97.44 276 CYS B CA 1
ATOM 5287 C C . CYS B 1 276 ? -12.844 38.781 11.18 1 97.44 276 CYS B C 1
ATOM 5289 O O . CYS B 1 276 ? -13.977 39.062 10.766 1 97.44 276 CYS B O 1
ATOM 5291 N N . VAL B 1 277 ? -11.875 38.375 10.398 1 98.19 277 VAL B N 1
ATOM 5292 C CA . VAL B 1 277 ? -12.047 38.125 8.977 1 98.19 277 VAL B CA 1
ATOM 5293 C C . VAL B 1 277 ? -11.734 36.656 8.672 1 98.19 277 VAL B C 1
ATOM 5295 O O . VAL B 1 277 ? -10.703 36.125 9.102 1 98.19 277 VAL B O 1
ATOM 5298 N N . LEU B 1 278 ? -12.625 35.969 8.039 1 98.06 278 LEU B N 1
ATOM 5299 C CA . LEU B 1 278 ? -12.422 34.625 7.527 1 98.06 278 LEU B CA 1
ATOM 5300 C C . LEU B 1 278 ? -12.133 34.625 6.031 1 98.06 278 LEU B C 1
ATOM 5302 O O . LEU B 1 278 ? -12.977 35.062 5.242 1 98.06 278 LEU B O 1
ATOM 5306 N N . GLN B 1 279 ? -10.953 34.219 5.676 1 98.19 279 GLN B N 1
ATOM 5307 C CA . GLN B 1 279 ? -10.562 34.219 4.27 1 98.19 279 GLN B CA 1
ATOM 5308 C C . GLN B 1 279 ? -10.406 32.812 3.748 1 98.19 279 GLN B C 1
ATOM 5310 O O . GLN B 1 279 ? -9.906 31.922 4.457 1 98.19 279 GLN B O 1
ATOM 5315 N N . ASP B 1 280 ? -10.797 32.5 2.574 1 96 280 ASP B N 1
ATOM 5316 C CA . ASP B 1 280 ? -10.562 31.297 1.807 1 96 280 ASP B CA 1
ATOM 5317 C C . ASP B 1 280 ? -10.953 31.484 0.343 1 96 280 ASP B C 1
ATOM 5319 O O . ASP B 1 280 ? -11.328 32.594 -0.067 1 96 280 ASP B O 1
ATOM 5323 N N . ARG B 1 281 ? -10.797 30.484 -0.451 1 92.62 281 ARG B N 1
ATOM 5324 C CA . ARG B 1 281 ? -11.25 30.516 -1.838 1 92.62 281 ARG B CA 1
ATOM 5325 C C . ARG B 1 281 ? -12.75 30.766 -1.917 1 92.62 281 ARG B C 1
ATOM 5327 O O . ARG B 1 281 ? -13.484 30.469 -0.973 1 92.62 281 ARG B O 1
ATOM 5334 N N . GLY B 1 282 ? -13.227 31.25 -3.059 1 93.69 282 GLY B N 1
ATOM 5335 C CA . GLY B 1 282 ? -14.609 31.656 -3.25 1 93.69 282 GLY B CA 1
ATOM 5336 C C . GLY B 1 282 ? -15.602 30.547 -2.934 1 93.69 282 GLY B C 1
ATOM 5337 O O . GLY B 1 282 ? -16.562 30.766 -2.188 1 93.69 282 GLY B O 1
ATOM 5338 N N . GLU B 1 283 ? -15.352 29.391 -3.441 1 87.75 283 GLU B N 1
ATOM 5339 C CA . GLU B 1 283 ? -16.266 28.266 -3.25 1 87.75 283 GLU B CA 1
ATOM 5340 C C . GLU B 1 283 ? -16.359 27.875 -1.778 1 87.75 283 GLU B C 1
ATOM 5342 O O . GLU B 1 283 ? -17.438 27.484 -1.304 1 87.75 283 GLU B O 1
ATOM 5347 N N . VAL B 1 284 ? -15.352 28.016 -1.027 1 88.31 284 VAL B N 1
ATOM 5348 C CA . VAL B 1 284 ? -15.32 27.656 0.385 1 88.31 284 VAL B CA 1
ATOM 5349 C C . VAL B 1 284 ? -16.062 28.703 1.209 1 88.31 284 VAL B C 1
ATOM 5351 O O . VAL B 1 284 ? -16.812 28.359 2.121 1 88.31 284 VAL B O 1
ATOM 5354 N N . ILE B 1 285 ? -15.836 29.938 0.898 1 95.12 285 ILE B N 1
ATOM 5355 C CA . ILE B 1 285 ? -16.5 31.031 1.605 1 95.12 285 ILE B CA 1
ATOM 5356 C C . ILE B 1 285 ? -18.016 30.938 1.383 1 95.12 285 ILE B C 1
ATOM 5358 O O . ILE B 1 285 ? -18.797 31.156 2.309 1 95.12 285 ILE B O 1
ATOM 5362 N N . GLU B 1 286 ? -18.375 30.609 0.139 1 94.5 286 GLU B N 1
ATOM 5363 C CA . GLU B 1 286 ? -19.797 30.422 -0.141 1 94.5 286 GLU B CA 1
ATOM 5364 C C . GLU B 1 286 ? -20.375 29.297 0.703 1 94.5 286 GLU B C 1
ATOM 5366 O O . GLU B 1 286 ? -21.5 29.422 1.213 1 94.5 286 GLU B O 1
ATOM 5371 N N . GLU B 1 287 ? -19.625 28.266 0.82 1 87.81 287 GLU B N 1
ATOM 5372 C CA . GLU B 1 287 ? -20.047 27.156 1.662 1 87.81 287 GLU B CA 1
ATOM 5373 C C . GLU B 1 287 ? -20.156 27.578 3.123 1 87.81 287 GLU B C 1
ATOM 5375 O O . GLU B 1 287 ? -21.094 27.172 3.824 1 87.81 287 GLU B O 1
ATOM 5380 N N . ALA B 1 288 ? -19.234 28.328 3.643 1 91.81 288 ALA B N 1
ATOM 5381 C CA . ALA B 1 288 ? -19.234 28.812 5.02 1 91.81 288 ALA B CA 1
ATOM 5382 C C . ALA B 1 288 ? -20.453 29.703 5.273 1 91.81 288 ALA B C 1
ATOM 5384 O O . ALA B 1 288 ? -21.109 29.578 6.312 1 91.81 288 ALA B O 1
ATOM 5385 N N . ARG B 1 289 ? -20.734 30.562 4.328 1 95.75 289 ARG B N 1
ATOM 5386 C CA . ARG B 1 289 ? -21.922 31.422 4.43 1 95.75 289 ARG B CA 1
ATOM 5387 C C . ARG B 1 289 ? -23.203 30.609 4.473 1 95.75 289 ARG B C 1
ATOM 5389 O O . ARG B 1 289 ? -24.094 30.875 5.281 1 95.75 289 ARG B O 1
ATOM 5396 N N . ALA B 1 290 ? -23.234 29.625 3.6 1 94.25 290 ALA B N 1
ATOM 5397 C CA . ALA B 1 290 ? -24.422 28.766 3.494 1 94.25 290 ALA B CA 1
ATOM 5398 C C . ALA B 1 290 ? -24.625 27.969 4.773 1 94.25 290 ALA B C 1
ATOM 5400 O O . ALA B 1 290 ? -25.766 27.672 5.148 1 94.25 290 ALA B O 1
ATOM 5401 N N . ALA B 1 291 ? -23.609 27.609 5.406 1 89.94 291 ALA B N 1
ATOM 5402 C CA . ALA B 1 291 ? -23.703 26.828 6.641 1 89.94 291 ALA B CA 1
ATOM 5403 C C . ALA B 1 291 ? -24.391 27.625 7.742 1 89.94 291 ALA B C 1
ATOM 5405 O O . ALA B 1 291 ? -25.031 27.062 8.625 1 89.94 291 ALA B O 1
ATOM 5406 N N . GLY B 1 292 ? -24.281 28.891 7.691 1 92.62 292 GLY B N 1
ATOM 5407 C CA . GLY B 1 292 ? -24.984 29.766 8.609 1 92.62 292 GLY B CA 1
ATOM 5408 C C . GLY B 1 292 ? -24.656 29.5 10.07 1 92.62 292 GLY B C 1
ATOM 5409 O O . GLY B 1 292 ? -25.531 29.453 10.922 1 92.62 292 GLY B O 1
ATOM 5410 N N . ASP B 1 293 ? -23.453 29.297 10.383 1 93.12 293 ASP B N 1
ATOM 5411 C CA . ASP B 1 293 ? -23.016 29.031 11.742 1 93.12 293 ASP B CA 1
ATOM 5412 C C . ASP B 1 293 ? -23.188 30.266 12.625 1 93.12 293 ASP B C 1
ATOM 5414 O O . ASP B 1 293 ? -22.594 31.312 12.375 1 93.12 293 ASP B O 1
ATOM 5418 N N . GLU B 1 294 ? -23.906 30.156 13.672 1 95.19 294 GLU B N 1
ATOM 5419 C CA . GLU B 1 294 ? -24.234 31.266 14.555 1 95.19 294 GLU B CA 1
ATOM 5420 C C . GLU B 1 294 ? -22.984 31.812 15.242 1 95.19 294 GLU B C 1
ATOM 5422 O O . GLU B 1 294 ? -22.906 33 15.516 1 95.19 294 GLU B O 1
ATOM 5427 N N . ALA B 1 295 ? -22.047 30.984 15.445 1 94.12 295 ALA B N 1
ATOM 5428 C CA . ALA B 1 295 ? -20.812 31.375 16.125 1 94.12 295 ALA B CA 1
ATOM 5429 C C . ALA B 1 295 ? -19.984 32.312 15.266 1 94.12 295 ALA B C 1
ATOM 5431 O O . ALA B 1 295 ? -19.078 33 15.758 1 94.12 295 ALA B O 1
ATOM 5432 N N . LEU B 1 296 ? -20.312 32.406 14 1 96.31 296 LEU B N 1
ATOM 5433 C CA . LEU B 1 296 ? -19.547 33.25 13.078 1 96.31 296 LEU B CA 1
ATOM 5434 C C . LEU B 1 296 ? -20.344 34.469 12.648 1 96.31 296 LEU B C 1
ATOM 5436 O O . LEU B 1 296 ? -19.953 35.188 11.719 1 96.31 296 LEU B O 1
ATOM 5440 N N . ARG B 1 297 ? -21.469 34.594 13.32 1 95.5 297 ARG B N 1
ATOM 5441 C CA . ARG B 1 297 ? -22.266 35.781 13.008 1 95.5 297 ARG B CA 1
ATOM 5442 C C . ARG B 1 297 ? -21.453 37.031 13.266 1 95.5 297 ARG B C 1
ATOM 5444 O O . ARG B 1 297 ? -20.859 37.219 14.336 1 95.5 297 ARG B O 1
ATOM 5451 N N . GLY B 1 298 ? -21.422 37.906 12.289 1 94.94 298 GLY B N 1
ATOM 5452 C CA . GLY B 1 298 ? -20.672 39.125 12.414 1 94.94 298 GLY B CA 1
ATOM 5453 C C . GLY B 1 298 ? -19.281 39.062 11.797 1 94.94 298 GLY B C 1
ATOM 5454 O O . GLY B 1 298 ? -18.672 40.094 11.523 1 94.94 298 GLY B O 1
ATOM 5455 N N . VAL B 1 299 ? -18.703 37.844 11.625 1 97.06 299 VAL B N 1
ATOM 5456 C CA . VAL B 1 299 ? -17.406 37.656 11.008 1 97.06 299 VAL B CA 1
ATOM 5457 C C . VAL B 1 299 ? -17.453 38.094 9.555 1 97.06 299 VAL B C 1
ATOM 5459 O O . VAL B 1 299 ? -18.422 37.844 8.844 1 97.06 299 VAL B O 1
ATOM 5462 N N . VAL B 1 300 ? -16.484 38.875 9.125 1 97.19 300 VAL B N 1
ATOM 5463 C CA . VAL B 1 300 ? -16.375 39.25 7.719 1 97.19 300 VAL B CA 1
ATOM 5464 C C . VAL B 1 300 ? -15.812 38.062 6.918 1 97.19 300 VAL B C 1
ATOM 5466 O O . VAL B 1 300 ? -14.664 37.656 7.117 1 97.19 300 VAL B O 1
ATOM 5469 N N . MET B 1 301 ? -16.594 37.5 6.074 1 97.81 301 MET B N 1
ATOM 5470 C CA . MET B 1 301 ? -16.141 36.406 5.203 1 97.81 301 MET B CA 1
ATOM 5471 C C . MET B 1 301 ? -15.703 36.969 3.846 1 97.81 301 MET B C 1
ATOM 5473 O O . MET B 1 301 ? -16.453 37.688 3.184 1 97.81 301 MET B O 1
ATOM 5477 N N . MET B 1 302 ? -14.5 36.625 3.461 1 97.81 302 MET B N 1
ATOM 5478 C CA . MET B 1 302 ? -13.875 37.25 2.301 1 97.81 302 MET B CA 1
ATOM 5479 C C . MET B 1 302 ? -13.219 36.219 1.401 1 97.81 302 MET B C 1
ATOM 5481 O O . MET B 1 302 ? -12.422 35.406 1.871 1 97.81 302 MET B O 1
ATOM 5485 N N . GLU B 1 303 ? -13.57 36.219 0.111 1 97.69 303 GLU B N 1
ATOM 5486 C CA . GLU B 1 303 ? -12.828 35.438 -0.867 1 97.69 303 GLU B CA 1
ATOM 5487 C C . GLU B 1 303 ? -11.406 35.938 -1.028 1 97.69 303 GLU B C 1
ATOM 5489 O O . GLU B 1 303 ? -11.188 37.125 -1.251 1 97.69 303 GLU B O 1
ATOM 5494 N N . HIS B 1 304 ? -10.445 35.031 -0.845 1 97.62 304 HIS B N 1
ATOM 5495 C CA . HIS B 1 304 ? -9.047 35.406 -0.991 1 97.62 304 HIS B CA 1
ATOM 5496 C C . HIS B 1 304 ? -8.164 34.219 -1.302 1 97.62 304 HIS B C 1
ATOM 5498 O O . HIS B 1 304 ? -8.336 33.156 -0.717 1 97.62 304 HIS B O 1
ATOM 5504 N N . ASP B 1 305 ? -7.273 34.375 -2.262 1 95.62 305 ASP B N 1
ATOM 5505 C CA . ASP B 1 305 ? -6.164 33.469 -2.541 1 95.62 305 ASP B CA 1
ATOM 5506 C C . ASP B 1 305 ? -4.883 33.969 -1.862 1 95.62 305 ASP B C 1
ATOM 5508 O O . ASP B 1 305 ? -4.289 34.969 -2.277 1 95.62 305 ASP B O 1
ATOM 5512 N N . PHE B 1 306 ? -4.422 33.219 -0.864 1 97.25 306 PHE B N 1
ATOM 5513 C CA . PHE B 1 306 ? -3.33 33.719 -0.035 1 97.25 306 PHE B CA 1
ATOM 5514 C C . PHE B 1 306 ? -2.014 33.688 -0.801 1 97.25 306 PHE B C 1
ATOM 5516 O O . PHE B 1 306 ? -0.972 34.094 -0.269 1 97.25 306 PHE B O 1
ATOM 5523 N N . HIS B 1 307 ? -2 33.281 -2.045 1 95.88 307 HIS B N 1
ATOM 5524 C CA . HIS B 1 307 ? -0.833 33.438 -2.908 1 95.88 307 HIS B CA 1
ATOM 5525 C C . HIS B 1 307 ? -0.782 34.812 -3.543 1 95.88 307 HIS B C 1
ATOM 5527 O O . HIS B 1 307 ? 0.212 35.188 -4.176 1 95.88 307 HIS B O 1
ATOM 5533 N N . THR B 1 308 ? -1.798 35.594 -3.381 1 96.94 308 THR B N 1
ATOM 5534 C CA . THR B 1 308 ? -1.868 36.938 -3.898 1 96.94 308 THR B CA 1
ATOM 5535 C C . THR B 1 308 ? -1.755 37.969 -2.764 1 96.94 308 THR B C 1
ATOM 5537 O O . THR B 1 308 ? -1.686 37.594 -1.593 1 96.94 308 THR B O 1
ATOM 5540 N N . VAL B 1 309 ? -1.798 39.188 -3.145 1 97.75 309 VAL B N 1
ATOM 5541 C CA . VAL B 1 309 ? -1.625 40.281 -2.178 1 97.75 309 VAL B CA 1
ATOM 5542 C C . VAL B 1 309 ? -2.725 40.188 -1.12 1 97.75 309 VAL B C 1
ATOM 5544 O O . VAL B 1 309 ? -3.9 40.031 -1.449 1 97.75 309 VAL B O 1
ATOM 5547 N N . GLN B 1 310 ? -2.318 40.281 0.17 1 98.25 310 GLN B N 1
ATOM 5548 C CA . GLN B 1 310 ? -3.268 40.281 1.279 1 98.25 310 GLN B CA 1
ATOM 5549 C C . GLN B 1 310 ? -4.078 41.594 1.305 1 98.25 310 GLN B C 1
ATOM 5551 O O . GLN B 1 310 ? -3.525 42.656 1.521 1 98.25 310 GLN B O 1
ATOM 5556 N N . PRO B 1 311 ? -5.375 41.438 1.098 1 97.56 311 PRO B N 1
ATOM 5557 C CA . PRO B 1 311 ? -6.199 42.656 1.01 1 97.56 311 PRO B CA 1
ATOM 5558 C C . PRO B 1 311 ? -6.441 43.312 2.371 1 97.56 311 PRO B C 1
ATOM 5560 O O . PRO B 1 311 ? -6.688 44.5 2.449 1 97.56 311 PRO B O 1
ATOM 5563 N N . VAL B 1 312 ? -6.484 42.562 3.42 1 97.69 312 VAL B N 1
ATOM 5564 C CA . VAL B 1 312 ? -6.695 43.094 4.758 1 97.69 312 VAL B CA 1
ATOM 5565 C C . VAL B 1 312 ? -5.352 43.469 5.387 1 97.69 312 VAL B C 1
ATOM 5567 O O . VAL B 1 312 ? -4.574 42.594 5.766 1 97.69 312 VAL B O 1
ATOM 5570 N N . LYS B 1 313 ? -5.176 44.719 5.555 1 95.88 313 LYS B N 1
ATOM 5571 C CA . LYS B 1 313 ? -3.924 45.219 6.117 1 95.88 313 LYS B CA 1
ATOM 5572 C C . LYS B 1 313 ? -4.121 45.719 7.551 1 95.88 313 LYS B C 1
ATOM 5574 O O . LYS B 1 313 ? -5.23 46.094 7.941 1 95.88 313 LYS B O 1
ATOM 5579 N N . GLY B 1 314 ? -3.041 45.531 8.281 1 94.88 314 GLY B N 1
ATOM 5580 C CA . GLY B 1 314 ? -3.002 46.188 9.578 1 94.88 314 GLY B CA 1
ATOM 5581 C C . GLY B 1 314 ? -3.631 45.375 10.688 1 94.88 314 GLY B C 1
ATOM 5582 O O . GLY B 1 314 ? -3.852 45.875 11.789 1 94.88 314 GLY B O 1
ATOM 5583 N N . ALA B 1 315 ? -4 44.125 10.453 1 96.88 315 ALA B N 1
ATOM 5584 C CA . ALA B 1 315 ? -4.535 43.281 11.516 1 96.88 315 ALA B CA 1
ATOM 5585 C C . ALA B 1 315 ? -3.484 43.031 12.594 1 96.88 315 ALA B C 1
ATOM 5587 O O . ALA B 1 315 ? -2.285 43.188 12.344 1 96.88 315 ALA B O 1
ATOM 5588 N N . SER B 1 316 ? -3.979 42.688 13.805 1 96.56 316 SER B N 1
ATOM 5589 C CA . SER B 1 316 ? -3.07 42.406 14.906 1 96.56 316 SER B CA 1
ATOM 5590 C C . SER B 1 316 ? -2.463 41 14.758 1 96.56 316 SER B C 1
ATOM 5592 O O . SER B 1 316 ? -1.343 40.75 15.211 1 96.56 316 SER B O 1
ATOM 5594 N N . VAL B 1 317 ? -3.246 40.062 14.18 1 98.06 317 VAL B N 1
ATOM 5595 C CA . VAL B 1 317 ? -2.719 38.719 14.016 1 98.06 317 VAL B CA 1
ATOM 5596 C C . VAL B 1 317 ? -3.295 38.094 12.75 1 98.06 317 VAL B C 1
ATOM 5598 O O . VAL B 1 317 ? -4.477 38.25 12.438 1 98.06 317 VAL B O 1
ATOM 5601 N N . TYR B 1 318 ? -2.482 37.562 11.953 1 98.56 318 TYR B N 1
ATOM 5602 C CA . TYR B 1 318 ? -2.83 36.688 10.852 1 98.56 318 TYR B CA 1
ATOM 5603 C C . TYR B 1 318 ? -2.584 35.219 11.227 1 98.56 318 TYR B C 1
ATOM 5605 O O . TYR B 1 318 ? -1.466 34.844 11.586 1 98.56 318 TYR B O 1
ATOM 5613 N N . LEU B 1 319 ? -3.615 34.375 11.18 1 97.75 319 LEU B N 1
ATOM 5614 C CA . LEU B 1 319 ? -3.533 33 11.602 1 97.75 319 LEU B CA 1
ATOM 5615 C C . LEU B 1 319 ? -3.477 32.062 10.398 1 97.75 319 LEU B C 1
ATOM 5617 O O . LEU B 1 319 ? -4.258 32.219 9.453 1 97.75 319 LEU B O 1
ATOM 5621 N N . LEU B 1 320 ? -2.516 31.203 10.398 1 97.06 320 LEU B N 1
ATOM 5622 C CA . LEU B 1 320 ? -2.406 30.109 9.438 1 97.06 320 LEU B CA 1
ATOM 5623 C C . LEU B 1 320 ? -2.479 28.766 10.133 1 97.06 320 LEU B C 1
ATOM 5625 O O . LEU B 1 320 ? -1.534 28.359 10.82 1 97.06 320 LEU B O 1
ATOM 5629 N N . ARG B 1 321 ? -3.568 28.125 9.961 1 94.19 321 ARG B N 1
ATOM 5630 C CA . ARG B 1 321 ? -3.686 26.797 10.539 1 94.19 321 ARG B CA 1
ATOM 5631 C C . ARG B 1 321 ? -3.617 25.719 9.461 1 94.19 321 ARG B C 1
ATOM 5633 O O . ARG B 1 321 ? -4.523 25.609 8.633 1 94.19 321 ARG B O 1
ATOM 5640 N N . ARG B 1 322 ? -2.516 24.891 9.5 1 91.5 322 ARG B N 1
ATOM 5641 C CA . ARG B 1 322 ? -2.324 23.781 8.578 1 91.5 322 ARG B CA 1
ATOM 5642 C C . ARG B 1 322 ? -2.371 24.25 7.129 1 91.5 322 ARG B C 1
ATOM 5644 O O . ARG B 1 322 ? -3.158 23.734 6.332 1 91.5 322 ARG B O 1
ATOM 5651 N N . ILE B 1 323 ? -1.544 25.234 6.828 1 94.94 323 ILE B N 1
ATOM 5652 C CA . ILE B 1 323 ? -1.492 25.812 5.492 1 94.94 323 ILE B CA 1
ATOM 5653 C C . ILE B 1 323 ? -0.118 25.562 4.875 1 94.94 323 ILE B C 1
ATOM 5655 O O . ILE B 1 323 ? -0.012 24.969 3.797 1 94.94 323 ILE B O 1
ATOM 5659 N N . LEU B 1 324 ? 0.924 25.984 5.605 1 97.25 324 LEU B N 1
ATOM 5660 C CA . LEU B 1 324 ? 2.252 26.016 5 1 97.25 324 LEU B CA 1
ATOM 5661 C C . LEU B 1 324 ? 2.727 24.609 4.66 1 97.25 324 LEU B C 1
ATOM 5663 O O . LEU B 1 324 ? 3.494 24.406 3.717 1 97.25 324 LEU B O 1
ATOM 5667 N N . LEU B 1 325 ? 2.275 23.562 5.371 1 96.31 325 LEU B N 1
ATOM 5668 C CA . LEU B 1 325 ? 2.734 22.188 5.16 1 96.31 325 LEU B CA 1
ATOM 5669 C C . LEU B 1 325 ? 2.275 21.672 3.805 1 96.31 325 LEU B C 1
ATOM 5671 O O . LEU B 1 325 ? 2.801 20.656 3.312 1 96.31 325 LEU B O 1
ATOM 5675 N N . ASP B 1 326 ? 1.337 22.359 3.158 1 95.12 326 ASP B N 1
ATOM 5676 C CA . ASP B 1 326 ? 0.812 21.938 1.866 1 95.12 326 ASP B CA 1
ATOM 5677 C C . ASP B 1 326 ? 1.673 22.469 0.721 1 95.12 326 ASP B C 1
ATOM 5679 O O . ASP B 1 326 ? 1.453 22.109 -0.44 1 95.12 326 ASP B O 1
ATOM 5683 N N . TYR B 1 327 ? 2.699 23.219 1.07 1 97.38 327 TYR B N 1
ATOM 5684 C CA . TYR B 1 327 ? 3.406 23.938 0.013 1 97.38 327 TYR B CA 1
ATOM 5685 C C . TYR B 1 327 ? 4.914 23.781 0.159 1 97.38 327 TYR B C 1
ATOM 5687 O O . TYR B 1 327 ? 5.418 23.547 1.261 1 97.38 327 TYR B O 1
ATOM 5695 N N . SER B 1 328 ? 5.602 23.953 -0.969 1 97.25 328 SER B N 1
ATOM 5696 C CA . SER B 1 328 ? 7.059 23.984 -0.987 1 97.25 328 SER B CA 1
ATOM 5697 C C . SER B 1 328 ? 7.605 25.172 -0.197 1 97.25 328 SER B C 1
ATOM 5699 O O . SER B 1 328 ? 6.855 26.078 0.154 1 97.25 328 SER B O 1
ATOM 5701 N N . ASP B 1 329 ? 8.875 25.125 0.066 1 96.81 329 ASP B N 1
ATOM 5702 C CA . ASP B 1 329 ? 9.5 26.219 0.8 1 96.81 329 ASP B CA 1
ATOM 5703 C C . ASP B 1 329 ? 9.344 27.547 0.052 1 96.81 329 ASP B C 1
ATOM 5705 O O . ASP B 1 329 ? 9.07 28.578 0.661 1 96.81 329 ASP B O 1
ATOM 5709 N N . LYS B 1 330 ? 9.516 27.453 -1.207 1 96.19 330 LYS B N 1
ATOM 5710 C CA . LYS B 1 330 ? 9.398 28.656 -2.025 1 96.19 330 LYS B CA 1
ATOM 5711 C C . LYS B 1 330 ? 7.996 29.25 -1.926 1 96.19 330 LYS B C 1
ATOM 5713 O O . LYS B 1 330 ? 7.844 30.453 -1.701 1 96.19 330 LYS B O 1
ATOM 5718 N N . LEU B 1 331 ? 6.992 28.453 -2.066 1 97.5 331 LEU B N 1
ATOM 5719 C CA . LEU B 1 331 ? 5.613 28.906 -2.025 1 97.5 331 LEU B CA 1
ATOM 5720 C C . LEU B 1 331 ? 5.227 29.344 -0.613 1 97.5 331 LEU B C 1
ATOM 5722 O O . LEU B 1 331 ? 4.523 30.344 -0.435 1 97.5 331 LEU B O 1
ATOM 5726 N N . ALA B 1 332 ? 5.652 28.594 0.389 1 98.12 332 ALA B N 1
ATOM 5727 C CA . ALA B 1 332 ? 5.367 28.938 1.779 1 98.12 332 ALA B CA 1
ATOM 5728 C C . ALA B 1 332 ? 5.973 30.297 2.141 1 98.12 332 ALA B C 1
ATOM 5730 O O . ALA B 1 332 ? 5.324 31.109 2.793 1 98.12 332 ALA B O 1
ATOM 5731 N N . ALA B 1 333 ? 7.184 30.531 1.729 1 98 333 ALA B N 1
ATOM 5732 C CA . ALA B 1 333 ? 7.816 31.828 1.943 1 98 333 ALA B CA 1
ATOM 5733 C C . ALA B 1 333 ? 7.039 32.938 1.244 1 98 333 ALA B C 1
ATOM 5735 O O . ALA B 1 333 ? 6.93 34.062 1.766 1 98 333 ALA B O 1
ATOM 5736 N N . GLY B 1 334 ? 6.594 32.594 0.057 1 97.94 334 GLY B N 1
ATOM 5737 C CA . GLY B 1 334 ? 5.773 33.562 -0.665 1 97.94 334 GLY B CA 1
ATOM 5738 C C . GLY B 1 334 ? 4.512 33.938 0.079 1 97.94 334 GLY B C 1
ATOM 5739 O O . GLY B 1 334 ? 4.156 35.125 0.144 1 97.94 334 GLY B O 1
ATOM 5740 N N . ILE B 1 335 ? 3.824 32.969 0.654 1 98.38 335 ILE B N 1
ATOM 5741 C CA . ILE B 1 335 ? 2.623 33.188 1.445 1 98.38 335 ILE B CA 1
ATOM 5742 C C . ILE B 1 335 ? 2.961 34.094 2.633 1 98.38 335 ILE B C 1
ATOM 5744 O O . ILE B 1 335 ? 2.262 35.094 2.895 1 98.38 335 ILE B O 1
ATOM 5748 N N . LEU B 1 336 ? 4.008 33.781 3.307 1 98.56 336 LEU B N 1
ATOM 5749 C CA . LEU B 1 336 ? 4.426 34.531 4.477 1 98.56 336 LEU B CA 1
ATOM 5750 C C . LEU B 1 336 ? 4.816 35.969 4.09 1 98.56 336 LEU B C 1
ATOM 5752 O O . LEU B 1 336 ? 4.559 36.906 4.84 1 98.56 336 LEU B O 1
ATOM 5756 N N . ARG B 1 337 ? 5.426 36.156 2.941 1 98 337 ARG B N 1
ATOM 5757 C CA . ARG B 1 337 ? 5.809 37.469 2.473 1 98 337 ARG B CA 1
ATOM 5758 C C . ARG B 1 337 ? 4.582 38.344 2.268 1 98 337 ARG B C 1
ATOM 5760 O O . ARG B 1 337 ? 4.621 39.562 2.545 1 98 337 ARG B O 1
ATOM 5767 N N . ARG B 1 338 ? 3.541 37.75 1.676 1 97.88 338 ARG B N 1
ATOM 5768 C CA . ARG B 1 338 ? 2.297 38.5 1.49 1 97.88 338 ARG B CA 1
ATOM 5769 C C . ARG B 1 338 ? 1.744 39 2.824 1 97.88 338 ARG B C 1
ATOM 5771 O O . ARG B 1 338 ? 1.222 40.094 2.918 1 97.88 338 ARG B O 1
ATOM 5778 N N . LEU B 1 339 ? 1.862 38.188 3.842 1 98.31 339 LEU B N 1
ATOM 5779 C CA . LEU B 1 339 ? 1.366 38.531 5.164 1 98.31 339 LEU B CA 1
ATOM 5780 C C . LEU B 1 339 ? 2.301 39.531 5.844 1 98.31 339 LEU B C 1
ATOM 5782 O O . LEU B 1 339 ? 1.849 40.406 6.578 1 98.31 339 LEU B O 1
ATOM 5786 N N . ALA B 1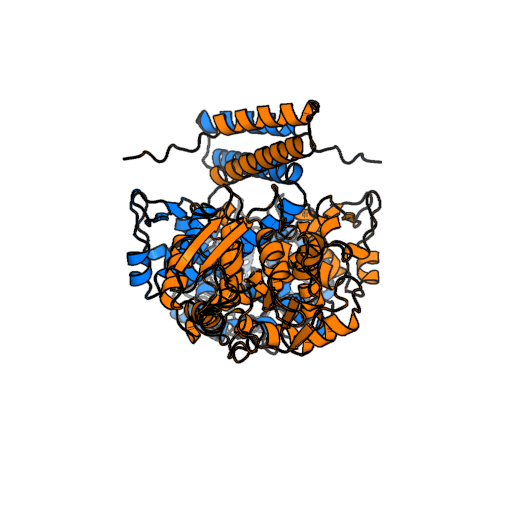 340 ? 3.58 39.406 5.605 1 97.69 340 ALA B N 1
ATOM 5787 C CA . ALA B 1 340 ? 4.551 40.344 6.133 1 97.69 340 ALA B CA 1
ATOM 5788 C C . ALA B 1 340 ? 4.234 41.75 5.66 1 97.69 340 ALA B C 1
ATOM 5790 O O . ALA B 1 340 ? 4.281 42.719 6.445 1 97.69 340 ALA B O 1
ATOM 5791 N N . ASP B 1 341 ? 3.9 41.844 4.379 1 96.94 341 ASP B N 1
ATOM 5792 C CA . ASP B 1 341 ? 3.576 43.125 3.771 1 96.94 341 ASP B CA 1
ATOM 5793 C C . ASP B 1 341 ? 2.314 43.719 4.391 1 96.94 341 ASP B C 1
ATOM 5795 O O . ASP B 1 341 ? 2.102 44.938 4.332 1 96.94 341 ASP B O 1
ATOM 5799 N N . ALA B 1 342 ? 1.495 42.875 4.957 1 97.25 342 ALA B N 1
ATOM 5800 C CA . ALA B 1 342 ? 0.204 43.312 5.484 1 97.25 342 ALA B CA 1
ATOM 5801 C C . ALA B 1 342 ? 0.314 43.688 6.957 1 97.25 342 ALA B C 1
ATOM 5803 O O . ALA B 1 342 ? -0.584 44.312 7.508 1 97.25 342 ALA B O 1
ATOM 5804 N N . LEU B 1 343 ? 1.389 43.281 7.637 1 96.81 343 LEU B N 1
ATOM 5805 C CA . LEU B 1 343 ? 1.577 43.625 9.039 1 96.81 343 LEU B CA 1
ATOM 5806 C C . LEU B 1 343 ? 1.646 45.156 9.211 1 96.81 343 LEU B C 1
ATOM 5808 O O . LEU B 1 343 ? 2.232 45.844 8.383 1 96.81 343 LEU B O 1
ATOM 5812 N N . PRO B 1 344 ? 1.069 45.625 10.281 1 93.69 344 PRO B N 1
ATOM 5813 C CA . PRO B 1 344 ? 1.147 47.062 10.516 1 93.69 344 PRO B CA 1
ATOM 5814 C C . PRO B 1 344 ? 2.543 47.531 10.938 1 93.69 344 PRO B C 1
ATOM 5816 O O . PRO B 1 344 ? 3.16 46.906 11.812 1 93.69 344 PRO B O 1
ATOM 5819 N N . ALA B 1 345 ? 2.961 48.531 10.367 1 88.62 345 ALA B N 1
ATOM 5820 C CA . ALA B 1 345 ? 4.281 49.094 10.672 1 88.62 345 ALA B CA 1
ATOM 5821 C C . ALA B 1 345 ? 4.301 49.75 12.047 1 88.62 345 ALA B C 1
ATOM 5823 O O . ALA B 1 345 ? 5.344 49.781 12.703 1 88.62 345 ALA B O 1
ATOM 5824 N N . ASP B 1 346 ? 3.154 50.156 12.461 1 88.69 346 ASP B N 1
ATOM 5825 C CA . ASP B 1 346 ? 3.096 50.969 13.68 1 88.69 346 ASP B CA 1
ATOM 5826 C C . ASP B 1 346 ? 2.711 50.125 14.883 1 88.69 346 ASP B C 1
ATOM 5828 O O . ASP B 1 346 ? 2.471 50.625 15.977 1 88.69 346 ASP B O 1
ATOM 5832 N N . ASN B 1 347 ? 2.547 48.844 14.695 1 91.38 347 ASN B N 1
ATOM 5833 C CA . ASN B 1 347 ? 2.238 47.938 15.789 1 91.38 347 ASN B CA 1
ATOM 5834 C C . ASN B 1 347 ? 3.246 46.781 15.859 1 91.38 347 ASN B C 1
ATOM 5836 O O . ASN B 1 347 ? 3.037 45.719 15.258 1 91.38 347 ASN B O 1
ATOM 5840 N N . PRO B 1 348 ? 4.27 46.906 16.641 1 91.06 348 PRO B N 1
ATOM 5841 C CA . PRO B 1 348 ? 5.301 45.875 16.734 1 91.06 348 PRO B CA 1
ATOM 5842 C C . PRO B 1 348 ? 4.785 44.562 17.375 1 91.06 348 PRO B C 1
ATOM 5844 O O . PRO B 1 348 ? 5.461 43.531 17.328 1 91.06 348 PRO B O 1
ATOM 5847 N N . GLU B 1 349 ? 3.604 44.625 17.891 1 92.88 349 GLU B N 1
ATOM 5848 C CA . GLU B 1 349 ? 3.049 43.469 18.547 1 92.88 349 GLU B CA 1
ATOM 5849 C C . GLU B 1 349 ? 2.285 42.594 17.562 1 92.88 349 GLU B C 1
ATOM 5851 O O . GLU B 1 349 ? 1.974 41.438 17.875 1 92.88 349 GLU B O 1
ATOM 5856 N N . ALA B 1 350 ? 2.027 43.125 16.359 1 96.31 350 ALA B N 1
ATOM 5857 C CA . ALA B 1 350 ? 1.317 42.344 15.352 1 96.31 350 ALA B CA 1
ATOM 5858 C C . ALA B 1 350 ? 2.107 41.094 14.969 1 96.31 350 ALA B C 1
ATOM 5860 O O . ALA B 1 350 ? 3.34 41.094 14.992 1 96.31 350 ALA B O 1
ATOM 5861 N N . ARG B 1 351 ? 1.38 39.969 14.727 1 98.12 351 ARG B N 1
ATOM 5862 C CA . ARG B 1 351 ? 2.047 38.688 14.523 1 98.12 351 ARG B CA 1
ATOM 5863 C C . ARG B 1 351 ? 1.395 37.906 13.391 1 98.12 351 ARG B C 1
ATOM 5865 O O . ARG B 1 351 ? 0.221 38.094 13.078 1 98.12 351 ARG B O 1
ATOM 5872 N N . ILE B 1 352 ? 2.178 37.094 12.773 1 98.62 352 ILE B N 1
ATOM 5873 C CA . ILE B 1 352 ? 1.707 35.938 12 1 98.62 352 ILE B CA 1
ATOM 5874 C C . ILE B 1 352 ? 1.885 34.656 12.82 1 98.62 352 ILE B C 1
ATOM 5876 O O . ILE B 1 352 ? 2.98 34.375 13.312 1 98.62 352 ILE B O 1
ATOM 5880 N N . VAL B 1 353 ? 0.846 33.938 13.023 1 98.25 353 VAL B N 1
ATOM 5881 C CA . VAL B 1 353 ? 0.896 32.719 13.844 1 98.25 353 VAL B CA 1
ATOM 5882 C C . VAL B 1 353 ? 0.554 31.516 12.984 1 98.25 353 VAL B C 1
ATOM 5884 O O . VAL B 1 353 ? -0.522 31.453 12.383 1 98.25 353 VAL B O 1
ATOM 5887 N N . VAL B 1 354 ? 1.476 30.609 12.914 1 97.62 354 VAL B N 1
ATOM 5888 C CA . VAL B 1 354 ? 1.299 29.359 12.164 1 97.62 354 VAL B CA 1
ATOM 5889 C C . VAL B 1 354 ? 1.05 28.203 13.133 1 97.62 354 VAL B C 1
ATOM 5891 O O . VAL B 1 354 ? 1.816 28 14.078 1 97.62 354 VAL B O 1
ATOM 5894 N N . MET B 1 355 ? -0.044 27.5 12.953 1 95 355 MET B N 1
ATOM 5895 C CA . MET B 1 355 ? -0.388 26.328 13.758 1 95 355 MET B CA 1
ATOM 5896 C C . MET B 1 355 ? -0.477 25.078 12.891 1 95 355 MET B C 1
ATOM 5898 O O . MET B 1 355 ? -1.451 24.891 12.164 1 95 355 MET B O 1
ATOM 5902 N N . GLU B 1 356 ? 0.49 24.188 13.039 1 93.31 356 GLU B N 1
ATOM 5903 C CA . GLU B 1 356 ? 0.417 23 12.211 1 93.31 356 GLU B CA 1
ATOM 5904 C C . GLU B 1 356 ? 1.353 21.906 12.727 1 93.31 356 GLU B C 1
ATOM 5906 O O . GLU B 1 356 ? 1.854 22 13.852 1 93.31 356 GLU B O 1
ATOM 5911 N N . GLU B 1 357 ? 1.397 20.781 12.055 1 93.25 357 GLU B N 1
ATOM 5912 C CA . GLU B 1 357 ? 2.262 19.656 12.43 1 93.25 357 GLU B CA 1
ATOM 5913 C C . GLU B 1 357 ? 3.711 19.922 12.031 1 93.25 357 GLU B C 1
ATOM 5915 O O . GLU B 1 357 ? 3.973 20.484 10.961 1 93.25 357 GLU B O 1
ATOM 5920 N N . ARG B 1 358 ? 4.613 19.516 12.922 1 95.38 358 ARG B N 1
ATOM 5921 C CA . ARG B 1 358 ? 6.035 19.719 12.672 1 95.38 358 ARG B CA 1
ATOM 5922 C C . ARG B 1 358 ? 6.734 18.406 12.359 1 95.38 358 ARG B C 1
ATOM 5924 O O . ARG B 1 358 ? 6.203 17.328 12.656 1 95.38 358 ARG B O 1
ATOM 5931 N N . LEU B 1 359 ? 7.875 18.516 11.703 1 95.81 359 LEU B N 1
ATOM 5932 C CA . LEU B 1 359 ? 8.812 17.406 11.586 1 95.81 359 LEU B CA 1
ATOM 5933 C C . LEU B 1 359 ? 9.562 17.188 12.898 1 95.81 359 LEU B C 1
ATOM 5935 O O . LEU B 1 359 ? 10.273 18.078 13.367 1 95.81 359 LEU B O 1
ATOM 5939 N N . LEU B 1 360 ? 9.414 16.031 13.43 1 93.5 360 LEU B N 1
ATOM 5940 C CA . LEU B 1 360 ? 10.078 15.727 14.695 1 93.5 360 LEU B CA 1
ATOM 5941 C C . LEU B 1 360 ? 11.578 15.578 14.492 1 93.5 360 LEU B C 1
ATOM 5943 O O . LEU B 1 360 ? 12.031 15.172 13.414 1 93.5 360 LEU B O 1
ATOM 5947 N N . GLU B 1 361 ? 12.312 15.898 15.508 1 87.62 361 GLU B N 1
ATOM 5948 C CA . GLU B 1 361 ? 13.766 15.742 15.453 1 87.62 361 GLU B CA 1
ATOM 5949 C C . GLU B 1 361 ? 14.156 14.289 15.242 1 87.62 361 GLU B C 1
ATOM 5951 O O . GLU B 1 361 ? 15.094 13.992 14.484 1 87.62 361 GLU B O 1
ATOM 5956 N N . VAL B 1 362 ? 13.57 13.492 15.945 1 86.19 362 VAL B N 1
ATOM 5957 C CA . VAL B 1 362 ? 13.641 12.055 15.711 1 86.19 362 VAL B CA 1
ATOM 5958 C C . VAL B 1 362 ? 12.297 11.547 15.18 1 86.19 362 VAL B C 1
ATOM 5960 O O . VAL B 1 362 ? 11.406 11.195 15.961 1 86.19 362 VAL B O 1
ATOM 5963 N N . PRO B 1 363 ? 12.188 11.453 13.953 1 86.56 363 PRO B N 1
ATOM 5964 C CA . PRO B 1 363 ? 10.867 11.18 13.383 1 86.56 363 PRO B CA 1
ATOM 5965 C C . PRO B 1 363 ? 10.406 9.742 13.633 1 86.56 363 PRO B C 1
ATOM 5967 O O . PRO B 1 363 ? 11.203 8.805 13.523 1 86.56 363 PRO B O 1
ATOM 5970 N N . THR B 1 364 ? 9.164 9.633 14.086 1 90.31 364 THR B N 1
ATOM 5971 C CA . THR B 1 364 ? 8.477 8.352 14.109 1 90.31 364 THR B CA 1
ATOM 5972 C C . THR B 1 364 ? 7.938 7.992 12.727 1 90.31 364 THR B C 1
ATOM 5974 O O . THR B 1 364 ? 7.852 8.852 11.852 1 90.31 364 THR B O 1
ATOM 5977 N N . PRO B 1 365 ? 7.621 6.727 12.516 1 92.69 365 PRO B N 1
ATOM 5978 C CA . PRO B 1 365 ? 6.992 6.371 11.242 1 92.69 365 PRO B CA 1
ATOM 5979 C C . PRO B 1 365 ? 5.738 7.191 10.945 1 92.69 365 PRO B C 1
ATOM 5981 O O . PRO B 1 365 ? 5.543 7.641 9.812 1 92.69 365 PRO B O 1
ATOM 5984 N N . GLN B 1 366 ? 4.941 7.508 11.969 1 90.94 366 GLN B N 1
ATOM 5985 C CA . GLN B 1 366 ? 3.711 8.273 11.805 1 90.94 366 GLN B CA 1
ATOM 5986 C C . GLN B 1 366 ? 4.004 9.703 11.359 1 90.94 366 GLN B C 1
ATOM 5988 O O . GLN B 1 366 ? 3.291 10.258 10.523 1 90.94 366 GLN B O 1
ATOM 5993 N N . ASN B 1 367 ? 5.031 10.242 11.953 1 93.25 367 ASN B N 1
ATOM 5994 C CA . ASN B 1 367 ? 5.445 11.586 11.578 1 93.25 367 ASN B CA 1
ATOM 5995 C C . ASN B 1 367 ? 5.949 11.641 10.141 1 93.25 367 ASN B C 1
ATOM 5997 O O . ASN B 1 367 ? 5.629 12.578 9.398 1 93.25 367 ASN B O 1
ATOM 6001 N N . ARG B 1 368 ? 6.621 10.617 9.727 1 94.12 368 ARG B N 1
ATOM 6002 C CA . ARG B 1 368 ? 7.23 10.609 8.398 1 94.12 368 ARG B CA 1
ATOM 6003 C C . ARG B 1 368 ? 6.188 10.352 7.32 1 94.12 368 ARG B C 1
ATOM 6005 O O . ARG B 1 368 ? 6.297 10.867 6.207 1 94.12 368 ARG B O 1
ATOM 6012 N N . ILE B 1 369 ? 5.199 9.562 7.625 1 95.06 369 ILE B N 1
ATOM 6013 C CA . ILE B 1 369 ? 4.199 9.297 6.598 1 95.06 369 ILE B CA 1
ATOM 6014 C C . ILE B 1 369 ? 3.408 10.562 6.301 1 95.06 369 ILE B C 1
ATOM 6016 O O . ILE B 1 369 ? 3.035 10.82 5.152 1 95.06 369 ILE B O 1
ATOM 6020 N N . VAL B 1 370 ? 3.16 11.398 7.324 1 93.94 370 VAL B N 1
ATOM 6021 C CA . VAL B 1 370 ? 2.506 12.68 7.078 1 93.94 370 VAL B CA 1
ATOM 6022 C C . VAL B 1 370 ? 3.359 13.523 6.133 1 93.94 370 VAL B C 1
ATOM 6024 O O . VAL B 1 370 ? 2.85 14.094 5.164 1 93.94 370 VAL B O 1
ATOM 6027 N N . ASP B 1 371 ? 4.625 13.5 6.406 1 96.56 371 ASP B N 1
ATOM 6028 C CA . ASP B 1 371 ? 5.551 14.258 5.57 1 96.56 371 ASP B CA 1
ATOM 6029 C C . ASP B 1 371 ? 5.52 13.766 4.125 1 96.56 371 ASP B C 1
ATOM 6031 O O . ASP B 1 371 ? 5.543 14.562 3.188 1 96.56 371 ASP B O 1
ATOM 6035 N N . LEU B 1 372 ? 5.449 12.492 3.893 1 97.5 372 LEU B N 1
ATOM 6036 C CA . LEU B 1 372 ? 5.48 11.945 2.539 1 97.5 372 LEU B CA 1
ATOM 6037 C C . LEU B 1 372 ? 4.152 12.188 1.826 1 97.5 372 LEU B C 1
ATOM 6039 O O . LEU B 1 372 ? 4.121 12.359 0.606 1 97.5 372 LEU B O 1
ATOM 6043 N N . VAL B 1 373 ? 3.09 12.203 2.566 1 96.69 373 VAL B N 1
ATOM 6044 C CA . VAL B 1 373 ? 1.812 12.57 1.967 1 96.69 373 VAL B CA 1
ATOM 6045 C C . VAL B 1 373 ? 1.848 14.039 1.53 1 96.69 373 VAL B C 1
ATOM 6047 O O . VAL B 1 373 ? 1.345 14.383 0.459 1 96.69 373 VAL B O 1
ATOM 6050 N N . MET B 1 374 ? 2.496 14.875 2.35 1 97 374 MET B N 1
ATOM 6051 C CA . MET B 1 374 ? 2.643 16.266 1.946 1 97 374 MET B CA 1
ATOM 6052 C C . MET B 1 374 ? 3.504 16.391 0.693 1 97 374 MET B C 1
ATOM 6054 O O . MET B 1 374 ? 3.266 17.25 -0.151 1 97 374 MET B O 1
ATOM 6058 N N . LEU B 1 375 ? 4.508 15.555 0.583 1 98.06 375 LEU B N 1
ATOM 6059 C CA . LEU B 1 375 ? 5.312 15.531 -0.632 1 98.06 375 LEU B CA 1
ATOM 6060 C C . LEU B 1 375 ? 4.434 15.328 -1.862 1 98.06 375 LEU B C 1
ATOM 6062 O O . LEU B 1 375 ? 4.641 15.977 -2.891 1 98.06 375 LEU B O 1
ATOM 6066 N N . ASN B 1 376 ? 3.443 14.422 -1.788 1 98.19 376 ASN B N 1
ATOM 6067 C CA . ASN B 1 376 ? 2.527 14.164 -2.893 1 98.19 376 ASN B CA 1
ATOM 6068 C C . ASN B 1 376 ? 1.752 15.422 -3.285 1 98.19 376 ASN B C 1
ATOM 6070 O O . ASN B 1 376 ? 1.389 15.594 -4.449 1 98.19 376 ASN B O 1
ATOM 6074 N N . LEU B 1 377 ? 1.55 16.328 -2.281 1 97 377 LEU B N 1
ATOM 6075 C CA . LEU B 1 377 ? 0.775 17.531 -2.516 1 97 377 LEU B CA 1
ATOM 6076 C C . LEU B 1 377 ? 1.687 18.688 -2.906 1 97 377 LEU B C 1
ATOM 6078 O O . LEU B 1 377 ? 1.207 19.781 -3.25 1 97 377 LEU B O 1
ATOM 6082 N N . GLY B 1 378 ? 2.971 18.484 -2.846 1 97.31 378 GLY B N 1
ATOM 6083 C CA . GLY B 1 378 ? 3.926 19.531 -3.158 1 97.31 378 GLY B CA 1
ATOM 6084 C C . GLY B 1 378 ? 4.441 20.25 -1.928 1 97.31 378 GLY B C 1
ATOM 6085 O O . GLY B 1 378 ? 5.129 21.266 -2.041 1 97.31 378 GLY B O 1
ATOM 6086 N N . GLY B 1 379 ? 4.105 19.719 -0.779 1 97.56 379 GLY B N 1
ATOM 6087 C CA . GLY B 1 379 ? 4.465 20.359 0.475 1 97.56 379 GLY B CA 1
ATOM 6088 C C . GLY B 1 379 ? 5.441 19.547 1.304 1 97.56 379 GLY B C 1
ATOM 6089 O O . GLY B 1 379 ? 6.211 18.75 0.761 1 97.56 379 GLY B O 1
ATOM 6090 N N . LYS B 1 380 ? 5.523 19.875 2.656 1 97.19 380 LYS B N 1
ATOM 6091 C CA . LYS B 1 380 ? 6.422 19.172 3.57 1 97.19 380 LYS B CA 1
ATOM 6092 C C . LYS B 1 380 ? 6.18 19.594 5.016 1 97.19 380 LYS B C 1
ATOM 6094 O O . LYS B 1 380 ? 5.633 20.672 5.266 1 97.19 380 LYS B O 1
ATOM 6099 N N . LEU B 1 381 ? 6.531 18.719 5.922 1 97.06 381 LEU B N 1
ATOM 6100 C CA . LEU B 1 381 ? 6.652 19.109 7.32 1 97.06 381 LEU B CA 1
ATOM 6101 C C . LEU B 1 381 ? 7.973 19.828 7.57 1 97.06 381 LEU B C 1
ATOM 6103 O O . LEU B 1 381 ? 8.961 19.578 6.887 1 97.06 381 LEU B O 1
ATOM 6107 N N . ARG B 1 382 ? 7.91 20.672 8.516 1 97.69 382 ARG B N 1
ATOM 6108 C CA . ARG B 1 382 ? 9.094 21.469 8.828 1 97.69 382 ARG B CA 1
ATOM 6109 C C . ARG B 1 382 ? 9.406 21.422 10.32 1 97.69 382 ARG B C 1
ATOM 6111 O O . ARG B 1 382 ? 8.5 21.312 11.148 1 97.69 382 ARG B O 1
ATOM 6118 N N . ASN B 1 383 ? 10.695 21.391 10.625 1 96 383 ASN B N 1
ATOM 6119 C CA . ASN B 1 383 ? 11.133 21.516 12.008 1 96 383 ASN B CA 1
ATOM 6120 C C . ASN B 1 383 ? 11.484 22.953 12.359 1 96 383 ASN B C 1
ATOM 6122 O O . ASN B 1 383 ? 11.32 23.859 11.531 1 96 383 ASN B O 1
ATOM 6126 N N . ARG B 1 384 ? 11.914 23.203 13.57 1 96.94 384 ARG B N 1
ATOM 6127 C CA . ARG B 1 384 ? 12.195 24.547 14.062 1 96.94 384 ARG B CA 1
ATOM 6128 C C . ARG B 1 384 ? 13.172 25.266 13.133 1 96.94 384 ARG B C 1
ATOM 6130 O O . ARG B 1 384 ? 12.953 26.438 12.789 1 96.94 384 ARG B O 1
ATOM 6137 N N . THR B 1 385 ? 14.219 24.594 12.734 1 96.81 385 THR B N 1
ATOM 6138 C CA . THR B 1 385 ? 15.234 25.188 11.883 1 96.81 385 THR B CA 1
ATOM 6139 C C . THR B 1 385 ? 14.648 25.594 10.531 1 96.81 385 THR B C 1
ATOM 6141 O O . THR B 1 385 ? 14.898 26.688 10.039 1 96.81 385 THR B O 1
ATOM 6144 N N . MET B 1 386 ? 13.875 24.75 9.984 1 96.94 386 MET B N 1
ATOM 6145 C CA . MET B 1 386 ? 13.266 25 8.68 1 96.94 386 MET B CA 1
ATOM 6146 C C . MET B 1 386 ? 12.273 26.156 8.742 1 96.94 386 MET B C 1
ATOM 6148 O O . MET B 1 386 ? 12.195 26.953 7.812 1 96.94 386 MET B O 1
ATOM 6152 N N . PHE B 1 387 ? 11.531 26.266 9.836 1 98.19 387 PHE B N 1
ATOM 6153 C CA . PHE B 1 387 ? 10.625 27.391 10.016 1 98.19 387 PHE B CA 1
ATOM 6154 C C . PHE B 1 387 ? 11.406 28.703 10.102 1 98.19 387 PHE B C 1
ATOM 6156 O O . PHE B 1 387 ? 10.938 29.734 9.625 1 98.19 387 PHE B O 1
ATOM 6163 N N . GLY B 1 388 ? 12.516 28.641 10.781 1 98.12 388 GLY B N 1
ATOM 6164 C CA . GLY B 1 388 ? 13.391 29.812 10.836 1 98.12 388 GLY B CA 1
ATOM 6165 C C . GLY B 1 388 ? 13.875 30.25 9.469 1 98.12 388 GLY B C 1
ATOM 6166 O O . GLY B 1 388 ? 13.914 31.438 9.172 1 98.12 388 GLY B O 1
ATOM 6167 N N . GLU B 1 389 ? 14.234 29.281 8.672 1 97.56 389 GLU B N 1
ATOM 6168 C CA . GLU B 1 389 ? 14.688 29.562 7.316 1 97.56 389 GLU B CA 1
ATOM 6169 C C . GLU B 1 389 ? 13.578 30.203 6.484 1 97.56 389 GLU B C 1
ATOM 6171 O O . GLU B 1 389 ? 13.836 31.078 5.656 1 97.56 389 GLU B O 1
ATOM 6176 N N . LEU B 1 390 ? 12.367 29.766 6.707 1 97.56 390 LEU B N 1
ATOM 6177 C CA . LEU B 1 390 ? 11.227 30.359 6.02 1 97.56 390 LEU B CA 1
ATOM 6178 C C . LEU B 1 390 ? 11.062 31.828 6.387 1 97.56 390 LEU B C 1
ATOM 6180 O O . LEU B 1 390 ? 10.75 32.656 5.531 1 97.56 390 LEU B O 1
ATOM 6184 N N . ALA B 1 391 ? 11.203 32.125 7.648 1 97.56 391 ALA B N 1
ATOM 6185 C CA . ALA B 1 391 ? 11.094 33.5 8.125 1 97.56 391 ALA B CA 1
ATOM 6186 C C . ALA B 1 391 ? 12.094 34.406 7.41 1 97.56 391 ALA B C 1
ATOM 6188 O O . ALA B 1 391 ? 11.727 35.469 6.922 1 97.56 391 ALA B O 1
ATOM 6189 N N . ALA B 1 392 ? 13.281 33.906 7.336 1 96.81 392 ALA B N 1
ATOM 6190 C CA . ALA B 1 392 ? 14.336 34.688 6.688 1 96.81 392 ALA B CA 1
ATOM 6191 C C . ALA B 1 392 ? 14.016 34.938 5.219 1 96.81 392 ALA B C 1
ATOM 6193 O O . ALA B 1 392 ? 14.18 36.062 4.719 1 96.81 392 ALA B O 1
ATOM 6194 N N . ALA B 1 393 ? 13.547 33.969 4.59 1 97.31 393 ALA B N 1
ATOM 6195 C CA . ALA B 1 393 ? 13.219 34.031 3.168 1 97.31 393 ALA B CA 1
ATOM 6196 C C . ALA B 1 393 ? 12.031 34.969 2.93 1 97.31 393 ALA B C 1
ATOM 6198 O O . ALA B 1 393 ? 11.891 35.531 1.848 1 97.31 393 ALA B O 1
ATOM 6199 N N . ALA B 1 394 ? 11.195 35.125 3.932 1 97.81 394 ALA B N 1
ATOM 6200 C CA . ALA B 1 394 ? 9.961 35.875 3.783 1 97.81 394 ALA B CA 1
ATOM 6201 C C . ALA B 1 394 ? 10.148 37.312 4.305 1 97.81 394 ALA B C 1
ATOM 6203 O O . ALA B 1 394 ? 9.227 38.125 4.23 1 97.81 394 ALA B O 1
ATOM 6204 N N . GLY B 1 395 ? 11.312 37.625 4.809 1 96.62 395 GLY B N 1
ATOM 6205 C CA . GLY B 1 395 ? 11.531 38.938 5.406 1 96.62 395 GLY B CA 1
ATOM 6206 C C . GLY B 1 395 ? 10.852 39.094 6.754 1 96.62 395 GLY B C 1
ATOM 6207 O O . GLY B 1 395 ? 10.297 40.156 7.051 1 96.62 395 GLY B O 1
ATOM 6208 N N . LEU B 1 396 ? 10.797 38.031 7.516 1 98.12 396 LEU B N 1
ATOM 6209 C CA . LEU B 1 396 ? 10.195 38 8.852 1 98.12 396 LEU B CA 1
ATOM 6210 C C . LEU B 1 396 ? 11.211 37.531 9.891 1 98.12 396 LEU B C 1
ATOM 6212 O O . LEU B 1 396 ? 12.289 37.062 9.531 1 98.12 396 LEU B O 1
ATOM 6216 N N . LYS B 1 397 ? 10.891 37.719 11.109 1 97.38 397 LYS B N 1
ATOM 6217 C CA . LYS B 1 397 ? 11.625 37.125 12.227 1 97.38 397 LYS B CA 1
ATOM 6218 C C . LYS B 1 397 ? 10.773 36.094 12.969 1 97.38 397 LYS B C 1
ATOM 6220 O O . LYS B 1 397 ? 9.609 36.344 13.273 1 97.38 397 LYS B O 1
ATOM 6225 N N . MET B 1 398 ? 11.359 34.938 13.195 1 98.19 398 MET B N 1
ATOM 6226 C CA . MET B 1 398 ? 10.695 34 14.07 1 98.19 398 MET B CA 1
ATOM 6227 C C . MET B 1 398 ? 10.906 34.344 15.531 1 98.19 398 MET B C 1
ATOM 6229 O O . MET B 1 398 ? 12.016 34.219 16.047 1 98.19 398 MET B O 1
ATOM 6233 N N . VAL B 1 399 ? 9.945 34.719 16.203 1 97.88 399 VAL B N 1
ATOM 6234 C CA . VAL B 1 399 ? 10.109 35.219 17.562 1 97.88 399 VAL B CA 1
ATOM 6235 C C . VAL B 1 399 ? 9.625 34.188 18.562 1 97.88 399 VAL B C 1
ATOM 6237 O O . VAL B 1 399 ? 9.828 34.344 19.766 1 97.88 399 VAL B O 1
ATOM 6240 N N . GLY B 1 400 ? 9 33.156 18.062 1 97.88 400 GLY B N 1
ATOM 6241 C CA . GLY B 1 400 ? 8.555 32.094 18.938 1 97.88 400 GLY B CA 1
ATOM 6242 C C . GLY B 1 400 ? 8.359 30.766 18.234 1 97.88 400 GLY B C 1
ATOM 6243 O O . GLY B 1 400 ? 7.926 30.719 17.078 1 97.88 400 GLY B O 1
ATOM 6244 N N . PHE B 1 401 ? 8.648 29.656 18.906 1 97.44 401 PHE B N 1
ATOM 6245 C CA . PHE B 1 401 ? 8.383 28.281 18.516 1 97.44 401 PHE B CA 1
ATOM 6246 C C . PHE B 1 401 ? 7.879 27.453 19.703 1 97.44 401 PHE B C 1
ATOM 6248 O O . PHE B 1 401 ? 8.617 27.219 20.656 1 97.44 401 PHE B O 1
ATOM 6255 N N . TYR B 1 402 ? 6.66 27.047 19.609 1 96.44 402 TYR B N 1
ATOM 6256 C CA . TYR B 1 402 ? 5.992 26.375 20.719 1 96.44 402 TYR B CA 1
ATOM 6257 C C . TYR B 1 402 ? 5.633 24.938 20.375 1 96.44 402 TYR B C 1
ATOM 6259 O O . TYR B 1 402 ? 4.871 24.703 19.422 1 96.44 402 TYR B O 1
ATOM 6267 N N . ALA B 1 403 ? 6.203 24.047 21.094 1 93.62 403 ALA B N 1
ATOM 6268 C CA . ALA B 1 403 ? 5.961 22.625 20.875 1 93.62 403 ALA B CA 1
ATOM 6269 C C . ALA B 1 403 ? 6.18 21.828 22.156 1 93.62 403 ALA B C 1
ATOM 6271 O O . ALA B 1 403 ? 6.855 22.281 23.078 1 93.62 403 ALA B O 1
ATOM 6272 N N . ARG B 1 404 ? 5.52 20.703 22.281 1 88.69 404 ARG B N 1
ATOM 6273 C CA . ARG B 1 404 ? 5.73 19.75 23.375 1 88.69 404 ARG B CA 1
ATOM 6274 C C . ARG B 1 404 ? 6.469 18.516 22.891 1 88.69 404 ARG B C 1
ATOM 6276 O O . ARG B 1 404 ? 6.344 18.125 21.719 1 88.69 404 ARG B O 1
ATOM 6283 N N . GLY B 1 405 ? 7.184 17.922 23.812 1 84.25 405 GLY B N 1
ATOM 6284 C CA . GLY B 1 405 ? 7.957 16.734 23.453 1 84.25 405 GLY B CA 1
ATOM 6285 C C . GLY B 1 405 ? 7.109 15.625 22.859 1 84.25 405 GLY B C 1
ATOM 6286 O O . GLY B 1 405 ? 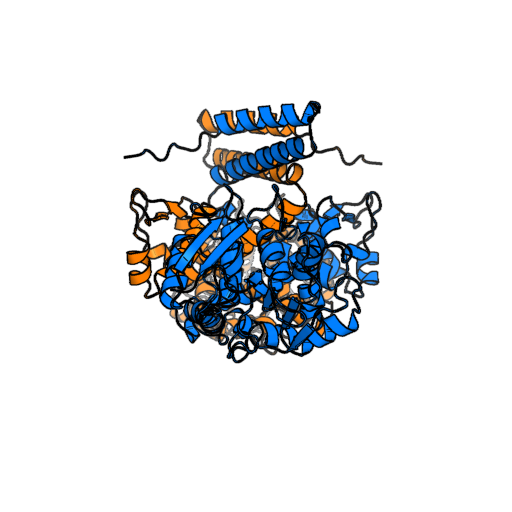6.043 15.305 23.391 1 84.25 405 GLY B O 1
ATOM 6287 N N . GLY B 1 406 ? 7.504 15.102 21.75 1 83.25 406 GLY B N 1
ATOM 6288 C CA . GLY B 1 406 ? 6.859 13.953 21.125 1 83.25 406 GLY B CA 1
ATOM 6289 C C . GLY B 1 406 ? 5.582 14.32 20.391 1 83.25 406 GLY B C 1
ATOM 6290 O O . GLY B 1 406 ? 5.074 13.531 19.594 1 83.25 406 GLY B O 1
ATOM 6291 N N . ASP B 1 407 ? 5.004 15.438 20.703 1 86.19 407 ASP B N 1
ATOM 6292 C CA . ASP B 1 407 ? 3.809 15.93 20.016 1 86.19 407 ASP B CA 1
ATOM 6293 C C . ASP B 1 407 ? 4.172 16.641 18.719 1 86.19 407 ASP B C 1
ATOM 6295 O O . ASP B 1 407 ? 4.957 17.594 18.719 1 86.19 407 ASP B O 1
ATOM 6299 N N . PRO B 1 408 ? 3.613 16.188 17.641 1 91.38 408 PRO B N 1
ATOM 6300 C CA . PRO B 1 408 ? 3.98 16.797 16.359 1 91.38 408 PRO B CA 1
ATOM 6301 C C . PRO B 1 408 ? 3.338 18.156 16.141 1 91.38 408 PRO B C 1
ATOM 6303 O O . PRO B 1 408 ? 3.678 18.859 15.188 1 91.38 408 PRO B O 1
ATOM 6306 N N . THR B 1 409 ? 2.453 18.578 16.984 1 91.69 409 THR B N 1
ATOM 6307 C CA . THR B 1 409 ? 1.827 19.891 16.859 1 91.69 409 THR B CA 1
ATOM 6308 C C . THR B 1 409 ? 2.793 21 17.281 1 91.69 409 THR B C 1
ATOM 6310 O O . THR B 1 409 ? 3.523 20.844 18.25 1 91.69 409 THR B O 1
ATOM 6313 N N . CYS B 1 410 ? 2.725 22.062 16.5 1 94.81 410 CYS B N 1
ATOM 6314 C CA . CYS B 1 410 ? 3.551 23.203 16.875 1 94.81 410 CYS B CA 1
ATOM 6315 C C . CYS B 1 410 ? 2.871 24.516 16.5 1 94.81 410 CYS B C 1
ATOM 6317 O O . CYS B 1 410 ? 1.91 24.516 15.734 1 94.81 410 CYS B O 1
ATOM 6319 N N . VAL B 1 411 ? 3.262 25.531 17.125 1 96.75 411 VAL B N 1
ATOM 6320 C CA . VAL B 1 411 ? 2.885 26.891 16.797 1 96.75 411 VAL B CA 1
ATOM 6321 C C . VAL B 1 411 ? 4.141 27.734 16.562 1 96.75 411 VAL B C 1
ATOM 6323 O O . VAL B 1 411 ? 5.078 27.688 17.359 1 96.75 411 VAL B O 1
ATOM 6326 N N . VAL B 1 412 ? 4.172 28.453 15.477 1 98.12 412 VAL B N 1
ATOM 6327 C CA . VAL B 1 412 ? 5.281 29.328 15.133 1 98.12 412 VAL B CA 1
ATOM 6328 C C . VAL B 1 412 ? 4.805 30.781 15.109 1 98.12 412 VAL B C 1
ATOM 6330 O O . VAL B 1 412 ? 3.758 31.078 14.531 1 98.12 412 VAL B O 1
ATOM 6333 N N . GLU B 1 413 ? 5.488 31.594 15.758 1 98.25 413 GLU B N 1
ATOM 6334 C CA . GLU B 1 413 ? 5.176 33 15.836 1 98.25 413 GLU B CA 1
ATOM 6335 C C . GLU B 1 413 ? 6.18 33.844 15.039 1 98.25 413 GLU B C 1
ATOM 6337 O O . GLU B 1 413 ? 7.379 33.812 15.312 1 98.25 413 GLU B O 1
ATOM 6342 N N . TYR B 1 414 ? 5.656 34.562 14.047 1 98.44 414 TYR B N 1
ATOM 6343 C CA . TYR B 1 414 ? 6.496 35.438 13.234 1 98.44 414 TYR B CA 1
ATOM 6344 C C . TYR B 1 414 ? 6.156 36.906 13.477 1 98.44 414 TYR B C 1
ATOM 6346 O O . TYR B 1 414 ? 5.008 37.219 13.773 1 98.44 414 TYR B O 1
ATOM 6354 N N . ALA B 1 415 ? 7.133 37.781 13.336 1 97.75 415 ALA B N 1
ATOM 6355 C CA . ALA B 1 415 ? 6.996 39.219 13.422 1 97.75 415 ALA B CA 1
ATOM 6356 C C . ALA B 1 415 ? 7.723 39.906 12.266 1 97.75 415 ALA B C 1
ATOM 6358 O O . ALA B 1 415 ? 8.578 39.312 11.617 1 97.75 415 ALA B O 1
ATOM 6359 N N . GLY B 1 416 ? 7.262 41.125 12.008 1 94.56 416 GLY B N 1
ATOM 6360 C CA . GLY B 1 416 ? 8 41.906 11.047 1 94.56 416 GLY B CA 1
ATOM 6361 C C . GLY B 1 416 ? 9.43 42.188 11.477 1 94.56 416 GLY B C 1
ATOM 6362 O O . GLY B 1 416 ? 9.766 42.062 12.648 1 94.56 416 GLY B O 1
ATOM 6363 N N . LEU B 1 417 ? 10.281 42.469 10.508 1 88 417 LEU B N 1
ATOM 6364 C CA . LEU B 1 417 ? 11.664 42.812 10.805 1 88 417 LEU B CA 1
ATOM 6365 C C . LEU B 1 417 ? 11.758 44.188 11.445 1 88 417 LEU B C 1
ATOM 6367 O O . LEU B 1 417 ? 10.961 45.094 11.141 1 88 417 LEU B O 1
#

pLDDT: mean 91.85, std 11.07, range [19.53, 98.88]

Secondary structure (DSSP, 8-state):
--------HHHHHHHHHHHHHHHHTT---SSHHHHHHHHHHHHHHHHHHHHHHS-HHHHHHHHHHHHHHHHHHHHHHHTTHHHHSPSTT--EEHHHHHHHTT--HHHHHHHHHHHHHTTSEEE-SSTTEEEE-TTGGGGSTTSHHHHHHHHIIIIIIHHHTTHHHHHHHH-SS---SSSS-HHHHHTT-TTS-HHHHHHT-HHHHHHHHHHHH-TTTTT-----SSTT-SS-TTHHHHHHHHSPTT---EEEET-TTSHHHHHHHHHSTT--GGGEEEEE-HHHHHHHHHHT-GGGTT-EEEE--TTS--SS-S-SEEEEES-GGGS-HHHHHHHHHHHHHHS-TT-TT-EEEEEEEB--SS--HHHHHHHHHHHHHT---B-HHHHHHHHHHHTEEEEEEEE-TT--EEEEEEEE-/--------HHHHHHHHHHHHHHHHTT---SSHHHHHHHHHHHHHHHHHHHHHHS-HHHHHHHHHHHHHHHHHHHHHHHTTHHHHSPSTT--EEHHHHHHHTT--HHHHHHHHHHHHHTTSEEE-SSTTEEEE-TTGGGGSTTSHHHHHHHHIIIIIIHHHHTHHHHHHHH-SS---SSSS-HHHHHTT-TTS-HHHHHHT-HHHHHHHHHHHH-TTTTT-----SSTT-SS-TTHHHHHHHHSPTT---EEEET-TTSHHHHHHHHHSTT--GGGEEEEE-HHHHHHHHHHT-GGGTT-EEEE--TTS--SS-S-SEEEEES-GGGS-HHHHHHHHHHHHHHS-TT-TT-EEEEEEEB--SS--HHHHHHHHHHHHHT---B-HHHHHHHHHHHTEEEEEEEE-TT--EEEEEEEE-

Sequence (834 aa):
MASASSFDLVRAAEALLEDAKKLAATIEFHSESEELMLRRSIAQTSRRIAFETAPPIDVVKSDWVVLADVAAWNIFMDWKAFDHIPFPPDSISIRDLALAVNAQESLVSRLASLLLAVGKLVPGPKPNTLAHSRVSVLYRSSSPVSALAAVSVGNGMKPYAHWPEYFRKYGRREPAGQTHTPFGFSWGHPELPPWEVKALNPEYATIFAKSMKSKQIVGGHMAVAGPAALYDLSWVGEEAARKGDGEAVVVDVGGGLGQLLKDVIGSVPMLKAEQCVLQDRGEVIEEARAAGDEALRGVVMMEHDFHTVQPVKGASVYLLRRILLDYSDKLAAGILRRLADALPADNPEARIVVMEERLLEVPTPQNRIVDLVMLNLGGKLRNRTMFGELAAAAGLKMVGFYARGGDPTCVVEYAGLMASASSFDLVRAAEALLEDAKKLAATIEFHSESEELMLRRSIAQTSRRIAFETAPPIDVVKSDWVVLADVAAWNIFMDWKAFDHIPFPPDSISIRDLALAVNAQESLVSRLASLLLAVGKLVPGPKPNTLAHSRVSVLYRSSSPVSALAAVSVGNGMKPYAHWPEYFRKYGRREPAGQTHTPFGFSWGHPELPPWEVKALNPEYATIFAKSMKSKQIVGGHMAVAGPAALYDLSWVGEEAARKGDGEAVVVDVGGGLGQLLKDVIGSVPMLKAEQCVLQDRGEVIEEARAAGDEALRGVVMMEHDFHTVQPVKGASVYLLRRILLDYSDKLAAGILRRLADALPADNPEARIVVMEERLLEVPTPQNRIVDLVMLNLGGKLRNRTMFGELAAAAGLKMVGFYARGGDPTCVVEYAGL